Protein AF-0000000075774257 (afdb_homodimer)

Sequence (800 aa):
MEYDNDENTWRRPSTPKMDNSKCHPIPKRSTTVAVIVLGLAVLSCLLGYCVLSESLPYESKTLRLVIILFRHGARTPTHTYKSDPYKNYQWPDGLGSLTNTGKLQLYELGKKYRSYYANFIPEEYYEKDVYIRSSDASRCLMSAYTFLAGLYPPTERQMWHPEMSWQPIPVHSLPRQLDNVVAATKSCKLWSAMYNEVKAEVDAQPKFSELFDYLTKHTNQSMRSVLNVDFLYSSLLIQRETGLKLPEWTKNVFPNKMRLPFMLSLALLSYNETLQRLQVGPLLNEIKQNFDKSVSHENIDRSLYLYSGHDVNVVSLWRALGFQELLEPEYGASIALELHEEVEQDNFFVKAFYRNNTKIEVPMELKLTFCSDPCPYTEFKHHLEKLIPTDWEAECQNDVMEYDNDENTWRRPSTPKMDNSKCHPIPKRSTTVAVIVLGLAVLSCLLGYCVLSESLPYESKTLRLVIILFRHGARTPTHTYKSDPYKNYQWPDGLGSLTNTGKLQLYELGKKYRSYYANFIPEEYYEKDVYIRSSDASRCLMSAYTFLAGLYPPTERQMWHPEMSWQPIPVHSLPRQLDNVVAATKSCKLWSAMYNEVKAEVDAQPKFSELFDYLTKHTNQSMRSVLNVDFLYSSLLIQRETGLKLPEWTKNVFPNKMRLPFMLSLALLSYNETLQRLQVGPLLNEIKQNFDKSVSHENIDRSLYLYSGHDVNVVSLWRALGFQELLEPEYGASIALELHEEVEQDNFFVKAFYRNNTKIEVPMELKLTFCSDPCPYTEFKHHLEKLIPTDWEAECQNDV

Organism: Galleria mellonella (NCBI:txid7137)

Solvent-accessible surface area (backbone atoms only — not comparable to full-atom values): 43147 Å² total; per-residue (Å²): 137,83,78,85,78,82,81,82,79,79,78,81,81,80,74,75,84,80,78,85,75,83,82,72,82,74,75,79,67,61,60,60,56,47,52,48,51,48,46,49,50,48,48,51,53,53,59,56,64,62,57,65,75,66,66,69,49,49,81,62,95,30,64,60,35,38,39,38,40,31,20,25,32,41,48,41,42,78,57,82,52,77,59,42,90,59,69,80,57,85,50,75,80,35,72,44,22,55,35,50,66,7,38,42,39,19,20,48,36,18,35,49,51,34,45,41,33,50,77,70,51,69,70,65,83,39,72,69,34,46,49,41,40,23,17,59,48,53,35,16,36,26,19,44,49,28,18,44,41,32,46,35,47,48,47,79,90,56,49,52,45,99,77,36,77,55,56,74,71,60,67,42,40,41,50,59,76,70,16,42,42,57,63,37,53,29,85,35,53,47,50,52,52,53,41,51,51,54,49,51,57,57,45,66,39,69,89,48,48,65,56,24,52,54,47,19,65,69,31,68,43,91,32,76,34,36,60,51,43,28,51,47,51,52,27,51,50,43,40,47,76,72,69,45,84,72,63,76,74,46,69,80,37,56,63,72,73,44,45,58,40,26,24,46,41,47,40,49,62,31,64,47,68,71,36,26,21,69,39,40,7,52,35,49,46,51,54,49,50,54,50,50,33,46,75,69,56,74,41,73,62,42,37,35,38,38,34,22,26,41,53,55,46,53,46,34,51,45,34,72,58,68,44,79,76,79,58,80,63,39,54,31,11,33,39,38,39,36,36,30,44,41,73,93,72,75,40,46,31,45,50,38,32,42,28,56,29,51,82,58,85,72,62,43,74,54,82,51,78,88,42,57,91,74,21,39,37,71,52,53,49,53,58,49,55,76,32,33,58,91,48,60,64,67,71,17,58,55,76,126,134,84,78,78,78,80,82,78,77,91,78,83,82,78,78,76,82,79,75,89,74,84,82,71,83,75,75,80,66,64,59,61,56,48,52,48,51,49,46,48,49,48,49,50,52,54,60,58,64,62,58,65,77,67,65,69,48,49,82,60,96,30,65,60,35,39,38,37,42,30,20,27,32,41,48,41,43,77,56,81,53,78,61,42,91,60,69,79,56,83,51,75,80,35,70,45,22,57,37,51,69,7,39,42,39,20,20,47,36,17,35,49,53,34,43,41,34,49,78,70,52,67,68,64,83,41,71,69,34,44,47,42,40,24,17,60,49,54,36,16,36,27,19,46,49,28,18,44,40,32,45,36,47,48,49,80,88,55,50,51,46,97,78,36,76,53,55,73,71,59,66,43,41,40,50,58,75,69,16,43,42,59,64,38,54,30,86,36,53,47,50,52,54,52,43,51,50,55,50,50,57,58,45,65,38,71,88,49,49,65,57,25,53,53,47,19,66,68,33,67,44,90,33,77,34,36,60,52,44,29,51,49,51,51,27,54,51,42,40,46,75,71,68,46,83,72,64,75,75,44,68,80,37,55,62,73,73,45,43,58,42,25,24,46,41,48,42,48,62,31,63,46,67,70,35,27,21,69,38,39,7,53,37,49,44,50,52,50,51,53,50,49,34,45,76,68,57,75,42,72,60,43,37,36,38,40,34,24,26,42,55,54,46,53,46,33,50,45,34,70,59,68,45,79,74,79,57,79,61,41,52,31,12,32,41,39,40,36,37,29,44,42,74,91,71,73,40,45,28,45,49,40,31,42,28,57,27,51,81,57,86,71,64,43,73,53,82,50,79,87,41,56,90,74,22,40,39,71,52,51,49,52,57,48,53,75,30,32,57,92,48,58,63,67,71,19,58,54,77,124

InterPro domains:
  IPR000560 Histidine phosphatase superfamily, clade-2 [PF00328] (62-354)
  IPR000560 Histidine phosphatase superfamily, clade-2 [cd07061] (62-355)
  IPR029033 Histidine phosphatase superfamily [G3DSA:3.40.50.1240] (62-400)
  IPR029033 Histidine phosphatase superfamily [SSF53254] (62-397)
  IPR033379 Histidine acid phosphatase active site [PS00616] (63-77)
  IPR050645 Histidine Acid Phosphatase [PTHR11567] (57-398)

Secondary structure (DSSP, 8-state):
---------------------------TTHHHHHHHHHHHHHHHHHHHHT----------SSEEEEEEEEE---B--S---TT-TTTT---TTSTTPBPHHHHHHHHHHHHHHHHHTTTTS-SS--GGGEEEEEESSHHHHHHHHHHHHHH----TTT--STT--------EEE-GGG-SSSS--S--HHHHHHHHHHHHHHHT-GGGHHHHHHHHHHHTS---SHHHHHHHHHHHHHHHHTTPPPPGGGGGTTTHHHHHHHHHHHHHTT-SHHHHHHHTHHHHHHHHHHHHHHHTTS--S--EEEEEE-HHHHHHHHHHTT--S-----TT-EEEEEEEEEGGGTEEEEEEEEESSTT-SSPEEE--TTS-SSEEHHHHHHHHHHHS-SSHHHHHT---/---------------------------TTHHHHHHHHHHHHHHHHHHHHT----------SSEEEEEEEEE---B--S---TT-TTTT---TTSTTPBPHHHHHHHHHHHHHHHHHTTTTS-SS--GGGEEEEEESSHHHHHHHHHHHHHH----TTT--STT--------EEE-GGG-SSSS--S--HHHHHHHHHHHHHHHT-GGGHHHHHHHHHHHTS---SHHHHHHHHHHHHHHHHTTPPPPGGGGGTTTHHHHHHHHHHHHHTT-SHHHHHHHTHHHHHHHHHHHHHHHTTS--S--EEEEEE-HHHHHHHHHHTT--S-----TT-EEEEEEEEEGGGTEEEEEEEEESSTT-SSPEEE--TTS-SSEEHHHHHHHHHHHS-SSHHHHHT---

Structure (mmCIF, N/CA/C/O backbone):
data_AF-0000000075774257-model_v1
#
loop_
_entity.id
_entity.type
_entity.pdbx_description
1 polymer 'acid phosphatase'
#
loop_
_atom_site.group_PDB
_atom_site.id
_atom_site.type_symbol
_atom_site.label_atom_id
_atom_site.label_alt_id
_atom_site.label_comp_id
_atom_site.label_asym_id
_atom_site.label_entity_id
_atom_site.label_seq_id
_atom_site.pdbx_PDB_ins_code
_atom_site.Cartn_x
_atom_site.Cartn_y
_atom_site.Cartn_z
_atom_site.occupancy
_atom_site.B_iso_or_equiv
_atom_site.auth_seq_id
_atom_site.auth_comp_id
_atom_site.auth_asym_id
_atom_site.auth_atom_id
_atom_site.pdbx_PDB_model_num
ATOM 1 N N . MET A 1 1 ? -60.906 74.188 9.438 1 20.73 1 MET A N 1
ATOM 2 C CA . MET A 1 1 ? -60.312 75.125 8.516 1 20.73 1 MET A CA 1
ATOM 3 C C . MET A 1 1 ? -59.812 74.438 7.262 1 20.73 1 MET A C 1
ATOM 5 O O . MET A 1 1 ? -59.469 73.25 7.297 1 20.73 1 MET A O 1
ATOM 9 N N . GLU A 1 2 ? -59.812 75.125 6.059 1 19.44 2 GLU A N 1
ATOM 10 C CA . GLU A 1 2 ? -60.094 75.062 4.629 1 19.44 2 GLU A CA 1
ATOM 11 C C . GLU A 1 2 ? -58.875 74.625 3.834 1 19.44 2 GLU A C 1
ATOM 13 O O . GLU A 1 2 ? -58.188 75.5 3.268 1 19.44 2 GLU A O 1
ATOM 18 N N . TYR A 1 3 ? -57.875 73.938 4.43 1 21.44 3 TYR A N 1
ATOM 19 C CA . TYR A 1 3 ? -56.5 74.125 4.008 1 21.44 3 TYR A CA 1
ATOM 20 C C . TYR A 1 3 ? -56.312 73.75 2.533 1 21.44 3 TYR A C 1
ATOM 22 O O . TYR A 1 3 ? -56.906 72.812 2.033 1 21.44 3 TYR A O 1
ATOM 30 N N . ASP A 1 4 ? -55.656 74.688 1.791 1 20 4 ASP A N 1
ATOM 31 C CA . ASP A 1 4 ? -55.594 75.125 0.397 1 20 4 ASP A CA 1
ATOM 32 C C . ASP A 1 4 ? -54.906 74.062 -0.464 1 20 4 ASP A C 1
ATOM 34 O O . ASP A 1 4 ? -53.781 73.625 -0.147 1 20 4 ASP A O 1
ATOM 38 N N . ASN A 1 5 ? -55.562 73.25 -1.275 1 19.83 5 ASN A N 1
ATOM 39 C CA . ASN A 1 5 ? -55.531 72 -2.098 1 19.83 5 ASN A CA 1
ATOM 40 C C . ASN A 1 5 ? -54.594 72.188 -3.283 1 19.83 5 ASN A C 1
ATOM 42 O O . ASN A 1 5 ? -54.094 71.188 -3.818 1 19.83 5 ASN A O 1
ATOM 46 N N . ASP A 1 6 ? -54.438 73.5 -3.924 1 20.27 6 ASP A N 1
ATOM 47 C CA . ASP A 1 6 ? -54.656 73.312 -5.355 1 20.27 6 ASP A CA 1
ATOM 48 C C . ASP A 1 6 ? -53.438 72.75 -6.051 1 20.27 6 ASP A C 1
ATOM 50 O O . ASP A 1 6 ? -52.344 72.75 -5.516 1 20.27 6 ASP A O 1
ATOM 54 N N . GLU A 1 7 ? -53.562 72.25 -7.406 1 21.02 7 GLU A N 1
ATOM 55 C CA . GLU A 1 7 ? -53.344 71.375 -8.539 1 21.02 7 GLU A CA 1
ATOM 56 C C . GLU A 1 7 ? -52.188 71.812 -9.422 1 21.02 7 GLU A C 1
ATOM 58 O O . GLU A 1 7 ? -52.344 72.75 -10.203 1 21.02 7 GLU A O 1
ATOM 63 N N . ASN A 1 8 ? -51 72.25 -8.766 1 19.95 8 ASN A N 1
ATOM 64 C CA . ASN A 1 8 ? -50 73.062 -9.453 1 19.95 8 ASN A CA 1
ATOM 65 C C . ASN A 1 8 ? -49.469 72.375 -10.711 1 19.95 8 ASN A C 1
ATOM 67 O O . ASN A 1 8 ? -49.031 71.25 -10.672 1 19.95 8 ASN A O 1
ATOM 71 N N . THR A 1 9 ? -49.906 72.875 -11.977 1 20.38 9 THR A N 1
ATOM 72 C CA . THR A 1 9 ? -49.969 72.5 -13.391 1 20.38 9 THR A CA 1
ATOM 73 C C . THR A 1 9 ? -48.594 72.562 -14.039 1 20.38 9 THR A C 1
ATOM 75 O O . THR A 1 9 ? -48.094 73.688 -14.336 1 20.38 9 THR A O 1
ATOM 78 N N . TRP A 1 10 ? -47.531 71.938 -13.445 1 19.11 10 TRP A N 1
ATOM 79 C CA . TRP A 1 10 ? -46.156 72.188 -13.812 1 19.11 10 TRP A CA 1
ATOM 80 C C . TRP A 1 10 ? -45.938 71.938 -15.297 1 19.11 10 TRP A C 1
ATOM 82 O O . TRP A 1 10 ? -46.281 70.875 -15.812 1 19.11 10 TRP A O 1
ATOM 92 N N . ARG A 1 11 ? -45.812 73 -16.047 1 19.83 11 ARG A N 1
ATOM 93 C CA . ARG A 1 11 ? -45.719 73.25 -17.484 1 19.83 11 ARG A CA 1
ATOM 94 C C . ARG A 1 11 ? -44.531 72.438 -18.078 1 19.83 11 ARG A C 1
ATOM 96 O O . ARG A 1 11 ? -43.5 72.312 -17.438 1 19.83 11 ARG A O 1
ATOM 103 N N . ARG A 1 12 ? -44.844 71.688 -19.156 1 20.45 12 ARG A N 1
ATOM 104 C CA . ARG A 1 12 ? -44.219 70.625 -20.016 1 20.45 12 ARG A CA 1
ATOM 105 C C . ARG A 1 12 ? -42.969 71.188 -20.703 1 20.45 12 ARG A C 1
ATOM 107 O O . ARG A 1 12 ? -43.031 72.25 -21.344 1 20.45 12 ARG A O 1
ATOM 114 N N . PRO A 1 13 ? -41.719 71 -20.156 1 21.77 13 PRO A N 1
ATOM 115 C CA . PRO A 1 13 ? -40.438 71.562 -20.594 1 21.77 13 PRO A CA 1
ATOM 116 C C . PRO A 1 13 ? -40.156 71.25 -22.062 1 21.77 13 PRO A C 1
ATOM 118 O O . PRO A 1 13 ? -40.406 70.125 -22.531 1 21.77 13 PRO A O 1
ATOM 121 N N . SER A 1 14 ? -40.312 72.312 -22.906 1 22.08 14 SER A N 1
ATOM 122 C CA . SER A 1 14 ? -40.25 72.312 -24.375 1 22.08 14 SER A CA 1
ATOM 123 C C . SER A 1 14 ? -38.906 71.75 -24.859 1 22.08 14 SER A C 1
ATOM 125 O O . SER A 1 14 ? -37.875 71.938 -24.219 1 22.08 14 SER A O 1
ATOM 127 N N . THR A 1 15 ? -38.875 70.688 -25.719 1 23.48 15 THR A N 1
ATOM 128 C CA . THR A 1 15 ? -38.031 69.688 -26.297 1 23.48 15 THR A CA 1
ATOM 129 C C . THR A 1 15 ? -37 70.312 -27.266 1 23.48 15 THR A C 1
ATOM 131 O O . THR A 1 15 ? -36.25 69.562 -27.891 1 23.48 15 THR A O 1
ATOM 134 N N . PRO A 1 16 ? -36.406 71.5 -26.953 1 22.83 16 PRO A N 1
ATOM 135 C CA . PRO A 1 16 ? -36 72 -28.281 1 22.83 16 PRO A CA 1
ATOM 136 C C . PRO A 1 16 ? -35.094 71.062 -29.016 1 22.83 16 PRO A C 1
ATOM 138 O O . PRO A 1 16 ? -34.406 70.25 -28.406 1 22.83 16 PRO A O 1
ATOM 141 N N . LYS A 1 17 ? -35.125 71.25 -30.438 1 26.12 17 LYS A N 1
ATOM 142 C CA . LYS A 1 17 ? -34.719 70.625 -31.703 1 26.12 17 LYS A CA 1
ATOM 143 C C . LYS A 1 17 ? -33.219 70.812 -31.938 1 26.12 17 LYS A C 1
ATOM 145 O O . LYS A 1 17 ? -32.75 71.938 -32.188 1 26.12 17 LYS A O 1
ATOM 150 N N . MET A 1 18 ? -32.281 70.25 -31 1 20.67 18 MET A N 1
ATOM 151 C CA . MET A 1 18 ? -30.859 70.562 -31.125 1 20.67 18 MET A CA 1
ATOM 152 C C . MET A 1 18 ? -30.359 70.312 -32.531 1 20.67 18 MET A C 1
ATOM 154 O O . MET A 1 18 ? -30.734 69.312 -33.125 1 20.67 18 MET A O 1
ATOM 158 N N . ASP A 1 19 ? -29.734 71.312 -33.125 1 22.08 19 ASP A N 1
ATOM 159 C CA . ASP A 1 19 ? -29.188 71.625 -34.438 1 22.08 19 ASP A CA 1
ATOM 160 C C . ASP A 1 19 ? -28.109 70.625 -34.844 1 22.08 19 ASP A C 1
ATOM 162 O O . ASP A 1 19 ? -27.375 70.125 -34 1 22.08 19 ASP A O 1
ATOM 166 N N . ASN A 1 20 ? -28.234 70.062 -36.062 1 24.47 20 ASN A N 1
ATOM 167 C CA . ASN A 1 20 ? -27.688 69 -36.875 1 24.47 20 ASN A CA 1
ATOM 168 C C . ASN A 1 20 ? -26.219 69.25 -37.219 1 24.47 20 ASN A C 1
ATOM 170 O O . ASN A 1 20 ? -25.891 69.75 -38.25 1 24.47 20 ASN A O 1
ATOM 174 N N . SER A 1 21 ? -25.375 69.75 -36.188 1 23.53 21 SER A N 1
ATOM 175 C CA . SER A 1 21 ? -24.062 70.188 -36.625 1 23.53 21 SER A CA 1
ATOM 176 C C . SER A 1 21 ? -23.328 69.062 -37.375 1 23.53 21 SER A C 1
ATOM 178 O O . SER A 1 21 ? -23.625 67.875 -37.219 1 23.53 21 SER A O 1
ATOM 180 N N . LYS A 1 22 ? -22.266 69.562 -38.281 1 26.03 22 LYS A N 1
ATOM 181 C CA . LYS A 1 22 ? -21.453 69.188 -39.438 1 26.03 22 LYS A CA 1
ATOM 182 C C . LYS A 1 22 ? -20.531 68 -39.094 1 26.03 22 LYS A C 1
ATOM 184 O O . LYS A 1 22 ? -19.797 68.062 -38.125 1 26.03 22 LYS A O 1
ATOM 189 N N . CYS A 1 23 ? -20.812 66.625 -39.5 1 26 23 CYS A N 1
ATOM 190 C CA . CYS A 1 23 ? -20.219 65.312 -39.406 1 26 23 CYS A CA 1
ATOM 191 C C . CYS A 1 23 ? -18.797 65.312 -39.969 1 26 23 CYS A C 1
ATOM 193 O O . CYS A 1 23 ? -18.609 65.375 -41.188 1 26 23 CYS A O 1
ATOM 195 N N . HIS A 1 24 ? -17.828 66.125 -39.438 1 26.03 24 HIS A N 1
ATOM 196 C CA . HIS A 1 24 ? -16.5 66.062 -40.031 1 26.03 24 HIS A CA 1
ATOM 197 C C . HIS A 1 24 ? -15.961 64.625 -40.031 1 26.03 24 HIS A C 1
ATOM 199 O O . HIS A 1 24 ? -16.172 63.875 -39.062 1 26.03 24 HIS A O 1
ATOM 205 N N . PRO A 1 25 ? -15.672 64.125 -41.281 1 26.19 25 PRO A N 1
ATOM 206 C CA . PRO A 1 25 ? -15.273 62.719 -41.5 1 26.19 25 PRO A CA 1
ATOM 207 C C . PRO A 1 25 ? -14.008 62.344 -40.75 1 26.19 25 PRO A C 1
ATOM 209 O O . PRO A 1 25 ? -13.094 63.156 -40.594 1 26.19 25 PRO A O 1
ATOM 212 N N . ILE A 1 26 ? -14.172 61.719 -39.594 1 31.28 26 ILE A N 1
ATOM 213 C CA . ILE A 1 26 ? -13.07 61.219 -38.781 1 31.28 26 ILE A CA 1
ATOM 214 C C . ILE A 1 26 ? -12.133 60.344 -39.625 1 31.28 26 ILE A C 1
ATOM 216 O O . ILE A 1 26 ? -12.586 59.406 -40.281 1 31.28 26 ILE A O 1
ATOM 220 N N . PRO A 1 27 ? -10.977 60.906 -39.938 1 28.61 27 PRO A N 1
ATOM 221 C CA . PRO A 1 27 ? -10.023 60.188 -40.781 1 28.61 27 PRO A CA 1
ATOM 222 C C . PRO A 1 27 ? -9.688 58.812 -40.25 1 28.61 27 PRO A C 1
ATOM 224 O O . PRO A 1 27 ? -9.766 58.562 -39.031 1 28.61 27 PRO A O 1
ATOM 227 N N . LYS A 1 28 ? -9.711 57.781 -41.156 1 32.66 28 LYS A N 1
ATOM 228 C CA . LYS A 1 28 ? -9.547 56.344 -41.125 1 32.66 28 LYS A CA 1
ATOM 229 C C . LYS A 1 28 ? -8.195 55.938 -40.531 1 32.66 28 LYS A C 1
ATOM 231 O O . LYS A 1 28 ? -7.801 54.781 -40.562 1 32.66 28 LYS A O 1
ATOM 236 N N . ARG A 1 29 ? -7.418 57 -40.219 1 32.53 29 ARG A N 1
ATOM 237 C CA . ARG A 1 29 ? -6.055 56.5 -40.094 1 32.53 29 ARG A CA 1
ATOM 238 C C . ARG A 1 29 ? -5.91 55.594 -38.844 1 32.53 29 ARG A C 1
ATOM 240 O O . ARG A 1 29 ? -4.902 54.906 -38.688 1 32.53 29 ARG A O 1
ATOM 247 N N . SER A 1 30 ? -6.711 55.938 -37.781 1 35.62 30 SER A N 1
ATOM 248 C CA . SER A 1 30 ? -6.117 55.531 -36.5 1 35.62 30 SER A CA 1
ATOM 249 C C . SER A 1 30 ? -6.281 54.062 -36.219 1 35.62 30 SER A C 1
ATOM 251 O O . SER A 1 30 ? -5.934 53.562 -35.156 1 35.62 30 SER A O 1
ATOM 253 N N . THR A 1 31 ? -7.109 53.438 -37.125 1 40.59 31 THR A N 1
ATOM 254 C CA . THR A 1 31 ? -7.465 52.125 -36.625 1 40.59 31 THR A CA 1
ATOM 255 C C . THR A 1 31 ? -6.289 51.156 -36.75 1 40.59 31 THR A C 1
ATOM 257 O O . THR A 1 31 ? -6.227 50.156 -36.062 1 40.59 31 THR A O 1
ATOM 260 N N . THR A 1 32 ? -5.426 51.531 -37.812 1 43.09 32 THR A N 1
ATOM 261 C CA . THR A 1 32 ? -4.395 50.531 -38.062 1 43.09 32 THR A CA 1
ATOM 262 C C . THR A 1 32 ? -3.34 50.562 -36.969 1 43.09 32 THR A C 1
ATOM 264 O O . THR A 1 32 ? -2.842 49.531 -36.531 1 43.09 32 THR A O 1
ATOM 267 N N . VAL A 1 33 ? -3.078 51.812 -36.469 1 46.5 33 VAL A N 1
ATOM 268 C CA . VAL A 1 33 ? -2.031 51.875 -35.438 1 46.5 33 VAL A CA 1
ATOM 269 C C . VAL A 1 33 ? -2.521 51.25 -34.156 1 46.5 33 VAL A C 1
ATOM 271 O O . VAL A 1 33 ? -1.741 50.625 -33.438 1 46.5 33 VAL A O 1
ATOM 274 N N . ALA A 1 34 ? -3.916 51.281 -33.969 1 46.12 34 ALA A N 1
ATOM 275 C CA . ALA A 1 34 ? -4.383 50.688 -32.719 1 46.12 34 ALA A CA 1
ATOM 276 C C . ALA A 1 34 ? -4.27 49.188 -32.75 1 46.12 34 ALA A C 1
ATOM 278 O O . ALA A 1 34 ? -3.947 48.562 -31.734 1 46.12 34 ALA A O 1
ATOM 279 N N . VAL A 1 35 ? -4.504 48.719 -33.938 1 51.28 35 VAL A N 1
ATOM 280 C CA . VAL A 1 35 ? -4.426 47.25 -34 1 51.28 35 VAL A CA 1
ATOM 281 C C . VAL A 1 35 ? -2.977 46.812 -33.844 1 51.28 35 VAL A C 1
ATOM 283 O O . VAL A 1 35 ? -2.705 45.812 -33.156 1 51.28 35 VAL A O 1
ATOM 286 N N . ILE A 1 36 ? -2.031 47.688 -34.344 1 50.53 36 ILE A N 1
ATOM 287 C CA . ILE A 1 36 ? -0.636 47.281 -34.219 1 50.53 36 ILE A CA 1
ATOM 288 C C . ILE A 1 36 ? -0.16 47.469 -32.781 1 50.53 36 ILE A C 1
ATOM 290 O O . ILE A 1 36 ? 0.516 46.594 -32.219 1 50.53 36 ILE A O 1
ATOM 294 N N . VAL A 1 37 ? -0.579 48.594 -32.125 1 51.06 37 VAL A N 1
ATOM 295 C CA . VAL A 1 37 ? -0.144 48.781 -30.766 1 51.06 37 VAL A CA 1
ATOM 296 C C . VAL A 1 37 ? -0.81 47.75 -29.844 1 51.06 37 VAL A C 1
ATOM 298 O O . VAL A 1 37 ? -0.179 47.219 -28.938 1 51.06 37 VAL A O 1
ATOM 301 N N . LEU A 1 38 ? -2.096 47.406 -30.203 1 49.88 38 LEU A N 1
ATOM 302 C CA . LEU A 1 38 ? -2.703 46.375 -29.391 1 49.88 38 LEU A CA 1
ATOM 303 C C . LEU A 1 38 ? -2.066 45 -29.688 1 49.88 38 LEU A C 1
ATOM 305 O O . LEU A 1 38 ? -1.872 44.188 -28.781 1 49.88 38 LEU A O 1
ATOM 309 N N . GLY A 1 39 ? -1.694 44.844 -30.953 1 47.78 39 GLY A N 1
ATOM 310 C CA . GLY A 1 39 ? -1.001 43.594 -31.266 1 47.78 39 GLY A CA 1
ATOM 311 C C . GLY A 1 39 ? 0.362 43.5 -30.609 1 47.78 39 GLY A C 1
ATOM 312 O O . GLY A 1 39 ? 0.738 42.438 -30.109 1 47.78 39 GLY A O 1
ATOM 313 N N . LEU A 1 40 ? 1.088 44.656 -30.625 1 50.16 40 LEU A N 1
ATOM 314 C CA . LEU A 1 40 ? 2.391 44.625 -29.984 1 50.16 40 LEU A CA 1
ATOM 315 C C . LEU A 1 40 ? 2.236 44.562 -28.469 1 50.16 40 LEU A C 1
ATOM 317 O O . LEU A 1 40 ? 3.037 43.906 -27.781 1 50.16 40 LEU A O 1
ATOM 321 N N . ALA A 1 41 ? 1.203 45.219 -27.844 1 48.75 41 ALA A N 1
ATOM 322 C CA . ALA A 1 41 ? 0.979 45.062 -26.406 1 48.75 41 ALA A CA 1
ATOM 323 C C . ALA A 1 41 ? 0.562 43.625 -26.078 1 48.75 41 ALA A C 1
ATOM 325 O O . ALA A 1 41 ? 0.987 43.062 -25.062 1 48.75 41 ALA A O 1
ATOM 326 N N . VAL A 1 42 ? -0.259 43.031 -26.953 1 49 42 VAL A N 1
ATOM 327 C CA . VAL A 1 42 ? -0.609 41.656 -26.703 1 49 42 VAL A CA 1
ATOM 328 C C . VAL A 1 42 ? 0.61 40.75 -26.938 1 49 42 VAL A C 1
ATOM 330 O O . VAL A 1 42 ? 0.848 39.812 -26.188 1 49 42 VAL A O 1
ATOM 333 N N . LEU A 1 43 ? 1.43 41.125 -27.953 1 46.03 43 LEU A N 1
ATOM 334 C CA . LEU A 1 43 ? 2.637 40.312 -28.141 1 46.03 43 LEU A CA 1
ATOM 335 C C . LEU A 1 43 ? 3.619 40.531 -27 1 46.03 43 LEU A C 1
ATOM 337 O O . LEU A 1 43 ? 4.27 39.594 -26.531 1 46.03 43 LEU A O 1
ATOM 341 N N . SER A 1 44 ? 3.748 41.781 -26.469 1 44.91 44 SER A N 1
ATOM 342 C CA . SER A 1 44 ? 4.625 41.969 -25.312 1 44.91 44 SER A CA 1
ATOM 343 C C . SER A 1 44 ? 4.051 41.312 -24.062 1 44.91 44 SER A C 1
ATOM 345 O O . SER A 1 44 ? 4.801 40.781 -23.234 1 44.91 44 SER A O 1
ATOM 347 N N . CYS A 1 45 ? 2.701 41.344 -23.875 1 42.12 45 CYS A N 1
ATOM 348 C CA . CYS A 1 45 ? 2.154 40.656 -22.703 1 42.12 45 CYS A CA 1
ATOM 349 C C . CYS A 1 45 ? 2.252 39.125 -22.891 1 42.12 45 CYS A C 1
ATOM 351 O O . CYS A 1 45 ? 2.217 38.375 -21.906 1 42.12 45 CYS A O 1
ATOM 353 N N . LEU A 1 46 ? 2.088 38.656 -24.125 1 41.56 46 LEU A N 1
ATOM 354 C CA . LEU A 1 46 ? 2.27 37.219 -24.281 1 41.56 46 LEU A CA 1
ATOM 355 C C . LEU A 1 46 ? 3.736 36.844 -24.109 1 41.56 46 LEU A C 1
ATOM 357 O O . LEU A 1 46 ? 4.043 35.75 -23.594 1 41.56 46 LEU A O 1
ATOM 361 N N . LEU A 1 47 ? 4.66 37.719 -24.562 1 41.31 47 LEU A N 1
ATOM 362 C CA . LEU A 1 47 ? 6.051 37.344 -24.312 1 41.31 47 LEU A CA 1
ATOM 363 C C . LEU A 1 47 ? 6.383 37.406 -22.828 1 41.31 47 LEU A C 1
ATOM 365 O O . LEU A 1 47 ? 7.312 36.75 -22.375 1 41.31 47 LEU A O 1
ATOM 369 N N . GLY A 1 48 ? 5.719 38.344 -22.062 1 38.81 48 GLY A N 1
ATOM 370 C CA . GLY A 1 48 ? 6.051 38.375 -20.656 1 38.81 48 GLY A CA 1
ATOM 371 C C . GLY A 1 48 ? 5.562 37.156 -19.891 1 38.81 48 GLY A C 1
ATOM 372 O O . GLY A 1 48 ? 6.074 36.844 -18.812 1 38.81 48 GLY A O 1
ATOM 373 N N . TYR A 1 49 ? 4.344 36.688 -20.234 1 38.12 49 TYR A N 1
ATOM 374 C CA . TYR A 1 49 ? 3.816 35.625 -19.375 1 38.12 49 TYR A CA 1
ATOM 375 C C . TYR A 1 49 ? 4.578 34.344 -19.562 1 38.12 49 TYR A C 1
ATOM 377 O O . TYR A 1 49 ? 4.367 33.375 -18.844 1 38.12 49 TYR A O 1
ATOM 385 N N . CYS A 1 50 ? 5.16 34.188 -20.734 1 36.06 50 CYS A N 1
ATOM 386 C CA . CYS A 1 50 ? 5.84 32.875 -20.781 1 36.06 50 CYS A CA 1
ATOM 387 C C . CYS A 1 50 ? 7.125 32.938 -19.953 1 36.06 50 CYS A C 1
ATOM 389 O O . CYS A 1 50 ? 8.195 32.562 -20.453 1 36.06 50 CYS A O 1
ATOM 391 N N . VAL A 1 51 ? 7.324 33.938 -19.188 1 36.25 51 VAL A N 1
ATOM 392 C CA . VAL A 1 51 ? 8.398 33.562 -18.266 1 36.25 51 VAL A CA 1
ATOM 393 C C . VAL A 1 51 ? 8.016 32.312 -17.5 1 36.25 51 VAL A C 1
ATOM 395 O O . VAL A 1 51 ? 7.246 32.375 -16.547 1 36.25 51 VAL A O 1
ATOM 398 N N . LEU A 1 52 ? 7.734 31.203 -18.141 1 39 52 LEU A N 1
ATOM 399 C CA . LEU A 1 52 ? 7.973 29.969 -17.406 1 39 52 LEU A CA 1
ATOM 400 C C . LEU A 1 52 ? 9.219 30.078 -16.531 1 39 52 LEU A C 1
ATOM 402 O O . LEU A 1 52 ? 10.328 30.25 -17.047 1 39 52 LEU A O 1
ATOM 406 N N . SER A 1 53 ? 9.18 30.828 -15.523 1 37.19 53 SER A N 1
ATOM 407 C CA . SER A 1 53 ? 10.227 30.609 -14.539 1 37.19 53 SER A CA 1
ATOM 408 C C . SER A 1 53 ? 10.672 29.141 -14.531 1 37.19 53 SER A C 1
ATOM 410 O O . SER A 1 53 ? 9.984 28.281 -13.984 1 37.19 53 SER A O 1
ATOM 412 N N . GLU A 1 54 ? 11.164 28.609 -15.578 1 41.53 54 GLU A N 1
ATOM 413 C CA . GLU A 1 54 ? 11.938 27.375 -15.484 1 41.53 54 GLU A CA 1
ATOM 414 C C . GLU A 1 54 ? 12.867 27.391 -14.273 1 41.53 54 GLU A C 1
ATOM 416 O O . GLU A 1 54 ? 13.781 28.219 -14.203 1 41.53 54 GLU A O 1
ATOM 421 N N . SER A 1 55 ? 12.398 27.266 -13.078 1 46.09 55 SER A N 1
ATOM 422 C CA . SER A 1 55 ? 13.32 27.016 -11.984 1 46.09 55 SER A CA 1
ATOM 423 C C . SER A 1 55 ? 14.531 26.203 -12.445 1 46.09 55 SER A C 1
ATOM 425 O O . SER A 1 55 ? 14.375 25.234 -13.195 1 46.09 55 SER A O 1
ATOM 427 N N . LEU A 1 56 ? 15.609 26.859 -12.719 1 48.81 56 LEU A N 1
ATOM 428 C CA . LEU A 1 56 ? 16.859 26.203 -13.062 1 48.81 56 LEU A CA 1
ATOM 429 C C . LEU A 1 56 ? 17.078 24.953 -12.211 1 48.81 56 LEU A C 1
ATOM 431 O O . LEU A 1 56 ? 16.781 24.953 -11.016 1 48.81 56 LEU A O 1
ATOM 435 N N . PRO A 1 57 ? 17.188 23.828 -12.961 1 58.12 57 PRO A N 1
ATOM 436 C CA . PRO A 1 57 ? 17.469 22.578 -12.242 1 58.12 57 PRO A CA 1
ATOM 437 C C . PRO A 1 57 ? 18.594 22.719 -11.227 1 58.12 57 PRO A C 1
ATOM 439 O O . PRO A 1 57 ? 19.531 23.484 -11.445 1 58.12 57 PRO A O 1
ATOM 442 N N . TYR A 1 58 ? 18.312 22.422 -10.062 1 61.81 58 TYR A N 1
ATOM 443 C CA . TYR A 1 58 ? 19.328 22.312 -9.016 1 61.81 58 TYR A CA 1
ATOM 444 C C . TYR A 1 58 ? 20.531 21.516 -9.508 1 61.81 58 TYR A C 1
ATOM 446 O O . TYR A 1 58 ? 20.375 20.406 -10.039 1 61.81 58 TYR A O 1
ATOM 454 N N . GLU A 1 59 ? 21.578 22.141 -9.883 1 63.78 59 GLU A N 1
ATOM 455 C CA . GLU A 1 59 ? 22.797 21.438 -10.25 1 63.78 59 GLU A CA 1
ATOM 456 C C . GLU A 1 59 ? 23.719 21.25 -9.047 1 63.78 59 GLU A C 1
ATOM 458 O O . GLU A 1 59 ? 24.016 22.219 -8.328 1 63.78 59 GLU A O 1
ATOM 463 N N . SER A 1 60 ? 23.625 20.016 -8.484 1 71.62 60 SER A N 1
ATOM 464 C CA . SER A 1 60 ? 24.594 19.781 -7.406 1 71.62 60 SER A CA 1
ATOM 465 C C . SER A 1 60 ? 25.484 18.578 -7.715 1 71.62 60 SER A C 1
ATOM 467 O O . SER A 1 60 ? 24.984 17.5 -8.062 1 71.62 60 SER A O 1
ATOM 469 N N . LYS A 1 61 ? 26.766 18.844 -7.754 1 82.38 61 LYS A N 1
ATOM 470 C CA . LYS A 1 61 ? 27.75 17.766 -7.887 1 82.38 61 LYS A CA 1
ATOM 471 C C . LYS A 1 61 ? 27.922 17.016 -6.57 1 82.38 61 LYS A C 1
ATOM 473 O O . LYS A 1 61 ? 28.484 15.922 -6.539 1 82.38 61 LYS A O 1
ATOM 478 N N . THR A 1 62 ? 27.281 17.5 -5.559 1 91.94 62 THR A N 1
ATOM 479 C CA . THR A 1 62 ? 27.562 16.938 -4.242 1 91.94 62 THR A CA 1
ATOM 480 C C . THR A 1 62 ? 26.344 16.156 -3.73 1 91.94 62 THR A C 1
ATOM 482 O O . THR A 1 62 ? 26.453 15.406 -2.76 1 91.94 62 THR A O 1
ATOM 485 N N . LEU A 1 63 ? 25.219 16.281 -4.375 1 95.62 63 LEU A N 1
ATOM 486 C CA . LEU A 1 63 ? 23.984 15.664 -3.9 1 95.62 63 LEU A CA 1
ATOM 487 C C . LEU A 1 63 ? 24.047 14.141 -4.043 1 95.62 63 LEU A C 1
ATOM 489 O O . LEU A 1 63 ? 24.406 13.633 -5.102 1 95.62 63 LEU A O 1
ATOM 493 N N . ARG A 1 64 ? 23.703 13.398 -2.945 1 95.56 64 ARG A N 1
ATOM 494 C CA . ARG A 1 64 ? 23.812 11.945 -2.977 1 95.56 64 ARG A CA 1
ATOM 495 C C . ARG A 1 64 ? 22.453 11.297 -2.682 1 95.56 64 ARG A C 1
ATOM 497 O O . ARG A 1 64 ? 22.172 10.188 -3.154 1 95.56 64 ARG A O 1
ATOM 504 N N . LEU A 1 65 ? 21.641 11.969 -1.857 1 97.44 65 LEU A N 1
ATOM 505 C CA . LEU A 1 65 ? 20.359 11.406 -1.458 1 97.44 65 LEU A CA 1
ATOM 506 C C . LEU A 1 65 ? 19.359 12.516 -1.124 1 97.44 65 LEU A C 1
ATOM 508 O O . LEU A 1 65 ? 19.734 13.516 -0.51 1 97.44 65 LEU A O 1
ATOM 512 N N . VAL A 1 66 ? 18.172 12.312 -1.544 1 98.12 66 VAL A N 1
ATOM 513 C CA . VAL A 1 66 ? 17.078 13.203 -1.187 1 98.12 66 VAL A CA 1
ATOM 514 C C . VAL A 1 66 ? 15.977 12.422 -0.481 1 98.12 66 VAL A C 1
ATOM 516 O O . VAL A 1 66 ? 15.594 11.336 -0.926 1 98.12 66 VAL A O 1
ATOM 519 N N . ILE A 1 67 ? 15.484 12.922 0.638 1 98.69 67 ILE A N 1
ATOM 520 C CA . ILE A 1 67 ? 14.336 12.391 1.367 1 98.69 67 ILE A CA 1
ATOM 521 C C . ILE A 1 67 ? 13.242 13.453 1.45 1 98.69 67 ILE A C 1
ATOM 523 O O . ILE A 1 67 ? 13.484 14.57 1.917 1 98.69 67 ILE A O 1
ATOM 527 N N . ILE A 1 68 ? 12.078 13.141 0.996 1 98.88 68 ILE A N 1
ATOM 528 C CA . ILE A 1 68 ? 10.984 14.109 0.994 1 98.88 68 ILE A CA 1
ATOM 529 C C . ILE A 1 68 ? 9.812 13.555 1.795 1 98.88 68 ILE A C 1
ATOM 531 O O . ILE A 1 68 ? 9.383 12.414 1.581 1 98.88 68 ILE A O 1
ATOM 535 N N . LEU A 1 69 ? 9.312 14.297 2.727 1 98.88 69 LEU A N 1
ATOM 536 C CA . LEU A 1 69 ? 8.055 14.055 3.424 1 98.88 69 LEU A CA 1
ATOM 537 C C . LEU A 1 69 ? 7.012 15.102 3.043 1 98.88 69 LEU A C 1
ATOM 539 O O . LEU A 1 69 ? 7.273 16.297 3.125 1 98.88 69 LEU A O 1
ATOM 543 N N . PHE A 1 70 ? 5.852 14.625 2.6 1 98.94 70 PHE A N 1
ATOM 544 C CA . PHE A 1 70 ? 4.855 15.609 2.207 1 98.94 70 PHE A CA 1
ATOM 545 C C . PHE A 1 70 ? 3.486 15.25 2.77 1 98.94 70 PHE A C 1
ATOM 547 O O . PHE A 1 70 ? 3.191 14.078 2.996 1 98.94 70 PHE A O 1
ATOM 554 N N . ARG A 1 71 ? 2.662 16.297 3.004 1 98.94 71 ARG A N 1
ATOM 555 C CA . ARG A 1 71 ? 1.269 16.188 3.42 1 98.94 71 ARG A CA 1
ATOM 556 C C . ARG A 1 71 ? 0.364 15.875 2.23 1 98.94 71 ARG A C 1
ATOM 558 O O . ARG A 1 71 ? 0.605 16.359 1.122 1 98.94 71 ARG A O 1
ATOM 565 N N . HIS A 1 72 ? -0.651 15.133 2.432 1 98.88 72 HIS A N 1
ATOM 566 C CA . HIS A 1 72 ? -1.646 14.852 1.403 1 98.88 72 HIS A CA 1
ATOM 567 C C . HIS A 1 72 ? -2.285 16.125 0.887 1 98.88 72 HIS A C 1
ATOM 569 O O . HIS A 1 72 ? -2.059 17.203 1.441 1 98.88 72 HIS A O 1
ATOM 575 N N . GLY A 1 73 ? -3.055 16 -0.211 1 98.75 73 GLY A N 1
ATOM 576 C CA . GLY A 1 73 ? -3.746 17.125 -0.823 1 98.75 73 GLY A CA 1
ATOM 577 C C . GLY A 1 73 ? -5.074 17.453 -0.161 1 98.75 73 GLY A C 1
ATOM 578 O O . GLY A 1 73 ? -5.434 16.828 0.845 1 98.75 73 GLY A O 1
ATOM 579 N N . ALA A 1 74 ? -5.758 18.375 -0.815 1 98.56 74 ALA A N 1
ATOM 580 C CA . ALA A 1 74 ? -7.027 18.844 -0.281 1 98.56 74 ALA A CA 1
ATOM 581 C C . ALA A 1 74 ? -8.023 17.703 -0.115 1 98.56 74 ALA A C 1
ATOM 583 O O . ALA A 1 74 ? -8.117 16.828 -0.977 1 98.56 74 ALA A O 1
ATOM 584 N N . ARG A 1 75 ? -8.766 17.75 0.941 1 98.31 75 ARG A N 1
ATOM 585 C CA . ARG A 1 75 ? -9.719 16.703 1.28 1 98.31 75 ARG A CA 1
ATOM 586 C C . ARG A 1 75 ? -11.031 17.297 1.777 1 98.31 75 ARG A C 1
ATOM 588 O O . ARG A 1 75 ? -11.109 18.5 2.045 1 98.31 75 ARG A O 1
ATOM 595 N N . THR A 1 76 ? -12.07 16.484 1.859 1 97.75 76 THR A N 1
ATOM 596 C CA . THR A 1 76 ? -13.312 16.859 2.518 1 97.75 76 THR A CA 1
ATOM 597 C C . THR A 1 76 ? -13.148 16.844 4.035 1 97.75 76 THR A C 1
ATOM 599 O O . THR A 1 76 ? -12.141 16.359 4.551 1 97.75 76 THR A O 1
ATOM 602 N N . PRO A 1 77 ? -14.086 17.484 4.758 1 97.69 77 PRO A N 1
ATOM 603 C CA . PRO A 1 77 ? -13.961 17.484 6.219 1 97.69 77 PRO A CA 1
ATOM 604 C C . PRO A 1 77 ? -13.953 16.078 6.812 1 97.69 77 PRO A C 1
ATOM 606 O O . PRO A 1 77 ? -14.625 15.188 6.297 1 97.69 77 PRO A O 1
ATOM 609 N N . THR A 1 78 ? -13.195 15.938 7.859 1 96.25 78 THR A N 1
ATOM 610 C CA . THR A 1 78 ? -13.188 14.656 8.562 1 96.25 78 THR A CA 1
ATOM 611 C C . THR A 1 78 ? -14.234 14.641 9.672 1 96.25 78 THR A C 1
ATOM 613 O O . THR A 1 78 ? -14.633 13.578 10.141 1 96.25 78 THR A O 1
ATOM 616 N N . HIS A 1 79 ? -14.602 15.867 10.117 1 94.19 79 HIS A N 1
ATOM 617 C CA . HIS A 1 79 ? -15.531 16.047 11.227 1 94.19 79 HIS A CA 1
ATOM 618 C C . HIS A 1 79 ? -16.578 17.094 10.906 1 94.19 79 HIS A C 1
ATOM 620 O O . HIS A 1 79 ? -16.359 17.953 10.039 1 94.19 79 HIS A O 1
ATOM 626 N N . THR A 1 80 ? -17.688 16.906 11.578 1 95.06 80 THR A N 1
ATOM 627 C CA . THR A 1 80 ? -18.719 17.938 11.656 1 95.06 80 THR A CA 1
ATOM 628 C C . THR A 1 80 ? -18.953 18.359 13.102 1 95.06 80 THR A C 1
ATOM 630 O O . THR A 1 80 ? -18.188 17.984 13.992 1 95.06 80 THR A O 1
ATOM 633 N N . TYR A 1 81 ? -19.781 19.328 13.273 1 97.12 81 TYR A N 1
ATOM 634 C CA . TYR A 1 81 ? -20.141 19.766 14.609 1 97.12 81 TYR A CA 1
ATOM 635 C C . TYR A 1 81 ? -21.656 19.844 14.766 1 97.12 81 TYR A C 1
ATOM 637 O O . TYR A 1 81 ? -22.391 19.797 13.781 1 97.12 81 TYR A O 1
ATOM 645 N N . LYS A 1 82 ? -22.094 19.891 15.906 1 97.56 82 LYS A N 1
ATOM 646 C CA . LYS A 1 82 ? -23.5 19.641 16.219 1 97.56 82 LYS A CA 1
ATOM 647 C C . LYS A 1 82 ? -24.406 20.641 15.484 1 97.56 82 LYS A C 1
ATOM 649 O O . LYS A 1 82 ? -25.438 20.25 14.914 1 97.56 82 LYS A O 1
ATOM 654 N N . SER A 1 83 ? -24.125 21.891 15.461 1 98.06 83 SER A N 1
ATOM 655 C CA . SER A 1 83 ? -24.969 22.906 14.852 1 98.06 83 SER A CA 1
ATOM 656 C C . SER A 1 83 ? -24.547 23.188 13.414 1 98.06 83 SER A C 1
ATOM 658 O O . SER A 1 83 ? -24.922 24.203 12.836 1 98.06 83 SER A O 1
ATOM 660 N N . ASP A 1 84 ? -23.75 22.312 12.852 1 98 84 ASP A N 1
ATOM 661 C CA . ASP A 1 84 ? -23.234 22.484 11.492 1 98 84 ASP A CA 1
ATOM 662 C C . ASP A 1 84 ? -24.391 22.5 10.484 1 98 84 ASP A C 1
ATOM 664 O O . ASP A 1 84 ? -25.094 21.5 10.312 1 98 84 ASP A O 1
ATOM 668 N N . PRO A 1 85 ? -24.609 23.609 9.789 1 97.88 85 PRO A N 1
ATOM 669 C CA . PRO A 1 85 ? -25.688 23.641 8.789 1 97.88 85 PRO A CA 1
ATOM 670 C C . PRO A 1 85 ? -25.438 22.672 7.629 1 97.88 85 PRO A C 1
ATOM 672 O O . PRO A 1 85 ? -26.344 22.391 6.852 1 97.88 85 PRO A O 1
ATOM 675 N N . TYR A 1 86 ? -24.25 22.188 7.52 1 97.06 86 TYR A N 1
ATOM 676 C CA . TYR A 1 86 ? -23.891 21.312 6.41 1 97.06 86 TYR A CA 1
ATOM 677 C C . TYR A 1 86 ? -23.641 19.891 6.887 1 97.06 86 TYR A C 1
ATOM 679 O O . TYR A 1 86 ? -22.906 19.141 6.262 1 97.06 86 TYR A O 1
ATOM 687 N N . LYS A 1 87 ? -24.172 19.516 7.984 1 94.69 87 LYS A N 1
ATOM 688 C CA . LYS A 1 87 ? -24 18.188 8.555 1 94.69 87 LYS A CA 1
ATOM 689 C C . LYS A 1 87 ? -24.469 17.109 7.582 1 94.69 87 LYS A C 1
ATOM 691 O O . LYS A 1 87 ? -23.938 15.992 7.594 1 94.69 87 LYS A O 1
ATOM 696 N N . ASN A 1 88 ? -25.422 17.484 6.699 1 93.62 88 ASN A N 1
ATOM 697 C CA . ASN A 1 88 ? -25.969 16.516 5.762 1 93.62 88 ASN A CA 1
ATOM 698 C C . ASN A 1 88 ? -25.516 16.797 4.332 1 93.62 88 ASN A C 1
ATOM 700 O O . ASN A 1 88 ? -26.062 16.234 3.379 1 93.62 88 ASN A O 1
ATOM 704 N N . TYR A 1 89 ? -24.594 17.734 4.301 1 94.62 89 TYR A N 1
ATOM 705 C CA . TYR A 1 89 ? -24.031 18.016 2.984 1 94.62 89 TYR A CA 1
ATOM 706 C C . TYR A 1 89 ? -23.422 16.75 2.385 1 94.62 89 TYR A C 1
ATOM 708 O O . TYR A 1 89 ? -22.719 16 3.08 1 94.62 89 TYR A O 1
ATOM 716 N N . GLN A 1 90 ? -23.688 16.484 1.129 1 93.06 90 GLN A N 1
ATOM 717 C CA . GLN A 1 90 ? -23.125 15.312 0.458 1 93.06 90 GLN A CA 1
ATOM 718 C C . GLN A 1 90 ? -21.75 15.609 -0.125 1 93.06 90 GLN A C 1
ATOM 720 O O . GLN A 1 90 ? -21.625 16 -1.289 1 93.06 90 GLN A O 1
ATOM 725 N N . TRP A 1 91 ? -20.828 15.344 0.687 1 94.06 91 TRP A N 1
ATOM 726 C CA . TRP A 1 91 ? -19.453 15.531 0.221 1 94.06 91 TRP A CA 1
ATOM 727 C C . TRP A 1 91 ? -19.078 14.477 -0.81 1 94.06 91 TRP A C 1
ATOM 729 O O . TRP A 1 91 ? -19.359 13.289 -0.627 1 94.06 91 TRP A O 1
ATOM 739 N N . PRO A 1 92 ? -18.391 14.93 -1.861 1 88.75 92 PRO A N 1
ATOM 740 C CA . PRO A 1 92 ? -17.953 13.938 -2.844 1 88.75 92 PRO A CA 1
ATOM 741 C C . PRO A 1 92 ? -17.062 12.859 -2.232 1 88.75 92 PRO A C 1
ATOM 743 O O . PRO A 1 92 ? -16.078 13.172 -1.558 1 88.75 92 PRO A O 1
ATOM 746 N N . ASP A 1 93 ? -17.422 11.586 -2.408 1 90.44 93 ASP A N 1
ATOM 747 C CA . ASP A 1 93 ? -16.688 10.398 -1.968 1 90.44 93 ASP A CA 1
ATOM 748 C C . ASP A 1 93 ? -16.688 10.297 -0.444 1 90.44 93 ASP A C 1
ATOM 750 O O . ASP A 1 93 ? -15.922 9.516 0.127 1 90.44 93 ASP A O 1
ATOM 754 N N . GLY A 1 94 ? -17.375 11.195 0.262 1 92.5 94 GLY A N 1
ATOM 755 C CA . GLY A 1 94 ? -17.562 11.07 1.699 1 92.5 94 GLY A CA 1
ATOM 756 C C . GLY A 1 94 ? -16.609 11.938 2.5 1 92.5 94 GLY A C 1
ATOM 757 O O . GLY A 1 94 ? -15.828 12.695 1.931 1 92.5 94 GLY A O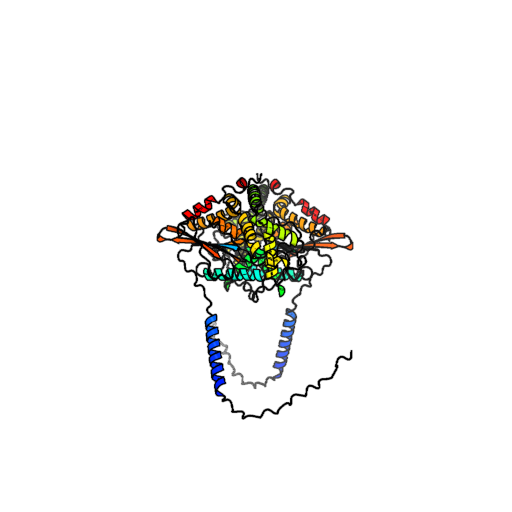 1
ATOM 758 N N . LEU A 1 95 ? -16.641 11.82 3.834 1 94.62 95 LEU A N 1
ATOM 759 C CA . LEU A 1 95 ? -15.844 12.617 4.758 1 94.62 95 LEU A CA 1
ATOM 760 C C . LEU A 1 95 ? -14.383 12.172 4.734 1 94.62 95 LEU A C 1
ATOM 762 O O . LEU A 1 95 ? -14.102 10.977 4.68 1 94.62 95 LEU A O 1
ATOM 766 N N . GLY A 1 96 ? -13.508 13.148 4.746 1 96.56 96 GLY A N 1
ATOM 767 C CA . GLY A 1 96 ? -12.078 12.891 4.82 1 96.56 96 GLY A CA 1
ATOM 768 C C . GLY A 1 96 ? -11.484 12.422 3.502 1 96.56 96 GLY A C 1
ATOM 769 O O . GLY A 1 96 ? -10.32 12.031 3.445 1 96.56 96 GLY A O 1
ATOM 770 N N . SER A 1 97 ? -12.25 12.523 2.414 1 97.31 97 SER A N 1
ATOM 771 C CA . SER A 1 97 ? -11.828 11.984 1.125 1 97.31 97 SER A CA 1
ATOM 772 C C . SER A 1 97 ? -11.016 13.008 0.336 1 97.31 97 SER A C 1
ATOM 774 O O . SER A 1 97 ? -11.328 14.203 0.356 1 97.31 97 SER A O 1
ATOM 776 N N . LEU A 1 98 ? -9.984 12.484 -0.347 1 98.44 98 LEU A N 1
ATOM 777 C CA . LEU A 1 98 ? -9.188 13.336 -1.229 1 98.44 98 LEU A CA 1
ATOM 778 C C . LEU A 1 98 ? -10.039 13.883 -2.367 1 98.44 98 LEU A C 1
ATOM 780 O O . LEU A 1 98 ? -10.789 13.141 -3.008 1 98.44 98 LEU A O 1
ATOM 784 N N . THR A 1 99 ? -9.977 15.164 -2.633 1 97.69 99 THR A N 1
ATOM 785 C CA . THR A 1 99 ? -10.742 15.805 -3.699 1 97.69 99 THR A CA 1
ATOM 786 C C . THR A 1 99 ? -9.938 15.836 -4.996 1 97.69 99 THR A C 1
ATOM 788 O O . THR A 1 99 ? -8.734 15.539 -4.996 1 97.69 99 THR A O 1
ATOM 791 N N . ASN A 1 100 ? -10.586 16.219 -6.117 1 97.62 100 ASN A N 1
ATOM 792 C CA . ASN A 1 100 ? -9.875 16.406 -7.375 1 97.62 100 ASN A CA 1
ATOM 793 C C . ASN A 1 100 ? -8.82 17.5 -7.254 1 97.62 100 ASN A C 1
ATOM 795 O O . ASN A 1 100 ? -7.73 17.391 -7.82 1 97.62 100 ASN A O 1
ATOM 799 N N . THR A 1 101 ? -9.188 18.531 -6.477 1 97.5 101 THR A N 1
ATOM 800 C CA . THR A 1 101 ? -8.219 19.594 -6.207 1 97.5 101 THR A CA 1
ATOM 801 C C . THR A 1 101 ? -6.984 19.031 -5.516 1 97.5 101 THR A C 1
ATOM 803 O O . THR A 1 101 ? -5.855 19.375 -5.859 1 97.5 101 THR A O 1
ATOM 806 N N . GLY A 1 102 ? -7.223 18.172 -4.527 1 98.5 102 GLY A N 1
ATOM 807 C CA . GLY A 1 102 ? -6.117 17.531 -3.82 1 98.5 102 GLY A CA 1
ATOM 808 C C . GLY A 1 102 ? -5.254 16.672 -4.719 1 98.5 102 GLY A C 1
ATOM 809 O O . GLY A 1 102 ? -4.027 16.688 -4.613 1 98.5 102 GLY A O 1
ATOM 810 N N . LYS A 1 103 ? -5.867 15.891 -5.586 1 98.81 103 LYS A N 1
ATOM 811 C CA . LYS A 1 103 ? -5.141 15.062 -6.547 1 98.81 103 LYS A CA 1
ATOM 812 C C . LYS A 1 103 ? -4.242 15.922 -7.434 1 98.81 103 LYS A C 1
ATOM 814 O O . LYS A 1 103 ? -3.066 15.609 -7.625 1 98.81 103 LYS A O 1
ATOM 819 N N . LEU A 1 104 ? -4.773 16.984 -7.895 1 98.5 104 LEU A N 1
ATOM 820 C CA . LEU A 1 104 ? -4.035 17.859 -8.781 1 98.5 104 LEU A CA 1
ATOM 821 C C . LEU A 1 104 ? -2.881 18.531 -8.047 1 98.5 104 LEU A C 1
ATOM 823 O O . LEU A 1 104 ? -1.792 18.703 -8.602 1 98.5 104 LEU A O 1
ATOM 827 N N . GLN A 1 105 ? -3.145 18.953 -6.848 1 98.62 105 GLN A N 1
ATOM 828 C CA . GLN A 1 105 ? -2.107 19.578 -6.031 1 98.62 105 GLN A CA 1
ATOM 829 C C . GLN A 1 105 ? -0.875 18.688 -5.926 1 98.62 105 GLN A C 1
ATOM 831 O O . GLN A 1 105 ? 0.249 19.141 -6.145 1 98.62 105 GLN A O 1
ATOM 836 N N . LEU A 1 106 ? -1.065 17.438 -5.645 1 98.88 106 LEU A N 1
ATOM 837 C CA . LEU A 1 106 ? 0.086 16.578 -5.438 1 98.88 106 LEU A CA 1
ATOM 838 C C . LEU A 1 106 ? 0.713 16.188 -6.773 1 98.88 106 LEU A C 1
ATOM 840 O O . LEU A 1 106 ? 1.928 15.984 -6.859 1 98.88 106 LEU A O 1
ATOM 844 N N . TYR A 1 107 ? -0.086 16.078 -7.82 1 98.69 107 TYR A N 1
ATOM 845 C CA . TYR A 1 107 ? 0.484 15.93 -9.156 1 98.69 107 TYR A CA 1
ATOM 846 C C . TYR A 1 107 ? 1.439 17.078 -9.469 1 98.69 107 TYR A C 1
ATOM 848 O O . TYR A 1 107 ? 2.562 16.844 -9.922 1 98.69 107 TYR A O 1
ATOM 856 N N . GLU A 1 108 ? 1.029 18.266 -9.164 1 98.19 108 GLU A N 1
ATOM 857 C CA . GLU A 1 108 ? 1.839 19.453 -9.414 1 98.19 108 GLU A CA 1
ATOM 858 C C . GLU A 1 108 ? 3.082 19.484 -8.531 1 98.19 108 GLU A C 1
ATOM 860 O O . GLU A 1 108 ? 4.152 19.906 -8.961 1 98.19 108 GLU A O 1
ATOM 865 N N . LEU A 1 109 ? 2.885 19.078 -7.34 1 98.69 109 LEU A N 1
ATOM 866 C CA . LEU A 1 109 ? 4.047 19 -6.461 1 98.69 109 LEU A CA 1
ATOM 867 C C . LEU A 1 109 ? 5.078 18.016 -7.008 1 98.69 109 LEU A C 1
ATOM 869 O O . LEU A 1 109 ? 6.281 18.297 -6.992 1 98.69 109 LEU A O 1
ATOM 873 N N . GLY A 1 110 ? 4.59 16.812 -7.457 1 98.5 110 GLY A N 1
ATOM 874 C CA . GLY A 1 110 ? 5.484 15.875 -8.109 1 98.5 110 GLY A CA 1
ATOM 875 C C . GLY A 1 110 ? 6.238 16.484 -9.281 1 98.5 110 GLY A C 1
ATOM 876 O O . GLY A 1 110 ? 7.453 16.312 -9.398 1 98.5 110 GLY A O 1
ATOM 877 N N . LYS A 1 111 ? 5.562 17.234 -10.086 1 97.5 111 LYS A N 1
ATOM 878 C CA . LYS A 1 111 ? 6.172 17.891 -11.234 1 97.5 111 LYS A CA 1
ATOM 879 C C . LYS A 1 111 ? 7.223 18.906 -10.789 1 97.5 111 LYS A C 1
ATOM 881 O O . LYS A 1 111 ? 8.273 19.047 -11.422 1 97.5 111 LYS A O 1
ATOM 886 N N . LYS A 1 112 ? 6.918 19.609 -9.766 1 97.38 112 LYS A N 1
ATOM 887 C CA . LYS A 1 112 ? 7.84 20.625 -9.258 1 97.38 112 LYS A CA 1
ATOM 888 C C . LYS A 1 112 ? 9.141 19.984 -8.781 1 97.38 112 LYS A C 1
ATOM 890 O O . LYS A 1 112 ? 10.227 20.5 -9.055 1 97.38 112 LYS A O 1
ATOM 895 N N . TYR A 1 113 ? 9.008 18.922 -8.055 1 97.44 113 TYR A N 1
ATOM 896 C CA . TYR A 1 113 ? 10.211 18.25 -7.582 1 97.44 113 TYR A CA 1
ATOM 897 C C . TYR A 1 113 ? 10.977 17.625 -8.742 1 97.44 113 TYR A C 1
ATOM 899 O O . TYR A 1 113 ? 12.211 17.562 -8.719 1 97.44 113 TYR A O 1
ATOM 907 N N . ARG A 1 114 ? 10.289 17.109 -9.781 1 96.69 114 ARG A N 1
ATOM 908 C CA . ARG A 1 114 ? 10.953 16.625 -10.984 1 96.69 114 ARG A CA 1
ATOM 909 C C . ARG A 1 114 ? 11.797 17.719 -11.625 1 96.69 114 ARG A C 1
ATOM 911 O O . ARG A 1 114 ? 12.961 17.5 -11.961 1 96.69 114 ARG A O 1
ATOM 918 N N . SER A 1 115 ? 11.211 18.828 -11.727 1 95.12 115 SER A N 1
ATOM 919 C CA . SER A 1 115 ? 11.914 19.953 -12.336 1 95.12 115 SER A CA 1
ATOM 920 C C . SER A 1 115 ? 13.07 20.422 -11.461 1 95.12 115 SER A C 1
ATOM 922 O O . SER A 1 115 ? 14.172 20.672 -11.961 1 95.12 115 SER A O 1
ATOM 924 N N . TYR A 1 116 ? 12.812 20.516 -10.211 1 94.56 116 TYR A N 1
ATOM 925 C CA . TYR A 1 116 ? 13.812 21.016 -9.266 1 94.56 116 TYR A CA 1
ATOM 926 C C . TYR A 1 116 ? 15.031 20.109 -9.227 1 94.56 116 TYR A C 1
ATOM 928 O O . TYR A 1 116 ? 16.172 20.578 -9.156 1 94.56 116 TYR A O 1
ATOM 936 N N . TYR A 1 117 ? 14.812 18.766 -9.281 1 95.62 117 TYR A N 1
ATOM 937 C CA . TYR A 1 117 ? 15.891 17.781 -9.195 1 95.62 117 TYR A CA 1
ATOM 938 C C . TYR A 1 117 ? 16.141 17.125 -10.539 1 95.62 117 TYR A C 1
ATOM 940 O O . TYR A 1 117 ? 16.516 15.953 -10.602 1 95.62 117 TYR A O 1
ATOM 948 N N . ALA A 1 118 ? 15.914 17.75 -11.625 1 93.38 118 ALA A N 1
ATOM 949 C CA . ALA A 1 118 ? 15.961 17.203 -12.977 1 93.38 118 ALA A CA 1
ATOM 950 C C . ALA A 1 118 ? 17.312 16.562 -13.266 1 93.38 118 ALA A C 1
ATOM 952 O O . ALA A 1 118 ? 17.391 15.57 -13.992 1 93.38 118 ALA A O 1
ATOM 953 N N . ASN A 1 119 ? 18.375 17.047 -12.656 1 92.75 119 ASN A N 1
ATOM 954 C CA . ASN A 1 119 ? 19.719 16.547 -12.938 1 92.75 119 ASN A CA 1
ATOM 955 C C . ASN A 1 119 ? 20.156 15.508 -11.914 1 92.75 119 ASN A C 1
ATOM 957 O O . ASN A 1 119 ? 21.266 15.008 -11.969 1 92.75 119 ASN A O 1
ATOM 961 N N . PHE A 1 120 ? 19.312 15.203 -11.023 1 94.69 120 PHE A N 1
ATOM 962 C CA . PHE A 1 120 ? 19.688 14.281 -9.953 1 94.69 120 PHE A CA 1
ATOM 963 C C . PHE A 1 120 ? 18.781 13.055 -9.961 1 94.69 120 PHE A C 1
ATOM 965 O O . PHE A 1 120 ? 19.266 11.922 -9.883 1 94.69 120 PHE A O 1
ATOM 972 N N . ILE A 1 121 ? 17.516 13.297 -10.047 1 94.19 121 ILE A N 1
ATOM 973 C CA . ILE A 1 121 ? 16.547 12.203 -10.125 1 94.19 121 ILE A CA 1
ATOM 974 C C . ILE A 1 121 ? 16.469 11.703 -11.57 1 94.19 121 ILE A C 1
ATOM 976 O O . ILE A 1 121 ? 16.156 12.477 -12.484 1 94.19 121 ILE A O 1
ATOM 980 N N . PRO A 1 122 ? 16.719 10.391 -11.773 1 93.25 122 PRO A N 1
ATOM 981 C CA . PRO A 1 122 ? 16.625 9.867 -13.141 1 93.25 122 PRO A CA 1
ATOM 982 C C . PRO A 1 122 ? 15.25 10.086 -13.766 1 93.25 122 PRO A C 1
ATOM 984 O O . PRO A 1 122 ? 14.234 9.977 -13.086 1 93.25 122 PRO A O 1
ATOM 987 N N . GLU A 1 123 ? 15.312 10.273 -15.008 1 93.56 123 GLU A N 1
ATOM 988 C CA . GLU A 1 123 ? 14.07 10.523 -15.742 1 93.56 123 GLU A CA 1
ATOM 989 C C . GLU A 1 123 ? 13.156 9.305 -15.711 1 93.56 123 GLU A C 1
ATOM 991 O O . GLU A 1 123 ? 11.945 9.438 -15.508 1 93.56 123 GLU A O 1
ATOM 996 N N . GLU A 1 124 ? 13.797 8.188 -15.875 1 95.31 124 GLU A N 1
ATOM 997 C CA . GLU A 1 124 ? 13.023 6.953 -15.891 1 95.31 124 GLU A CA 1
ATOM 998 C C . GLU A 1 124 ? 12.898 6.367 -14.484 1 95.31 124 GLU A C 1
ATOM 1000 O O . GLU A 1 124 ? 13.867 6.336 -13.727 1 95.31 124 GLU A O 1
ATOM 1005 N N . TYR A 1 125 ? 11.719 5.926 -14.227 1 96.06 125 TYR A N 1
ATOM 1006 C CA . TYR A 1 125 ? 11.523 5.227 -12.961 1 96.06 125 TYR A CA 1
ATOM 1007 C C . TYR A 1 125 ? 12.227 3.873 -12.977 1 96.06 125 TYR A C 1
ATOM 1009 O O . TYR A 1 125 ? 12.055 3.086 -13.906 1 96.06 125 TYR A O 1
ATOM 1017 N N . TYR A 1 126 ? 12.953 3.666 -11.977 1 94.62 126 TYR A N 1
ATOM 1018 C CA . TYR A 1 126 ? 13.508 2.365 -11.617 1 94.62 126 TYR A CA 1
ATOM 1019 C C . TYR A 1 126 ? 13.344 2.092 -10.133 1 94.62 126 TYR A C 1
ATOM 1021 O O . TYR A 1 126 ? 13.617 2.961 -9.297 1 94.62 126 TYR A O 1
ATOM 1029 N N . GLU A 1 127 ? 12.852 0.932 -9.867 1 92.88 127 GLU A N 1
ATOM 1030 C CA . GLU A 1 127 ? 12.531 0.587 -8.484 1 92.88 127 GLU A CA 1
ATOM 1031 C C . GLU A 1 127 ? 13.734 0.777 -7.57 1 92.88 127 GLU A C 1
ATOM 1033 O O . GLU A 1 127 ? 13.594 1.174 -6.414 1 92.88 127 GLU A O 1
ATOM 1038 N N . LYS A 1 128 ? 14.906 0.487 -8.047 1 92.25 128 LYS A N 1
ATOM 1039 C CA . LYS A 1 128 ? 16.109 0.557 -7.219 1 92.25 128 LYS A CA 1
ATOM 1040 C C . LYS A 1 128 ? 16.438 2 -6.855 1 92.25 128 LYS A C 1
ATOM 1042 O O . LYS A 1 128 ? 17.172 2.252 -5.895 1 92.25 128 LYS A O 1
ATOM 1047 N N . ASP A 1 129 ? 15.906 2.996 -7.617 1 94.38 129 ASP A N 1
ATOM 1048 C CA . ASP A 1 129 ? 16.297 4.395 -7.461 1 94.38 129 ASP A CA 1
ATOM 1049 C C . ASP A 1 129 ? 15.43 5.094 -6.414 1 94.38 129 ASP A C 1
ATOM 1051 O O . ASP A 1 129 ? 15.836 6.102 -5.832 1 94.38 129 ASP A O 1
ATOM 1055 N N . VAL A 1 130 ? 14.242 4.559 -6.191 1 96.38 130 VAL A N 1
ATOM 1056 C CA . VAL A 1 130 ? 13.297 5.312 -5.371 1 96.38 130 VAL A CA 1
ATOM 1057 C C . VAL A 1 130 ? 12.492 4.352 -4.496 1 96.38 130 VAL A C 1
ATOM 1059 O O . VAL A 1 130 ? 12.156 3.244 -4.922 1 96.38 130 VAL A O 1
ATOM 1062 N N . TYR A 1 131 ? 12.266 4.742 -3.309 1 97.12 131 TYR A N 1
ATOM 1063 C CA . TYR A 1 131 ? 11.406 4.023 -2.373 1 97.12 131 TYR A CA 1
ATOM 1064 C C . TYR A 1 131 ? 10.375 4.957 -1.754 1 97.12 131 TYR A C 1
ATOM 1066 O O . TYR A 1 131 ? 10.703 6.062 -1.315 1 97.12 131 TYR A O 1
ATOM 1074 N N . ILE A 1 132 ? 9.102 4.512 -1.723 1 98.31 132 ILE A N 1
ATOM 1075 C CA . ILE A 1 132 ? 8.039 5.371 -1.217 1 98.31 132 ILE A CA 1
ATOM 1076 C C . ILE A 1 132 ? 7.254 4.637 -0.132 1 98.31 132 ILE A C 1
ATOM 1078 O O . ILE A 1 132 ? 6.836 3.494 -0.326 1 98.31 132 ILE A O 1
ATOM 1082 N N . ARG A 1 133 ? 7.016 5.305 0.934 1 98.25 133 ARG A N 1
ATOM 1083 C CA . ARG A 1 133 ? 6.164 4.832 2.02 1 98.25 133 ARG A CA 1
ATOM 1084 C C . ARG A 1 133 ? 5.066 5.844 2.334 1 98.25 133 ARG A C 1
ATOM 1086 O O . ARG A 1 133 ? 5.336 7.043 2.455 1 98.25 133 ARG A O 1
ATOM 1093 N N . SER A 1 134 ? 3.867 5.348 2.465 1 98.75 134 SER A N 1
ATOM 1094 C CA . SER A 1 134 ? 2.729 6.207 2.762 1 98.75 134 SER A CA 1
ATOM 1095 C C . SER A 1 134 ? 2.021 5.77 4.039 1 98.75 134 SER A C 1
ATOM 1097 O O . SER A 1 134 ? 2.094 4.598 4.426 1 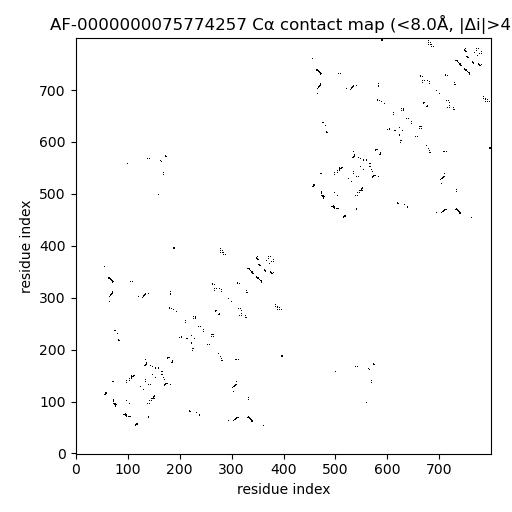98.75 134 SER A O 1
ATOM 1099 N N . SER A 1 135 ? 1.44 6.832 4.707 1 98.56 135 SER A N 1
ATOM 1100 C CA . SER A 1 135 ? 0.343 6.469 5.598 1 98.56 135 SER A CA 1
ATOM 1101 C C . SER A 1 135 ? -0.704 5.629 4.871 1 98.56 135 SER A C 1
ATOM 1103 O O . SER A 1 135 ? -0.964 5.844 3.684 1 98.56 135 SER A O 1
ATOM 1105 N N . ASP A 1 136 ? -1.307 4.746 5.598 1 98.12 136 ASP A N 1
ATOM 1106 C CA . ASP A 1 136 ? -2.275 3.838 4.992 1 98.12 136 ASP A CA 1
ATOM 1107 C C . ASP A 1 136 ? -3.617 4.531 4.777 1 98.12 136 ASP A C 1
ATOM 1109 O O . ASP A 1 136 ? -4.559 3.926 4.262 1 98.12 136 ASP A O 1
ATOM 1113 N N . ALA A 1 137 ? -3.756 5.762 5.18 1 98.06 137 ALA A N 1
ATOM 1114 C CA . ALA A 1 137 ? -4.973 6.516 4.887 1 98.06 137 ALA A CA 1
ATOM 1115 C C . ALA A 1 137 ? -5.164 6.68 3.383 1 98.06 137 ALA A C 1
ATOM 1117 O O . ALA A 1 137 ? -4.211 6.965 2.656 1 98.06 137 ALA A O 1
ATOM 1118 N N . SER A 1 138 ? -6.406 6.57 2.949 1 97.94 138 SER A N 1
ATOM 1119 C CA . SER A 1 138 ? -6.715 6.609 1.523 1 97.94 138 SER A CA 1
ATOM 1120 C C . SER A 1 138 ? -6.227 7.906 0.887 1 97.94 138 SER A C 1
ATOM 1122 O O . SER A 1 138 ? -5.648 7.891 -0.202 1 97.94 138 SER A O 1
ATOM 1124 N N . ARG A 1 139 ? -6.465 8.992 1.546 1 98.44 139 ARG A N 1
ATOM 1125 C CA . ARG A 1 139 ? -6.082 10.289 0.986 1 98.44 139 ARG A CA 1
ATOM 1126 C C . ARG A 1 139 ? -4.566 10.391 0.839 1 98.44 139 ARG A C 1
ATOM 1128 O O . ARG A 1 139 ? -4.07 11.039 -0.088 1 98.44 139 ARG A O 1
ATOM 1135 N N . CYS A 1 140 ? -3.795 9.773 1.745 1 98.81 140 CYS A N 1
ATOM 1136 C CA . CYS A 1 140 ? -2.34 9.797 1.649 1 98.81 140 CYS A CA 1
ATOM 1137 C C . CYS A 1 140 ? -1.85 8.875 0.537 1 98.81 140 CYS A C 1
ATOM 1139 O O . CYS A 1 140 ? -0.958 9.242 -0.23 1 98.81 140 CYS A O 1
ATOM 1141 N N . LEU A 1 141 ? -2.424 7.703 0.423 1 98.88 141 LEU A N 1
ATOM 1142 C CA . LEU A 1 141 ? -2.074 6.777 -0.649 1 98.88 141 LEU A CA 1
ATOM 1143 C C . LEU A 1 141 ? -2.361 7.395 -2.014 1 98.88 141 LEU A C 1
ATOM 1145 O O . LEU A 1 141 ? -1.492 7.41 -2.889 1 98.88 141 LEU A O 1
ATOM 1149 N N . MET A 1 142 ? -3.504 7.941 -2.164 1 98.88 142 MET A N 1
ATOM 1150 C CA . MET A 1 142 ? -3.906 8.547 -3.428 1 98.88 142 MET A CA 1
ATOM 1151 C C . MET A 1 142 ? -3.018 9.742 -3.762 1 98.88 142 MET A C 1
ATOM 1153 O O . MET A 1 142 ? -2.662 9.953 -4.922 1 98.88 142 MET A O 1
ATOM 1157 N N . SER A 1 143 ? -2.691 10.508 -2.727 1 98.94 143 SER A N 1
ATOM 1158 C CA . SER A 1 143 ? -1.781 11.633 -2.924 1 98.94 143 SER A CA 1
ATOM 1159 C C . SER A 1 143 ? -0.406 11.164 -3.383 1 98.94 143 SER A C 1
ATOM 1161 O O . SER A 1 143 ? 0.208 11.773 -4.258 1 98.94 143 SER A O 1
ATOM 1163 N N . ALA A 1 144 ? 0.058 10.07 -2.803 1 98.94 144 ALA A N 1
ATOM 1164 C CA . ALA A 1 144 ? 1.332 9.5 -3.232 1 98.94 144 ALA A CA 1
ATOM 1165 C C . ALA A 1 144 ? 1.283 9.102 -4.703 1 98.94 144 ALA A C 1
ATOM 1167 O O . ALA A 1 144 ? 2.227 9.352 -5.457 1 98.94 144 ALA A O 1
ATOM 1168 N N . TYR A 1 145 ? 0.18 8.5 -5.113 1 98.88 145 TYR A N 1
ATOM 1169 C CA . TYR A 1 145 ? 0.03 8.047 -6.492 1 98.88 145 TYR A CA 1
ATOM 1170 C C . TYR A 1 145 ? 0.087 9.227 -7.461 1 98.88 145 TYR A C 1
ATOM 1172 O O . TYR A 1 145 ? 0.783 9.164 -8.477 1 98.88 145 TYR A O 1
ATOM 1180 N N . THR A 1 146 ? -0.601 10.266 -7.148 1 98.88 146 THR A N 1
ATOM 1181 C CA . THR A 1 146 ? -0.651 11.406 -8.062 1 98.88 146 THR A CA 1
ATOM 1182 C C . THR A 1 146 ? 0.669 12.172 -8.039 1 98.88 146 THR A C 1
ATOM 1184 O O . THR A 1 146 ? 1.113 12.68 -9.078 1 98.88 146 THR A O 1
ATOM 1187 N N . PHE A 1 147 ? 1.271 12.266 -6.859 1 98.94 147 PHE A N 1
ATOM 1188 C CA . PHE A 1 147 ? 2.613 12.828 -6.766 1 98.94 147 PHE A CA 1
ATOM 1189 C C . PHE A 1 147 ? 3.57 12.102 -7.703 1 98.94 147 PHE A C 1
ATOM 1191 O O . PHE A 1 147 ? 4.305 12.734 -8.469 1 98.94 147 PHE A O 1
ATOM 1198 N N . LEU A 1 148 ? 3.514 10.805 -7.684 1 98.88 148 LEU A N 1
ATOM 1199 C CA . LEU A 1 148 ? 4.414 9.977 -8.477 1 98.88 148 LEU A CA 1
ATOM 1200 C C . LEU A 1 148 ? 4.094 10.094 -9.961 1 98.88 148 LEU A C 1
ATOM 1202 O O . LEU A 1 148 ? 4.996 10.023 -10.805 1 98.88 148 LEU A O 1
ATOM 1206 N N . ALA A 1 149 ? 2.844 10.266 -10.289 1 98.62 149 ALA A N 1
ATOM 1207 C CA . ALA A 1 149 ? 2.471 10.492 -11.688 1 98.62 149 ALA A CA 1
ATOM 1208 C C . ALA A 1 149 ? 3.127 11.758 -12.227 1 98.62 149 ALA A C 1
ATOM 1210 O O . ALA A 1 149 ? 3.49 11.82 -13.406 1 98.62 149 ALA A O 1
ATOM 1211 N N . GLY A 1 150 ? 3.223 12.742 -11.367 1 98.38 150 GLY A N 1
ATOM 1212 C CA . GLY A 1 150 ? 3.896 13.977 -11.758 1 98.38 150 GLY A CA 1
ATOM 1213 C C . GLY A 1 150 ? 5.406 13.844 -11.781 1 98.38 150 GLY A C 1
ATOM 1214 O O . GLY A 1 150 ? 6.07 14.422 -12.648 1 98.38 150 GLY A O 1
ATOM 1215 N N . LEU A 1 151 ? 5.941 13.094 -10.891 1 98.5 151 LEU A N 1
ATOM 1216 C CA . LEU A 1 151 ? 7.387 12.953 -10.734 1 98.5 151 LEU A CA 1
ATOM 1217 C C . LEU A 1 151 ? 7.965 12.062 -11.828 1 98.5 151 LEU A C 1
ATOM 1219 O O . LEU A 1 151 ? 9.078 12.305 -12.305 1 98.5 151 LEU A O 1
ATOM 1223 N N . TYR A 1 152 ? 7.195 10.984 -12.211 1 98.06 152 TYR A N 1
ATOM 1224 C CA . TYR A 1 152 ? 7.703 9.992 -13.148 1 98.06 152 TYR A CA 1
ATOM 1225 C C . TYR A 1 152 ? 6.699 9.734 -14.266 1 98.06 152 TYR A C 1
ATOM 1227 O O . TYR A 1 152 ? 6.184 8.625 -14.398 1 98.06 152 TYR A O 1
ATOM 1235 N N . PRO A 1 153 ? 6.477 10.734 -15.109 1 96.75 153 PRO A N 1
ATOM 1236 C CA . PRO A 1 153 ? 5.738 10.375 -16.312 1 96.75 153 PRO A CA 1
ATOM 1237 C C . PRO A 1 153 ? 6.453 9.312 -17.141 1 96.75 153 PRO A C 1
ATOM 1239 O O . PRO A 1 153 ? 7.684 9.305 -17.234 1 96.75 153 PRO A O 1
ATOM 1242 N N . PRO A 1 154 ? 5.672 8.375 -17.719 1 96.88 154 PRO A N 1
ATOM 1243 C CA . PRO A 1 154 ? 6.332 7.301 -18.469 1 96.88 154 PRO A CA 1
ATOM 1244 C C . PRO A 1 154 ? 7.066 7.809 -19.703 1 96.88 154 PRO A C 1
ATOM 1246 O O . PRO A 1 154 ? 6.555 8.68 -20.422 1 96.88 154 PRO A O 1
ATOM 1249 N N . THR A 1 155 ? 8.312 7.316 -19.875 1 96.25 155 THR A N 1
ATOM 1250 C CA . THR A 1 155 ? 8.992 7.488 -21.156 1 96.25 155 THR A CA 1
ATOM 1251 C C . THR A 1 155 ? 8.375 6.594 -22.219 1 96.25 155 THR A C 1
ATOM 1253 O O . THR A 1 155 ? 7.488 5.789 -21.938 1 96.25 155 THR A O 1
ATOM 1256 N N . GLU A 1 156 ? 8.883 6.727 -23.391 1 95.12 156 GLU A N 1
ATOM 1257 C CA . GLU A 1 156 ? 8.375 5.902 -24.484 1 95.12 156 GLU A CA 1
ATOM 1258 C C . GLU A 1 156 ? 8.516 4.418 -24.156 1 95.12 156 GLU A C 1
ATOM 1260 O O . GLU A 1 156 ? 7.586 3.639 -24.375 1 95.12 156 GLU A O 1
ATOM 1265 N N . ARG A 1 157 ? 9.617 4.066 -23.609 1 94.5 157 ARG A N 1
ATOM 1266 C CA . ARG A 1 157 ? 9.883 2.672 -23.266 1 94.5 157 ARG A CA 1
ATOM 1267 C C . ARG A 1 157 ? 8.938 2.18 -22.188 1 94.5 157 ARG A C 1
ATOM 1269 O O . ARG A 1 157 ? 8.547 1.011 -22.172 1 94.5 157 ARG A O 1
ATOM 1276 N N . GLN A 1 158 ? 8.492 3.076 -21.328 1 96.31 158 GLN A N 1
ATOM 1277 C CA . GLN A 1 158 ? 7.711 2.709 -20.156 1 96.31 158 GLN A CA 1
ATOM 1278 C C . GLN A 1 158 ? 6.215 2.855 -20.422 1 96.31 158 GLN A C 1
ATOM 1280 O O . GLN A 1 158 ? 5.391 2.502 -19.578 1 96.31 158 GLN A O 1
ATOM 1285 N N . MET A 1 159 ? 5.902 3.346 -21.609 1 96.62 159 MET A N 1
ATOM 1286 C CA . MET A 1 159 ? 4.496 3.475 -21.969 1 96.62 159 MET A CA 1
ATOM 1287 C C . MET A 1 159 ? 3.871 2.105 -22.219 1 96.62 159 MET A C 1
ATOM 1289 O O . MET A 1 159 ? 4.184 1.443 -23.203 1 96.62 159 MET A O 1
ATOM 1293 N N . TRP A 1 160 ? 3.029 1.679 -21.344 1 97.38 160 TRP A N 1
ATOM 1294 C CA . TRP A 1 160 ? 2.447 0.343 -21.406 1 97.38 160 TRP A CA 1
ATOM 1295 C C . TRP A 1 160 ? 1.065 0.387 -22.062 1 97.38 160 TRP A C 1
ATOM 1297 O O . TRP A 1 160 ? 0.539 -0.644 -22.484 1 97.38 160 TRP A O 1
ATOM 1307 N N . HIS A 1 161 ? 0.483 1.534 -22.078 1 96.12 161 HIS A N 1
ATOM 1308 C CA . HIS A 1 161 ? -0.799 1.802 -22.719 1 96.12 161 HIS A CA 1
ATOM 1309 C C . HIS A 1 161 ? -0.731 3.053 -23.578 1 96.12 161 HIS A C 1
ATOM 1311 O O . HIS A 1 161 ? -0.255 4.098 -23.141 1 96.12 161 HIS A O 1
ATOM 1317 N N . PRO A 1 162 ? -1.199 3.021 -24.781 1 91.56 162 PRO A N 1
ATOM 1318 C CA . PRO A 1 162 ? -1.006 4.129 -25.719 1 91.56 162 PRO A CA 1
ATOM 1319 C C . PRO A 1 162 ? -1.769 5.387 -25.312 1 91.56 162 PRO A C 1
ATOM 1321 O O . PRO A 1 162 ? -1.368 6.496 -25.656 1 91.56 162 PRO A O 1
ATOM 1324 N N . GLU A 1 163 ? -2.811 5.246 -24.516 1 90.69 163 GLU A N 1
ATOM 1325 C CA . GLU A 1 163 ? -3.656 6.398 -24.219 1 90.69 163 GLU A CA 1
ATOM 1326 C C . GLU A 1 163 ? -3.545 6.805 -22.75 1 90.69 163 GLU A C 1
ATOM 1328 O O . GLU A 1 163 ? -4.336 7.613 -22.266 1 90.69 163 GLU A O 1
ATOM 1333 N N . MET A 1 164 ? -2.654 6.27 -22.062 1 93.44 164 MET A N 1
ATOM 1334 C CA . MET A 1 164 ? -2.529 6.586 -20.641 1 93.44 164 MET A CA 1
ATOM 1335 C C . MET A 1 164 ? -1.106 7.02 -20.312 1 93.44 164 MET A C 1
ATOM 1337 O O . MET A 1 164 ? -0.229 6.18 -20.109 1 93.44 164 MET A O 1
ATOM 1341 N N . SER A 1 165 ? -0.98 8.281 -20.203 1 94.06 165 SER A N 1
ATOM 1342 C CA . SER A 1 165 ? 0.328 8.812 -19.844 1 94.06 165 SER A CA 1
ATOM 1343 C C . SER A 1 165 ? 0.576 8.695 -18.344 1 94.06 165 SER A C 1
ATOM 1345 O O . SER A 1 165 ? 0.778 9.695 -17.656 1 94.06 165 SER A O 1
ATOM 1347 N N . TRP A 1 166 ? 0.471 7.562 -17.859 1 97.62 166 TRP A N 1
ATOM 1348 C CA . TRP A 1 166 ? 0.646 7.188 -16.453 1 97.62 166 TRP A CA 1
ATOM 1349 C C . TRP A 1 166 ? 1.273 5.801 -16.328 1 97.62 166 TRP A C 1
ATOM 1351 O O . TRP A 1 166 ? 1.073 4.945 -17.203 1 97.62 166 TRP A O 1
ATOM 1361 N N . GLN A 1 167 ? 2.066 5.555 -15.344 1 97.94 167 GLN A N 1
ATOM 1362 C CA . GLN A 1 167 ? 2.588 4.227 -15.039 1 97.94 167 GLN A CA 1
ATOM 1363 C C . GLN A 1 167 ? 2.443 3.906 -13.555 1 97.94 167 GLN A C 1
ATOM 1365 O O . GLN A 1 167 ? 2.527 4.801 -12.711 1 97.94 167 GLN A O 1
ATOM 1370 N N . PRO A 1 168 ? 2.178 2.633 -13.227 1 98.5 168 PRO A N 1
ATOM 1371 C CA . PRO A 1 168 ? 2.086 2.221 -11.82 1 98.5 168 PRO A CA 1
ATOM 1372 C C . PRO A 1 168 ? 3.439 2.227 -11.117 1 98.5 168 PRO A C 1
ATOM 1374 O O . PRO A 1 168 ? 4.434 1.754 -11.672 1 98.5 168 PRO A O 1
ATOM 1377 N N . ILE A 1 169 ? 3.518 2.793 -9.977 1 98.62 169 ILE A N 1
ATOM 1378 C CA . ILE A 1 169 ? 4.699 2.797 -9.117 1 98.62 169 ILE A CA 1
ATOM 1379 C C . ILE A 1 169 ? 4.32 2.336 -7.715 1 98.62 169 ILE A C 1
ATOM 1381 O O . ILE A 1 169 ? 3.385 2.865 -7.113 1 98.62 169 ILE A O 1
ATOM 1385 N N . PRO A 1 170 ? 5.027 1.351 -7.191 1 98.38 170 PRO A N 1
ATOM 1386 C CA . PRO A 1 170 ? 4.637 0.771 -5.906 1 98.38 170 PRO A CA 1
ATOM 1387 C C . PRO A 1 170 ? 4.758 1.764 -4.75 1 98.38 170 PRO A C 1
ATOM 1389 O O . PRO A 1 170 ? 5.754 2.48 -4.652 1 98.38 170 PRO A O 1
ATOM 1392 N N . VAL A 1 171 ? 3.742 1.788 -3.943 1 98.75 171 VAL A N 1
ATOM 1393 C CA . VAL A 1 171 ? 3.725 2.551 -2.699 1 98.75 171 VAL A CA 1
ATOM 1394 C C . VAL A 1 171 ? 3.484 1.61 -1.521 1 98.75 171 VAL A C 1
ATOM 1396 O O . VAL A 1 171 ? 2.477 0.899 -1.48 1 98.75 171 VAL A O 1
ATOM 1399 N N . HIS A 1 172 ? 4.418 1.637 -0.608 1 98.25 172 HIS A N 1
ATOM 1400 C CA . HIS A 1 172 ? 4.324 0.752 0.548 1 98.25 172 HIS A CA 1
ATOM 1401 C C . HIS A 1 172 ? 3.682 1.46 1.734 1 98.25 172 HIS A C 1
ATOM 1403 O O . HIS A 1 172 ? 3.727 2.689 1.829 1 98.25 172 HIS A O 1
ATOM 1409 N N . SER A 1 173 ? 3.01 0.721 2.596 1 97.56 173 SER A N 1
ATOM 1410 C CA . SER A 1 173 ? 2.387 1.303 3.779 1 97.56 173 SER A CA 1
ATOM 1411 C C . SER A 1 173 ? 2.264 0.275 4.902 1 97.56 173 SER A C 1
ATOM 1413 O O . SER A 1 173 ? 2.502 -0.915 4.688 1 97.56 173 SER A O 1
ATOM 1415 N N . LEU A 1 174 ? 2.002 0.792 6.082 1 96.75 174 LEU A N 1
ATOM 1416 C CA . LEU A 1 174 ? 1.621 -0.013 7.238 1 96.75 174 LEU A CA 1
ATOM 1417 C C . LEU A 1 174 ? 0.206 0.326 7.695 1 96.75 174 LEU A C 1
ATOM 1419 O O . LEU A 1 174 ? -0.187 1.495 7.695 1 96.75 174 LEU A O 1
ATOM 1423 N N . PRO A 1 175 ? -0.512 -0.758 8.086 1 95.81 175 PRO A N 1
ATOM 1424 C CA . PRO A 1 175 ? -1.805 -0.453 8.703 1 95.81 175 PRO A CA 1
ATOM 1425 C C . PRO A 1 175 ? -1.678 0.473 9.914 1 95.81 175 PRO A C 1
ATOM 1427 O O . PRO A 1 175 ? -0.687 0.408 10.641 1 95.81 175 PRO A O 1
ATOM 1430 N N . ARG A 1 176 ? -2.723 1.201 10.117 1 95.62 176 ARG A N 1
ATOM 1431 C CA . ARG A 1 176 ? -2.736 2.252 11.133 1 95.62 176 ARG A CA 1
ATOM 1432 C C . ARG A 1 176 ? -2.303 1.711 12.492 1 95.62 176 ARG A C 1
ATOM 1434 O O . ARG A 1 176 ? -1.546 2.363 13.211 1 95.62 176 ARG A O 1
ATOM 1441 N N . GLN A 1 177 ? -2.674 0.555 12.852 1 95.5 177 GLN A N 1
ATOM 1442 C CA . GLN A 1 177 ? -2.443 0.004 14.18 1 95.5 177 GLN A CA 1
ATOM 1443 C C . GLN A 1 177 ? -1.005 -0.48 14.336 1 95.5 177 GLN A C 1
ATOM 1445 O O . GLN A 1 177 ? -0.545 -0.729 15.453 1 95.5 177 GLN A O 1
ATOM 1450 N N . LEU A 1 178 ? -0.33 -0.536 13.195 1 96.12 178 LEU A N 1
ATOM 1451 C CA . LEU A 1 178 ? 1.039 -1.037 13.227 1 96.12 178 LEU A CA 1
ATOM 1452 C C . LEU A 1 178 ? 2.031 0.072 12.891 1 96.12 178 LEU A C 1
ATOM 1454 O O . LEU A 1 178 ? 3.242 -0.112 13.023 1 96.12 178 LEU A O 1
ATOM 1458 N N . ASP A 1 179 ? 1.593 1.199 12.484 1 97.62 179 ASP A N 1
ATOM 1459 C CA . ASP A 1 179 ? 2.455 2.215 11.891 1 97.62 179 ASP A CA 1
ATOM 1460 C C . ASP A 1 179 ? 2.979 3.184 12.945 1 97.62 179 ASP A C 1
ATOM 1462 O O . ASP A 1 179 ? 2.279 4.121 13.336 1 97.62 179 ASP A O 1
ATOM 1466 N N . ASN A 1 180 ? 4.172 3.047 13.336 1 97.38 180 ASN A N 1
ATOM 1467 C CA . ASN A 1 180 ? 4.82 4.027 14.203 1 97.38 180 ASN A CA 1
ATOM 1468 C C . ASN A 1 180 ? 5.812 4.887 13.422 1 97.38 180 ASN A C 1
ATOM 1470 O O . ASN A 1 180 ? 6.66 5.555 14.023 1 97.38 180 ASN A O 1
ATOM 1474 N N . VAL A 1 181 ? 5.734 4.855 12.117 1 97.38 181 VAL A N 1
ATOM 1475 C CA . VAL A 1 181 ? 6.73 5.539 11.305 1 97.38 181 VAL A CA 1
ATOM 1476 C C . VAL A 1 181 ? 6.094 6.73 10.594 1 97.38 181 VAL A C 1
ATOM 1478 O O . VAL A 1 181 ? 6.309 7.879 10.984 1 97.38 181 VAL A O 1
ATOM 1481 N N . VAL A 1 182 ? 5.145 6.457 9.68 1 97.12 182 VAL A N 1
ATOM 1482 C CA . VAL A 1 182 ? 4.609 7.551 8.875 1 97.12 182 VAL A CA 1
ATOM 1483 C C . VAL A 1 182 ? 3.396 8.164 9.578 1 97.12 182 VAL A C 1
ATOM 1485 O O . VAL A 1 182 ? 3.484 9.25 10.148 1 97.12 182 VAL A O 1
ATOM 1488 N N . ALA A 1 183 ? 2.363 7.301 9.711 1 95.12 183 ALA A N 1
ATOM 1489 C CA . ALA A 1 183 ? 1.169 7.812 10.383 1 95.12 183 ALA A CA 1
ATOM 1490 C C . ALA A 1 183 ? 1.415 8.016 11.875 1 95.12 183 ALA A C 1
ATOM 1492 O O . ALA A 1 183 ? 0.748 8.828 12.516 1 95.12 183 ALA A O 1
ATOM 1493 N N . ALA A 1 184 ? 2.301 7.211 12.414 1 96.81 184 ALA A N 1
ATOM 1494 C CA . ALA A 1 184 ? 2.678 7.27 13.828 1 96.81 184 ALA A CA 1
ATOM 1495 C C . ALA A 1 184 ? 1.46 7.086 14.727 1 96.81 184 ALA A C 1
ATOM 1497 O O . ALA A 1 184 ? 1.271 7.84 15.68 1 96.81 184 ALA A O 1
ATOM 1498 N N . THR A 1 185 ? 0.629 6.125 14.352 1 96.25 185 THR A N 1
ATOM 1499 C CA . THR A 1 185 ? -0.617 5.934 15.086 1 96.25 185 THR A CA 1
ATOM 1500 C C . THR A 1 185 ? -0.569 4.648 15.906 1 96.25 185 THR A C 1
ATOM 1502 O O . THR A 1 185 ? -1.531 4.312 16.594 1 96.25 185 THR A O 1
ATOM 1505 N N . LYS A 1 186 ? 0.487 3.883 15.75 1 97.06 186 LYS A N 1
ATOM 1506 C CA . LYS A 1 186 ? 0.622 2.717 16.609 1 97.06 186 LYS A CA 1
ATOM 1507 C C . LYS A 1 186 ? 0.515 3.111 18.094 1 97.06 186 LYS A C 1
ATOM 1509 O O . LYS A 1 186 ? 1.103 4.105 18.516 1 97.06 186 LYS A O 1
ATOM 1514 N N . SER A 1 187 ? -0.167 2.326 18.844 1 97.06 187 SER A N 1
ATOM 1515 C CA . SER A 1 187 ? -0.456 2.688 20.234 1 97.06 187 SER A CA 1
ATOM 1516 C C . SER A 1 187 ? 0.819 2.74 21.062 1 97.06 187 SER A C 1
ATOM 1518 O O . SER A 1 187 ? 1.686 1.872 20.938 1 97.06 187 SER A O 1
ATOM 1520 N N . CYS A 1 188 ? 0.942 3.756 21.828 1 98.06 188 CYS A N 1
ATOM 1521 C CA . CYS A 1 188 ? 2.008 3.98 22.797 1 98.06 188 CYS A CA 1
ATOM 1522 C C . CYS A 1 188 ? 1.454 4.582 24.078 1 98.06 188 CYS A C 1
ATOM 1524 O O . CYS A 1 188 ? 1.068 5.754 24.109 1 98.06 188 CYS A O 1
ATOM 1526 N N . LYS A 1 189 ? 1.501 3.77 25.141 1 97.56 189 LYS A N 1
ATOM 1527 C CA . LYS A 1 189 ? 0.859 4.141 26.391 1 97.56 189 LYS A CA 1
ATOM 1528 C C . LYS A 1 189 ? 1.516 5.379 27 1 97.56 189 LYS A C 1
ATOM 1530 O O . LYS A 1 189 ? 0.826 6.312 27.422 1 97.56 189 LYS A O 1
ATOM 1535 N N . LEU A 1 190 ? 2.787 5.363 27.078 1 97.88 190 LEU A N 1
ATOM 1536 C CA . LEU A 1 190 ? 3.5 6.48 27.688 1 97.88 190 LEU A CA 1
ATOM 1537 C C . LEU A 1 190 ? 3.279 7.766 26.891 1 97.88 190 LEU A C 1
ATOM 1539 O O . LEU A 1 190 ? 3.039 8.82 27.484 1 97.88 190 LEU A O 1
ATOM 1543 N N . TRP A 1 191 ? 3.369 7.691 25.609 1 98.25 191 TRP A N 1
ATOM 1544 C CA . TRP A 1 191 ? 3.129 8.867 24.781 1 98.25 191 TRP A CA 1
ATOM 1545 C C . TRP A 1 191 ? 1.737 9.438 25.031 1 98.25 191 TRP A C 1
ATOM 1547 O O . TRP A 1 191 ? 1.577 10.648 25.188 1 98.25 191 TRP A O 1
ATOM 1557 N N . SER A 1 192 ? 0.745 8.562 25.047 1 98.19 192 SER A N 1
ATOM 1558 C CA . SER A 1 192 ? -0.636 8.992 25.234 1 98.19 192 SER A CA 1
ATOM 1559 C C . SER A 1 192 ? -0.81 9.711 26.562 1 98.19 192 SER A C 1
ATOM 1561 O O . SER A 1 192 ? -1.495 10.734 26.641 1 98.19 192 SER A O 1
ATOM 1563 N N . ALA A 1 193 ? -0.187 9.148 27.547 1 98 193 ALA A N 1
ATOM 1564 C CA . ALA A 1 193 ? -0.277 9.758 28.875 1 98 193 ALA A CA 1
ATOM 1565 C C . ALA A 1 193 ? 0.357 11.148 28.891 1 98 193 ALA A C 1
ATOM 1567 O O . ALA A 1 193 ? -0.229 12.102 29.406 1 98 193 ALA A O 1
ATOM 1568 N N . MET A 1 194 ? 1.52 11.266 28.359 1 98.38 194 MET A N 1
ATOM 1569 C CA . MET A 1 194 ? 2.246 12.531 28.328 1 98.38 194 MET A CA 1
ATOM 1570 C C . MET A 1 194 ? 1.514 13.555 27.469 1 98.38 194 MET A C 1
ATOM 1572 O O . MET A 1 194 ? 1.406 14.727 27.844 1 98.38 194 MET A O 1
ATOM 1576 N N . TYR A 1 195 ? 1.013 13.133 26.375 1 98.5 195 TYR A N 1
ATOM 1577 C CA . TYR A 1 195 ? 0.242 14 25.484 1 98.5 195 TYR A CA 1
ATOM 1578 C C . TYR A 1 195 ? -0.984 14.555 26.203 1 98.5 195 TYR A C 1
ATOM 1580 O O . TYR A 1 195 ? -1.256 15.758 26.141 1 98.5 195 TYR A O 1
ATOM 1588 N N . ASN A 1 196 ? -1.674 13.68 26.828 1 98.5 196 ASN A N 1
ATOM 1589 C CA . ASN A 1 196 ? -2.883 14.102 27.531 1 98.5 196 ASN A CA 1
ATOM 1590 C C . ASN A 1 196 ? -2.57 15.102 28.641 1 98.5 196 ASN A C 1
ATOM 1592 O O . ASN A 1 196 ? -3.338 16.031 28.875 1 98.5 196 ASN A O 1
ATOM 1596 N N . GLU A 1 197 ? -1.499 14.883 29.266 1 98.38 197 GLU A N 1
ATOM 1597 C CA . GLU A 1 197 ? -1.09 15.797 30.328 1 98.38 197 GLU A CA 1
ATOM 1598 C C . GLU A 1 197 ? -0.776 17.188 29.766 1 98.38 197 GLU A C 1
ATOM 1600 O O . GLU A 1 197 ? -1.268 18.188 30.281 1 98.38 197 GLU A O 1
ATOM 1605 N N . VAL A 1 198 ? 0.019 17.25 28.75 1 98.38 198 VAL A N 1
ATOM 1606 C CA . VAL A 1 198 ? 0.411 18.531 28.172 1 98.38 198 VAL A CA 1
ATOM 1607 C C . VAL A 1 198 ? -0.807 19.219 27.547 1 98.38 198 VAL A C 1
ATOM 1609 O O . VAL A 1 198 ? -0.97 20.422 27.656 1 98.38 198 VAL A O 1
ATOM 1612 N N . LYS A 1 199 ? -1.636 18.453 26.906 1 98.62 199 LYS A N 1
ATOM 1613 C CA . LYS A 1 199 ? -2.859 19 26.328 1 98.62 199 LYS A CA 1
ATOM 1614 C C . LYS A 1 199 ? -3.756 19.594 27.406 1 98.62 199 LYS A C 1
ATOM 1616 O O . LYS A 1 199 ? -4.316 20.672 27.219 1 98.62 199 LYS A O 1
ATOM 1621 N N . ALA A 1 200 ? -3.855 18.875 28.516 1 98.44 200 ALA A N 1
ATOM 1622 C CA . ALA A 1 200 ? -4.672 19.375 29.609 1 98.44 200 ALA A CA 1
ATOM 1623 C C . ALA A 1 200 ? -4.137 20.688 30.141 1 98.44 200 ALA A C 1
ATOM 1625 O O . ALA A 1 200 ? -4.91 21.594 30.484 1 98.44 200 ALA A O 1
ATOM 1626 N N . GLU A 1 201 ? -2.883 20.781 30.25 1 98.31 201 GLU A N 1
ATOM 1627 C CA . GLU A 1 201 ? -2.246 22.016 30.703 1 98.31 201 GLU A CA 1
ATOM 1628 C C . GLU A 1 201 ? -2.537 23.156 29.75 1 98.31 201 GLU A C 1
ATOM 1630 O O . GLU A 1 201 ? -2.844 24.266 30.172 1 98.31 201 GLU A O 1
ATOM 1635 N N . VAL A 1 202 ? -2.453 22.891 28.484 1 98.25 202 VAL A N 1
ATOM 1636 C CA . VAL A 1 202 ? -2.699 23.922 27.469 1 98.25 202 VAL A CA 1
ATOM 1637 C C . VAL A 1 202 ? -4.176 24.312 27.484 1 98.25 202 VAL A C 1
ATOM 1639 O O . VAL A 1 202 ? -4.512 25.484 27.422 1 98.25 202 VAL A O 1
ATOM 1642 N N . ASP A 1 203 ? -5.012 23.344 27.578 1 98.44 203 ASP A N 1
ATOM 1643 C CA . ASP A 1 203 ? -6.453 23.578 27.578 1 98.44 203 ASP A CA 1
ATOM 1644 C C . ASP A 1 203 ? -6.879 24.453 28.75 1 98.44 203 ASP A C 1
ATOM 1646 O O . ASP A 1 203 ? -7.887 25.156 28.672 1 98.44 203 ASP A O 1
ATOM 1650 N N . ALA A 1 204 ? -6.129 24.438 29.812 1 98.12 204 ALA A N 1
ATOM 1651 C CA . ALA A 1 204 ? -6.488 25.156 31.031 1 98.12 204 ALA A CA 1
ATOM 1652 C C . ALA A 1 204 ? -5.996 26.594 31 1 98.12 204 ALA A C 1
ATOM 1654 O O . ALA A 1 204 ? -6.289 27.391 31.906 1 98.12 204 ALA A O 1
ATOM 1655 N N . GLN A 1 205 ? -5.281 26.984 30.016 1 98.06 205 GLN A N 1
ATOM 1656 C CA . GLN A 1 205 ? -4.75 28.344 29.938 1 98.06 205 GLN A CA 1
ATOM 1657 C C . GLN A 1 205 ? -5.875 29.359 29.812 1 98.06 205 GLN A C 1
ATOM 1659 O O . GLN A 1 205 ? -6.785 29.188 28.984 1 98.06 205 GLN A O 1
ATOM 1664 N N . PRO A 1 206 ? -5.816 30.438 30.469 1 97.75 206 PRO A N 1
ATOM 1665 C CA . PRO A 1 206 ? -6.895 31.438 30.484 1 97.75 206 PRO A CA 1
ATOM 1666 C C . PRO A 1 206 ? -7.102 32.125 29.141 1 97.75 206 PRO A C 1
ATOM 1668 O O . PRO A 1 206 ? -8.227 32.5 28.812 1 97.75 206 PRO A O 1
ATOM 1671 N N . LYS A 1 207 ? -6.137 32.219 28.344 1 97.5 207 LYS A N 1
ATOM 1672 C CA . LYS A 1 207 ? -6.219 32.938 27.078 1 97.5 207 LYS A CA 1
ATOM 1673 C C . LYS A 1 207 ? -7.207 32.281 26.125 1 97.5 207 LYS A C 1
ATOM 1675 O O . LYS A 1 207 ? -7.68 32.906 25.188 1 97.5 207 LYS A O 1
ATOM 1680 N N . PHE A 1 208 ? -7.578 31.016 26.391 1 98.12 208 PHE A N 1
ATOM 1681 C CA . PHE A 1 208 ? -8.461 30.297 25.469 1 98.12 208 PHE A CA 1
ATOM 1682 C C . PHE A 1 208 ? -9.883 30.25 26.031 1 98.12 208 PHE A C 1
ATOM 1684 O O . PHE A 1 208 ? -10.812 29.828 25.328 1 98.12 208 PHE A O 1
ATOM 1691 N N . SER A 1 209 ? -10.094 30.672 27.219 1 97.69 209 SER A N 1
ATOM 1692 C CA . SER A 1 209 ? -11.367 30.5 27.906 1 97.69 209 SER A CA 1
ATOM 1693 C C . SER A 1 209 ? -12.5 31.188 27.156 1 97.69 209 SER A C 1
ATOM 1695 O O . SER A 1 209 ? -13.562 30.594 26.938 1 97.69 209 SER A O 1
ATOM 1697 N N . GLU A 1 210 ? -12.266 32.469 26.766 1 98.06 210 GLU A N 1
ATOM 1698 C CA . GLU A 1 210 ? -13.297 33.219 26.062 1 98.06 210 GLU A CA 1
ATOM 1699 C C . GLU A 1 210 ? -13.656 32.531 24.734 1 98.06 210 GLU A C 1
ATOM 1701 O O . GLU A 1 210 ? -14.828 32.438 24.375 1 98.06 210 GLU A O 1
ATOM 1706 N N . LEU A 1 211 ? -12.648 32.125 24.016 1 98.69 211 LEU A N 1
ATOM 1707 C CA . LEU A 1 211 ? -12.875 31.453 22.75 1 98.69 211 LEU A CA 1
ATOM 1708 C C . LEU A 1 211 ? -13.648 30.156 22.953 1 98.69 211 LEU A C 1
ATOM 1710 O O . LEU A 1 211 ? -14.609 29.875 22.234 1 98.69 211 LEU A O 1
ATOM 1714 N N . PHE A 1 212 ? -13.258 29.328 23.938 1 98.75 212 PHE A N 1
ATOM 1715 C CA . PHE A 1 212 ? -13.906 28.062 24.234 1 98.75 212 PHE A CA 1
ATOM 1716 C C . PHE A 1 212 ? -15.383 28.266 24.562 1 98.75 212 PHE A C 1
ATOM 1718 O O . PHE A 1 212 ? -16.25 27.547 24.062 1 98.75 212 PHE A O 1
ATOM 1725 N N . ASP A 1 213 ? -15.68 29.281 25.359 1 98.56 213 ASP A N 1
ATOM 1726 C CA . ASP A 1 213 ? -17.062 29.594 25.719 1 98.56 213 ASP A CA 1
ATOM 1727 C C . ASP A 1 213 ? -17.875 29.984 24.484 1 98.56 213 ASP A C 1
ATOM 1729 O O . ASP A 1 213 ? -19 29.516 24.312 1 98.56 213 ASP A O 1
ATOM 1733 N N . TYR A 1 214 ? -17.281 30.844 23.688 1 98.69 214 TYR A N 1
ATOM 1734 C CA . TYR A 1 214 ? -17.953 31.312 22.469 1 98.69 214 TYR A CA 1
ATOM 1735 C C . TYR A 1 214 ? -18.266 30.156 21.531 1 98.69 214 TYR A C 1
ATOM 1737 O O . TYR A 1 214 ? -19.391 30.047 21.031 1 98.69 214 TYR A O 1
ATOM 1745 N N . LEU A 1 215 ? -17.297 29.266 21.328 1 98.81 215 LEU A N 1
ATOM 1746 C CA . LEU A 1 215 ? -17.453 28.141 20.422 1 98.81 215 LEU A CA 1
ATOM 1747 C C . LEU A 1 215 ? -18.453 27.141 20.984 1 98.81 215 LEU A C 1
ATOM 1749 O O . LEU A 1 215 ? -19.25 26.547 20.25 1 98.81 215 LEU A O 1
ATOM 1753 N N . THR A 1 216 ? -18.344 26.875 22.297 1 98.75 216 THR A N 1
ATOM 1754 C CA . THR A 1 216 ? -19.297 25.969 22.938 1 98.75 216 THR A CA 1
ATOM 1755 C C . THR A 1 216 ? -20.734 26.438 22.719 1 98.75 216 THR A C 1
ATOM 1757 O O . THR A 1 216 ? -21.594 25.641 22.359 1 98.75 216 THR A O 1
ATOM 1760 N N . LYS A 1 217 ? -20.953 27.688 22.844 1 98.56 217 LYS A N 1
ATOM 1761 C CA . LYS A 1 217 ? -22.281 28.266 22.688 1 98.56 217 LYS A CA 1
ATOM 1762 C C . LYS A 1 217 ? -22.797 28.094 21.25 1 98.56 217 LYS A C 1
ATOM 1764 O O . LYS A 1 217 ? -23.922 27.641 21.031 1 98.56 217 LYS A O 1
ATOM 1769 N N . HIS A 1 218 ? -21.984 28.359 20.312 1 98.62 218 HIS A N 1
ATOM 1770 C CA . HIS A 1 218 ? -22.469 28.484 18.938 1 98.62 218 HIS A CA 1
ATOM 1771 C C . HIS A 1 218 ? -22.453 27.141 18.219 1 98.62 218 HIS A C 1
ATOM 1773 O O . HIS A 1 218 ? -23.188 26.938 17.25 1 98.62 218 HIS A O 1
ATOM 1779 N N . THR A 1 219 ? -21.578 26.188 18.672 1 98.56 219 THR A N 1
ATOM 1780 C CA . THR A 1 219 ? -21.547 24.859 18.062 1 98.56 219 THR A CA 1
ATOM 1781 C C . THR A 1 219 ? -22.531 23.922 18.766 1 98.56 219 THR A C 1
ATOM 1783 O O . THR A 1 219 ? -22.812 22.828 18.281 1 98.56 219 THR A O 1
ATOM 1786 N N . ASN A 1 220 ? -23.016 24.375 19.875 1 98.19 220 ASN A N 1
ATOM 1787 C CA . ASN A 1 220 ? -23.938 23.609 20.703 1 98.19 220 ASN A CA 1
ATOM 1788 C C . ASN A 1 220 ? -23.312 22.297 21.172 1 98.19 220 ASN A C 1
ATOM 1790 O O . ASN A 1 220 ? -23.984 21.25 21.172 1 98.19 220 ASN A O 1
ATOM 1794 N N . GLN A 1 221 ? -22.016 22.312 21.422 1 98 221 GLN A N 1
ATOM 1795 C CA . GLN A 1 221 ? -21.266 21.203 22 1 98 221 GLN A CA 1
ATOM 1796 C C . GLN A 1 221 ? -20.047 21.703 22.766 1 98 221 GLN A C 1
ATOM 1798 O O . GLN A 1 221 ? -19.594 22.828 22.562 1 98 221 GLN A O 1
ATOM 1803 N N . SER A 1 222 ? -19.578 20.906 23.656 1 97.25 222 SER A N 1
ATOM 1804 C CA . SER A 1 222 ? -18.422 21.312 24.453 1 97.25 222 SER A CA 1
ATOM 1805 C C . SER A 1 222 ? -17.188 21.5 23.578 1 97.25 222 SER A C 1
ATOM 1807 O O . SER A 1 222 ? -16.797 20.594 22.844 1 97.25 222 SER A O 1
ATOM 1809 N N . MET A 1 223 ? -16.641 22.656 23.625 1 97.31 223 MET A N 1
ATOM 1810 C CA . MET A 1 223 ? -15.422 23 22.891 1 97.31 223 MET A CA 1
ATOM 1811 C C . MET A 1 223 ? -14.336 23.484 23.844 1 97.31 223 MET A C 1
ATOM 1813 O O . MET A 1 223 ? -13.844 24.609 23.719 1 97.31 223 MET A O 1
ATOM 1817 N N . ARG A 1 224 ? -13.859 22.609 24.719 1 97.06 224 ARG A N 1
ATOM 1818 C CA . ARG A 1 224 ? -12.961 23.078 25.781 1 97.06 224 ARG A CA 1
ATOM 1819 C C . ARG A 1 224 ? -11.57 22.469 25.625 1 97.06 224 ARG A C 1
ATOM 1821 O O . ARG A 1 224 ? -10.938 22.094 26.609 1 97.06 224 ARG A O 1
ATOM 1828 N N . SER A 1 225 ? -11.195 22.266 24.391 1 98.5 225 SER A N 1
ATOM 1829 C CA . SER A 1 225 ? -9.875 21.75 24.062 1 98.5 225 SER A CA 1
ATOM 1830 C C . SER A 1 225 ? -9.352 22.312 22.75 1 98.5 225 SER A C 1
ATOM 1832 O O . SER A 1 225 ? -10.117 22.5 21.797 1 98.5 225 SER A O 1
ATOM 1834 N N . VAL A 1 226 ? -8.086 22.516 22.734 1 98.69 226 VAL A N 1
ATOM 1835 C CA . VAL A 1 226 ? -7.465 22.984 21.5 1 98.69 226 VAL A CA 1
ATOM 1836 C C . VAL A 1 226 ? -7.645 21.938 20.406 1 98.69 226 VAL A C 1
ATOM 1838 O O . VAL A 1 226 ? -7.707 22.281 19.219 1 98.69 226 VAL A O 1
ATOM 1841 N N . LEU A 1 227 ? -7.758 20.656 20.766 1 98.38 227 LEU A N 1
ATOM 1842 C CA . LEU A 1 227 ? -7.996 19.594 19.812 1 98.38 227 LEU A CA 1
ATOM 1843 C C . LEU A 1 227 ? -9.344 19.766 19.125 1 98.38 227 LEU A C 1
ATOM 1845 O O . LEU A 1 227 ? -9.453 19.609 17.906 1 98.38 227 LEU A O 1
ATOM 1849 N N . ASN A 1 228 ? -10.32 20.078 19.922 1 98.19 228 ASN A N 1
ATOM 1850 C CA . ASN A 1 228 ? -11.641 20.328 19.359 1 98.19 228 ASN A CA 1
ATOM 1851 C C . ASN A 1 228 ? -11.625 21.547 18.422 1 98.19 228 ASN A C 1
ATOM 1853 O O . ASN A 1 228 ? -12.297 21.547 17.391 1 98.19 228 ASN A O 1
ATOM 1857 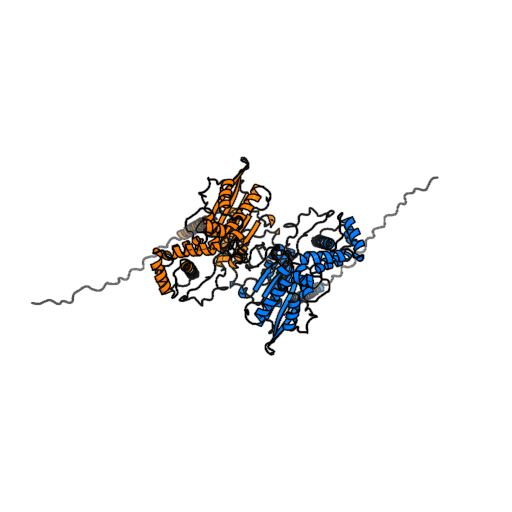N N . VAL A 1 229 ? -10.93 22.547 18.844 1 98.62 229 VAL A N 1
ATOM 1858 C CA . VAL A 1 229 ? -10.797 23.75 18.016 1 98.62 229 VAL A CA 1
ATOM 1859 C C . VAL A 1 229 ? -10.109 23.391 16.703 1 98.62 229 VAL A C 1
ATOM 1861 O O . VAL A 1 229 ? -10.484 23.891 15.641 1 98.62 229 VAL A O 1
ATOM 1864 N N . ASP A 1 230 ? -9.094 22.547 16.75 1 98.25 230 ASP A N 1
ATOM 1865 C CA . ASP A 1 230 ? -8.375 22.062 15.57 1 98.25 230 ASP A CA 1
ATOM 1866 C C . ASP A 1 230 ? -9.336 21.453 14.562 1 98.25 230 ASP A C 1
ATOM 1868 O O . ASP A 1 230 ? -9.359 21.844 13.391 1 98.25 230 ASP A O 1
ATOM 1872 N N . PHE A 1 231 ? -10.172 20.562 15.008 1 97.94 231 PHE A N 1
ATOM 1873 C CA . PHE A 1 231 ? -11.109 19.875 14.133 1 97.94 231 PHE A CA 1
ATOM 1874 C C . PHE A 1 231 ? -12.117 20.859 13.547 1 97.94 231 PHE A C 1
ATOM 1876 O O . PHE A 1 231 ? -12.445 20.797 12.359 1 97.94 231 PHE A O 1
ATOM 1883 N N . LEU A 1 232 ? -12.578 21.766 14.383 1 98.5 232 LEU A N 1
ATOM 1884 C CA . LEU A 1 232 ? -13.547 22.75 13.922 1 98.5 232 LEU A CA 1
ATOM 1885 C C . LEU A 1 232 ? -12.922 23.703 12.906 1 98.5 232 LEU A C 1
ATOM 1887 O O . LEU A 1 232 ? -13.523 24 11.875 1 98.5 232 LEU A O 1
ATOM 1891 N N . TYR A 1 233 ? -11.758 24.188 13.242 1 98.44 233 TYR A N 1
ATOM 1892 C CA . TYR A 1 233 ? -11.031 25.078 12.344 1 98.44 233 TYR A CA 1
ATOM 1893 C C . TYR A 1 233 ? -10.883 24.453 10.961 1 98.44 233 TYR A C 1
ATOM 1895 O O . TYR A 1 233 ? -11.156 25.094 9.945 1 98.44 233 TYR A O 1
ATOM 1903 N N . SER A 1 234 ? -10.469 23.234 10.922 1 97.81 234 SER A N 1
ATOM 1904 C CA . SER A 1 234 ? -10.273 22.5 9.672 1 97.81 234 SER A CA 1
ATOM 1905 C C . SER A 1 234 ? -11.586 22.359 8.898 1 97.81 234 SER A C 1
ATOM 1907 O O . SER A 1 234 ? -11.609 22.562 7.68 1 97.81 234 SER A O 1
ATOM 1909 N N . SER A 1 235 ? -12.617 22.047 9.602 1 98 235 SER A N 1
ATOM 1910 C CA . SER A 1 235 ? -13.922 21.891 8.961 1 98 235 SER A CA 1
ATOM 1911 C C . SER A 1 235 ? -14.391 23.219 8.359 1 98 235 SER A C 1
ATOM 1913 O O . SER A 1 235 ? -14.867 23.25 7.219 1 98 235 SER A O 1
ATOM 1915 N N . LEU A 1 236 ? -14.281 24.312 9.102 1 98.44 236 LEU A N 1
ATOM 1916 C CA . LEU A 1 236 ? -14.695 25.625 8.633 1 98.44 236 LEU A CA 1
ATOM 1917 C C . LEU A 1 236 ? -13.867 26.062 7.426 1 98.44 236 LEU A C 1
ATOM 1919 O O . LEU A 1 236 ? -14.398 26.625 6.469 1 98.44 236 LEU A O 1
ATOM 1923 N N . LEU A 1 237 ? -12.602 25.781 7.492 1 98 237 LEU A N 1
ATOM 1924 C CA . LEU A 1 237 ? -11.711 26.125 6.391 1 98 237 LEU A CA 1
ATOM 1925 C C . LEU A 1 237 ? -12.125 25.422 5.105 1 98 237 LEU A C 1
ATOM 1927 O O . LEU A 1 237 ? -12.211 26.047 4.047 1 98 237 LEU A O 1
ATOM 1931 N N . ILE A 1 238 ? -12.406 24.188 5.164 1 98 238 ILE A N 1
ATOM 1932 C CA . ILE A 1 238 ? -12.773 23.375 4.008 1 98 238 ILE A CA 1
ATOM 1933 C C . ILE A 1 238 ? -14.125 23.828 3.469 1 98 238 ILE A C 1
ATOM 1935 O O . ILE A 1 238 ? -14.305 23.969 2.256 1 98 238 ILE A O 1
ATOM 1939 N N . GLN A 1 239 ? -15.07 24.062 4.395 1 97.88 239 GLN A N 1
ATOM 1940 C CA . GLN A 1 239 ? -16.375 24.547 3.977 1 97.88 239 GLN A CA 1
ATOM 1941 C C . GLN A 1 239 ? -16.25 25.875 3.227 1 97.88 239 GLN A C 1
ATOM 1943 O O . GLN A 1 239 ? -16.844 26.047 2.16 1 97.88 239 GLN A O 1
ATOM 1948 N N . ARG A 1 240 ? -15.445 26.734 3.727 1 97.25 240 ARG A N 1
ATOM 1949 C CA . ARG A 1 240 ? -15.211 28.016 3.068 1 97.25 240 ARG A CA 1
ATOM 1950 C C . ARG A 1 240 ? -14.562 27.828 1.702 1 97.25 240 ARG A C 1
ATOM 1952 O O . ARG A 1 240 ? -14.992 28.422 0.713 1 97.25 240 ARG A O 1
ATOM 1959 N N . GLU A 1 241 ? -13.578 27 1.616 1 95.06 241 GLU A N 1
ATOM 1960 C CA . GLU A 1 241 ? -12.82 26.781 0.387 1 95.06 241 GLU A CA 1
ATOM 1961 C C . GLU A 1 241 ? -13.672 26.109 -0.677 1 95.06 241 GLU A C 1
ATOM 1963 O O . GLU A 1 241 ? -13.398 26.234 -1.873 1 95.06 241 GLU A O 1
ATOM 1968 N N . THR A 1 242 ? -14.641 25.406 -0.202 1 94.44 242 THR A N 1
ATOM 1969 C CA . THR A 1 242 ? -15.523 24.719 -1.137 1 94.44 242 THR A CA 1
ATOM 1970 C C . THR A 1 242 ? -16.656 25.641 -1.585 1 94.44 242 THR A C 1
ATOM 1972 O O . THR A 1 242 ? -17.484 25.25 -2.41 1 94.44 242 THR A O 1
ATOM 1975 N N . GLY A 1 243 ? -16.781 26.828 -1 1 95.06 243 GLY A N 1
ATOM 1976 C CA . GLY A 1 243 ? -17.75 27.828 -1.436 1 95.06 243 GLY A CA 1
ATOM 1977 C C . GLY A 1 243 ? -19 27.859 -0.583 1 95.06 243 GLY A C 1
ATOM 1978 O O . GLY A 1 243 ? -19.969 28.562 -0.911 1 95.06 243 GLY A O 1
ATOM 1979 N N . LEU A 1 244 ? -18.953 27.125 0.423 1 97.25 244 LEU A N 1
ATOM 1980 C CA . LEU A 1 244 ? -20.109 27.156 1.321 1 97.25 244 LEU A CA 1
ATOM 1981 C C . LEU A 1 244 ? -20.078 28.375 2.219 1 97.25 244 LEU A C 1
ATOM 1983 O O . LEU A 1 244 ? -19.016 28.797 2.678 1 97.25 244 LEU A O 1
ATOM 1987 N N . LYS A 1 245 ? -21.25 28.969 2.455 1 97.94 245 LYS A N 1
ATOM 1988 C CA . LYS A 1 245 ? -21.344 30.141 3.336 1 97.94 245 LYS A CA 1
ATOM 1989 C C . LYS A 1 245 ? -21.266 29.719 4.801 1 97.94 245 LYS A C 1
ATOM 1991 O O . LYS A 1 245 ? -22.109 28.953 5.281 1 97.94 245 LYS A O 1
ATOM 1996 N N . LEU A 1 246 ? -20.375 30.266 5.48 1 98.38 246 LEU A N 1
ATOM 1997 C CA . LEU A 1 246 ? -20.234 29.938 6.895 1 98.38 246 LEU A CA 1
ATOM 1998 C C . LEU A 1 246 ? -21.25 30.703 7.73 1 98.38 246 LEU A C 1
ATOM 2000 O O . LEU A 1 246 ? -21.688 31.797 7.344 1 98.38 246 LEU A O 1
ATOM 2004 N N . PRO A 1 247 ? -21.625 30.156 8.867 1 98.31 247 PRO A N 1
ATOM 2005 C CA . PRO A 1 247 ? -22.516 30.891 9.766 1 98.31 247 PRO A CA 1
ATOM 2006 C C . PRO A 1 247 ? -21.922 32.25 10.203 1 98.31 247 PRO A C 1
ATOM 2008 O O . PRO A 1 247 ? -20.703 32.344 10.375 1 98.31 247 PRO A O 1
ATOM 2011 N N . GLU A 1 248 ? -22.781 33.156 10.523 1 98.31 248 GLU A N 1
ATOM 2012 C CA . GLU A 1 248 ? -22.375 34.531 10.828 1 98.31 248 GLU A CA 1
ATOM 2013 C C . GLU A 1 248 ? -21.484 34.562 12.062 1 98.31 248 GLU A C 1
ATOM 2015 O O . GLU A 1 248 ? -20.562 35.406 12.141 1 98.31 248 GLU A O 1
ATOM 2020 N N . TRP A 1 249 ? -21.766 33.719 12.938 1 98.38 249 TRP A N 1
ATOM 2021 C CA . TRP A 1 249 ? -21.031 33.75 14.203 1 98.38 249 TRP A CA 1
ATOM 2022 C C . TRP A 1 249 ? -19.547 33.469 13.977 1 98.38 249 TRP A C 1
ATOM 2024 O O . TRP A 1 249 ? -18.703 33.844 14.797 1 98.38 249 TRP A O 1
ATOM 2034 N N . THR A 1 250 ? -19.172 32.781 12.891 1 98.75 250 THR A N 1
ATOM 2035 C CA . THR A 1 250 ? -17.781 32.406 12.648 1 98.75 250 THR A CA 1
ATOM 2036 C C . THR A 1 250 ? -16.922 33.625 12.344 1 98.75 250 THR A C 1
ATOM 2038 O O . THR A 1 250 ? -15.703 33.594 12.539 1 98.75 250 THR A O 1
ATOM 2041 N N . LYS A 1 251 ? -17.484 34.719 11.922 1 98.19 251 LYS A N 1
ATOM 2042 C CA . LYS A 1 251 ? -16.766 35.938 11.57 1 98.19 251 LYS A CA 1
ATOM 2043 C C . LYS A 1 251 ? -15.992 36.469 12.766 1 98.19 251 LYS A C 1
ATOM 2045 O O . LYS A 1 251 ? -14.969 37.156 12.602 1 98.19 251 LYS A O 1
ATOM 2050 N N . ASN A 1 252 ? -16.438 36.219 13.906 1 98 252 ASN A N 1
ATOM 2051 C CA . ASN A 1 252 ? -15.859 36.781 15.125 1 98 252 ASN A CA 1
ATOM 2052 C C . ASN A 1 252 ? -14.617 36 15.555 1 98 252 ASN A C 1
ATOM 2054 O O . ASN A 1 252 ? -13.82 36.5 16.359 1 98 252 ASN A O 1
ATOM 2058 N N . VAL A 1 253 ? -14.477 34.812 15.039 1 98.5 253 VAL A N 1
ATOM 2059 C CA . VAL A 1 253 ? -13.445 33.969 15.656 1 98.5 253 VAL A CA 1
ATOM 2060 C C . VAL A 1 253 ? -12.602 33.312 14.578 1 98.5 253 VAL A C 1
ATOM 2062 O O . VAL A 1 253 ? -11.453 32.938 14.812 1 98.5 253 VAL A O 1
ATOM 2065 N N . PHE A 1 254 ? -13.117 33.031 13.383 1 98.56 254 PHE A N 1
ATOM 2066 C CA . PHE A 1 254 ? -12.445 32.281 12.32 1 98.56 254 PHE A CA 1
ATOM 2067 C C . PHE A 1 254 ? -12 33.219 11.203 1 98.56 254 PHE A C 1
ATOM 2069 O O . PHE A 1 254 ? -12.781 34.062 10.734 1 98.56 254 PHE A O 1
ATOM 2076 N N . PRO A 1 255 ? -10.828 33.188 10.734 1 97.69 255 PRO A N 1
ATOM 2077 C CA . PRO A 1 255 ? -9.812 32.219 11.141 1 97.69 255 PRO A CA 1
ATOM 2078 C C . PRO A 1 255 ? -8.945 32.719 12.297 1 97.69 255 PRO A C 1
ATOM 2080 O O . PRO A 1 255 ? -8.273 31.922 12.953 1 97.69 255 PRO A O 1
ATOM 2083 N N . ASN A 1 256 ? -8.922 33.969 12.609 1 96.5 256 ASN A N 1
ATOM 2084 C CA . ASN A 1 256 ? -7.863 34.656 13.352 1 96.5 256 ASN A CA 1
ATOM 2085 C C . ASN A 1 256 ? -7.742 34.094 14.773 1 96.5 256 ASN A C 1
ATOM 2087 O O . ASN A 1 256 ? -6.684 33.594 15.172 1 96.5 256 ASN A O 1
ATOM 2091 N N . LYS A 1 257 ? -8.773 34.094 15.539 1 98.12 257 LYS A N 1
ATOM 2092 C CA . LYS A 1 257 ? -8.703 33.688 16.938 1 98.12 257 LYS A CA 1
ATOM 2093 C C . LYS A 1 257 ? -8.547 32.188 17.078 1 98.12 257 LYS A C 1
ATOM 2095 O O . LYS A 1 257 ? -8.094 31.703 18.125 1 98.12 257 LYS A O 1
ATOM 2100 N N . MET A 1 258 ? -8.883 31.453 16.031 1 98.69 258 MET A N 1
ATOM 2101 C CA . MET A 1 258 ? -8.867 30 16.094 1 98.69 258 MET A CA 1
ATOM 2102 C C . MET A 1 258 ? -7.531 29.453 15.594 1 98.69 258 MET A C 1
ATOM 2104 O O . MET A 1 258 ? -7.199 28.297 15.852 1 98.69 258 MET A O 1
ATOM 2108 N N . ARG A 1 259 ? -6.828 30.188 14.922 1 98.38 259 ARG A N 1
ATOM 2109 C CA . ARG A 1 259 ? -5.625 29.734 14.242 1 98.38 259 ARG A CA 1
ATOM 2110 C C . ARG A 1 259 ? -4.559 29.297 15.242 1 98.38 259 ARG A C 1
ATOM 2112 O O . ARG A 1 259 ? -3.918 28.266 15.07 1 98.38 259 ARG A O 1
ATOM 2119 N N . LEU A 1 260 ? -4.359 30.078 16.266 1 98.19 260 LEU A N 1
ATOM 2120 C CA . LEU A 1 260 ? -3.33 29.766 17.25 1 98.19 260 LEU A CA 1
ATOM 2121 C C . LEU A 1 260 ? -3.619 28.438 17.938 1 98.19 260 LEU A C 1
ATOM 2123 O O . LEU A 1 260 ? -2.754 27.562 17.984 1 98.19 260 LEU A O 1
ATOM 2127 N N . PRO A 1 261 ? -4.812 28.234 18.484 1 98.56 261 PRO A N 1
ATOM 2128 C CA . PRO A 1 261 ? -5.062 26.922 19.109 1 98.56 261 PRO A CA 1
ATOM 2129 C C . PRO A 1 261 ? -5 25.781 18.109 1 98.56 261 PRO A C 1
ATOM 2131 O O . PRO A 1 261 ? -4.613 24.656 18.453 1 98.56 261 PRO A O 1
ATOM 2134 N N . PHE A 1 262 ? -5.355 26.047 16.906 1 98.31 262 PHE A N 1
ATOM 2135 C CA . PHE A 1 262 ? -5.203 25.047 15.852 1 98.31 262 PHE A CA 1
ATOM 2136 C C . PHE A 1 262 ? -3.742 24.641 15.703 1 98.31 262 PHE A C 1
ATOM 2138 O O . PHE A 1 262 ? -3.414 23.453 15.781 1 98.31 262 PHE A O 1
ATOM 2145 N N . MET A 1 263 ? -2.881 25.562 15.516 1 98.56 263 MET A N 1
ATOM 2146 C CA . MET A 1 263 ? -1.457 25.297 15.328 1 98.56 263 MET A CA 1
ATOM 2147 C C . MET A 1 263 ? -0.859 24.641 16.578 1 98.56 263 MET A C 1
ATOM 2149 O O . MET A 1 263 ? 0.004 23.781 16.469 1 98.56 263 MET A O 1
ATOM 2153 N N . LEU A 1 264 ? -1.32 25.109 17.688 1 98.44 264 LEU A N 1
ATOM 2154 C CA . LEU A 1 264 ? -0.84 24.531 18.938 1 98.44 264 LEU A CA 1
ATOM 2155 C C . LEU A 1 264 ? -1.246 23.062 19.062 1 98.44 264 LEU A C 1
ATOM 2157 O O . LEU A 1 264 ? -0.458 22.234 19.516 1 98.44 264 LEU A O 1
ATOM 2161 N N . SER A 1 265 ? -2.461 22.797 18.688 1 98.69 265 SER A N 1
ATOM 2162 C CA . SER A 1 265 ? -2.939 21.406 18.719 1 98.69 265 SER A CA 1
ATOM 2163 C C . SER A 1 265 ? -2.029 20.5 17.891 1 98.69 265 SER A C 1
ATOM 2165 O O . SER A 1 265 ? -1.683 19.406 18.344 1 98.69 265 SER A O 1
ATOM 2167 N N . LEU A 1 266 ? -1.613 20.922 16.734 1 98.5 266 LEU A N 1
ATOM 2168 C CA . LEU A 1 266 ? -0.701 20.156 15.891 1 98.5 266 LEU A CA 1
ATOM 2169 C C . LEU A 1 266 ? 0.655 19.984 16.578 1 98.5 266 LEU A C 1
ATOM 2171 O O . LEU A 1 266 ? 1.229 18.891 16.562 1 98.5 266 LEU A O 1
ATOM 2175 N N . ALA A 1 267 ? 1.104 21 17.172 1 98.56 267 ALA A N 1
ATOM 2176 C CA . ALA A 1 267 ? 2.43 21.016 17.781 1 98.56 267 ALA A CA 1
ATOM 2177 C C . ALA A 1 267 ? 2.48 20.109 19 1 98.56 267 ALA A C 1
ATOM 2179 O O . ALA A 1 267 ? 3.523 19.531 19.312 1 98.56 267 ALA A O 1
ATOM 2180 N N . LEU A 1 268 ? 1.359 19.953 19.703 1 98.56 268 LEU A N 1
ATOM 2181 C CA . LEU A 1 268 ? 1.313 19.234 20.969 1 98.56 268 LEU A CA 1
ATOM 2182 C C . LEU A 1 268 ? 1.681 17.766 20.781 1 98.56 268 LEU A C 1
ATOM 2184 O O . LEU A 1 268 ? 2.17 17.109 21.703 1 98.56 268 LEU A O 1
ATOM 2188 N N . LEU A 1 269 ? 1.509 17.219 19.625 1 98.12 269 LEU A N 1
ATOM 2189 C CA . LEU A 1 269 ? 1.794 15.812 19.375 1 98.12 269 LEU A CA 1
ATOM 2190 C C . LEU A 1 269 ? 3.287 15.531 19.516 1 98.12 269 LEU A C 1
ATOM 2192 O O . LEU A 1 269 ? 3.686 14.391 19.766 1 98.12 269 LEU A O 1
ATOM 2196 N N . SER A 1 270 ? 4.074 16.562 19.297 1 98.12 270 SER A N 1
ATOM 2197 C CA . SER A 1 270 ? 5.527 16.484 19.406 1 98.12 270 SER A CA 1
ATOM 2198 C C . SER A 1 270 ? 6.09 17.703 20.141 1 98.12 270 SER A C 1
ATOM 2200 O O . SER A 1 270 ? 7.09 18.281 19.719 1 98.12 270 SER A O 1
ATOM 2202 N N . TYR A 1 271 ? 5.492 18.016 21.188 1 97.38 271 TYR A N 1
ATOM 2203 C CA . TYR A 1 271 ? 5.68 19.312 21.859 1 97.38 271 TYR A CA 1
ATOM 2204 C C . TYR A 1 271 ? 7.047 19.391 22.516 1 97.38 271 TYR A C 1
ATOM 2206 O O . TYR A 1 271 ? 7.68 20.453 22.516 1 97.38 271 TYR A O 1
ATOM 2214 N N . ASN A 1 272 ? 7.488 18.359 23.141 1 96.31 272 ASN A N 1
ATOM 2215 C CA . ASN A 1 272 ? 8.789 18.297 23.797 1 96.31 272 ASN A CA 1
ATOM 2216 C C . ASN A 1 272 ? 9.594 17.078 23.359 1 96.31 272 ASN A C 1
ATOM 2218 O O . ASN A 1 272 ? 9.117 16.281 22.547 1 96.31 272 ASN A O 1
ATOM 2222 N N . GLU A 1 273 ? 10.758 16.953 23.828 1 95.81 273 GLU A N 1
ATOM 2223 C CA . GLU A 1 273 ? 11.688 15.945 23.328 1 95.81 273 GLU A CA 1
ATOM 2224 C C . GLU A 1 273 ? 11.164 14.531 23.594 1 95.81 273 GLU A C 1
ATOM 2226 O O . GLU A 1 273 ? 11.32 13.641 22.766 1 95.81 273 GLU A O 1
ATOM 2231 N N . THR A 1 274 ? 10.562 14.312 24.734 1 95.62 274 THR A N 1
ATOM 2232 C CA . THR A 1 274 ? 10.062 12.984 25.062 1 95.62 274 THR A CA 1
ATOM 2233 C C . THR A 1 274 ? 8.938 12.578 24.125 1 95.62 274 THR A C 1
ATOM 2235 O O . THR A 1 274 ? 8.891 11.438 23.656 1 95.62 274 THR A O 1
ATOM 2238 N N . LEU A 1 275 ? 8.047 13.523 23.875 1 98.12 275 LEU A N 1
ATOM 2239 C CA . LEU A 1 275 ? 6.98 13.258 22.906 1 98.12 275 LEU A CA 1
ATOM 2240 C C . LEU A 1 275 ? 7.551 13.047 21.516 1 98.12 275 LEU A C 1
ATOM 2242 O O . LEU A 1 275 ? 7.09 12.172 20.781 1 98.12 275 LEU A O 1
ATOM 2246 N N . GLN A 1 276 ? 8.547 13.828 21.156 1 98.25 276 GLN A N 1
ATOM 2247 C CA . GLN A 1 276 ? 9.172 13.688 19.844 1 98.25 276 GLN A CA 1
ATOM 2248 C C . GLN A 1 276 ? 9.797 12.305 19.672 1 98.25 276 GLN A C 1
ATOM 2250 O O . GLN A 1 276 ? 9.633 11.664 18.641 1 98.25 276 GLN A O 1
ATOM 2255 N N . ARG A 1 277 ? 10.43 11.797 20.688 1 97.94 277 ARG A N 1
ATOM 2256 C CA . ARG A 1 277 ? 11.109 10.508 20.672 1 97.94 277 ARG A CA 1
ATOM 2257 C C . ARG A 1 277 ? 10.141 9.383 20.312 1 97.94 277 ARG A C 1
ATOM 2259 O O . ARG A 1 277 ? 10.477 8.477 19.562 1 97.94 277 ARG A O 1
ATOM 2266 N N . LEU A 1 278 ? 8.969 9.516 20.844 1 98.06 278 LEU A N 1
ATOM 2267 C CA . LEU A 1 278 ? 8.023 8.422 20.688 1 98.06 278 LEU A CA 1
ATOM 2268 C C . LEU A 1 278 ? 7.117 8.641 19.484 1 98.06 278 LEU A C 1
ATOM 2270 O O . LEU A 1 278 ? 6.621 7.676 18.891 1 98.06 278 LEU A O 1
ATOM 2274 N N . GLN A 1 279 ? 6.93 9.867 19.094 1 98.12 279 GLN A N 1
ATOM 2275 C CA . GLN A 1 279 ? 6.02 10.203 18.016 1 98.12 279 GLN A CA 1
ATOM 2276 C C . GLN A 1 279 ? 6.734 10.172 16.672 1 98.12 279 GLN A C 1
ATOM 2278 O O . GLN A 1 279 ? 6.227 9.602 15.695 1 98.12 279 GLN A O 1
ATOM 2283 N N . VAL A 1 280 ? 7.906 10.797 16.562 1 98.31 280 VAL A N 1
ATOM 2284 C CA . VAL A 1 280 ? 8.57 10.969 15.266 1 98.31 280 VAL A CA 1
ATOM 2285 C C . VAL A 1 280 ? 9.906 10.219 15.273 1 98.31 280 VAL A C 1
ATOM 2287 O O . VAL A 1 280 ? 10.508 10.016 14.219 1 98.31 280 VAL A O 1
ATOM 2290 N N . GLY A 1 281 ? 10.328 9.656 16.391 1 98.69 281 GLY A N 1
ATOM 2291 C CA . GLY A 1 281 ? 11.594 8.961 16.547 1 98.69 281 GLY A CA 1
ATOM 2292 C C . GLY A 1 281 ? 11.781 7.832 15.539 1 98.69 281 GLY A C 1
ATOM 2293 O O . GLY A 1 281 ? 12.836 7.73 14.906 1 98.69 281 GLY A O 1
ATOM 2294 N N . PRO A 1 282 ? 10.805 6.98 15.414 1 98.56 282 PRO A N 1
ATOM 2295 C CA . PRO A 1 282 ? 10.945 5.887 14.445 1 98.56 282 PRO A CA 1
ATOM 2296 C C . PRO A 1 282 ? 11.188 6.379 13.023 1 98.56 282 PRO A C 1
ATOM 2298 O O . PRO A 1 282 ? 11.984 5.789 12.289 1 98.56 282 PRO A O 1
ATOM 2301 N N . LEU A 1 283 ? 10.523 7.41 12.578 1 98.69 283 LEU A N 1
ATOM 2302 C CA . LEU A 1 283 ? 10.773 7.996 11.266 1 98.69 283 LEU A CA 1
ATOM 2303 C C . LEU A 1 283 ? 12.195 8.547 11.172 1 98.69 283 LEU A C 1
ATOM 2305 O O . LEU A 1 283 ? 12.875 8.352 10.164 1 98.69 283 LEU A O 1
ATOM 2309 N N . LEU A 1 284 ? 12.641 9.234 12.203 1 98.81 284 LEU A N 1
ATOM 2310 C CA . LEU A 1 284 ? 14 9.766 12.242 1 98.81 284 LEU A CA 1
ATOM 2311 C C . LEU A 1 284 ? 15.023 8.648 12.133 1 98.81 284 LEU A C 1
ATOM 2313 O O . LEU A 1 284 ? 16.062 8.812 11.5 1 98.81 284 LEU A O 1
ATOM 2317 N N . ASN A 1 285 ? 14.719 7.582 12.797 1 98.75 285 ASN A N 1
ATOM 2318 C CA . ASN A 1 285 ? 15.609 6.434 12.695 1 98.75 285 ASN A CA 1
ATOM 2319 C C . ASN A 1 285 ? 15.727 5.941 11.258 1 98.75 285 ASN A C 1
ATOM 2321 O O . ASN A 1 285 ? 16.812 5.586 10.805 1 98.75 285 ASN A O 1
ATOM 2325 N N . GLU A 1 286 ? 14.633 5.855 10.562 1 97.88 286 GLU A N 1
ATOM 2326 C CA . GLU A 1 286 ? 14.672 5.453 9.164 1 97.88 286 GLU A CA 1
ATOM 2327 C C . GLU A 1 286 ? 15.492 6.434 8.328 1 97.88 286 GLU A C 1
ATOM 2329 O O . GLU A 1 286 ? 16.266 6.023 7.457 1 97.88 286 GLU A O 1
ATOM 2334 N N . ILE A 1 287 ? 15.266 7.691 8.547 1 98.5 287 ILE A N 1
ATOM 2335 C CA . ILE A 1 287 ? 16.016 8.727 7.844 1 98.5 287 ILE A CA 1
ATOM 2336 C C . ILE A 1 287 ? 17.516 8.547 8.094 1 98.5 287 ILE A C 1
ATOM 2338 O O . ILE A 1 287 ? 18.312 8.531 7.156 1 98.5 287 ILE A O 1
ATOM 2342 N N . LYS A 1 288 ? 17.875 8.359 9.32 1 98.56 288 LYS A N 1
ATOM 2343 C CA . LYS A 1 288 ? 19.266 8.148 9.695 1 98.56 288 LYS A CA 1
ATOM 2344 C C . LYS A 1 288 ? 19.844 6.918 9 1 98.56 288 LYS A C 1
ATOM 2346 O O . LYS A 1 288 ? 20.953 6.965 8.453 1 98.56 288 LYS A O 1
ATOM 2351 N N . GLN A 1 289 ? 19.109 5.836 9.031 1 97.75 289 GLN A N 1
ATOM 2352 C CA . GLN A 1 289 ? 19.562 4.598 8.406 1 97.75 289 GLN A CA 1
ATOM 2353 C C . GLN A 1 289 ? 19.797 4.789 6.91 1 97.75 289 GLN A C 1
ATOM 2355 O O . GLN A 1 289 ? 20.781 4.293 6.359 1 97.75 289 GLN A O 1
ATOM 2360 N N . ASN A 1 290 ? 18.906 5.461 6.285 1 97.25 290 ASN A N 1
ATOM 2361 C CA . ASN A 1 290 ? 19.031 5.707 4.855 1 97.25 290 ASN A CA 1
ATOM 2362 C C . ASN A 1 290 ? 20.234 6.598 4.551 1 97.25 290 ASN A C 1
ATOM 2364 O O . ASN A 1 290 ? 20.969 6.348 3.594 1 97.25 290 ASN A O 1
ATOM 2368 N N . PHE A 1 291 ? 20.453 7.629 5.34 1 97.94 291 PHE A N 1
ATOM 2369 C CA . PHE A 1 291 ? 21.625 8.469 5.184 1 97.94 291 PHE A CA 1
ATOM 2370 C C . PHE A 1 291 ? 22.906 7.66 5.426 1 97.94 291 PHE A C 1
ATOM 2372 O O . PHE A 1 291 ? 23.859 7.773 4.668 1 97.94 291 PHE A O 1
ATOM 2379 N N . ASP A 1 292 ? 22.875 6.812 6.469 1 97.44 292 ASP A N 1
ATOM 2380 C CA . ASP A 1 292 ? 24.031 5.992 6.793 1 97.44 292 ASP A CA 1
ATOM 2381 C C . ASP A 1 292 ? 24.406 5.078 5.625 1 97.44 292 ASP A C 1
ATOM 2383 O O . ASP A 1 292 ? 25.578 4.926 5.293 1 97.44 292 ASP A O 1
ATOM 2387 N N . LYS A 1 293 ? 23.422 4.445 5.055 1 96.62 293 LYS A N 1
ATOM 2388 C CA . LYS A 1 293 ? 23.656 3.559 3.918 1 96.62 293 LYS A CA 1
ATOM 2389 C C . LYS A 1 293 ? 24.281 4.32 2.748 1 96.62 293 LYS A C 1
ATOM 2391 O O . LYS A 1 293 ? 25.094 3.77 2.006 1 96.62 293 LYS A O 1
ATOM 2396 N N . SER A 1 294 ? 23.859 5.535 2.557 1 94.31 294 SER A N 1
ATOM 2397 C CA . SER A 1 294 ? 24.422 6.371 1.501 1 94.31 294 SER A CA 1
ATOM 2398 C C . SER A 1 294 ? 25.844 6.793 1.832 1 94.31 294 SER A C 1
ATOM 2400 O O . SER A 1 294 ? 26.719 6.754 0.971 1 94.31 294 SER A O 1
ATOM 2402 N N . VAL A 1 295 ? 26.109 7.176 3.029 1 94.94 295 VAL A N 1
ATOM 2403 C CA . VAL A 1 295 ? 27.422 7.633 3.49 1 94.94 295 VAL A CA 1
ATOM 2404 C C . VAL A 1 295 ? 28.438 6.5 3.377 1 94.94 295 VAL A C 1
ATOM 2406 O O . VAL A 1 295 ? 29.594 6.73 3.006 1 94.94 295 VAL A O 1
ATOM 2409 N N . SER A 1 296 ? 27.984 5.293 3.629 1 93.25 296 SER A N 1
ATOM 2410 C CA . SER A 1 296 ? 28.891 4.145 3.568 1 93.25 296 SER A CA 1
ATOM 2411 C C . SER A 1 296 ? 28.969 3.578 2.154 1 93.25 296 SER A C 1
ATOM 2413 O O . SER A 1 296 ? 29.656 2.584 1.913 1 93.25 296 SER A O 1
ATOM 2415 N N . HIS A 1 297 ? 28.188 4.078 1.273 1 89.06 297 HIS A N 1
ATOM 2416 C CA . HIS A 1 297 ? 28.156 3.668 -0.127 1 89.06 297 HIS A CA 1
ATOM 2417 C C . HIS A 1 297 ? 27.641 2.242 -0.271 1 89.06 297 HIS A C 1
ATOM 2419 O O . HIS A 1 297 ? 28.031 1.522 -1.191 1 89.06 297 HIS A O 1
ATOM 2425 N N . GLU A 1 298 ? 26.906 1.786 0.708 1 84.38 298 GLU A N 1
ATOM 2426 C CA . GLU A 1 298 ? 26.266 0.475 0.643 1 84.38 298 GLU A CA 1
ATOM 2427 C C . GLU A 1 298 ? 25.109 0.475 -0.353 1 84.38 298 GLU A C 1
ATOM 2429 O O . GLU A 1 298 ? 24.859 -0.528 -1.024 1 84.38 298 GLU A O 1
ATOM 2434 N N . ASN A 1 299 ? 24.359 1.519 -0.434 1 75.88 299 ASN A N 1
ATOM 2435 C CA . ASN A 1 299 ? 23.219 1.647 -1.333 1 75.88 299 ASN A CA 1
ATOM 2436 C C . ASN A 1 299 ? 23.328 2.889 -2.213 1 75.88 299 ASN A C 1
ATOM 2438 O O . ASN A 1 299 ? 22.547 3.828 -2.076 1 75.88 299 ASN A O 1
ATOM 2442 N N . ILE A 1 300 ? 24.062 2.742 -3.223 1 78.31 300 ILE A N 1
ATOM 2443 C CA . ILE A 1 300 ? 24.406 3.922 -4.008 1 78.31 300 ILE A CA 1
ATOM 2444 C C . ILE A 1 300 ? 23.344 4.16 -5.078 1 78.31 300 ILE A C 1
ATOM 2446 O O . ILE A 1 300 ? 23.234 5.27 -5.605 1 78.31 300 ILE A O 1
ATO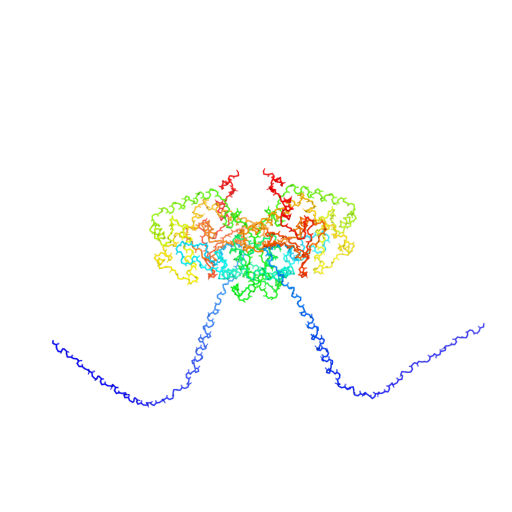M 2450 N N . ASP A 1 301 ? 22.578 3.193 -5.23 1 84.88 301 ASP A N 1
ATOM 2451 C CA . ASP A 1 301 ? 21.609 3.324 -6.305 1 84.88 301 ASP A CA 1
ATOM 2452 C C . ASP A 1 301 ? 20.391 4.121 -5.848 1 84.88 301 ASP A C 1
ATOM 2454 O O . ASP A 1 301 ? 19.828 4.914 -6.609 1 84.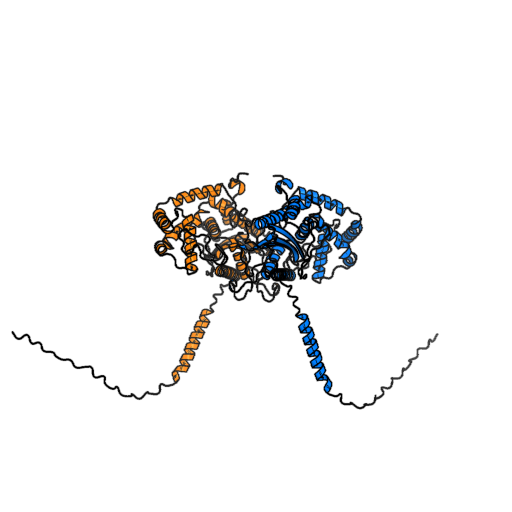88 301 ASP A O 1
ATOM 2458 N N . ARG A 1 302 ? 19.984 3.969 -4.613 1 92.75 302 ARG A N 1
ATOM 2459 C CA . ARG A 1 302 ? 18.797 4.641 -4.098 1 92.75 302 ARG A CA 1
ATOM 2460 C C . ARG A 1 302 ? 19.062 6.129 -3.889 1 92.75 302 ARG A C 1
ATOM 2462 O O . ARG A 1 302 ? 19.844 6.512 -3.023 1 92.75 302 ARG A O 1
ATOM 2469 N N . SER A 1 303 ? 18.391 6.953 -4.641 1 94.12 303 SER A N 1
ATOM 2470 C CA . SER A 1 303 ? 18.672 8.383 -4.598 1 94.12 303 SER A CA 1
ATOM 2471 C C . SER A 1 303 ? 17.516 9.156 -3.977 1 94.12 303 SER A C 1
ATOM 2473 O O . SER A 1 303 ? 17.641 10.328 -3.639 1 94.12 303 SER A O 1
ATOM 2475 N N . LEU A 1 304 ? 16.391 8.438 -3.824 1 97.88 304 LEU A N 1
ATOM 2476 C CA . LEU A 1 304 ? 15.195 9.18 -3.406 1 97.88 304 LEU A CA 1
ATOM 2477 C C . LEU A 1 304 ? 14.328 8.328 -2.48 1 97.88 304 LEU A C 1
ATOM 2479 O O . LEU A 1 304 ? 14.031 7.172 -2.787 1 97.88 304 LEU A O 1
ATOM 2483 N N . TYR A 1 305 ? 14.039 8.852 -1.31 1 98.38 305 TYR A N 1
ATOM 2484 C CA . TYR A 1 305 ? 13.008 8.32 -0.421 1 98.38 305 TYR A CA 1
ATOM 2485 C C . TYR A 1 305 ? 11.844 9.289 -0.286 1 98.38 305 TYR A C 1
ATOM 2487 O O . TYR A 1 305 ? 12.047 10.492 -0.127 1 98.38 305 TYR A O 1
ATOM 2495 N N . LEU A 1 306 ? 10.656 8.75 -0.382 1 98.81 306 LEU A N 1
ATOM 2496 C CA . LEU A 1 306 ? 9.453 9.57 -0.277 1 98.81 306 LEU A CA 1
ATOM 2497 C C . LEU A 1 306 ? 8.547 9.07 0.848 1 98.81 306 LEU A C 1
ATOM 2499 O O . LEU A 1 306 ? 8.391 7.863 1.029 1 98.81 306 LEU A O 1
ATOM 2503 N N . TYR A 1 307 ? 8.008 10 1.618 1 98.88 307 TYR A N 1
ATOM 2504 C CA . TYR A 1 307 ? 7.016 9.711 2.65 1 98.88 307 TYR A CA 1
ATOM 2505 C C . TYR A 1 307 ? 5.754 10.539 2.445 1 98.88 307 TYR A C 1
ATOM 2507 O O . TYR A 1 307 ? 5.812 11.766 2.406 1 98.88 307 TYR A O 1
ATOM 2515 N N . SER A 1 308 ? 4.652 9.867 2.256 1 98.94 308 SER A N 1
ATOM 2516 C CA . SER A 1 308 ? 3.355 10.523 2.129 1 98.94 308 SER A CA 1
ATOM 2517 C C . SER A 1 308 ? 2.576 10.469 3.439 1 98.94 308 SER A C 1
ATOM 2519 O O . SER A 1 308 ? 2.232 9.383 3.914 1 98.94 308 SER A O 1
ATOM 2521 N N . GLY A 1 309 ? 2.33 11.625 3.984 1 98.75 309 GLY A N 1
ATOM 2522 C CA . GLY A 1 309 ? 1.697 11.625 5.293 1 98.75 309 GLY A CA 1
ATOM 2523 C C . GLY A 1 309 ? 0.733 12.781 5.488 1 98.75 309 GLY A C 1
ATOM 2524 O O . GLY A 1 309 ? -0.001 13.148 4.566 1 98.75 309 GLY A O 1
ATOM 2525 N N . HIS A 1 310 ? 0.648 13.234 6.727 1 98.62 310 HIS A N 1
ATOM 2526 C CA . HIS A 1 310 ? -0.325 14.219 7.184 1 98.62 310 HIS A CA 1
ATOM 2527 C C . HIS A 1 310 ? 0.363 15.492 7.656 1 98.62 310 HIS A C 1
ATOM 2529 O O . HIS A 1 310 ? 1.594 15.57 7.684 1 98.62 310 HIS A O 1
ATOM 2535 N N . ASP A 1 311 ? -0.455 16.516 7.949 1 98.31 311 ASP A N 1
ATOM 2536 C CA . ASP A 1 311 ? 0.068 17.766 8.492 1 98.31 311 ASP A CA 1
ATOM 2537 C C . ASP A 1 311 ? 0.822 17.516 9.797 1 98.31 311 ASP A C 1
ATOM 2539 O O . ASP A 1 311 ? 1.896 18.078 10.016 1 98.31 311 ASP A O 1
ATOM 2543 N N . VAL A 1 312 ? 0.305 16.594 10.594 1 97.88 312 VAL A N 1
ATOM 2544 C CA . VAL A 1 312 ? 0.917 16.344 11.891 1 97.88 312 VAL A CA 1
ATOM 2545 C C . VAL A 1 312 ? 2.314 15.758 11.695 1 97.88 312 VAL A C 1
ATOM 2547 O O . VAL A 1 312 ? 3.213 16 12.5 1 97.88 312 VAL A O 1
ATOM 2550 N N . ASN A 1 313 ? 2.547 15.031 10.625 1 98.38 313 ASN A N 1
ATOM 2551 C CA . ASN A 1 313 ? 3.867 14.484 10.328 1 98.38 313 ASN A CA 1
ATOM 2552 C C . ASN A 1 313 ? 4.848 15.586 9.93 1 98.38 313 ASN A C 1
ATOM 2554 O O . ASN A 1 313 ? 6.012 15.562 10.336 1 98.38 313 ASN A O 1
ATOM 2558 N N . VAL A 1 314 ? 4.371 16.5 9.148 1 98.75 314 VAL A N 1
ATOM 2559 C CA . VAL A 1 314 ? 5.188 17.656 8.758 1 98.75 314 VAL A CA 1
ATOM 2560 C C . VAL A 1 314 ? 5.594 18.438 9.992 1 98.75 314 VAL A C 1
ATOM 2562 O O . VAL A 1 314 ? 6.766 18.781 10.172 1 98.75 314 VAL A O 1
ATOM 2565 N N . VAL A 1 315 ? 4.621 18.703 10.867 1 98.69 315 VAL A N 1
ATOM 2566 C CA . VAL A 1 315 ? 4.867 19.484 12.07 1 98.69 315 VAL A CA 1
ATOM 2567 C C . VAL A 1 315 ? 5.836 18.734 12.984 1 98.69 315 VAL A C 1
ATOM 2569 O O . VAL A 1 315 ? 6.746 19.344 13.562 1 98.69 315 VAL A O 1
ATOM 2572 N N . SER A 1 316 ? 5.629 17.438 13.109 1 98.44 316 SER A N 1
ATOM 2573 C CA . SER A 1 316 ? 6.496 16.641 13.977 1 98.44 316 SER A CA 1
ATOM 2574 C C . SER A 1 316 ? 7.938 16.656 13.484 1 98.44 316 SER A C 1
ATOM 2576 O O . SER A 1 316 ? 8.867 16.781 14.281 1 98.44 316 SER A O 1
ATOM 2578 N N . LEU A 1 317 ? 8.117 16.5 12.203 1 98.56 317 LEU A N 1
ATOM 2579 C CA . LEU A 1 317 ? 9.469 16.547 11.656 1 98.56 317 LEU A CA 1
ATOM 2580 C C . LEU A 1 317 ? 10.062 17.953 11.805 1 98.56 317 LEU A C 1
ATOM 2582 O O . LEU A 1 317 ? 11.234 18.094 12.164 1 98.56 317 LEU A O 1
ATOM 2586 N N . TRP A 1 318 ? 9.266 18.953 11.555 1 98.19 318 TRP A N 1
ATOM 2587 C CA . TRP A 1 318 ? 9.648 20.359 11.742 1 98.19 318 TRP A CA 1
ATOM 2588 C C . TRP A 1 318 ? 10.195 20.578 13.148 1 98.19 318 TRP A C 1
ATOM 2590 O O . TRP A 1 318 ? 11.281 21.141 13.312 1 98.19 318 TRP A O 1
ATOM 2600 N N . ARG A 1 319 ? 9.484 20.125 14.07 1 98 319 ARG A N 1
ATOM 2601 C CA . ARG A 1 319 ? 9.859 20.344 15.461 1 98 319 ARG A CA 1
ATOM 2602 C C . ARG A 1 319 ? 11.07 19.5 15.836 1 98 319 ARG A C 1
ATOM 2604 O O . ARG A 1 319 ? 11.953 19.953 16.578 1 98 319 ARG A O 1
ATOM 2611 N N . ALA A 1 320 ? 11.133 18.266 15.328 1 98.06 320 ALA A N 1
ATOM 2612 C CA . ALA A 1 320 ? 12.273 17.406 15.586 1 98.06 320 ALA A CA 1
ATOM 2613 C C . ALA A 1 320 ? 13.555 18 15.008 1 98.06 320 ALA A C 1
ATOM 2615 O O . ALA A 1 320 ? 14.656 17.688 15.477 1 98.06 320 ALA A O 1
ATOM 2616 N N . LEU A 1 321 ? 13.43 18.828 13.961 1 97.88 321 LEU A N 1
ATOM 2617 C CA . LEU A 1 321 ? 14.578 19.469 13.336 1 97.88 321 LEU A CA 1
ATOM 2618 C C . LEU A 1 321 ? 14.977 20.734 14.102 1 97.88 321 LEU A C 1
ATOM 2620 O O . LEU A 1 321 ? 15.828 21.5 13.641 1 97.88 321 LEU A O 1
ATOM 2624 N N . GLY A 1 322 ? 14.336 21.016 15.156 1 96.31 322 GLY A N 1
ATOM 2625 C CA . GLY A 1 322 ? 14.797 22.062 16.062 1 96.31 322 GLY A CA 1
ATOM 2626 C C . GLY A 1 322 ? 13.984 23.328 15.977 1 96.31 322 GLY A C 1
ATOM 2627 O O . GLY A 1 322 ? 14.281 24.312 16.656 1 96.31 322 GLY A O 1
ATOM 2628 N N . PHE A 1 323 ? 12.961 23.328 15.219 1 96.75 323 PHE A N 1
ATOM 2629 C CA . PHE A 1 323 ? 12.164 24.531 15.039 1 96.75 323 PHE A CA 1
ATOM 2630 C C . PHE A 1 323 ? 11.008 24.562 16.031 1 96.75 323 PHE A C 1
ATOM 2632 O O . PHE A 1 323 ? 10.242 23.594 16.141 1 96.75 323 PHE A O 1
ATOM 2639 N N . GLN A 1 324 ? 10.844 25.641 16.672 1 93.94 324 GLN A N 1
ATOM 2640 C CA . GLN A 1 324 ? 9.836 25.766 17.719 1 93.94 324 GLN A CA 1
ATOM 2641 C C . GLN A 1 324 ? 8.641 26.578 17.25 1 93.94 324 GLN A C 1
ATOM 2643 O O . GLN A 1 324 ? 7.586 26.578 17.891 1 93.94 324 GLN A O 1
ATOM 2648 N N . GLU A 1 325 ? 8.836 27.297 16.172 1 95.75 325 GLU A N 1
ATOM 2649 C CA . GLU A 1 325 ? 7.727 28.078 15.625 1 95.75 325 GLU A CA 1
ATOM 2650 C C . GLU A 1 325 ? 6.531 27.188 15.289 1 95.75 325 GLU A C 1
ATOM 2652 O O . GLU A 1 325 ? 6.699 26.078 14.781 1 95.75 325 GLU A O 1
ATOM 2657 N N . LEU A 1 326 ? 5.355 27.688 15.641 1 97.69 326 LEU A N 1
ATOM 2658 C CA . LEU A 1 326 ? 4.141 26.953 15.297 1 97.69 326 LEU A CA 1
ATOM 2659 C C . LEU A 1 326 ? 3.891 27 13.797 1 97.69 326 LEU A C 1
ATOM 2661 O O . LEU A 1 326 ? 4.094 28.031 13.156 1 97.69 326 LEU A O 1
ATOM 2665 N N . LEU A 1 327 ? 3.535 25.875 13.273 1 96.94 327 LEU A N 1
ATOM 2666 C CA . LEU A 1 327 ? 3.395 25.734 11.828 1 96.94 327 LEU A CA 1
ATOM 2667 C C . LEU A 1 327 ? 1.968 25.344 11.461 1 96.94 327 LEU A C 1
ATOM 2669 O O . LEU A 1 327 ? 1.327 24.562 12.172 1 96.94 327 LEU A O 1
ATOM 2673 N N . GLU A 1 328 ? 1.46 25.891 10.391 1 97.75 328 GLU A N 1
ATOM 2674 C CA . GLU A 1 328 ? 0.228 25.469 9.727 1 97.75 328 GLU A CA 1
ATOM 2675 C C . GLU A 1 328 ? 0.507 24.969 8.312 1 97.75 328 GLU A C 1
ATOM 2677 O O . GLU A 1 328 ? 0.373 25.719 7.34 1 97.75 328 GLU A O 1
ATOM 2682 N N . PRO A 1 329 ? 0.938 23.734 8.219 1 98.44 329 PRO A N 1
ATOM 2683 C CA . PRO A 1 329 ? 1.187 23.203 6.875 1 98.44 329 PRO A CA 1
ATOM 2684 C C . PRO A 1 329 ? -0.074 23.172 6.016 1 98.44 329 PRO A C 1
ATOM 2686 O O . PRO A 1 329 ? -1.059 22.516 6.387 1 98.44 329 PRO A O 1
ATOM 2689 N N . GLU A 1 330 ? -0.014 23.766 4.918 1 98.31 330 GLU A N 1
ATOM 2690 C CA . GLU A 1 330 ? -1.116 23.672 3.967 1 98.31 330 GLU A CA 1
ATOM 2691 C C . GLU A 1 330 ? -1.096 22.344 3.223 1 98.31 330 GLU A C 1
ATOM 2693 O O . GLU A 1 330 ? -0.218 21.516 3.453 1 98.31 330 GLU A O 1
ATOM 2698 N N . TYR A 1 331 ? -2.113 22.141 2.424 1 98.5 331 TYR A N 1
ATOM 2699 C CA . TYR A 1 331 ? -2.152 20.922 1.631 1 98.5 331 TYR A CA 1
ATOM 2700 C C . TYR A 1 331 ? -0.967 20.844 0.675 1 98.5 331 TYR A C 1
ATOM 2702 O O . TYR A 1 331 ? -0.653 21.828 -0.005 1 98.5 331 TYR A O 1
ATOM 2710 N N . GLY A 1 332 ? -0.306 19.672 0.697 1 98.62 332 GLY A N 1
ATOM 2711 C CA . GLY A 1 332 ? 0.853 19.469 -0.16 1 98.62 332 GLY A CA 1
ATOM 2712 C C . GLY A 1 332 ? 2.125 20.078 0.411 1 98.62 332 GLY A C 1
ATOM 2713 O O . GLY A 1 332 ? 3.146 20.141 -0.275 1 98.62 332 GLY A O 1
ATOM 2714 N N . ALA A 1 333 ? 2.068 20.578 1.659 1 98.81 333 ALA A N 1
ATOM 2715 C CA . ALA A 1 333 ? 3.305 21 2.307 1 98.81 333 ALA A CA 1
ATOM 2716 C C . ALA A 1 333 ? 4.324 19.875 2.35 1 98.81 333 ALA A C 1
ATOM 2718 O O . ALA A 1 333 ? 3.957 18.703 2.422 1 98.81 333 ALA A O 1
ATOM 2719 N N . SER A 1 334 ? 5.652 20.25 2.32 1 98.81 334 SER A N 1
ATOM 2720 C CA . SER A 1 334 ? 6.664 19.188 2.266 1 98.81 334 SER A CA 1
ATOM 2721 C C . SER A 1 334 ? 7.984 19.656 2.859 1 98.81 334 SER A C 1
ATOM 2723 O O . SER A 1 334 ? 8.297 20.859 2.834 1 98.81 334 SER A O 1
ATOM 2725 N N . ILE A 1 335 ? 8.68 18.766 3.457 1 98.75 335 ILE A N 1
ATOM 2726 C CA . ILE A 1 335 ? 10.055 18.938 3.914 1 98.75 335 ILE A CA 1
ATOM 2727 C C . ILE A 1 335 ? 10.984 18.016 3.117 1 98.75 335 ILE A C 1
ATOM 2729 O O . ILE A 1 335 ? 10.695 16.828 2.947 1 98.75 335 ILE A O 1
ATOM 2733 N N . ALA A 1 336 ? 12.023 18.594 2.592 1 98.62 336 ALA A N 1
ATOM 2734 C CA . ALA A 1 336 ? 13.047 17.812 1.883 1 98.62 336 ALA A CA 1
ATOM 2735 C C . ALA A 1 336 ? 14.375 17.875 2.623 1 98.62 336 ALA A C 1
ATOM 2737 O O . ALA A 1 336 ? 14.812 18.938 3.062 1 98.62 336 ALA A O 1
ATOM 2738 N N . LEU A 1 337 ? 14.992 16.766 2.818 1 98.69 337 LEU A N 1
ATOM 2739 C CA . LEU A 1 337 ? 16.344 16.625 3.346 1 98.69 337 LEU A CA 1
ATOM 2740 C C . LEU A 1 337 ? 17.297 16.141 2.264 1 98.69 337 LEU A C 1
ATOM 2742 O O . LEU A 1 337 ? 17.016 15.156 1.57 1 98.69 337 LEU A O 1
ATOM 2746 N N . GLU A 1 338 ? 18.391 16.828 2.148 1 97.88 338 GLU A N 1
ATOM 2747 C CA . GLU A 1 338 ? 19.422 16.484 1.167 1 97.88 338 GLU A CA 1
ATOM 2748 C C . GLU A 1 338 ? 20.719 16.062 1.851 1 97.88 338 GLU A C 1
ATOM 2750 O O . GLU A 1 338 ? 21.188 16.75 2.758 1 97.88 338 GLU A O 1
ATOM 2755 N N . LEU A 1 339 ? 21.203 14.953 1.422 1 97.69 339 LEU A N 1
ATOM 2756 C CA . LEU A 1 339 ? 22.547 14.555 1.811 1 97.69 339 LEU A CA 1
ATOM 2757 C C . LEU A 1 339 ? 23.547 14.875 0.705 1 97.69 339 LEU A C 1
ATOM 2759 O O . LEU A 1 339 ? 23.375 14.445 -0.438 1 97.69 339 LEU A O 1
ATOM 2763 N N . HIS A 1 340 ? 24.578 15.602 1.082 1 96.44 340 HIS A N 1
ATOM 2764 C CA . HIS A 1 340 ? 25.625 16 0.156 1 96.44 340 HIS A CA 1
ATOM 2765 C C . HIS A 1 340 ? 26.969 15.414 0.563 1 96.44 340 HIS A C 1
ATOM 2767 O O . HIS A 1 340 ? 27.25 15.258 1.754 1 96.44 340 HIS A O 1
ATOM 2773 N N . GLU A 1 341 ? 27.734 15.133 -0.442 1 94.75 341 GLU A N 1
ATOM 2774 C CA . GLU A 1 341 ? 29.094 14.633 -0.209 1 94.75 341 GLU A CA 1
ATOM 2775 C C . GLU A 1 341 ? 30.141 15.602 -0.748 1 94.75 341 GLU A C 1
ATOM 2777 O O . GLU A 1 341 ? 30.094 15.977 -1.92 1 94.75 341 GLU A O 1
ATOM 2782 N N . GLU A 1 342 ? 31.016 16.047 0.1 1 91.19 342 GLU A N 1
ATOM 2783 C CA . GLU A 1 342 ? 32.219 16.734 -0.329 1 91.19 342 GLU A CA 1
ATOM 2784 C C . GLU A 1 342 ? 33.375 15.758 -0.535 1 91.19 342 GLU A C 1
ATOM 2786 O O . GLU A 1 342 ? 34.094 15.438 0.408 1 91.19 342 GLU A O 1
ATOM 2791 N N . VAL A 1 343 ? 33.625 15.438 -1.713 1 82.19 343 VAL A N 1
ATOM 2792 C CA . VAL A 1 343 ? 34.531 14.352 -2.053 1 82.19 343 VAL A CA 1
ATOM 2793 C C . VAL A 1 343 ? 35.938 14.719 -1.646 1 82.19 343 VAL A C 1
ATOM 2795 O O . VAL A 1 343 ? 36.688 13.883 -1.113 1 82.19 343 VAL A O 1
ATOM 2798 N N . GLU A 1 344 ? 36.25 15.891 -1.847 1 83.31 344 GLU A N 1
ATOM 2799 C CA . GLU A 1 344 ? 37.625 16.312 -1.562 1 83.31 344 GLU A CA 1
ATOM 2800 C C . GLU A 1 344 ? 37.938 16.234 -0.069 1 83.31 344 GLU A C 1
ATOM 2802 O O . GLU A 1 344 ? 39.062 15.938 0.327 1 83.31 344 GLU A O 1
ATOM 2807 N N . GLN A 1 345 ? 36.969 16.406 0.712 1 83.5 345 GLN A N 1
ATOM 2808 C CA . GLN A 1 345 ? 37.156 16.438 2.158 1 83.5 345 GLN A CA 1
ATOM 2809 C C . GLN A 1 345 ? 36.625 15.18 2.824 1 83.5 345 GLN A C 1
ATOM 2811 O O . GLN A 1 345 ? 36.75 15.023 4.043 1 83.5 345 GLN A O 1
ATOM 2816 N N . ASP A 1 346 ? 36.094 14.297 2.027 1 83.75 346 ASP A N 1
ATOM 2817 C CA . ASP A 1 346 ? 35.531 13.055 2.523 1 83.75 346 ASP A CA 1
ATOM 2818 C C . ASP A 1 346 ? 34.531 13.32 3.646 1 83.75 346 ASP A C 1
ATOM 2820 O O . ASP A 1 346 ? 34.594 12.727 4.723 1 83.75 346 ASP A O 1
ATOM 2824 N N . ASN A 1 347 ? 33.812 14.359 3.438 1 92.5 347 ASN A N 1
ATOM 2825 C CA . ASN A 1 347 ? 32.812 14.758 4.43 1 92.5 347 ASN A CA 1
ATOM 2826 C C . ASN A 1 347 ? 31.422 14.875 3.818 1 92.5 347 ASN A C 1
ATOM 2828 O O . ASN A 1 347 ? 31.297 15.055 2.607 1 92.5 347 ASN A O 1
ATOM 2832 N N . PHE A 1 348 ? 30.453 14.625 4.656 1 96.69 348 PHE A N 1
ATOM 2833 C CA . PHE A 1 348 ? 29.047 14.742 4.25 1 96.69 348 PHE A CA 1
ATOM 2834 C C . PHE A 1 348 ? 28.359 15.852 5.023 1 96.69 348 PHE A C 1
ATOM 2836 O O . PHE A 1 348 ? 28.688 16.125 6.176 1 96.69 348 PHE A O 1
ATOM 2843 N N . PHE A 1 349 ? 27.406 16.531 4.371 1 97.19 349 PHE A N 1
ATOM 2844 C CA . PHE A 1 349 ? 26.594 17.516 5.066 1 97.19 349 PHE A CA 1
ATOM 2845 C C . PHE A 1 349 ? 25.141 17.422 4.621 1 97.19 349 PHE A C 1
ATOM 2847 O O . PHE A 1 349 ? 24.828 16.797 3.605 1 97.19 349 PHE A O 1
ATOM 2854 N N . VAL A 1 350 ? 24.266 18 5.438 1 98.12 350 VAL A N 1
ATOM 2855 C CA . VAL A 1 350 ? 22.828 17.891 5.219 1 98.12 350 VAL A CA 1
ATOM 2856 C C . VAL A 1 350 ? 22.219 19.281 5.031 1 98.12 350 VAL A C 1
ATOM 2858 O O . VAL A 1 350 ? 22.594 20.219 5.723 1 98.12 350 VAL A O 1
ATOM 2861 N N . LYS A 1 351 ? 21.344 19.391 4.051 1 97.38 351 LYS A N 1
ATOM 2862 C CA . LYS A 1 351 ? 20.484 20.562 3.879 1 97.38 351 LYS A CA 1
ATOM 2863 C C . LYS A 1 351 ? 19.016 20.203 4.035 1 97.38 351 LYS A C 1
ATOM 2865 O O . LYS A 1 351 ? 18.609 19.078 3.738 1 97.38 351 LYS A O 1
ATOM 2870 N N . ALA A 1 352 ? 18.266 21.125 4.559 1 98.12 352 ALA A N 1
ATOM 2871 C CA . ALA A 1 352 ? 16.828 20.938 4.738 1 98.12 352 ALA A CA 1
ATOM 2872 C C . ALA A 1 352 ? 16.047 22.062 4.066 1 98.12 352 ALA A C 1
ATOM 2874 O O . ALA A 1 352 ? 16.453 23.219 4.105 1 98.12 352 ALA A O 1
ATOM 2875 N N . PHE A 1 353 ? 14.961 21.703 3.469 1 98.12 353 PHE A N 1
ATOM 2876 C CA . PHE A 1 353 ? 14.117 22.656 2.76 1 98.12 353 PHE A CA 1
ATOM 2877 C C . PHE A 1 353 ? 12.648 22.469 3.137 1 98.12 353 PHE A C 1
ATOM 2879 O O . PHE A 1 353 ? 12.219 21.359 3.447 1 98.12 353 PHE A O 1
ATOM 2886 N N . TYR A 1 354 ? 11.875 23.594 3.105 1 98.25 354 TYR A N 1
ATOM 2887 C CA . TYR A 1 354 ? 10.445 23.562 3.414 1 98.25 354 TYR A CA 1
ATOM 2888 C C . TYR A 1 354 ? 9.641 24.266 2.326 1 98.25 354 TYR A C 1
ATOM 2890 O O . TYR A 1 354 ? 10.039 25.328 1.836 1 98.25 354 TYR A O 1
ATOM 2898 N N . ARG A 1 355 ? 8.609 23.578 1.857 1 97.69 355 ARG A N 1
ATOM 2899 C CA . ARG A 1 355 ? 7.539 24.125 1.023 1 97.69 355 ARG A CA 1
ATOM 2900 C C . ARG A 1 355 ? 6.195 24.062 1.742 1 97.69 355 ARG A C 1
ATOM 2902 O O . ARG A 1 355 ? 5.707 22.969 2.057 1 97.69 355 ARG A O 1
ATOM 2909 N N . ASN A 1 356 ? 5.562 25.203 1.917 1 97.75 356 ASN A N 1
ATOM 2910 C CA . ASN A 1 356 ? 4.332 25.203 2.703 1 97.75 356 ASN A CA 1
ATOM 2911 C C . ASN A 1 356 ? 3.152 24.672 1.896 1 97.75 356 ASN A C 1
ATOM 2913 O O . ASN A 1 356 ? 2.141 24.266 2.469 1 97.75 356 ASN A O 1
ATOM 2917 N N . ASN A 1 357 ? 3.242 24.766 0.621 1 97.31 357 ASN A N 1
ATOM 2918 C CA . ASN A 1 357 ? 2.201 24.25 -0.261 1 97.31 357 ASN A CA 1
ATOM 2919 C C . ASN A 1 357 ? 2.729 24.016 -1.674 1 97.31 357 ASN A C 1
ATOM 2921 O O . ASN A 1 357 ? 3.924 24.172 -1.927 1 97.31 357 ASN A O 1
ATOM 2925 N N . THR A 1 358 ? 1.83 23.672 -2.592 1 96.69 358 THR A N 1
ATOM 2926 C CA . THR A 1 358 ? 2.238 23.234 -3.922 1 96.69 358 THR A CA 1
ATOM 2927 C C . THR A 1 358 ? 2.424 24.422 -4.852 1 96.69 358 THR A C 1
ATOM 2929 O O . THR A 1 358 ? 2.875 24.266 -5.988 1 96.69 358 THR A O 1
ATOM 2932 N N . LYS A 1 359 ? 2.078 25.609 -4.391 1 94.94 359 LYS A N 1
ATOM 2933 C CA . LYS A 1 359 ? 2.199 26.797 -5.223 1 94.94 359 LYS A CA 1
ATOM 2934 C C . LYS A 1 359 ? 3.596 27.406 -5.117 1 94.94 359 LYS A C 1
ATOM 2936 O O . LYS A 1 359 ? 3.98 28.234 -5.941 1 94.94 359 LYS A O 1
ATOM 2941 N N . ILE A 1 360 ? 4.324 27.016 -4.105 1 93 360 ILE A N 1
ATOM 2942 C CA . ILE A 1 360 ? 5.664 27.547 -3.881 1 93 360 ILE A CA 1
ATOM 2943 C C . ILE A 1 360 ? 6.641 26.906 -4.867 1 93 360 ILE A C 1
ATOM 2945 O O . ILE A 1 360 ? 6.855 25.688 -4.844 1 93 360 ILE A O 1
ATOM 2949 N N . GLU A 1 361 ? 7.316 27.672 -5.648 1 90.5 361 GLU A N 1
ATOM 2950 C CA . GLU A 1 361 ? 8.203 27.172 -6.695 1 90.5 361 GLU A CA 1
ATOM 2951 C C . GLU A 1 361 ? 9.57 26.797 -6.129 1 90.5 361 GLU A C 1
ATOM 2953 O O . GLU A 1 361 ? 10.102 25.719 -6.453 1 90.5 361 GLU A O 1
ATOM 2958 N N . VAL A 1 362 ? 10.102 27.703 -5.309 1 90.81 362 VAL A N 1
ATOM 2959 C CA . VAL A 1 362 ? 11.422 27.469 -4.73 1 90.81 362 VAL A CA 1
ATOM 2960 C C . VAL A 1 362 ? 11.297 27.188 -3.234 1 90.81 362 VAL A C 1
ATOM 2962 O O . VAL A 1 362 ? 10.797 28.031 -2.488 1 90.81 362 VAL A O 1
ATOM 2965 N N . PRO A 1 363 ? 11.734 26.031 -2.877 1 94.25 363 PRO A N 1
ATOM 2966 C CA . PRO A 1 363 ? 11.609 25.734 -1.446 1 94.25 363 PRO A CA 1
ATOM 2967 C C . PRO A 1 363 ? 12.508 26.625 -0.584 1 94.25 363 PRO A C 1
ATOM 2969 O O . PRO A 1 363 ? 13.57 27.062 -1.037 1 94.25 363 PRO A O 1
ATOM 2972 N N . MET A 1 364 ? 12.07 26.891 0.619 1 96.31 364 MET A N 1
ATOM 2973 C CA . MET A 1 364 ? 12.836 27.672 1.588 1 96.31 364 MET A CA 1
ATOM 2974 C C . MET A 1 364 ? 13.867 26.797 2.289 1 96.31 364 MET A C 1
ATOM 2976 O O . MET A 1 364 ? 13.523 25.797 2.902 1 96.31 364 MET A O 1
ATOM 2980 N N . GLU A 1 365 ? 15.102 27.188 2.199 1 96.62 365 GLU A N 1
ATOM 2981 C CA . GLU A 1 365 ? 16.125 26.453 2.945 1 96.62 365 GLU A CA 1
ATOM 2982 C C . GLU A 1 365 ? 16 26.719 4.441 1 96.62 365 GLU A C 1
ATOM 2984 O O . GLU A 1 365 ? 15.852 27.875 4.863 1 96.62 365 GLU A O 1
ATOM 2989 N N . LEU A 1 366 ? 16.016 25.703 5.176 1 97.12 366 LEU A N 1
ATOM 2990 C CA . LEU A 1 366 ? 15.914 25.797 6.629 1 97.12 366 LEU A CA 1
ATOM 2991 C C . LEU A 1 366 ? 17.297 25.859 7.273 1 97.12 366 LEU A C 1
ATOM 2993 O O . LEU A 1 366 ? 18.172 25.062 6.938 1 97.12 366 LEU A O 1
ATOM 2997 N N . LYS A 1 367 ? 17.469 26.797 8.156 1 95.88 367 LYS A N 1
ATOM 2998 C CA . LYS A 1 367 ? 18.703 26.859 8.945 1 95.88 367 LYS A CA 1
ATOM 2999 C C . LYS A 1 367 ? 18.594 26 10.195 1 95.88 367 LYS A C 1
ATOM 3001 O O . LYS A 1 367 ? 17.906 26.359 11.148 1 95.88 367 LYS A O 1
ATOM 3006 N N . LEU A 1 368 ? 19.328 24.938 10.188 1 96.81 368 LEU A N 1
ATOM 3007 C CA . LEU A 1 368 ? 19.328 24.016 11.32 1 96.81 368 LEU A CA 1
ATOM 3008 C C . LEU A 1 368 ? 20.125 24.578 12.484 1 96.81 368 LEU A C 1
ATOM 3010 O O . LEU A 1 368 ? 21.359 24.672 12.398 1 96.81 368 LEU A O 1
ATOM 3014 N N . THR A 1 369 ? 19.531 24.875 13.586 1 92.44 369 THR A N 1
ATOM 3015 C CA . THR A 1 369 ? 20.141 25.656 14.648 1 92.44 369 THR A CA 1
ATOM 3016 C C . THR A 1 369 ? 21.078 24.797 15.5 1 92.44 369 THR A C 1
ATOM 3018 O O . THR A 1 369 ? 21.906 25.328 16.234 1 92.44 369 THR A O 1
ATOM 3021 N N . PHE A 1 370 ? 20.984 23.547 15.352 1 94.94 370 PHE A N 1
ATOM 3022 C CA . PHE A 1 370 ? 21.781 22.672 16.188 1 94.94 370 PHE A CA 1
ATOM 3023 C C . PHE A 1 370 ? 23.094 22.312 15.508 1 94.94 370 PHE A C 1
ATOM 3025 O O . PHE A 1 370 ? 23.891 21.547 16.047 1 94.94 370 PHE A O 1
ATOM 3032 N N . CYS A 1 371 ? 23.281 22.812 14.359 1 93.94 371 CYS A N 1
ATOM 3033 C CA . CYS A 1 371 ? 24.469 22.484 13.586 1 93.94 371 CYS A CA 1
ATOM 3034 C C . CYS A 1 371 ? 25.094 23.734 12.961 1 93.94 371 CYS A C 1
ATOM 3036 O O . CYS A 1 371 ? 24.453 24.781 12.914 1 93.94 371 CYS A O 1
ATOM 3038 N N . SER A 1 372 ? 26.359 23.578 12.547 1 92.69 372 SER A N 1
ATOM 3039 C CA . SER A 1 372 ? 27.016 24.609 11.734 1 92.69 372 SER A CA 1
ATOM 3040 C C . SER A 1 372 ? 26.453 24.641 10.32 1 92.69 372 SER A C 1
ATOM 3042 O O . SER A 1 372 ? 25.672 23.75 9.938 1 92.69 372 SER A O 1
ATOM 3044 N N . ASP A 1 373 ? 26.766 25.656 9.602 1 89.69 373 ASP A N 1
ATOM 3045 C CA . ASP A 1 373 ? 26.312 25.797 8.227 1 89.69 373 ASP A CA 1
ATOM 3046 C C . ASP A 1 373 ? 27.484 25.75 7.246 1 89.69 373 ASP A C 1
ATOM 3048 O O . ASP A 1 373 ? 28.375 26.609 7.277 1 89.69 373 ASP A O 1
ATOM 3052 N N . PRO A 1 374 ? 27.531 24.766 6.426 1 90 374 PRO A N 1
ATOM 3053 C CA . PRO A 1 374 ? 26.594 23.672 6.246 1 90 374 PRO A CA 1
ATOM 3054 C C . PRO A 1 374 ? 26.625 22.672 7.398 1 90 374 PRO A C 1
ATOM 3056 O O . PRO A 1 374 ? 27.641 22.547 8.078 1 90 374 PRO A O 1
ATOM 3059 N N . CYS A 1 375 ? 25.562 22 7.547 1 96.94 375 CYS A N 1
ATOM 3060 C CA . CYS A 1 375 ? 25.406 21.094 8.68 1 96.94 375 CYS A CA 1
ATOM 3061 C C . CYS A 1 375 ? 26.125 19.781 8.43 1 96.94 375 CYS A C 1
ATOM 3063 O O . CYS A 1 375 ? 25.625 18.938 7.672 1 96.94 375 CYS A O 1
ATOM 3065 N N . PRO A 1 376 ? 27.266 19.562 9.078 1 97.12 376 PRO A N 1
ATOM 3066 C CA . PRO A 1 376 ? 27.922 18.266 8.891 1 97.12 376 PRO A CA 1
ATOM 3067 C C . PRO A 1 376 ? 27.016 17.094 9.281 1 97.12 376 PRO A C 1
ATOM 3069 O O . PRO A 1 376 ? 26.281 17.172 10.266 1 97.12 376 PRO A O 1
ATOM 3072 N N . TYR A 1 377 ? 27.078 16 8.547 1 97.5 377 TYR A N 1
ATOM 3073 C CA . TYR A 1 377 ? 26.188 14.875 8.812 1 97.5 377 TYR A CA 1
ATOM 3074 C C . TYR A 1 377 ? 26.422 14.32 10.219 1 97.5 377 TYR A C 1
ATOM 3076 O O . TYR A 1 377 ? 25.484 13.875 10.883 1 97.5 377 TYR A O 1
ATOM 3084 N N . THR A 1 378 ? 27.672 14.344 10.664 1 96.75 378 THR A N 1
ATOM 3085 C CA . THR A 1 378 ? 27.984 13.836 12 1 96.75 378 THR A CA 1
ATOM 3086 C C . THR A 1 378 ? 27.188 14.578 13.062 1 96.75 378 THR A C 1
ATOM 3088 O O . THR A 1 378 ? 26.641 13.953 13.984 1 96.75 378 THR A O 1
ATOM 3091 N N . GLU A 1 379 ? 27.094 15.922 12.93 1 97.69 379 GLU A N 1
ATOM 3092 C CA . GLU A 1 379 ? 26.297 16.703 13.867 1 97.69 379 GLU A CA 1
ATOM 3093 C C . GLU A 1 379 ? 24.812 16.438 13.711 1 97.69 379 GLU A C 1
ATOM 3095 O O . GLU A 1 379 ? 24.094 16.312 14.703 1 97.69 379 GLU A O 1
ATOM 3100 N N . PHE A 1 380 ? 24.422 16.391 12.508 1 98.31 380 PHE A N 1
ATOM 3101 C CA . PHE A 1 380 ? 23.031 16.078 12.211 1 98.31 380 PHE A CA 1
ATOM 3102 C C . PHE A 1 380 ? 22.625 14.734 12.82 1 98.31 380 PHE A C 1
ATOM 3104 O O . PHE A 1 380 ? 21.594 14.625 13.484 1 98.31 380 PHE A O 1
ATOM 3111 N N . LYS A 1 381 ? 23.438 13.727 12.594 1 98.25 381 LYS A N 1
ATOM 3112 C CA . LYS A 1 381 ? 23.219 12.375 13.094 1 98.25 381 LYS A CA 1
ATOM 3113 C C . LYS A 1 381 ? 23.141 12.359 14.617 1 98.25 381 LYS A C 1
ATOM 3115 O O . LYS A 1 381 ? 22.281 11.695 15.195 1 98.25 381 LYS A O 1
ATOM 3120 N N . HIS A 1 382 ? 24 13.078 15.211 1 97.88 382 HIS A N 1
ATOM 3121 C CA . HIS A 1 382 ? 24.016 13.164 16.672 1 97.88 382 HIS A CA 1
ATOM 3122 C C . HIS A 1 382 ? 22.703 13.742 17.203 1 97.88 382 HIS A C 1
ATOM 3124 O O . HIS A 1 382 ? 22.156 13.258 18.188 1 97.88 382 HIS A O 1
ATOM 3130 N N . HIS A 1 383 ? 22.281 14.758 16.562 1 98.19 383 HIS A N 1
ATOM 3131 C CA . HIS A 1 383 ? 21 15.359 16.953 1 98.19 383 HIS A CA 1
ATOM 3132 C C . HIS A 1 383 ? 19.859 14.352 16.844 1 98.19 383 HIS A C 1
ATOM 3134 O O . HIS A 1 383 ? 19.031 14.227 17.75 1 98.19 383 HIS A O 1
ATOM 3140 N N . LEU A 1 384 ? 19.75 13.633 15.703 1 98.44 384 LEU A N 1
ATOM 3141 C CA . LEU A 1 384 ? 18.688 12.648 15.5 1 98.44 384 LEU A CA 1
ATOM 3142 C C . LEU A 1 384 ? 18.75 11.562 16.562 1 98.44 384 LEU A C 1
ATOM 3144 O O . LEU A 1 384 ? 17.719 11.109 17.062 1 98.44 384 LEU A O 1
ATOM 3148 N N . GLU A 1 385 ? 19.922 11.125 16.875 1 98.31 385 GLU A N 1
ATOM 3149 C CA . GLU A 1 385 ? 20.109 10.008 17.797 1 98.31 385 GLU A CA 1
ATOM 3150 C C . GLU A 1 385 ? 19.547 10.32 19.172 1 98.31 385 GLU A C 1
ATOM 3152 O O . GLU A 1 385 ? 19.094 9.422 19.891 1 98.31 385 GLU A O 1
ATOM 3157 N N . LYS A 1 386 ? 19.516 11.578 19.531 1 97.5 386 LYS A N 1
ATOM 3158 C CA . LYS A 1 386 ? 18.938 11.992 20.797 1 97.5 386 LYS A CA 1
ATOM 3159 C C . LYS A 1 386 ? 17.422 11.734 20.812 1 97.5 386 LYS A C 1
ATOM 3161 O O . LYS A 1 386 ? 16.828 11.555 21.875 1 97.5 386 LYS A O 1
ATOM 3166 N N . LEU A 1 387 ? 16.859 11.711 19.641 1 98.44 387 LEU A N 1
ATOM 3167 C CA . LEU A 1 387 ? 15.406 11.633 19.531 1 98.44 387 LEU A CA 1
ATOM 3168 C C . LEU A 1 387 ? 14.977 10.234 19.094 1 98.44 387 LEU A C 1
ATOM 3170 O O . LEU A 1 387 ? 13.773 9.961 18.984 1 98.44 387 LEU A O 1
ATOM 3174 N N . ILE A 1 388 ? 15.836 9.328 18.812 1 98.69 388 ILE A N 1
ATOM 3175 C CA . ILE A 1 388 ? 15.516 7.984 18.344 1 98.69 388 ILE A CA 1
ATOM 3176 C C . ILE A 1 388 ? 15.453 7.031 19.547 1 98.69 388 ILE A C 1
ATOM 3178 O O . ILE A 1 388 ? 16.422 6.914 20.297 1 98.69 388 ILE A O 1
ATOM 3182 N N . PRO A 1 389 ? 14.328 6.383 19.672 1 97.69 389 PRO A N 1
ATOM 3183 C CA . PRO A 1 389 ? 14.258 5.402 20.766 1 97.69 389 PRO A CA 1
ATOM 3184 C C . PRO A 1 389 ? 15.188 4.211 20.531 1 97.69 389 PRO A C 1
ATOM 3186 O O . PRO A 1 389 ? 15.383 3.783 19.391 1 97.69 389 PRO A O 1
ATOM 3189 N N . THR A 1 390 ? 15.695 3.682 21.641 1 95.94 390 THR A N 1
ATOM 3190 C CA . THR A 1 390 ? 16.484 2.459 21.562 1 95.94 390 THR A CA 1
ATOM 3191 C C . THR A 1 390 ? 15.586 1.246 21.328 1 95.94 390 THR A C 1
ATOM 3193 O O . THR A 1 390 ? 15.898 0.388 20.5 1 95.94 390 THR A O 1
ATOM 3196 N N . ASP A 1 391 ? 14.555 1.201 22.078 1 95.94 391 ASP A N 1
ATOM 3197 C CA . ASP A 1 391 ? 13.5 0.201 21.953 1 95.94 391 ASP A CA 1
ATOM 3198 C C . ASP A 1 391 ? 12.117 0.839 22.094 1 95.94 391 ASP A C 1
ATOM 3200 O O . ASP A 1 391 ? 11.609 0.991 23.203 1 95.94 391 ASP A O 1
ATOM 3204 N N . TRP A 1 392 ? 11.539 1.14 20.969 1 97.38 392 TRP A N 1
ATOM 3205 C CA . TRP A 1 392 ? 10.297 1.903 20.953 1 97.38 392 TRP A CA 1
ATOM 3206 C C . TRP A 1 392 ? 9.211 1.2 21.75 1 97.38 392 TRP A C 1
ATOM 3208 O O . TRP A 1 392 ? 8.484 1.838 22.531 1 97.38 392 TRP A O 1
ATOM 3218 N N . GLU A 1 393 ? 9.07 -0.116 21.609 1 95.94 393 GLU A N 1
ATOM 3219 C CA . GLU A 1 393 ? 8.039 -0.865 22.312 1 95.94 393 GLU A CA 1
ATOM 3220 C C . GLU A 1 393 ? 8.234 -0.789 23.828 1 95.94 393 GLU A C 1
ATOM 3222 O O . GLU A 1 393 ? 7.285 -0.564 24.578 1 95.94 393 GLU A O 1
ATOM 3227 N N . ALA A 1 394 ? 9.445 -0.967 24.25 1 95.88 394 ALA A N 1
ATOM 3228 C CA . ALA A 1 394 ? 9.766 -0.924 25.672 1 95.88 394 ALA A CA 1
ATOM 3229 C C . ALA A 1 394 ? 9.547 0.473 26.25 1 95.88 394 ALA A C 1
ATOM 3231 O O . ALA A 1 394 ? 9 0.623 27.344 1 95.88 394 ALA A O 1
ATOM 3232 N N . GLU A 1 395 ? 9.992 1.474 25.484 1 96.38 395 GLU A N 1
ATOM 3233 C CA . GLU A 1 395 ? 9.875 2.85 25.953 1 96.38 395 GLU A CA 1
ATOM 3234 C C . GLU A 1 395 ? 8.422 3.303 25.984 1 96.38 395 GLU A C 1
ATOM 3236 O O . GLU A 1 395 ? 8.047 4.164 26.781 1 96.38 395 GLU A O 1
ATOM 3241 N N . CYS A 1 396 ? 7.602 2.678 25.125 1 96.44 396 CYS A N 1
ATOM 3242 C CA . CYS A 1 396 ? 6.176 2.982 25.094 1 96.44 396 CYS A CA 1
ATOM 3243 C C . CYS A 1 396 ? 5.449 2.312 26.25 1 96.44 396 CYS A C 1
ATOM 3245 O O . CYS A 1 396 ? 4.297 2.645 26.547 1 96.44 396 CYS A O 1
ATOM 3247 N N . GLN A 1 397 ? 6.125 1.323 26.953 1 93.19 397 GLN A N 1
ATOM 3248 C CA . GLN A 1 397 ? 5.547 0.603 28.078 1 93.19 397 GLN A CA 1
ATOM 3249 C C . GLN A 1 397 ? 4.25 -0.094 27.672 1 93.19 397 GLN A C 1
ATOM 3251 O O . GLN A 1 397 ? 3.268 -0.072 28.422 1 93.19 397 GLN A O 1
ATOM 3256 N N . ASN A 1 398 ? 4.195 -0.554 26.406 1 85.19 398 ASN A N 1
ATOM 3257 C CA . ASN A 1 398 ? 3.018 -1.291 25.969 1 85.19 398 ASN A CA 1
ATOM 3258 C C . ASN A 1 398 ? 2.918 -2.654 26.641 1 85.19 398 ASN A C 1
ATOM 3260 O O . ASN A 1 398 ? 3.928 -3.342 26.812 1 85.19 398 ASN A O 1
ATOM 3264 N N . ASP A 1 399 ? 2.75 -2.879 27.875 1 63.72 399 ASP A N 1
ATOM 3265 C CA . ASP A 1 399 ? 2.738 -4.109 28.656 1 63.72 399 ASP A CA 1
ATOM 3266 C C . ASP A 1 399 ? 2.625 -5.336 27.75 1 63.72 399 ASP A C 1
ATOM 3268 O O . ASP A 1 399 ? 1.729 -5.406 26.906 1 63.72 399 ASP A O 1
ATOM 3272 N N . VAL A 1 400 ? 3.623 -5.809 27.266 1 46.22 400 VAL A N 1
ATOM 3273 C CA . VAL A 1 400 ? 3.371 -7.203 26.906 1 46.22 400 VAL A CA 1
ATOM 3274 C C . VAL A 1 400 ? 2.99 -7.996 28.156 1 46.22 400 VAL A C 1
ATOM 3276 O O . VAL A 1 400 ? 3.479 -7.715 29.25 1 46.22 400 VAL A O 1
ATOM 3279 N N . MET B 1 1 ? 32.312 -61.125 -83.562 1 19.11 1 MET B N 1
ATOM 3280 C CA . MET B 1 1 ? 32.156 -60.312 -84.75 1 19.11 1 MET B CA 1
ATOM 3281 C C . MET B 1 1 ? 31.859 -58.844 -84.438 1 19.11 1 MET B C 1
ATOM 3283 O O . MET B 1 1 ? 31.531 -58.531 -83.25 1 19.11 1 MET B O 1
ATOM 3287 N N . GLU B 1 2 ? 31.234 -58.062 -85.25 1 18.8 2 GLU B N 1
ATOM 3288 C CA . GLU B 1 2 ? 31.359 -56.75 -85.875 1 18.8 2 GLU B CA 1
ATOM 3289 C C . GLU B 1 2 ? 30.594 -55.688 -85.062 1 18.8 2 GLU B C 1
ATOM 3291 O O . GLU B 1 2 ? 29.375 -55.562 -85.188 1 18.8 2 GLU B O 1
ATOM 3296 N N . TYR B 1 3 ? 30.797 -55.562 -83.75 1 21.67 3 TYR B N 1
ATOM 3297 C CA . TYR B 1 3 ? 29.891 -54.969 -82.812 1 21.67 3 TYR B CA 1
ATOM 3298 C C . TYR B 1 3 ? 29.688 -53.469 -83.062 1 21.67 3 TYR B C 1
ATOM 3300 O O . TYR B 1 3 ? 30.609 -52.688 -82.938 1 21.67 3 TYR B O 1
ATOM 3308 N N . ASP B 1 4 ? 28.734 -53.219 -84 1 19.5 4 ASP B N 1
ATOM 3309 C CA . ASP B 1 4 ? 28.391 -52.062 -84.812 1 19.5 4 ASP B CA 1
ATOM 3310 C C . ASP B 1 4 ? 28.047 -50.844 -83.938 1 19.5 4 ASP B C 1
ATOM 3312 O O . ASP B 1 4 ? 27.234 -50.938 -83.062 1 19.5 4 ASP B O 1
ATOM 3316 N N . ASN B 1 5 ? 28.891 -49.844 -83.812 1 20.98 5 ASN B N 1
ATOM 3317 C CA . ASN B 1 5 ? 29.234 -48.656 -83 1 20.98 5 ASN B CA 1
ATOM 3318 C C . ASN B 1 5 ? 28.156 -47.562 -83.188 1 20.98 5 ASN B C 1
ATOM 3320 O O . ASN B 1 5 ? 28.297 -46.469 -82.625 1 20.98 5 ASN B O 1
ATOM 3324 N N . ASP B 1 6 ? 27.188 -47.688 -84.25 1 20.42 6 ASP B N 1
ATOM 3325 C CA . ASP B 1 6 ? 26.984 -46.438 -84.938 1 20.42 6 ASP B CA 1
ATOM 3326 C C . ASP B 1 6 ? 26.188 -45.469 -84.062 1 20.42 6 ASP B C 1
ATOM 3328 O O . ASP B 1 6 ? 25.422 -45.875 -83.188 1 20.42 6 ASP B O 1
ATOM 3332 N N . GLU B 1 7 ? 26.438 -44.094 -84.125 1 22.62 7 GLU B N 1
ATOM 3333 C CA . GLU B 1 7 ? 26.516 -42.719 -83.625 1 22.62 7 GLU B CA 1
ATOM 3334 C C . GLU B 1 7 ? 25.156 -42.031 -83.75 1 22.62 7 GLU B C 1
ATOM 3336 O O . GLU B 1 7 ? 25.078 -40.781 -83.875 1 22.62 7 GLU B O 1
ATOM 3341 N N . ASN B 1 8 ? 23.984 -42.906 -83.688 1 18.61 8 ASN B N 1
ATOM 3342 C CA . ASN B 1 8 ? 22.797 -42.438 -84.375 1 18.61 8 ASN B CA 1
ATOM 3343 C C . ASN B 1 8 ? 22.406 -41.031 -84 1 18.61 8 ASN B C 1
ATOM 3345 O O . ASN B 1 8 ? 22.984 -40.469 -83.062 1 18.61 8 ASN B O 1
ATOM 3349 N N . THR B 1 9 ? 21.109 -40.719 -83.562 1 19.16 9 THR B N 1
ATOM 3350 C CA . THR B 1 9 ? 19.969 -40.25 -84.312 1 19.16 9 THR B CA 1
ATOM 3351 C C . THR B 1 9 ? 19.625 -38.812 -83.938 1 19.16 9 THR B C 1
ATOM 3353 O O . THR B 1 9 ? 19.406 -37.938 -84.812 1 19.16 9 THR B O 1
ATOM 3356 N N . TRP B 1 10 ? 18.906 -38.531 -82.688 1 20.17 10 TRP B N 1
ATOM 3357 C CA . TRP B 1 10 ? 17.594 -37.938 -82.875 1 20.17 10 TRP B CA 1
ATOM 3358 C C . TRP B 1 10 ? 17.688 -36.406 -82.75 1 20.17 10 TRP B C 1
ATOM 3360 O O . TRP B 1 10 ? 18.281 -35.875 -81.812 1 20.17 10 TRP B O 1
ATOM 3370 N N . ARG B 1 11 ? 17.516 -35.719 -83.812 1 20.36 11 ARG B N 1
ATOM 3371 C CA . ARG B 1 11 ? 17.656 -34.344 -84.25 1 20.36 11 ARG B CA 1
ATOM 3372 C C . ARG B 1 11 ? 16.812 -33.406 -83.375 1 20.36 11 ARG B C 1
ATOM 3374 O O . ARG B 1 11 ? 15.766 -33.812 -82.875 1 20.36 11 ARG B O 1
ATOM 3381 N N . ARG B 1 12 ? 17.406 -32.25 -83.125 1 22.59 12 ARG B N 1
ATOM 3382 C CA . ARG B 1 12 ? 17.266 -31.078 -82.25 1 22.59 12 ARG B CA 1
ATOM 3383 C C . ARG B 1 12 ? 15.938 -30.375 -82.562 1 22.59 12 ARG B C 1
ATOM 3385 O O . ARG B 1 12 ? 15.492 -30.297 -83.688 1 22.59 12 ARG B O 1
ATOM 3392 N N . PRO B 1 13 ? 15.078 -30 -81.562 1 24.12 13 PRO B N 1
ATOM 3393 C CA . PRO B 1 13 ? 13.711 -29.609 -81.188 1 24.12 13 PRO B CA 1
ATOM 3394 C C . PRO B 1 13 ? 13.305 -28.266 -81.812 1 24.12 13 PRO B C 1
ATOM 3396 O O . PRO B 1 13 ? 13.977 -27.25 -81.562 1 24.12 13 PRO B O 1
ATOM 3399 N N . SER B 1 14 ? 12.914 -28.188 -83.062 1 23.56 14 SER B N 1
ATOM 3400 C CA . SER B 1 14 ? 12.773 -26.953 -83.812 1 23.56 14 SER B CA 1
ATOM 3401 C C . SER B 1 14 ? 11.789 -26 -83.188 1 23.56 14 SER B C 1
ATOM 3403 O O . SER B 1 14 ? 10.688 -26.391 -82.812 1 23.56 14 SER B O 1
ATOM 3405 N N . THR B 1 15 ? 12.188 -24.922 -82.562 1 25.34 15 THR B N 1
ATOM 3406 C CA . THR B 1 15 ? 11.633 -23.891 -81.688 1 25.34 15 THR B CA 1
ATOM 3407 C C . THR B 1 15 ? 10.562 -23.078 -82.438 1 25.34 15 THR B C 1
ATOM 3409 O O . THR B 1 15 ? 10.883 -22.203 -83.25 1 25.34 15 THR B O 1
ATOM 3412 N N . PRO B 1 16 ? 9.453 -23.766 -82.938 1 27.28 16 PRO B N 1
ATOM 3413 C CA . PRO B 1 16 ? 8.75 -23 -84 1 27.28 16 PRO B CA 1
ATOM 3414 C C . PRO B 1 16 ? 8.25 -21.641 -83.438 1 27.28 16 PRO B C 1
ATOM 3416 O O . PRO B 1 16 ? 8.062 -21.469 -82.25 1 27.28 16 PRO B O 1
ATOM 3419 N N . LYS B 1 17 ? 8.258 -20.578 -84.312 1 28.94 17 LYS B N 1
ATOM 3420 C CA . LYS B 1 17 ? 8.055 -19.125 -84.312 1 28.94 17 LYS B CA 1
ATOM 3421 C C . LYS B 1 17 ? 6.59 -18.781 -84.062 1 28.94 17 LYS B C 1
ATOM 3423 O O . LYS B 1 17 ? 5.75 -18.953 -84.938 1 28.94 17 LYS B O 1
ATOM 3428 N N . MET B 1 18 ? 5.957 -19.156 -82.875 1 24.11 18 MET B N 1
ATOM 3429 C CA . MET B 1 18 ? 4.504 -19.156 -82.75 1 24.11 18 MET B CA 1
ATOM 3430 C C . MET B 1 18 ? 3.938 -17.766 -83 1 24.11 18 MET B C 1
ATOM 3432 O O . MET B 1 18 ? 4.496 -16.75 -82.562 1 24.11 18 MET B O 1
ATOM 3436 N N . ASP B 1 19 ? 3.043 -17.672 -84 1 23.41 19 ASP B N 1
ATOM 3437 C CA . ASP B 1 19 ? 2.312 -16.641 -84.688 1 23.41 19 ASP B CA 1
ATOM 3438 C C . ASP B 1 19 ? 1.511 -15.766 -83.75 1 23.41 19 ASP B C 1
ATOM 3440 O O . ASP B 1 19 ? 1.083 -16.219 -82.688 1 23.41 19 ASP B O 1
ATOM 3444 N N . ASN B 1 20 ? 1.506 -14.398 -83.938 1 25.88 20 ASN B N 1
ATOM 3445 C CA . ASN B 1 20 ? 1.15 -13.141 -83.25 1 25.88 20 ASN B CA 1
ATOM 3446 C C . ASN B 1 20 ? -0.352 -13.047 -83 1 25.88 20 ASN B C 1
ATOM 3448 O O . ASN B 1 20 ? -1.108 -12.641 -83.875 1 25.88 20 ASN B O 1
ATOM 3452 N N . SER B 1 21 ? -0.973 -14.117 -82.312 1 24.75 21 SER B N 1
ATOM 3453 C CA . SER B 1 21 ? -2.426 -14.258 -82.312 1 24.75 21 SER B CA 1
ATOM 3454 C C . SER B 1 21 ? -3.094 -13.023 -81.75 1 24.75 21 SER B C 1
ATOM 3456 O O . SER B 1 21 ? -2.543 -12.383 -80.812 1 24.75 21 SER B O 1
ATOM 3458 N N . LYS B 1 22 ? -4.242 -12.562 -82.375 1 26.66 22 LYS B N 1
ATOM 3459 C CA . LYS B 1 22 ? -5.195 -11.461 -82.438 1 26.66 22 LYS B CA 1
ATOM 3460 C C . LYS B 1 22 ? -5.875 -11.305 -81.062 1 26.66 22 LYS B C 1
ATOM 3462 O O . LYS B 1 22 ? -6.539 -12.227 -80.562 1 26.66 22 LYS B O 1
ATOM 3467 N N . CYS B 1 23 ? -5.277 -10.492 -80 1 26.48 23 CYS B N 1
ATOM 3468 C CA . CYS B 1 23 ? -5.691 -10.164 -78.625 1 26.48 23 CYS B CA 1
ATOM 3469 C C . CYS B 1 23 ? -7.129 -9.656 -78.562 1 26.48 23 CYS B C 1
ATOM 3471 O O . CYS B 1 23 ? -7.445 -8.633 -79.188 1 26.48 23 CYS B O 1
ATOM 3473 N N . HIS B 1 24 ? -8.156 -10.586 -78.625 1 26.42 24 HIS B N 1
ATOM 3474 C CA . HIS B 1 24 ? -9.562 -10.242 -78.438 1 26.42 24 HIS B CA 1
ATOM 3475 C C . HIS B 1 24 ? -9.797 -9.406 -77.188 1 26.42 24 HIS B C 1
ATOM 3477 O O . HIS B 1 24 ? -9.172 -9.633 -76.188 1 26.42 24 HIS B O 1
ATOM 3483 N N . PRO B 1 25 ? -10.461 -8.188 -77.375 1 27.44 25 PRO B N 1
ATOM 3484 C CA . PRO B 1 25 ? -10.625 -7.148 -76.312 1 27.44 25 PRO B CA 1
ATOM 3485 C C . PRO B 1 25 ? -11.406 -7.641 -75.125 1 27.44 25 PRO B C 1
ATOM 3487 O O . PRO B 1 25 ? -12.383 -8.375 -75.25 1 27.44 25 PRO B O 1
ATOM 3490 N N . ILE B 1 26 ? -10.727 -8.047 -74.062 1 32.59 26 ILE B N 1
ATOM 3491 C CA . ILE B 1 26 ? -11.305 -8.555 -72.812 1 32.59 26 ILE B CA 1
ATOM 3492 C C . ILE B 1 26 ? -12.289 -7.527 -72.25 1 32.59 26 ILE B C 1
ATOM 3494 O O . ILE B 1 26 ? -11.938 -6.355 -72.125 1 32.59 26 ILE B O 1
ATOM 3498 N N . PRO B 1 27 ? -13.578 -7.848 -72.375 1 29.69 27 PRO B N 1
ATOM 3499 C CA . PRO B 1 27 ? -14.617 -6.895 -71.938 1 29.69 27 PRO B CA 1
ATOM 3500 C C . PRO B 1 27 ? -14.484 -6.453 -70.5 1 29.69 27 PRO B C 1
ATOM 3502 O O . PRO B 1 27 ? -13.969 -7.207 -69.688 1 29.69 27 PRO B O 1
ATOM 3505 N N . LYS B 1 28 ? -14.594 -5.121 -70.25 1 34.47 28 LYS B N 1
ATOM 3506 C CA . LYS B 1 28 ? -14.414 -4.27 -69.062 1 34.47 28 LYS B CA 1
ATOM 3507 C C . LYS B 1 28 ? -15.383 -4.648 -67.938 1 34.47 28 LYS B C 1
ATOM 3509 O O . LYS B 1 28 ? -15.531 -3.918 -66.938 1 34.47 28 LYS B O 1
ATOM 3514 N N . ARG B 1 29 ? -16.188 -5.707 -68.188 1 33.84 29 ARG B N 1
ATOM 3515 C CA . ARG B 1 29 ? -17.312 -5.672 -67.25 1 33.84 29 ARG B CA 1
ATOM 3516 C C . ARG B 1 29 ? -16.859 -6.023 -65.875 1 33.84 29 ARG B C 1
ATOM 3518 O O . ARG B 1 29 ? -17.609 -5.852 -64.875 1 33.84 29 ARG B O 1
ATOM 3525 N N . SER B 1 30 ? -15.797 -6.918 -65.75 1 37.56 30 SER B N 1
ATOM 3526 C CA . SER B 1 30 ? -15.812 -7.727 -64.5 1 37.56 30 SER B CA 1
ATOM 3527 C C . SER B 1 30 ? -15.312 -6.93 -63.312 1 37.56 30 SER B C 1
ATOM 3529 O O . SER B 1 30 ? -15.148 -7.48 -62.219 1 37.56 30 SER B O 1
ATOM 3531 N N . THR B 1 31 ? -14.812 -5.723 -63.656 1 42.66 31 THR B N 1
ATOM 3532 C CA . THR B 1 31 ? -14.07 -5.164 -62.531 1 42.66 31 THR B CA 1
ATOM 3533 C C . THR B 1 31 ? -15.023 -4.645 -61.469 1 42.66 31 THR B C 1
ATOM 3535 O O . THR B 1 31 ? -14.648 -4.523 -60.281 1 42.66 31 THR B O 1
ATOM 3538 N N . THR B 1 32 ? -16.266 -4.254 -62 1 44.69 32 THR B N 1
ATOM 3539 C CA . THR B 1 32 ? -17.109 -3.602 -61.031 1 44.69 32 THR B CA 1
ATOM 3540 C C . THR B 1 32 ? -17.688 -4.621 -60.031 1 44.69 32 THR B C 1
ATOM 3542 O O . THR B 1 32 ? -17.797 -4.344 -58.844 1 44.69 32 THR B O 1
ATOM 3545 N N . VAL B 1 33 ? -17.984 -5.844 -60.594 1 48.12 33 VAL B N 1
ATOM 3546 C CA . VAL B 1 33 ? -18.594 -6.828 -59.688 1 48.12 33 VAL B CA 1
ATOM 3547 C C . VAL B 1 33 ? -17.547 -7.301 -58.688 1 48.12 33 VAL B C 1
ATOM 3549 O O . VAL B 1 33 ? -17.891 -7.586 -57.531 1 48.12 33 VAL B O 1
ATOM 3552 N N . ALA B 1 34 ? -16.25 -7.281 -59.094 1 47.84 34 ALA B N 1
ATOM 3553 C CA . ALA B 1 34 ? -15.242 -7.754 -58.156 1 47.84 34 ALA B CA 1
ATOM 3554 C C . ALA B 1 34 ? -15.062 -6.777 -57 1 47.84 34 ALA B C 1
ATOM 3556 O O . ALA B 1 34 ? -14.867 -7.191 -55.875 1 47.84 34 ALA B O 1
ATOM 3557 N N . VAL B 1 35 ? -15.234 -5.52 -57.375 1 52.03 35 VAL B N 1
ATOM 3558 C CA . VAL B 1 35 ? -15.062 -4.543 -56.312 1 52.03 35 VAL B CA 1
ATOM 3559 C C . VAL B 1 35 ? -16.25 -4.633 -55.344 1 52.03 35 VAL B C 1
ATOM 3561 O O . VAL B 1 35 ? -16.062 -4.531 -54.125 1 52.03 35 VAL B O 1
ATOM 3564 N N . ILE B 1 36 ? -17.438 -5.004 -55.938 1 50.78 36 ILE B N 1
ATOM 3565 C CA . ILE B 1 36 ? -18.594 -5.086 -55.062 1 50.78 36 ILE B CA 1
ATOM 3566 C C . ILE B 1 36 ? -18.531 -6.363 -54.219 1 50.78 36 ILE B C 1
ATOM 3568 O O . ILE B 1 36 ? -18.797 -6.344 -53.031 1 50.78 36 ILE B O 1
ATOM 3572 N N . VAL B 1 37 ? -18.078 -7.469 -54.844 1 51.72 37 VAL B N 1
ATOM 3573 C CA . VAL B 1 37 ? -17.984 -8.703 -54.062 1 51.72 37 VAL B CA 1
ATOM 3574 C C . VAL B 1 37 ? -16.875 -8.594 -53.031 1 51.72 37 VAL B C 1
ATOM 3576 O O . VAL B 1 37 ? -17.016 -9.055 -51.906 1 51.72 37 VAL B O 1
ATOM 3579 N N . LEU B 1 38 ? -15.781 -7.891 -53.469 1 51.31 38 LEU B N 1
ATOM 3580 C CA . LEU B 1 38 ? -14.742 -7.688 -52.438 1 51.31 38 LEU B CA 1
ATOM 3581 C C . LEU B 1 38 ? -15.211 -6.711 -51.375 1 51.31 38 LEU B C 1
ATOM 3583 O O . LEU B 1 38 ? -14.906 -6.887 -50.188 1 51.31 38 LEU B O 1
ATOM 3587 N N . GLY B 1 39 ? -15.992 -5.746 -51.812 1 49.31 39 GLY B N 1
ATOM 3588 C CA . GLY B 1 39 ? -16.547 -4.84 -50.844 1 49.31 39 GLY B CA 1
ATOM 3589 C C . GLY B 1 39 ? -17.531 -5.516 -49.906 1 49.31 39 GLY B C 1
ATOM 3590 O O . GLY B 1 39 ? -17.516 -5.258 -48.688 1 49.31 39 GLY B O 1
ATOM 3591 N N . LEU B 1 40 ? -18.359 -6.387 -50.5 1 50.94 40 LEU B N 1
ATOM 3592 C CA . LEU B 1 40 ? -19.312 -7.094 -49.656 1 50.94 40 LEU B CA 1
ATOM 3593 C C . LEU B 1 40 ? -18.594 -8.133 -48.781 1 50.94 40 LEU B C 1
ATOM 3595 O O . LEU B 1 40 ? -18.969 -8.375 -47.656 1 50.94 40 LEU B O 1
ATOM 3599 N N . ALA B 1 41 ? -17.516 -8.82 -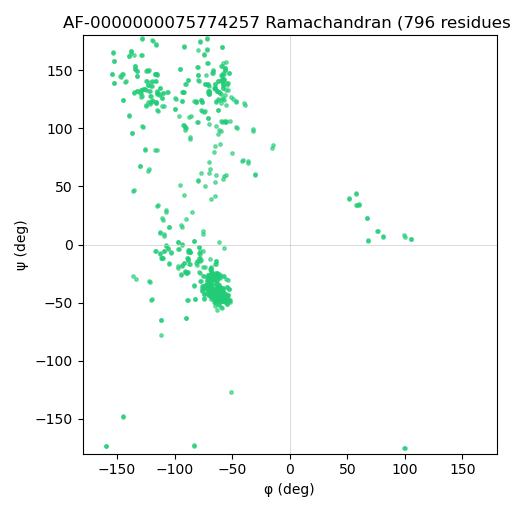49.312 1 49.97 41 ALA B N 1
ATOM 3600 C CA . ALA B 1 41 ? -16.75 -9.734 -48.469 1 49.97 41 ALA B CA 1
ATOM 3601 C C . ALA B 1 41 ? -16.016 -8.977 -47.344 1 49.97 41 ALA B C 1
ATOM 3603 O O . ALA B 1 41 ? -15.938 -9.453 -46.219 1 49.97 41 ALA B O 1
ATOM 3604 N N . VAL B 1 42 ? -15.508 -7.785 -47.719 1 50.22 42 VAL B N 1
ATOM 3605 C CA . VAL B 1 42 ? -14.867 -7 -46.688 1 50.22 42 VAL B CA 1
ATOM 3606 C C . VAL B 1 42 ? -15.922 -6.48 -45.688 1 50.22 42 VAL B C 1
ATOM 3608 O O . VAL B 1 42 ? -15.711 -6.465 -44.5 1 50.22 42 VAL B O 1
ATOM 3611 N N . LEU B 1 43 ? -17.109 -6.113 -46.25 1 47.03 43 LEU B N 1
ATOM 3612 C CA . LEU B 1 43 ? -18.156 -5.684 -45.344 1 47.03 43 LEU B CA 1
ATOM 3613 C C . LEU B 1 43 ? -18.672 -6.855 -44.5 1 47.03 43 LEU B C 1
ATOM 3615 O O . LEU B 1 43 ? -18.953 -6.711 -43.312 1 47.03 43 LEU B O 1
ATOM 3619 N N . SER B 1 44 ? -18.766 -8.062 -45.094 1 45.81 44 SER B N 1
ATOM 3620 C CA . SER B 1 44 ? -19.172 -9.203 -44.281 1 45.81 44 SER B CA 1
ATOM 3621 C C . SER B 1 44 ? -18.078 -9.594 -43.281 1 45.81 44 SER B C 1
ATOM 3623 O O . SER B 1 44 ? -18.391 -10.016 -42.156 1 45.81 44 SER B O 1
ATOM 3625 N N . CYS B 1 45 ? -16.781 -9.516 -43.656 1 43.03 45 CYS B N 1
ATOM 3626 C CA . CYS B 1 45 ? -15.734 -9.812 -42.688 1 43.03 45 CYS B CA 1
ATOM 3627 C C . CYS B 1 45 ? -15.656 -8.719 -41.625 1 43.03 45 CYS B C 1
ATOM 3629 O O . CYS B 1 45 ? -15.164 -8.961 -40.531 1 43.03 45 CYS B O 1
ATOM 3631 N N . LEU B 1 46 ? -15.867 -7.477 -42.031 1 42.09 46 LEU B N 1
ATOM 3632 C CA . LEU B 1 46 ? -15.875 -6.445 -41 1 42.09 46 LEU B CA 1
ATOM 3633 C C . LEU B 1 46 ? -17.109 -6.578 -40.094 1 42.09 46 LEU B C 1
ATOM 3635 O O . LEU B 1 46 ? -17.031 -6.312 -38.906 1 42.09 46 LEU B O 1
ATOM 3639 N N . LEU B 1 47 ? -18.25 -6.988 -40.688 1 41.5 47 LEU B N 1
ATOM 3640 C CA . LEU B 1 47 ? -19.391 -7.188 -39.812 1 41.5 47 LEU B CA 1
ATOM 3641 C C . LEU B 1 47 ? -19.172 -8.398 -38.906 1 41.5 47 LEU B C 1
ATOM 3643 O O . LEU B 1 47 ? -19.766 -8.484 -37.812 1 41.5 47 LEU B O 1
ATOM 3647 N N . GLY B 1 48 ? -18.406 -9.422 -39.375 1 39.28 48 GLY B N 1
ATOM 3648 C CA . GLY B 1 48 ? -18.188 -10.555 -38.5 1 39.28 48 GLY B CA 1
ATOM 3649 C C . GLY B 1 48 ? -17.281 -10.234 -37.312 1 39.28 48 GLY B C 1
ATOM 3650 O O . GLY B 1 48 ? -17.328 -10.922 -36.281 1 39.28 48 GLY B O 1
ATOM 3651 N N . TYR B 1 49 ? -16.219 -9.43 -37.594 1 38.84 49 TYR B N 1
ATOM 3652 C CA . TYR B 1 49 ? -15.273 -9.266 -36.5 1 38.84 49 TYR B CA 1
ATOM 3653 C C . TYR B 1 49 ? -15.859 -8.422 -35.375 1 38.84 49 TYR B C 1
ATOM 3655 O O . TYR B 1 49 ? -15.281 -8.312 -34.281 1 38.84 49 TYR B O 1
ATOM 3663 N N . CYS B 1 50 ? -16.797 -7.562 -35.719 1 36.03 50 CYS B N 1
ATOM 3664 C CA . CYS B 1 50 ? -17.25 -6.809 -34.562 1 36.03 50 CYS B CA 1
ATOM 3665 C C . CYS B 1 50 ? -18.156 -7.656 -33.688 1 36.03 50 CYS B C 1
ATOM 3667 O O . CYS B 1 50 ? -19.141 -7.156 -33.156 1 36.03 50 CYS B O 1
ATOM 3669 N N . VAL B 1 51 ? -18.25 -8.906 -33.969 1 36.28 51 VAL B N 1
ATOM 3670 C CA . VAL B 1 51 ? -18.875 -9.539 -32.812 1 36.28 51 VAL B CA 1
ATOM 3671 C C . VAL B 1 51 ? -18.031 -9.289 -31.547 1 36.28 51 VAL B C 1
ATOM 3673 O O . VAL B 1 51 ? -17.031 -9.969 -31.328 1 36.28 51 VAL B O 1
ATOM 3676 N N . LEU B 1 52 ? -17.75 -8.07 -31.188 1 39.06 52 LEU B N 1
ATOM 3677 C CA . LEU B 1 52 ? -17.484 -7.887 -29.766 1 39.06 52 LEU B CA 1
ATOM 3678 C C . LEU B 1 52 ? -18.375 -8.797 -28.922 1 39.06 52 LEU B C 1
ATOM 3680 O O . LEU B 1 52 ? -19.594 -8.672 -28.953 1 39.06 52 LEU B O 1
ATOM 3684 N N . SER B 1 53 ? -18.125 -10.016 -28.922 1 37.16 53 SER B N 1
ATOM 3685 C CA . SER B 1 53 ? -18.734 -10.781 -27.844 1 37.16 53 SER B CA 1
ATOM 3686 C C . SER B 1 53 ? -18.906 -9.922 -26.594 1 37.16 53 SER B C 1
ATOM 3688 O O . SER B 1 53 ? -17.953 -9.68 -25.859 1 37.16 53 SER B O 1
ATOM 3690 N N . GLU B 1 54 ? -19.625 -8.859 -26.625 1 41.66 54 GLU B N 1
ATOM 3691 C CA . GLU B 1 54 ? -20.109 -8.25 -25.391 1 41.66 54 GLU B CA 1
ATOM 3692 C C . GLU B 1 54 ? -20.594 -9.32 -24.406 1 41.66 54 GLU B C 1
ATOM 3694 O O . GLU B 1 54 ? -21.578 -10.016 -24.688 1 41.66 54 GLU B O 1
ATOM 3699 N N . SER B 1 55 ? -19.766 -10.086 -23.797 1 46.06 55 SER B N 1
ATOM 3700 C CA . SER B 1 55 ? -20.25 -10.898 -22.688 1 46.06 55 SER B CA 1
ATOM 3701 C C . SER B 1 55 ? -21.391 -10.203 -21.938 1 46.06 55 SER B C 1
ATOM 3703 O O . SER B 1 55 ? -21.312 -9 -21.656 1 46.06 55 SER B O 1
ATOM 3705 N N . LEU B 1 56 ? -22.594 -10.57 -22.219 1 48.66 56 LEU B N 1
ATOM 3706 C CA . LEU B 1 56 ? -23.766 -10.07 -21.516 1 48.66 56 LEU B CA 1
ATOM 3707 C C . LEU B 1 56 ? -23.469 -9.945 -20.016 1 48.66 56 LEU B C 1
ATOM 3709 O O . LEU B 1 56 ? -22.812 -10.797 -19.438 1 48.66 56 LEU B O 1
ATOM 3713 N N . PRO B 1 57 ? -23.641 -8.68 -19.562 1 58.31 57 PRO B N 1
ATOM 3714 C CA . PRO B 1 57 ? -23.469 -8.453 -18.125 1 58.31 57 PRO B CA 1
ATOM 3715 C C . PRO B 1 57 ? -24.203 -9.484 -17.266 1 58.31 57 PRO B C 1
ATOM 3717 O O . PRO B 1 57 ? -25.266 -9.969 -17.656 1 58.31 57 PRO B O 1
ATOM 3720 N N . TYR B 1 58 ? -23.5 -10.117 -16.469 1 62.34 58 TYR B N 1
ATOM 3721 C CA . TYR B 1 58 ? -24.078 -10.992 -15.445 1 62.34 58 TYR B CA 1
ATOM 3722 C C . TYR B 1 58 ? -25.219 -10.297 -14.727 1 62.34 58 TYR B C 1
ATOM 3724 O O . TYR B 1 58 ? -25.078 -9.164 -14.258 1 62.34 58 TYR B O 1
ATOM 3732 N N . GLU B 1 59 ? -26.422 -10.602 -15.055 1 64.25 59 GLU B N 1
ATOM 3733 C CA . GLU B 1 59 ? -27.562 -10.07 -14.336 1 64.25 59 GLU B CA 1
ATOM 3734 C C . GLU B 1 59 ? -27.969 -10.984 -13.188 1 64.25 59 GLU B C 1
ATOM 3736 O O . GLU B 1 59 ? -28.141 -12.195 -13.375 1 64.25 59 GLU B O 1
ATOM 3741 N N . SER B 1 60 ? -27.547 -10.57 -11.984 1 72.5 60 SER B N 1
ATOM 3742 C CA . SER B 1 60 ? -28.031 -11.359 -10.859 1 72.5 60 SER B CA 1
ATOM 3743 C C . SER B 1 60 ? -28.766 -10.492 -9.852 1 72.5 60 SER B C 1
ATOM 3745 O O . SER B 1 60 ? -28.281 -9.438 -9.438 1 72.5 60 SER B O 1
ATOM 3747 N N . LYS B 1 61 ? -30.016 -10.859 -9.602 1 82.56 61 LYS B N 1
ATOM 3748 C CA . LYS B 1 61 ? -30.797 -10.211 -8.555 1 82.56 61 LYS B CA 1
ATOM 3749 C C . LYS B 1 61 ? -30.391 -10.727 -7.176 1 82.56 61 LYS B C 1
ATOM 3751 O O . LYS B 1 61 ? -30.75 -10.133 -6.156 1 82.56 61 LYS B O 1
ATOM 3756 N N . THR B 1 62 ? -29.547 -11.695 -7.164 1 92 62 THR B N 1
ATOM 3757 C CA . THR B 1 62 ? -29.25 -12.344 -5.891 1 92 62 THR B CA 1
ATOM 3758 C C . THR B 1 62 ? -27.844 -12.031 -5.426 1 92 62 THR B C 1
ATOM 3760 O O . THR B 1 62 ? -27.484 -12.273 -4.27 1 92 62 THR B O 1
ATOM 3763 N N . LEU B 1 63 ? -27.031 -11.453 -6.277 1 95.62 63 LEU B N 1
ATOM 3764 C CA . LEU B 1 63 ? -25.625 -11.211 -5.965 1 95.62 63 LEU B CA 1
ATOM 3765 C C . LEU B 1 63 ? -25.484 -10.125 -4.902 1 95.62 63 LEU B C 1
ATOM 3767 O O . LEU B 1 63 ? -26.109 -9.062 -5.012 1 95.62 63 LEU B O 1
ATOM 3771 N N . ARG B 1 64 ? -24.688 -10.398 -3.812 1 95.56 64 ARG B N 1
ATOM 3772 C CA . ARG B 1 64 ? -24.562 -9.445 -2.715 1 95.56 64 ARG B CA 1
ATOM 3773 C C . ARG B 1 64 ? -23.109 -9.023 -2.518 1 95.56 64 ARG B C 1
ATOM 3775 O O . ARG B 1 64 ? -22.844 -7.906 -2.074 1 95.56 64 ARG B O 1
ATOM 3782 N N . LEU B 1 65 ? -22.188 -9.945 -2.807 1 97.44 65 LEU B N 1
ATOM 3783 C CA . LEU B 1 65 ? -20.781 -9.672 -2.592 1 97.44 65 LEU B CA 1
ATOM 3784 C C . LEU B 1 65 ? -19.906 -10.484 -3.555 1 97.44 65 LEU B C 1
ATOM 3786 O O . LEU B 1 65 ? -20.203 -11.656 -3.818 1 97.44 65 LEU B O 1
ATOM 3790 N N . VAL B 1 66 ? -18.922 -9.859 -4.051 1 98.12 66 VAL B N 1
ATOM 3791 C CA . VAL B 1 66 ? -17.922 -10.531 -4.879 1 98.12 66 VAL B CA 1
ATOM 3792 C C . VAL B 1 66 ? -16.531 -10.375 -4.258 1 98.12 66 VAL B C 1
ATOM 3794 O O . VAL B 1 66 ? -16.156 -9.273 -3.83 1 98.12 66 VAL B O 1
ATOM 3797 N N . ILE B 1 67 ? -15.781 -11.453 -4.141 1 98.69 67 ILE B N 1
ATOM 3798 C CA . ILE B 1 67 ? -14.383 -11.469 -3.715 1 98.69 67 ILE B CA 1
ATOM 3799 C C . ILE B 1 67 ? -13.508 -12.047 -4.824 1 98.69 67 ILE B C 1
ATOM 3801 O O . ILE B 1 67 ? -13.758 -13.164 -5.297 1 98.69 67 ILE B O 1
ATOM 3805 N N . ILE B 1 68 ? -12.547 -11.32 -5.258 1 98.88 68 ILE B N 1
ATOM 3806 C CA . ILE B 1 68 ? -11.68 -11.773 -6.344 1 98.88 68 ILE B CA 1
ATOM 3807 C C . ILE B 1 68 ? -10.234 -11.828 -5.863 1 98.88 68 ILE B C 1
ATOM 3809 O O . ILE B 1 68 ? -9.727 -10.859 -5.285 1 98.88 68 ILE B O 1
ATOM 3813 N N . LEU B 1 69 ? -9.57 -12.922 -6.039 1 98.88 69 LEU B N 1
ATOM 3814 C CA . LEU B 1 69 ? -8.125 -13.078 -5.879 1 98.88 69 LEU B CA 1
ATOM 3815 C C . LEU B 1 69 ? -7.453 -13.312 -7.227 1 98.88 69 LEU B C 1
ATOM 3817 O O . LEU B 1 69 ? -7.855 -14.203 -7.984 1 98.88 69 LEU B O 1
ATOM 3821 N N . PHE B 1 70 ? -6.453 -12.492 -7.523 1 98.94 70 PHE B N 1
ATOM 3822 C CA . PHE B 1 70 ? -5.816 -12.68 -8.82 1 98.94 70 PHE B CA 1
ATOM 3823 C C . PHE B 1 70 ? -4.301 -12.648 -8.688 1 98.94 70 PHE B C 1
ATOM 3825 O O . PHE B 1 70 ? -3.764 -12.008 -7.781 1 98.94 70 PHE B O 1
ATOM 3832 N N . ARG B 1 71 ? -3.617 -13.375 -9.609 1 98.94 71 ARG B N 1
ATOM 3833 C CA . ARG B 1 71 ? -2.166 -13.391 -9.758 1 98.94 71 ARG B CA 1
ATOM 3834 C C . ARG B 1 71 ? -1.679 -12.164 -10.523 1 98.94 71 ARG B C 1
ATOM 3836 O O . ARG B 1 71 ? -2.354 -11.688 -11.438 1 98.94 71 ARG B O 1
ATOM 3843 N N . HIS B 1 72 ? -0.553 -11.672 -10.195 1 98.88 72 HIS B N 1
ATOM 3844 C CA . HIS B 1 72 ? 0.069 -10.562 -10.914 1 98.88 72 HIS B CA 1
ATOM 3845 C C . HIS B 1 72 ? 0.283 -10.914 -12.383 1 98.88 72 HIS B C 1
ATOM 3847 O O . HIS B 1 72 ? 0.087 -12.062 -12.789 1 98.88 72 HIS B O 1
ATOM 3853 N N . GLY B 1 73 ? 0.65 -9.898 -13.188 1 98.75 73 GLY B N 1
ATOM 3854 C CA . GLY B 1 73 ? 0.909 -10.062 -14.609 1 98.75 73 GLY B CA 1
ATOM 3855 C C . GLY B 1 73 ? 2.314 -10.547 -14.906 1 98.75 73 GLY B C 1
ATOM 3856 O O . GLY B 1 73 ? 3.082 -10.852 -13.992 1 98.75 73 GLY B O 1
ATOM 3857 N N . ALA B 1 74 ? 2.59 -10.555 -16.203 1 98.56 74 ALA B N 1
ATOM 3858 C CA . ALA B 1 74 ? 3.873 -11.062 -16.688 1 98.56 74 ALA B CA 1
ATOM 3859 C C . ALA B 1 74 ? 5.031 -10.281 -16.062 1 98.56 74 ALA B C 1
ATOM 3861 O O . ALA B 1 74 ? 4.965 -9.055 -15.945 1 98.56 74 ALA B O 1
ATOM 3862 N N . ARG B 1 75 ? 6.07 -10.984 -15.734 1 98.38 75 ARG B N 1
ATOM 3863 C CA . ARG B 1 75 ? 7.238 -10.398 -15.086 1 98.38 75 ARG B CA 1
ATOM 3864 C C . ARG B 1 75 ? 8.531 -10.953 -15.688 1 98.38 75 ARG B C 1
ATOM 3866 O O . ARG B 1 75 ? 8.508 -11.922 -16.438 1 98.38 75 ARG B O 1
ATOM 3873 N N . THR B 1 76 ? 9.641 -10.312 -15.383 1 97.81 76 THR B N 1
ATOM 3874 C CA . THR B 1 76 ? 10.969 -10.844 -15.703 1 97.81 76 THR B CA 1
ATOM 3875 C C . THR B 1 76 ? 11.328 -11.984 -14.758 1 97.81 76 THR B C 1
ATOM 3877 O O . THR B 1 76 ? 10.648 -12.211 -13.758 1 97.81 76 THR B O 1
ATOM 3880 N N . PRO B 1 77 ? 12.336 -12.797 -15.125 1 97.69 77 PRO B N 1
ATOM 3881 C CA . PRO B 1 77 ? 12.711 -13.906 -14.25 1 97.69 77 PRO B CA 1
ATOM 3882 C C . PRO B 1 77 ? 13.125 -13.438 -12.852 1 97.69 77 PRO B C 1
ATOM 3884 O O . PRO B 1 77 ? 13.719 -12.367 -12.711 1 97.69 77 PRO B O 1
ATOM 3887 N N . THR B 1 78 ? 12.797 -14.242 -11.891 1 96.31 78 THR B N 1
ATOM 3888 C CA . THR B 1 78 ? 13.227 -13.945 -10.531 1 96.31 78 THR B CA 1
ATOM 3889 C C . THR B 1 78 ? 14.57 -14.594 -10.234 1 96.31 78 THR B C 1
ATOM 3891 O O . THR B 1 78 ? 15.273 -14.188 -9.297 1 96.31 78 THR B O 1
ATOM 3894 N N . HIS B 1 79 ? 14.875 -15.664 -11 1 94.19 79 HIS B N 1
ATOM 3895 C CA . HIS B 1 79 ? 16.078 -16.453 -10.805 1 94.19 79 HIS B CA 1
ATOM 3896 C C . HIS B 1 79 ? 16.781 -16.734 -12.133 1 94.19 79 HIS B C 1
ATOM 3898 O O . HIS B 1 79 ? 16.141 -16.688 -13.188 1 94.19 79 HIS B O 1
ATOM 3904 N N . THR B 1 80 ? 18.062 -16.922 -11.977 1 95.12 80 THR B N 1
ATOM 3905 C CA . THR B 1 80 ? 18.875 -17.5 -13.047 1 95.12 80 THR B CA 1
ATOM 3906 C C . THR B 1 80 ? 19.516 -18.812 -12.609 1 95.12 80 THR B C 1
ATOM 3908 O O . THR B 1 80 ? 19.172 -19.344 -11.555 1 95.12 80 THR B O 1
ATOM 3911 N N . TYR B 1 81 ? 20.172 -19.438 -13.5 1 97.12 81 TYR B N 1
ATOM 3912 C CA . TYR B 1 81 ? 20.906 -20.656 -13.172 1 97.12 81 TYR B CA 1
ATOM 3913 C C . TYR B 1 81 ? 22.344 -20.578 -13.648 1 97.12 81 TYR B C 1
ATOM 3915 O O . TYR B 1 81 ? 22.703 -19.703 -14.43 1 97.12 81 TYR B O 1
ATOM 3923 N N . LYS B 1 82 ? 23.141 -21.375 -13.164 1 97.62 82 LYS B N 1
ATOM 3924 C CA . LYS B 1 82 ? 24.594 -21.219 -13.281 1 97.62 82 LYS B CA 1
ATOM 3925 C C . LYS B 1 82 ? 25.016 -21.188 -14.75 1 97.62 82 LYS B C 1
ATOM 3927 O O . LYS B 1 82 ? 25.844 -20.344 -15.133 1 97.62 82 LYS B O 1
ATOM 3932 N N . SER B 1 83 ? 24.562 -22.031 -15.594 1 98.06 83 SER B N 1
ATOM 3933 C CA . SER B 1 83 ? 24.984 -22.094 -16.984 1 98.06 83 SER B CA 1
ATOM 3934 C C . SER B 1 83 ? 24.047 -21.281 -17.891 1 98.06 83 SER B C 1
ATOM 3936 O O . SER B 1 83 ? 24.047 -21.453 -19.109 1 98.06 83 SER B O 1
ATOM 3938 N N . ASP B 1 84 ? 23.266 -20.422 -17.297 1 98 84 ASP B N 1
ATOM 3939 C CA . ASP B 1 84 ? 22.312 -19.594 -18.047 1 98 84 ASP B CA 1
ATOM 3940 C C . ASP B 1 84 ? 23.031 -18.672 -19.016 1 98 84 ASP B C 1
ATOM 3942 O O . ASP B 1 84 ? 23.781 -17.797 -18.609 1 98 84 ASP B O 1
ATOM 3946 N N . PRO B 1 85 ? 22.828 -18.844 -20.328 1 97.88 85 PRO B N 1
ATOM 3947 C CA . PRO B 1 85 ? 23.484 -17.938 -21.281 1 97.88 85 PRO B CA 1
ATOM 3948 C C . PRO B 1 85 ? 23.016 -16.5 -21.141 1 97.88 85 PRO B C 1
ATOM 3950 O O . PRO B 1 85 ? 23.641 -15.586 -21.688 1 97.88 85 PRO B O 1
ATOM 3953 N N . TYR B 1 86 ? 21.953 -16.297 -20.453 1 97.06 86 TYR B N 1
ATOM 3954 C CA . TYR B 1 86 ? 21.375 -14.961 -20.328 1 97.06 86 TYR B CA 1
ATOM 3955 C C . TYR B 1 86 ? 21.547 -14.43 -18.906 1 97.06 86 TYR B C 1
ATOM 3957 O O . TYR B 1 86 ? 20.75 -13.594 -18.453 1 97.06 86 TYR B O 1
ATOM 3965 N N . LYS B 1 87 ? 22.453 -14.93 -18.172 1 94.69 87 LYS B N 1
ATOM 3966 C CA . LYS B 1 87 ? 22.703 -14.516 -16.781 1 94.69 87 LYS B CA 1
ATOM 3967 C C . LYS B 1 87 ? 22.984 -13.016 -16.703 1 94.69 87 LYS B C 1
ATOM 3969 O O . LYS B 1 87 ? 22.672 -12.383 -15.695 1 94.69 87 LYS B O 1
ATOM 3974 N N . ASN B 1 88 ? 23.516 -12.453 -17.812 1 93.81 88 ASN B N 1
ATOM 3975 C CA . ASN B 1 88 ? 23.875 -11.039 -17.828 1 93.81 88 ASN B CA 1
ATOM 3976 C C . ASN B 1 88 ? 22.922 -10.227 -18.703 1 93.81 88 ASN B C 1
ATOM 3978 O O . ASN B 1 88 ? 23.203 -9.07 -19.031 1 93.81 88 ASN B O 1
ATOM 3982 N N . TYR B 1 89 ? 21.906 -10.961 -19.109 1 94.69 89 TYR B N 1
ATOM 3983 C CA . TYR B 1 89 ? 20.891 -10.242 -19.891 1 94.69 89 TYR B CA 1
ATOM 3984 C C . TYR B 1 89 ? 20.312 -9.078 -19.094 1 94.69 89 TYR B C 1
ATOM 3986 O O . TYR B 1 89 ? 20.031 -9.219 -17.906 1 94.69 89 TYR B O 1
ATOM 3994 N N . GLN B 1 90 ? 20.188 -7.926 -19.703 1 93.19 90 GLN B N 1
ATOM 3995 C CA . GLN B 1 90 ? 19.625 -6.754 -19.031 1 93.19 90 GLN B CA 1
ATOM 3996 C C . GLN B 1 90 ? 18.109 -6.734 -19.141 1 93.19 90 GLN B C 1
ATOM 3998 O O . GLN B 1 90 ? 17.547 -6.141 -20.062 1 93.19 90 GLN B O 1
ATOM 4003 N N . TRP B 1 91 ? 17.562 -7.297 -18.156 1 94.12 91 TRP B N 1
ATOM 4004 C CA . TRP B 1 91 ? 16.094 -7.293 -18.109 1 94.12 91 TRP B CA 1
ATOM 4005 C C . TRP B 1 91 ? 15.57 -5.902 -17.797 1 94.12 91 TRP B C 1
ATOM 4007 O O . TRP B 1 91 ? 16.094 -5.223 -16.906 1 94.12 91 TRP B O 1
ATOM 4017 N N . PRO B 1 92 ? 14.516 -5.52 -18.5 1 88.75 92 PRO B N 1
ATOM 4018 C CA . PRO B 1 92 ? 13.93 -4.219 -18.188 1 88.75 92 PRO B CA 1
ATOM 4019 C C . PRO B 1 92 ? 13.477 -4.117 -16.719 1 88.75 92 PRO B C 1
ATOM 4021 O O . PRO B 1 92 ? 12.742 -4.984 -16.234 1 88.75 92 PRO B O 1
ATOM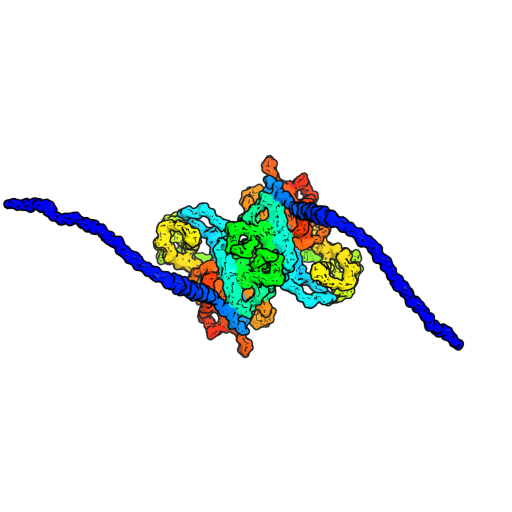 4024 N N . ASP B 1 93 ? 13.945 -3.102 -16.016 1 90.56 93 ASP B N 1
ATOM 4025 C CA . ASP B 1 93 ? 13.594 -2.781 -14.633 1 90.56 93 ASP B CA 1
ATOM 4026 C C . ASP B 1 93 ? 14.125 -3.842 -13.672 1 90.56 93 ASP B C 1
ATOM 4028 O O . ASP B 1 93 ? 13.727 -3.881 -12.5 1 90.56 93 ASP B O 1
ATOM 4032 N N . GLY B 1 94 ? 14.867 -4.844 -14.156 1 92.5 94 GLY B N 1
ATOM 4033 C CA . GLY B 1 94 ? 15.539 -5.801 -13.297 1 92.5 94 GLY B CA 1
ATOM 4034 C C . GLY B 1 94 ? 14.789 -7.113 -13.156 1 92.5 94 GLY B C 1
ATOM 4035 O O . GLY B 1 94 ? 13.75 -7.309 -13.789 1 92.5 94 GLY B O 1
ATOM 4036 N N . LEU B 1 95 ? 15.289 -8.016 -12.305 1 94.69 95 LEU B N 1
ATOM 4037 C CA . LEU B 1 95 ? 14.734 -9.352 -12.094 1 94.69 95 LEU B CA 1
ATOM 4038 C C . LEU B 1 95 ? 13.438 -9.273 -11.289 1 94.69 95 LEU B C 1
ATOM 4040 O O . LEU B 1 95 ? 13.344 -8.508 -10.328 1 94.69 95 LEU B O 1
ATOM 4044 N N . GLY B 1 96 ? 12.469 -10.062 -11.719 1 96.62 96 GLY B N 1
ATOM 4045 C CA . GLY B 1 96 ? 11.203 -10.18 -11.008 1 96.62 96 GLY B CA 1
ATOM 4046 C C . GLY B 1 96 ? 10.289 -8.992 -11.219 1 96.62 96 GLY B C 1
ATOM 4047 O O . GLY B 1 96 ? 9.25 -8.867 -10.562 1 96.62 96 GLY B O 1
ATOM 4048 N N . SER B 1 97 ? 10.617 -8.125 -12.18 1 97.38 97 SER B N 1
ATOM 4049 C CA . SER B 1 97 ? 9.883 -6.883 -12.383 1 97.38 97 SER B CA 1
ATOM 4050 C C . SER B 1 97 ? 8.703 -7.09 -13.328 1 97.38 97 SER B C 1
ATOM 4052 O O . SER B 1 97 ? 8.805 -7.828 -14.305 1 97.38 97 SER B O 1
ATOM 4054 N N . LEU B 1 98 ? 7.59 -6.41 -12.992 1 98.44 98 LEU B N 1
ATOM 4055 C CA . LEU B 1 98 ? 6.422 -6.434 -13.859 1 98.44 98 LEU B CA 1
ATOM 4056 C C . LEU B 1 98 ? 6.742 -5.805 -15.211 1 98.44 98 LEU B C 1
ATOM 4058 O O . LEU B 1 98 ? 7.332 -4.723 -15.281 1 98.44 98 LEU B O 1
ATOM 4062 N N . THR B 1 99 ? 6.395 -6.441 -16.297 1 97.75 99 THR B N 1
ATOM 4063 C CA . THR B 1 99 ? 6.645 -5.941 -17.641 1 97.75 99 THR B CA 1
ATOM 4064 C C . THR B 1 99 ? 5.457 -5.129 -18.156 1 97.75 99 THR B C 1
ATOM 4066 O O . THR B 1 99 ? 4.391 -5.129 -17.531 1 97.75 99 THR B O 1
ATOM 4069 N N . ASN B 1 100 ? 5.625 -4.445 -19.281 1 97.69 100 ASN B N 1
ATOM 4070 C CA . ASN B 1 100 ? 4.512 -3.75 -19.922 1 97.69 100 ASN B CA 1
ATOM 4071 C C . ASN B 1 100 ? 3.398 -4.719 -20.312 1 97.69 100 ASN B C 1
ATOM 4073 O O . ASN B 1 100 ? 2.215 -4.395 -20.188 1 97.69 100 ASN B O 1
ATOM 4077 N N . THR B 1 101 ? 3.828 -5.906 -20.75 1 97.5 101 THR B N 1
ATOM 4078 C CA . THR B 1 101 ? 2.85 -6.945 -21.062 1 97.5 101 THR B CA 1
ATOM 4079 C C . THR B 1 101 ? 2.027 -7.289 -19.812 1 97.5 101 THR B C 1
ATOM 4081 O O . THR B 1 101 ? 0.807 -7.438 -19.906 1 97.5 101 THR B O 1
ATOM 4084 N N . GLY B 1 102 ? 2.719 -7.434 -18.688 1 98.5 102 GLY B N 1
ATOM 4085 C CA . GLY B 1 102 ? 2.031 -7.719 -17.438 1 98.5 102 GLY B CA 1
ATOM 4086 C C . GLY B 1 102 ? 1.062 -6.625 -17.031 1 98.5 102 GLY B C 1
ATOM 4087 O O . GLY B 1 102 ? -0.046 -6.914 -16.562 1 98.5 102 GLY B O 1
ATOM 4088 N N . LYS B 1 103 ? 1.467 -5.371 -17.156 1 98.81 103 LYS B N 1
ATOM 4089 C CA . LYS B 1 103 ? 0.597 -4.238 -16.859 1 98.81 103 LYS B CA 1
ATOM 4090 C C . LYS B 1 103 ? -0.671 -4.277 -17.703 1 98.81 103 LYS B C 1
ATOM 4092 O O . LYS B 1 103 ? -1.777 -4.117 -17.188 1 98.81 103 LYS B O 1
ATOM 4097 N N . LEU B 1 104 ? -0.498 -4.547 -18.938 1 98.5 104 LEU B N 1
ATOM 4098 C CA . LEU B 1 104 ? -1.625 -4.582 -19.859 1 98.5 104 LEU B CA 1
ATOM 4099 C C . LEU B 1 104 ? -2.553 -5.75 -19.531 1 98.5 104 LEU B C 1
ATOM 4101 O O . LEU B 1 104 ? -3.777 -5.613 -19.609 1 98.5 104 LEU B O 1
ATOM 4105 N N . GLN B 1 105 ? -1.974 -6.863 -19.234 1 98.62 105 GLN B N 1
ATOM 4106 C CA . GLN B 1 105 ? -2.76 -8.039 -18.891 1 98.62 105 GLN B CA 1
ATOM 4107 C C . GLN B 1 105 ? -3.729 -7.73 -17.75 1 98.62 105 GLN B C 1
ATOM 4109 O O . GLN B 1 105 ? -4.918 -8.047 -17.828 1 98.62 105 GLN B O 1
ATOM 4114 N N . LEU B 1 106 ? -3.26 -7.105 -16.734 1 98.88 106 LEU B N 1
ATOM 4115 C CA . LEU B 1 106 ? -4.121 -6.875 -15.578 1 98.88 106 LEU B CA 1
ATOM 4116 C C . LEU B 1 106 ? -5.09 -5.727 -15.844 1 98.88 106 LEU B C 1
ATOM 4118 O O . LEU B 1 106 ? -6.219 -5.73 -15.344 1 98.88 106 LEU B O 1
ATOM 4122 N N . TYR B 1 107 ? -4.684 -4.758 -16.641 1 98.69 107 TYR B N 1
ATOM 4123 C CA . TYR B 1 107 ? -5.637 -3.76 -17.109 1 98.69 107 TYR B CA 1
ATOM 4124 C C . TYR B 1 107 ? -6.812 -4.422 -17.828 1 98.69 107 TYR B C 1
ATOM 4126 O O . TYR B 1 107 ? -7.973 -4.117 -17.531 1 98.69 107 TYR B O 1
ATOM 4134 N N . GLU B 1 108 ? -6.52 -5.355 -18.672 1 98.19 108 GLU B N 1
ATOM 4135 C CA . GLU B 1 108 ? -7.543 -6.074 -19.438 1 98.19 108 GLU B CA 1
ATOM 4136 C C . GLU B 1 108 ? -8.398 -6.938 -18.516 1 98.19 108 GLU B C 1
ATOM 4138 O O . GLU B 1 108 ? -9.609 -7.07 -18.719 1 98.19 108 GLU B O 1
ATOM 4143 N N . LEU B 1 109 ? -7.75 -7.543 -17.594 1 98.69 109 LEU B N 1
ATOM 4144 C CA . LEU B 1 109 ? -8.523 -8.328 -16.641 1 98.69 109 LEU B CA 1
ATOM 4145 C C . LEU B 1 109 ? -9.508 -7.449 -15.875 1 98.69 109 LEU B C 1
ATOM 4147 O O . LEU B 1 109 ? -10.664 -7.832 -15.672 1 98.69 109 LEU B O 1
ATOM 4151 N N . GLY B 1 110 ? -9.016 -6.254 -15.406 1 98.5 110 GLY B N 1
ATOM 4152 C CA . GLY B 1 110 ? -9.914 -5.297 -14.781 1 98.5 110 GLY B CA 1
ATOM 4153 C C . GLY B 1 110 ? -11.102 -4.949 -15.656 1 98.5 110 GLY B C 1
ATOM 4154 O O . GLY B 1 110 ? -12.242 -4.938 -15.18 1 98.5 110 GLY B O 1
ATOM 4155 N N . LYS B 1 111 ? -10.867 -4.727 -16.906 1 97.44 111 LYS B N 1
ATOM 4156 C CA . LYS B 1 111 ? -11.922 -4.406 -17.859 1 97.44 111 LYS B CA 1
ATOM 4157 C C . LYS B 1 111 ? -12.906 -5.562 -18 1 97.44 111 LYS B C 1
ATOM 4159 O O . LYS B 1 111 ? -14.117 -5.348 -18.109 1 97.44 111 LYS B O 1
ATOM 4164 N N . LYS B 1 112 ? -12.391 -6.73 -18.031 1 97.31 112 LYS B N 1
ATOM 4165 C CA . LYS B 1 112 ? -13.242 -7.91 -18.172 1 97.31 112 LYS B CA 1
ATOM 4166 C C . LYS B 1 112 ? -14.18 -8.062 -16.984 1 97.31 112 LYS B C 1
ATOM 4168 O O . LYS B 1 112 ? -15.367 -8.359 -17.156 1 97.31 112 LYS B O 1
ATOM 4173 N N . TYR B 1 113 ? -13.656 -7.887 -15.82 1 97.38 113 TYR B N 1
ATOM 4174 C CA . TYR B 1 113 ? -14.5 -7.988 -14.633 1 97.38 113 TYR B CA 1
ATOM 4175 C C . TYR B 1 113 ? -15.5 -6.836 -14.578 1 97.38 113 TYR B C 1
ATOM 4177 O O . TYR B 1 113 ? -16.625 -7.008 -14.109 1 97.38 113 TYR B O 1
ATOM 4185 N N . ARG B 1 114 ? -15.133 -5.629 -15.039 1 96.62 114 ARG B N 1
ATOM 4186 C CA . ARG B 1 114 ? -16.078 -4.523 -15.156 1 96.62 114 ARG B CA 1
ATOM 4187 C C . ARG B 1 114 ? -17.25 -4.898 -16.047 1 96.62 114 ARG B C 1
ATOM 4189 O O . ARG B 1 114 ? -18.406 -4.684 -15.688 1 96.62 114 ARG B O 1
ATOM 4196 N N . SER B 1 115 ? -16.906 -5.453 -17.141 1 95.06 115 SER B N 1
ATOM 4197 C CA . SER B 1 115 ? -17.953 -5.848 -18.094 1 95.06 115 SER B CA 1
ATOM 4198 C C . SER B 1 115 ? -18.797 -6.977 -17.531 1 95.06 115 SER B C 1
ATOM 4200 O O . SER B 1 115 ? -20.031 -6.945 -17.641 1 95.06 115 SER B O 1
ATOM 4202 N N . TYR B 1 116 ? -18.156 -7.93 -16.969 1 94.44 116 TYR B N 1
ATOM 4203 C CA . TYR B 1 116 ? -18.859 -9.109 -16.453 1 94.44 116 TYR B CA 1
ATOM 4204 C C . TYR B 1 116 ? -19.828 -8.734 -15.336 1 94.44 116 TYR B C 1
ATOM 4206 O O . TYR B 1 116 ? -20.938 -9.266 -15.266 1 94.44 116 TYR B O 1
ATOM 4214 N N . TYR B 1 117 ? -19.422 -7.781 -14.453 1 95.5 117 TYR B N 1
ATOM 4215 C CA . TYR B 1 117 ? -20.234 -7.383 -13.312 1 95.5 117 TYR B CA 1
ATOM 4216 C C . TYR B 1 117 ? -20.828 -5.992 -13.516 1 95.5 117 TYR B C 1
ATOM 4218 O O . TYR B 1 117 ? -21 -5.242 -12.555 1 95.5 117 TYR B O 1
ATOM 4226 N N . ALA B 1 118 ? -21.062 -5.555 -14.68 1 93.25 118 ALA B N 1
ATOM 4227 C CA . ALA B 1 118 ? -21.484 -4.203 -15.055 1 93.25 118 ALA B CA 1
ATOM 4228 C C . ALA B 1 118 ? -22.734 -3.783 -14.289 1 93.25 118 ALA B C 1
ATOM 4230 O O . ALA B 1 118 ? -22.891 -2.611 -13.938 1 93.25 118 ALA B O 1
ATOM 4231 N N . ASN B 1 119 ? -23.578 -4.73 -13.945 1 92.75 119 ASN B N 1
ATOM 4232 C CA . ASN B 1 119 ? -24.844 -4.402 -13.281 1 92.75 119 ASN B CA 1
ATOM 4233 C C . ASN B 1 119 ? -24.734 -4.559 -11.773 1 92.75 119 ASN B C 1
ATOM 4235 O O . ASN B 1 119 ? -25.719 -4.367 -11.055 1 92.75 119 ASN B O 1
ATOM 4239 N N . PHE B 1 120 ? -23.609 -4.895 -11.305 1 94.69 120 PHE B N 1
ATOM 4240 C CA . PHE B 1 120 ? -23.453 -5.145 -9.875 1 94.69 120 PHE B CA 1
ATOM 4241 C C . PHE B 1 120 ? -22.422 -4.195 -9.273 1 94.69 120 PHE B C 1
ATOM 4243 O O . PHE B 1 120 ? -22.672 -3.596 -8.227 1 94.69 120 PHE B O 1
ATOM 4250 N N . ILE B 1 121 ? -21.312 -4.086 -9.938 1 94.12 121 ILE B N 1
ATOM 4251 C CA . ILE B 1 121 ? -20.281 -3.162 -9.492 1 94.12 121 ILE B CA 1
ATOM 4252 C C . ILE B 1 121 ? -20.594 -1.753 -9.992 1 94.12 121 ILE B C 1
ATOM 4254 O O . ILE B 1 121 ? -20.75 -1.529 -11.195 1 94.12 121 ILE B O 1
ATOM 4258 N N . PRO B 1 122 ? -20.688 -0.779 -9.047 1 93.12 122 PRO B N 1
ATOM 4259 C CA . PRO B 1 122 ? -20.984 0.59 -9.469 1 93.12 122 PRO B CA 1
ATOM 4260 C C . PRO B 1 122 ? -19.969 1.135 -10.469 1 93.12 122 PRO B C 1
ATOM 4262 O O . PRO B 1 122 ? -18.766 0.858 -10.344 1 93.12 122 PRO B O 1
ATOM 4265 N N . GLU B 1 123 ? -20.469 1.92 -11.305 1 93.44 123 GLU B N 1
ATOM 4266 C CA . GLU B 1 123 ? -19.609 2.5 -12.336 1 93.44 123 GLU B CA 1
ATOM 4267 C C . GLU B 1 123 ? -18.562 3.418 -11.727 1 93.44 123 GLU B C 1
ATOM 4269 O O . GLU B 1 123 ? -17.391 3.379 -12.117 1 93.44 123 GLU B O 1
ATOM 4274 N N . GLU B 1 124 ? -19.031 4.168 -10.766 1 95.25 124 GLU B N 1
ATOM 4275 C CA . GLU B 1 124 ? -18.109 5.105 -10.125 1 95.25 124 GLU B CA 1
ATOM 4276 C C . GLU B 1 124 ? -17.438 4.465 -8.922 1 95.25 124 GLU B C 1
ATOM 4278 O O . GLU B 1 124 ? -18.078 3.771 -8.125 1 95.25 124 GLU B O 1
ATOM 4283 N N . TYR B 1 125 ? -16.188 4.746 -8.844 1 96 125 TYR B N 1
ATOM 4284 C CA . TYR B 1 125 ? -15.461 4.297 -7.66 1 96 125 TYR B CA 1
ATOM 4285 C C . TYR B 1 125 ? -15.898 5.074 -6.426 1 96 125 TYR B C 1
ATOM 4287 O O . TYR B 1 125 ? -15.938 6.305 -6.438 1 96 125 TYR B O 1
ATOM 4295 N N . TYR B 1 126 ? -16.203 4.352 -5.441 1 94.62 126 TYR B N 1
ATOM 4296 C CA . TYR B 1 126 ? -16.406 4.848 -4.082 1 94.62 126 TYR B CA 1
ATOM 4297 C C . TYR B 1 126 ? -15.703 3.945 -3.072 1 94.62 126 TYR B C 1
ATOM 4299 O O . TYR B 1 126 ? -15.812 2.719 -3.143 1 94.62 126 TYR B O 1
ATOM 4307 N N . GLU B 1 127 ? -14.969 4.57 -2.234 1 92.88 127 GLU B N 1
ATOM 4308 C CA . GLU B 1 127 ? -14.148 3.82 -1.288 1 92.88 127 GLU B CA 1
ATOM 4309 C C . GLU B 1 127 ? -14.992 2.83 -0.49 1 92.88 127 GLU B C 1
ATOM 4311 O O . GLU B 1 127 ? -14.531 1.734 -0.166 1 92.88 127 GLU B O 1
ATOM 4316 N N . LYS B 1 128 ? -16.188 3.199 -0.153 1 92.25 128 LYS B N 1
ATOM 4317 C CA . LYS B 1 128 ? -17.031 2.352 0.684 1 92.25 128 LYS B CA 1
ATOM 4318 C C . LYS B 1 128 ? -17.453 1.087 -0.06 1 92.25 128 LYS B C 1
ATOM 4320 O O . LYS B 1 128 ? -17.844 0.095 0.561 1 92.25 128 LYS B O 1
ATOM 4325 N N . ASP B 1 129 ? -17.375 1.08 -1.419 1 94.44 129 ASP B N 1
ATOM 4326 C CA . ASP B 1 129 ? -17.906 -0.01 -2.229 1 94.44 129 ASP B CA 1
ATOM 4327 C C . ASP B 1 129 ? -16.859 -1.104 -2.438 1 94.44 129 ASP B C 1
ATOM 4329 O O . ASP B 1 129 ? -17.203 -2.256 -2.709 1 94.44 129 ASP B O 1
ATOM 4333 N N . VAL B 1 130 ? -15.602 -0.736 -2.318 1 96.44 130 VAL B N 1
ATOM 4334 C CA . VAL B 1 130 ? -14.57 -1.683 -2.721 1 96.44 130 VAL B CA 1
ATOM 4335 C C . VAL B 1 130 ? -13.383 -1.588 -1.766 1 96.44 130 VAL B C 1
ATOM 4337 O O . VAL B 1 130 ? -13.039 -0.499 -1.297 1 96.44 130 VAL B O 1
ATOM 4340 N N . TYR B 1 131 ? -12.828 -2.689 -1.448 1 97.06 131 TYR B N 1
ATOM 4341 C CA . TYR B 1 131 ? -11.602 -2.785 -0.661 1 97.06 131 TYR B CA 1
ATOM 4342 C C . TYR B 1 131 ? -10.586 -3.689 -1.345 1 97.06 131 TYR B C 1
ATOM 4344 O O . TYR B 1 131 ? -10.922 -4.789 -1.794 1 97.06 131 TYR B O 1
ATOM 4352 N N . ILE B 1 132 ? -9.32 -3.221 -1.425 1 98.31 132 ILE B N 1
ATOM 4353 C CA . ILE B 1 132 ? -8.305 -3.992 -2.127 1 98.31 132 ILE B CA 1
ATOM 4354 C C . ILE B 1 132 ? -7.094 -4.191 -1.22 1 98.31 132 ILE B C 1
ATOM 4356 O O . ILE B 1 132 ? -6.586 -3.236 -0.629 1 98.31 132 ILE B O 1
ATOM 4360 N N . ARG B 1 133 ? -6.621 -5.383 -1.17 1 98.25 133 ARG B N 1
ATOM 4361 C CA . ARG B 1 133 ? -5.391 -5.746 -0.479 1 98.25 133 ARG B CA 1
ATOM 4362 C C . ARG B 1 133 ? -4.426 -6.465 -1.417 1 98.25 133 ARG B C 1
ATOM 4364 O O . ARG B 1 133 ? -4.824 -7.391 -2.133 1 98.25 133 ARG B O 1
ATOM 4371 N N . SER B 1 134 ? -3.191 -6.047 -1.39 1 98.75 134 SER B N 1
ATOM 4372 C CA . SER B 1 134 ? -2.174 -6.652 -2.24 1 98.75 134 SER B CA 1
ATOM 4373 C C . SER B 1 134 ? -1.019 -7.207 -1.413 1 98.75 134 SER B C 1
ATOM 4375 O O . SER B 1 134 ? -0.773 -6.746 -0.295 1 98.75 134 SER B O 1
ATOM 4377 N N . SER B 1 135 ? -0.423 -8.297 -2.01 1 98.56 135 SER B N 1
ATOM 4378 C CA . SER B 1 135 ? 0.954 -8.547 -1.597 1 98.56 135 SER B CA 1
ATOM 4379 C C . SER B 1 135 ? 1.812 -7.297 -1.748 1 98.56 135 SER B C 1
ATOM 4381 O O . SER B 1 135 ? 1.624 -6.52 -2.684 1 98.56 135 SER B O 1
ATOM 4383 N N . ASP B 1 136 ? 2.754 -7.164 -0.882 1 98.19 136 ASP B N 1
ATOM 4384 C CA . ASP B 1 136 ? 3.592 -5.969 -0.884 1 98.19 136 ASP B CA 1
ATOM 4385 C C . ASP B 1 136 ? 4.66 -6.051 -1.973 1 98.19 136 ASP B C 1
ATOM 4387 O O . ASP B 1 136 ? 5.457 -5.125 -2.137 1 98.19 136 ASP B O 1
ATOM 4391 N N . ALA B 1 137 ? 4.734 -7.121 -2.699 1 98.12 137 ALA B N 1
ATOM 4392 C CA . ALA B 1 137 ? 5.652 -7.199 -3.834 1 98.12 137 ALA B CA 1
ATOM 4393 C C . ALA B 1 137 ? 5.301 -6.16 -4.895 1 98.12 137 ALA B C 1
ATOM 4395 O O . ALA B 1 137 ? 4.125 -5.957 -5.207 1 98.12 137 ALA B O 1
ATOM 4396 N N . SER B 1 138 ? 6.316 -5.57 -5.473 1 98 138 SER B N 1
ATOM 4397 C CA . SER B 1 138 ? 6.121 -4.488 -6.43 1 98 138 SER B CA 1
ATOM 4398 C C . SER B 1 138 ? 5.246 -4.934 -7.598 1 98 138 SER B C 1
ATOM 4400 O O . SER B 1 138 ? 4.348 -4.207 -8.023 1 98 138 SER B O 1
ATOM 4402 N N . ARG B 1 139 ? 5.516 -6.094 -8.109 1 98.5 139 ARG B N 1
ATOM 4403 C CA . ARG B 1 139 ? 4.77 -6.578 -9.266 1 98.5 139 ARG B CA 1
ATOM 4404 C C . ARG B 1 139 ? 3.299 -6.777 -8.922 1 98.5 139 ARG B C 1
ATOM 4406 O O . ARG B 1 139 ? 2.424 -6.582 -9.766 1 98.5 139 ARG B O 1
ATOM 4413 N N . CYS B 1 140 ? 2.984 -7.172 -7.672 1 98.88 140 CYS B N 1
ATOM 4414 C CA . CYS B 1 140 ? 1.597 -7.348 -7.258 1 98.88 140 CYS B CA 1
ATOM 4415 C C . CYS B 1 140 ? 0.914 -6 -7.055 1 98.88 140 CYS B C 1
ATOM 4417 O O . CYS B 1 140 ? -0.231 -5.812 -7.469 1 98.88 140 CYS B O 1
ATOM 4419 N N . LEU B 1 141 ? 1.591 -5.066 -6.441 1 98.88 141 LEU B N 1
ATOM 4420 C CA . LEU B 1 141 ? 1.054 -3.723 -6.258 1 98.88 141 LEU B CA 1
ATOM 4421 C C . LEU B 1 141 ? 0.764 -3.064 -7.602 1 98.88 141 LEU B C 1
ATOM 4423 O O . LEU B 1 141 ? -0.34 -2.562 -7.828 1 98.88 141 LEU B O 1
ATOM 4427 N N . MET B 1 142 ? 1.69 -3.127 -8.477 1 98.88 142 MET B N 1
ATOM 4428 C CA . MET B 1 142 ? 1.54 -2.521 -9.797 1 98.88 142 MET B CA 1
ATOM 4429 C C . MET B 1 142 ? 0.414 -3.189 -10.578 1 98.88 142 MET B C 1
ATOM 4431 O O . MET B 1 142 ? -0.34 -2.52 -11.281 1 98.88 142 MET B O 1
ATOM 4435 N N . SER B 1 143 ? 0.342 -4.508 -10.438 1 98.94 143 SER B N 1
ATOM 4436 C CA . SER B 1 143 ? -0.748 -5.234 -11.078 1 98.94 143 SER B CA 1
ATOM 4437 C C . SER B 1 143 ? -2.102 -4.801 -10.523 1 98.94 143 SER B C 1
ATOM 4439 O O . SER B 1 143 ? -3.064 -4.648 -11.281 1 98.94 143 SER B O 1
ATOM 4441 N N . ALA B 1 144 ? -2.174 -4.598 -9.234 1 98.94 144 ALA B N 1
ATOM 4442 C CA . ALA B 1 144 ? -3.41 -4.109 -8.633 1 98.94 144 ALA B CA 1
ATOM 4443 C C . ALA B 1 144 ? -3.797 -2.748 -9.203 1 98.94 144 ALA B C 1
ATOM 4445 O O . ALA B 1 144 ? -4.965 -2.504 -9.508 1 98.94 144 ALA B O 1
ATOM 4446 N N . TYR B 1 145 ? -2.812 -1.887 -9.359 1 98.88 145 TYR B N 1
ATOM 4447 C CA . TYR B 1 145 ? -3.066 -0.544 -9.867 1 98.88 145 TYR B CA 1
ATOM 4448 C C . TYR B 1 145 ? -3.633 -0.596 -11.281 1 98.88 145 TYR B C 1
ATOM 4450 O O . TYR B 1 145 ? -4.609 0.087 -11.594 1 98.88 145 TYR B O 1
ATOM 4458 N N . THR B 1 146 ? -3.059 -1.392 -12.109 1 98.88 146 THR B N 1
ATOM 4459 C CA . THR B 1 146 ? -3.498 -1.447 -13.5 1 98.88 146 THR B CA 1
ATOM 4460 C C . THR B 1 146 ? -4.84 -2.168 -13.617 1 98.88 146 THR B C 1
ATOM 4462 O O . THR B 1 146 ? -5.68 -1.799 -14.438 1 98.88 146 THR B O 1
ATOM 4465 N N . PHE B 1 147 ? -5.016 -3.211 -12.797 1 98.94 147 PHE B N 1
ATOM 4466 C CA . PHE B 1 147 ? -6.32 -3.859 -12.711 1 98.94 147 PHE B CA 1
ATOM 4467 C C . PHE B 1 147 ? -7.41 -2.842 -12.391 1 98.94 147 PHE B C 1
ATOM 4469 O O . PHE B 1 147 ? -8.445 -2.805 -13.055 1 98.94 147 PHE B O 1
ATOM 4476 N N . LEU B 1 148 ? -7.145 -1.995 -11.438 1 98.88 148 LEU B N 1
ATOM 4477 C CA . LEU B 1 148 ? -8.117 -1.009 -10.977 1 98.88 148 LEU B CA 1
ATOM 4478 C C . LEU B 1 148 ? -8.344 0.067 -12.031 1 98.88 148 LEU B C 1
ATOM 4480 O O . LEU B 1 148 ? -9.445 0.597 -12.164 1 98.88 148 LEU B O 1
ATOM 4484 N N . ALA B 1 149 ? -7.316 0.402 -12.766 1 98.62 149 ALA B N 1
ATOM 4485 C CA . ALA B 1 149 ? -7.477 1.348 -13.867 1 98.62 149 ALA B CA 1
ATOM 4486 C C . ALA B 1 149 ? -8.469 0.822 -14.898 1 98.62 149 ALA B C 1
ATOM 4488 O O . ALA B 1 149 ? -9.211 1.597 -15.508 1 98.62 149 ALA B O 1
ATOM 4489 N N . GLY B 1 150 ? -8.422 -0.475 -15.109 1 98.38 150 GLY B N 1
ATOM 4490 C CA . GLY B 1 150 ? -9.367 -1.094 -16.016 1 98.38 150 GLY B CA 1
ATOM 4491 C C . GLY B 1 150 ? -10.758 -1.231 -15.43 1 98.38 150 GLY B C 1
ATOM 4492 O O . GLY B 1 150 ? -11.758 -1.07 -16.141 1 98.38 150 GLY B O 1
ATOM 4493 N N . LEU B 1 151 ? -10.836 -1.49 -14.164 1 98.5 151 LEU B N 1
ATOM 4494 C CA . LEU B 1 151 ? -12.102 -1.745 -13.484 1 98.5 151 LEU B CA 1
ATOM 4495 C C . LEU B 1 151 ? -12.875 -0.446 -13.266 1 98.5 151 LEU B C 1
ATOM 4497 O O . LEU B 1 151 ? -14.102 -0.426 -13.336 1 98.5 151 LEU B O 1
ATOM 4501 N N . TYR B 1 152 ? -12.117 0.661 -12.938 1 98.06 152 TYR B N 1
ATOM 4502 C CA . TYR B 1 152 ? -12.75 1.924 -12.578 1 98.06 152 TYR B CA 1
ATOM 4503 C C . TYR B 1 152 ? -12.156 3.082 -13.367 1 98.06 152 TYR B C 1
ATOM 4505 O O . TYR B 1 152 ? -11.547 3.986 -12.797 1 98.06 152 TYR B O 1
ATOM 4513 N N . PRO B 1 153 ? -12.391 3.096 -14.672 1 96.75 153 PRO B N 1
ATOM 4514 C CA . PRO B 1 153 ? -12.055 4.348 -15.359 1 96.75 153 PRO B CA 1
ATOM 4515 C C . PRO B 1 153 ? -12.828 5.547 -14.805 1 96.75 153 PRO B C 1
ATOM 4517 O O . PRO B 1 153 ? -14 5.414 -14.438 1 96.75 153 PRO B O 1
ATOM 4520 N N . PRO B 1 154 ? -12.148 6.695 -14.703 1 96.88 154 PRO B N 1
ATOM 4521 C CA . PRO B 1 154 ? -12.836 7.848 -14.117 1 96.88 154 PRO B CA 1
ATOM 4522 C C . PRO B 1 154 ? -14.016 8.32 -14.961 1 96.88 154 PRO B C 1
ATOM 4524 O O . PRO B 1 154 ? -13.922 8.359 -16.188 1 96.88 154 PRO B O 1
ATOM 4527 N N . THR B 1 155 ? -15.148 8.586 -14.289 1 96.19 155 THR B N 1
ATOM 4528 C CA . THR B 1 155 ? -16.234 9.32 -14.922 1 96.19 155 THR B CA 1
ATOM 4529 C C . THR B 1 155 ? -15.875 10.789 -15.086 1 96.19 155 THR B C 1
ATOM 4531 O O . THR B 1 155 ? -14.828 11.234 -14.617 1 96.19 155 THR B O 1
ATOM 4534 N N . GLU B 1 156 ? -16.75 11.492 -15.688 1 95.06 156 GLU B N 1
ATOM 4535 C CA . GLU B 1 156 ? -16.5 12.914 -15.875 1 95.06 156 GLU B CA 1
ATOM 4536 C C . GLU B 1 156 ? -16.297 13.625 -14.539 1 95.06 156 GLU B C 1
ATOM 4538 O O . GLU B 1 156 ? -15.383 14.438 -14.398 1 95.06 156 GLU B O 1
ATOM 4543 N N . ARG B 1 157 ? -17.078 13.273 -13.594 1 94.44 157 ARG B N 1
ATOM 4544 C CA . ARG B 1 157 ? -17 13.883 -12.273 1 94.44 157 ARG B CA 1
ATOM 4545 C C . ARG B 1 157 ? -15.672 13.539 -11.594 1 94.44 157 ARG B C 1
ATOM 4547 O O . ARG B 1 157 ? -15.125 14.359 -10.852 1 94.44 157 ARG B O 1
ATOM 4554 N N . GLN B 1 158 ? -15.125 12.398 -11.922 1 96.12 158 GLN B N 1
ATOM 4555 C CA . GLN B 1 158 ? -13.953 11.883 -11.227 1 96.12 158 GLN B CA 1
ATOM 4556 C C . GLN B 1 158 ? -12.672 12.219 -11.992 1 96.12 158 GLN B C 1
ATOM 4558 O O . GLN B 1 158 ? -11.57 11.938 -11.523 1 96.12 158 GLN B O 1
ATOM 4563 N N . MET B 1 159 ? -12.852 12.836 -13.156 1 96.56 159 MET B N 1
ATOM 4564 C CA . MET B 1 159 ? -11.688 13.242 -13.938 1 96.56 159 MET B CA 1
ATOM 4565 C C . MET B 1 159 ? -10.969 14.414 -13.266 1 96.56 159 MET B C 1
ATOM 4567 O O . MET B 1 159 ? -11.484 15.531 -13.25 1 96.56 159 MET B O 1
ATOM 4571 N N . TRP B 1 160 ? -9.828 14.164 -12.719 1 97.38 160 TRP B N 1
ATOM 4572 C CA . TRP B 1 160 ? -9.102 15.18 -11.961 1 97.38 160 TRP B CA 1
ATOM 4573 C C . TRP B 1 160 ? -8.039 15.844 -12.836 1 97.38 160 TRP B C 1
ATOM 4575 O O . TRP B 1 160 ? -7.52 16.906 -12.484 1 97.38 160 TRP B O 1
ATOM 4585 N N . HIS B 1 161 ? -7.691 15.203 -13.891 1 96.19 161 HIS B N 1
ATOM 4586 C CA . HIS B 1 161 ? -6.758 15.711 -14.891 1 96.19 161 HIS B CA 1
ATOM 4587 C C . HIS B 1 161 ? -7.309 15.523 -16.297 1 96.19 161 HIS B C 1
ATOM 4589 O O . HIS B 1 161 ? -7.758 14.43 -16.656 1 96.19 161 HIS B O 1
ATOM 4595 N N . PRO B 1 162 ? -7.273 16.516 -17.125 1 91.5 162 PRO B N 1
ATOM 4596 C CA . PRO B 1 162 ? -7.945 16.453 -18.422 1 91.5 162 PRO B CA 1
ATOM 4597 C C . PRO B 1 162 ? -7.289 15.461 -19.375 1 91.5 162 PRO B C 1
ATOM 4599 O O . PRO B 1 162 ? -7.953 14.93 -20.281 1 91.5 162 PRO B O 1
ATOM 4602 N N . GLU B 1 163 ? -6.031 15.133 -19.172 1 90.56 163 GLU B N 1
ATOM 4603 C CA . GLU B 1 163 ? -5.32 14.305 -20.141 1 90.56 163 GLU B CA 1
ATOM 4604 C C . GLU B 1 163 ? -4.996 12.93 -19.547 1 90.56 163 GLU B C 1
ATOM 4606 O O . GLU B 1 163 ? -4.215 12.172 -20.125 1 90.56 163 GLU B O 1
ATOM 4611 N N . MET B 1 164 ? -5.535 12.617 -18.453 1 93.38 164 MET B N 1
ATOM 4612 C CA . MET B 1 164 ? -5.227 11.336 -17.828 1 93.38 164 MET B CA 1
ATOM 4613 C C . MET B 1 164 ? -6.504 10.586 -17.484 1 93.38 164 MET B C 1
ATOM 4615 O O . MET B 1 164 ? -7.121 10.836 -16.438 1 93.38 164 MET B O 1
ATOM 4619 N N . SER B 1 165 ? -6.781 9.656 -18.312 1 94 165 SER B N 1
ATOM 4620 C CA . SER B 1 165 ? -7.961 8.828 -18.062 1 94 165 SER B CA 1
ATOM 4621 C C . SER B 1 165 ? -7.668 7.754 -17.016 1 94 165 SER B C 1
ATOM 4623 O O . SER B 1 165 ? -7.793 6.559 -17.297 1 94 165 SER B O 1
ATOM 4625 N N . TRP B 1 166 ? -7.23 8.148 -15.938 1 97.62 166 TRP B N 1
ATOM 4626 C CA . TRP B 1 166 ? -6.863 7.32 -14.789 1 97.62 166 TRP B CA 1
ATOM 4627 C C . TRP B 1 166 ? -7.18 8.031 -13.477 1 97.62 166 TRP B C 1
ATOM 4629 O O . TRP B 1 166 ? -7.148 9.266 -13.414 1 97.62 166 TRP B O 1
ATOM 4639 N N . GLN B 1 167 ? -7.543 7.328 -12.453 1 97.94 167 GLN B N 1
ATOM 4640 C CA . GLN B 1 167 ? -7.711 7.887 -11.117 1 97.94 167 GLN B CA 1
ATOM 4641 C C . GLN B 1 167 ? -7.027 7.016 -10.062 1 97.94 167 GLN B C 1
ATOM 4643 O O . GLN B 1 167 ? -6.969 5.793 -10.211 1 97.94 167 GLN B O 1
ATOM 4648 N N . PRO B 1 168 ? -6.473 7.637 -9.031 1 98.5 168 PRO B N 1
ATOM 4649 C CA . PRO B 1 168 ? -5.852 6.879 -7.941 1 98.5 168 PRO B CA 1
ATOM 4650 C C . PRO B 1 168 ? -6.871 6.137 -7.082 1 98.5 168 PRO B C 1
ATOM 4652 O O . PRO B 1 168 ? -7.906 6.703 -6.719 1 98.5 168 PRO B O 1
ATOM 4655 N N . ILE B 1 169 ? -6.648 4.91 -6.809 1 98.62 169 ILE B N 1
ATOM 4656 C CA . ILE B 1 169 ? -7.461 4.086 -5.918 1 98.62 169 ILE B CA 1
ATOM 4657 C C . ILE B 1 169 ? -6.562 3.402 -4.887 1 98.62 169 ILE B C 1
ATOM 4659 O O . ILE B 1 169 ? -5.578 2.752 -5.246 1 98.62 169 ILE B O 1
ATOM 4663 N N . PRO B 1 170 ? -6.879 3.547 -3.617 1 98.38 170 PRO B N 1
ATOM 4664 C CA . PRO B 1 170 ? -5.992 3.029 -2.574 1 98.38 170 PRO B CA 1
ATOM 4665 C C . PRO B 1 170 ? -5.875 1.507 -2.6 1 98.38 170 PRO B C 1
ATOM 4667 O O . PRO B 1 170 ? -6.883 0.809 -2.732 1 98.38 170 PRO B O 1
ATOM 4670 N N . VAL B 1 171 ? -4.664 1.05 -2.498 1 98.75 171 VAL B N 1
ATOM 4671 C CA . VAL B 1 171 ? -4.352 -0.367 -2.35 1 98.75 171 VAL B CA 1
ATOM 4672 C C . VAL B 1 171 ? -3.584 -0.593 -1.048 1 98.75 171 VAL B C 1
ATOM 4674 O O . VAL B 1 171 ? -2.523 -0.001 -0.835 1 98.75 171 VAL B O 1
ATOM 4677 N N . HIS B 1 172 ? -4.141 -1.438 -0.224 1 98.25 172 HIS B N 1
ATOM 4678 C CA . HIS B 1 172 ? -3.527 -1.705 1.072 1 98.25 172 HIS B CA 1
ATOM 4679 C C . HIS B 1 172 ? -2.641 -2.943 1.016 1 98.25 172 HIS B C 1
ATOM 4681 O O . HIS B 1 172 ? -2.844 -3.82 0.171 1 98.25 172 HIS B O 1
ATOM 4687 N N . SER B 1 173 ? -1.62 -2.998 1.832 1 97.56 173 SER B N 1
ATOM 4688 C CA . SER B 1 173 ? -0.735 -4.156 1.875 1 97.56 173 SER B CA 1
ATOM 4689 C C . SER B 1 173 ? -0.082 -4.305 3.246 1 97.56 173 SER B C 1
ATOM 4691 O O . SER B 1 173 ? -0.188 -3.412 4.09 1 97.56 173 SER B O 1
ATOM 4693 N N . LEU B 1 174 ? 0.496 -5.477 3.459 1 96.81 174 LEU B N 1
ATOM 4694 C CA . LEU B 1 174 ? 1.365 -5.754 4.598 1 96.81 174 LEU B CA 1
ATOM 4695 C C . LEU B 1 174 ? 2.779 -6.086 4.133 1 96.81 174 LEU B C 1
ATOM 4697 O O . LEU B 1 174 ? 2.959 -6.785 3.133 1 96.81 174 LEU B O 1
ATOM 4701 N N . PRO B 1 175 ? 3.746 -5.562 4.922 1 95.88 175 PRO B N 1
ATOM 4702 C CA . PRO B 1 175 ? 5.105 -6.012 4.617 1 95.88 175 PRO B CA 1
ATOM 4703 C C . PRO B 1 175 ? 5.25 -7.531 4.668 1 95.88 175 PRO B C 1
ATOM 4705 O O . PRO B 1 175 ? 4.586 -8.188 5.469 1 95.88 175 PRO B O 1
ATOM 4708 N N . ARG B 1 176 ? 6.176 -8 3.893 1 95.69 176 ARG B N 1
ATOM 4709 C CA . ARG B 1 176 ? 6.363 -9.43 3.689 1 95.69 176 ARG B CA 1
ATOM 4710 C C . ARG B 1 176 ? 6.5 -10.164 5.023 1 95.69 176 ARG B C 1
ATOM 4712 O O . ARG B 1 176 ? 5.93 -11.234 5.207 1 95.69 176 ARG B O 1
ATOM 4719 N N . GLN B 1 177 ? 7.148 -9.617 5.973 1 95.56 177 GLN B N 1
ATOM 4720 C CA . GLN B 1 177 ? 7.469 -10.289 7.227 1 95.56 177 GLN B CA 1
ATOM 4721 C C . GLN B 1 177 ? 6.258 -10.312 8.156 1 95.56 177 GLN B C 1
ATOM 4723 O O . GLN B 1 177 ? 6.246 -11.055 9.141 1 95.56 177 GLN B O 1
ATOM 4728 N N . LEU B 1 178 ? 5.262 -9.531 7.773 1 96.12 178 LEU B N 1
ATOM 4729 C CA . LEU B 1 178 ? 4.078 -9.438 8.625 1 96.12 178 LEU B CA 1
ATOM 4730 C C . LEU B 1 178 ? 2.871 -10.062 7.938 1 96.12 178 LEU B C 1
ATOM 4732 O O . LEU B 1 178 ? 1.818 -10.234 8.555 1 96.12 178 LEU B O 1
ATOM 4736 N N . ASP B 1 179 ? 2.959 -10.438 6.723 1 97.69 179 ASP B N 1
ATOM 4737 C CA . ASP B 1 179 ? 1.797 -10.789 5.91 1 97.69 179 ASP B CA 1
ATOM 4738 C C . ASP B 1 179 ? 1.514 -12.289 5.98 1 97.69 179 ASP B C 1
ATOM 4740 O O . ASP B 1 179 ? 2.148 -13.078 5.277 1 97.69 179 ASP B O 1
ATOM 4744 N N . ASN B 1 180 ? 0.558 -12.68 6.711 1 97.44 180 ASN B N 1
ATOM 4745 C CA . ASN B 1 180 ? 0.088 -14.062 6.703 1 97.44 180 ASN B CA 1
ATOM 4746 C C . ASN B 1 180 ? -1.234 -14.195 5.953 1 97.44 180 ASN B C 1
ATOM 4748 O O . ASN B 1 180 ? -1.926 -15.211 6.086 1 97.44 180 ASN B O 1
ATOM 4752 N N . VAL B 1 181 ? -1.594 -13.195 5.195 1 97.44 181 VAL B N 1
ATOM 4753 C CA . VAL B 1 181 ? -2.904 -13.195 4.555 1 97.44 181 VAL B CA 1
ATOM 4754 C C . VAL B 1 181 ? -2.742 -13.344 3.045 1 97.44 181 VAL B C 1
ATOM 4756 O O . VAL B 1 181 ? -3 -14.422 2.494 1 97.44 181 VAL B O 1
ATOM 4759 N N . VAL B 1 182 ? -2.125 -12.336 2.393 1 97.19 182 VAL B N 1
ATOM 4760 C CA . VAL B 1 182 ? -2.074 -12.375 0.935 1 97.19 182 VAL B CA 1
ATOM 4761 C C . VAL B 1 182 ? -0.811 -13.102 0.48 1 97.19 182 VAL B C 1
ATOM 4763 O O . VAL B 1 182 ? -0.874 -14.258 0.045 1 97.19 182 VAL B O 1
ATOM 4766 N N . ALA B 1 183 ? 0.34 -12.484 0.847 1 95.31 183 ALA B N 1
ATOM 4767 C CA . ALA B 1 183 ? 1.591 -13.125 0.447 1 95.31 183 ALA B CA 1
ATOM 4768 C C . ALA B 1 183 ? 1.836 -14.398 1.25 1 95.31 183 ALA B C 1
ATOM 4770 O O . ALA B 1 183 ? 2.543 -15.297 0.794 1 95.31 183 ALA B O 1
ATOM 4771 N N . ALA B 1 184 ? 1.322 -14.414 2.455 1 96.88 184 ALA B N 1
ATOM 4772 C CA . ALA B 1 184 ? 1.439 -15.555 3.359 1 96.88 184 ALA B CA 1
ATOM 4773 C C . ALA B 1 184 ? 2.902 -15.914 3.604 1 96.88 184 ALA B C 1
ATOM 4775 O O . ALA B 1 184 ? 3.281 -17.094 3.529 1 96.88 184 ALA B O 1
ATOM 4776 N N . THR B 1 185 ? 3.703 -14.883 3.828 1 96.38 185 THR B N 1
ATOM 4777 C CA . THR B 1 185 ? 5.137 -15.102 3.975 1 96.38 185 THR B CA 1
ATOM 4778 C C . THR B 1 185 ? 5.574 -14.883 5.422 1 96.38 185 THR B C 1
ATOM 4780 O O . THR B 1 185 ? 6.754 -15.023 5.746 1 96.38 185 THR B O 1
ATOM 4783 N N . LYS B 1 186 ? 4.656 -14.438 6.254 1 97.12 186 LYS B N 1
ATOM 4784 C CA . LYS B 1 186 ? 5.008 -14.336 7.668 1 97.12 186 LYS B CA 1
ATOM 4785 C C . LYS B 1 186 ? 5.535 -15.672 8.195 1 97.12 186 LYS B C 1
ATOM 4787 O O . LYS B 1 186 ? 4.977 -16.734 7.895 1 97.12 186 LYS B O 1
ATOM 4792 N N . SER B 1 187 ? 6.551 -15.609 8.984 1 97.06 187 SER B N 1
ATOM 4793 C CA . SER B 1 187 ? 7.23 -16.828 9.422 1 97.06 187 SER B CA 1
ATOM 4794 C C . SER B 1 187 ? 6.32 -17.688 10.289 1 97.06 187 SER B C 1
ATOM 4796 O O . SER B 1 187 ? 5.617 -17.172 11.164 1 97.06 187 SER B O 1
ATOM 4798 N N . CYS B 1 188 ? 6.305 -18.938 10.016 1 98.06 188 CYS B N 1
ATOM 4799 C CA . CYS B 1 188 ? 5.605 -19.984 10.766 1 98.06 188 CYS B CA 1
ATOM 4800 C C . CYS B 1 188 ? 6.457 -21.234 10.875 1 98.06 188 CYS B C 1
ATOM 4802 O O . CYS B 1 188 ? 6.641 -21.953 9.891 1 98.06 188 CYS B O 1
ATOM 4804 N N . LYS B 1 189 ? 6.898 -21.484 12.109 1 97.56 189 LYS B N 1
ATOM 4805 C CA . LYS B 1 189 ? 7.855 -22.562 12.344 1 97.56 189 LYS B CA 1
ATOM 4806 C C . LYS B 1 189 ? 7.25 -23.922 12 1 97.56 189 LYS B C 1
ATOM 4808 O O . LYS B 1 189 ? 7.883 -24.734 11.32 1 97.56 189 LYS B O 1
ATOM 4813 N N . LEU B 1 190 ? 6.094 -24.172 12.477 1 97.88 190 LEU B N 1
ATOM 4814 C CA . LEU B 1 190 ? 5.461 -25.469 12.242 1 97.88 190 LEU B CA 1
ATOM 4815 C C . LEU B 1 190 ? 5.199 -25.688 10.758 1 97.88 190 LEU B C 1
ATOM 4817 O O . LEU B 1 190 ? 5.453 -26.766 10.234 1 97.88 190 LEU B O 1
ATOM 4821 N N . TRP B 1 191 ? 4.695 -24.703 10.094 1 98.25 191 TRP B N 1
ATOM 4822 C CA . TRP B 1 191 ? 4.449 -24.797 8.656 1 98.25 191 TRP B CA 1
ATOM 4823 C C . TRP B 1 191 ? 5.734 -25.141 7.906 1 98.25 191 TRP B C 1
ATOM 4825 O O . TRP B 1 191 ? 5.75 -26.031 7.051 1 98.25 191 TRP B O 1
ATOM 4835 N N . SER B 1 192 ? 6.797 -24.422 8.234 1 98.19 192 SER B N 1
ATOM 4836 C CA . SER B 1 192 ? 8.078 -24.625 7.559 1 98.19 192 SER B CA 1
ATOM 4837 C C . SER B 1 192 ? 8.57 -26.062 7.734 1 98.19 192 SER B C 1
ATOM 4839 O O . SER B 1 192 ? 9.07 -26.672 6.789 1 98.19 192 SER B O 1
ATOM 4841 N N . ALA B 1 193 ? 8.422 -26.516 8.93 1 98 193 ALA B N 1
ATOM 4842 C CA . ALA B 1 193 ? 8.852 -27.891 9.211 1 98 193 ALA B CA 1
ATOM 4843 C C . ALA B 1 193 ? 8.047 -28.891 8.398 1 98 193 ALA B C 1
ATOM 4845 O O . ALA B 1 193 ? 8.617 -29.812 7.793 1 98 193 ALA B O 1
ATOM 4846 N N . MET B 1 194 ? 6.777 -28.766 8.398 1 98.38 194 MET B N 1
ATOM 4847 C CA . MET B 1 194 ? 5.891 -29.688 7.688 1 98.38 194 MET B CA 1
ATOM 4848 C C . MET B 1 194 ? 6.117 -29.594 6.184 1 98.38 194 MET B C 1
ATOM 4850 O O . MET B 1 194 ? 6.16 -30.609 5.496 1 98.38 194 MET B O 1
ATOM 4854 N N . TYR B 1 195 ? 6.27 -28.422 5.688 1 98.5 195 TYR B N 1
ATOM 4855 C CA . TYR B 1 195 ? 6.547 -28.203 4.273 1 98.5 195 TYR B CA 1
ATOM 4856 C C . TYR B 1 195 ? 7.836 -28.906 3.857 1 98.5 195 TYR B C 1
ATOM 4858 O O . TYR B 1 195 ? 7.875 -29.594 2.838 1 98.5 195 TYR B O 1
ATOM 4866 N N . ASN B 1 196 ? 8.836 -28.688 4.645 1 98.5 196 ASN B N 1
ATOM 4867 C CA . ASN B 1 196 ? 10.125 -29.297 4.328 1 98.5 196 ASN B CA 1
ATOM 4868 C C . ASN B 1 196 ? 10.055 -30.812 4.336 1 98.5 196 ASN B C 1
ATOM 4870 O O . ASN B 1 196 ? 10.695 -31.484 3.518 1 98.5 196 ASN B O 1
ATOM 4874 N N . GLU B 1 197 ? 9.305 -31.312 5.215 1 98.38 197 GLU B N 1
ATOM 4875 C CA . GLU B 1 197 ? 9.141 -32.75 5.289 1 98.38 197 GLU B CA 1
ATOM 4876 C C . GLU B 1 197 ? 8.438 -33.312 4.047 1 98.38 197 GLU B C 1
ATOM 4878 O O . GLU B 1 197 ? 8.906 -34.25 3.432 1 98.38 197 GLU B O 1
ATOM 4883 N N . VAL B 1 198 ? 7.352 -32.719 3.682 1 98.38 198 VAL B N 1
ATOM 4884 C CA . VAL B 1 198 ? 6.59 -33.188 2.527 1 98.38 198 VAL B CA 1
ATOM 4885 C C . VAL B 1 198 ? 7.398 -32.969 1.251 1 98.38 198 VAL B C 1
ATOM 4887 O O . VAL B 1 198 ? 7.395 -33.812 0.356 1 98.38 198 VAL B O 1
ATOM 4890 N N . LYS B 1 199 ? 8.062 -31.859 1.155 1 98.62 199 LYS B N 1
ATOM 4891 C CA . LYS B 1 199 ? 8.914 -31.594 -0 1 98.62 199 LYS B CA 1
ATOM 4892 C C . LYS B 1 199 ? 10.016 -32.656 -0.122 1 98.62 199 LYS B C 1
ATOM 4894 O O . LYS B 1 199 ? 10.305 -33.125 -1.22 1 98.62 199 LYS B O 1
ATOM 4899 N N . ALA B 1 200 ? 10.594 -33 1.025 1 98.44 200 ALA B N 1
ATOM 4900 C CA . ALA B 1 200 ? 11.641 -34 1.02 1 98.44 200 ALA B CA 1
ATOM 4901 C C . ALA B 1 200 ? 11.109 -35.344 0.523 1 98.44 200 ALA B C 1
ATOM 4903 O O . ALA B 1 200 ? 11.797 -36.062 -0.212 1 98.44 200 ALA B O 1
ATOM 4904 N N . GLU B 1 201 ? 9.977 -35.688 0.953 1 98.31 201 GLU B N 1
ATOM 4905 C CA . GLU B 1 201 ? 9.336 -36.906 0.51 1 98.31 201 GLU B CA 1
ATOM 4906 C C . GLU B 1 201 ? 9.102 -36.906 -0.998 1 98.31 201 GLU B C 1
ATOM 4908 O O . GLU B 1 201 ? 9.352 -37.906 -1.676 1 98.31 201 GLU B O 1
ATOM 4913 N N . VAL B 1 202 ? 8.656 -35.812 -1.501 1 98.19 202 VAL B N 1
ATOM 4914 C CA . VAL B 1 202 ? 8.375 -35.688 -2.928 1 98.19 202 VAL B CA 1
ATOM 4915 C C . VAL B 1 202 ? 9.688 -35.719 -3.713 1 98.19 202 VAL B C 1
ATOM 4917 O O . VAL B 1 202 ? 9.789 -36.375 -4.738 1 98.19 202 VAL B O 1
ATOM 4920 N N . ASP B 1 203 ? 10.648 -35.031 -3.225 1 98.38 203 ASP B N 1
ATOM 4921 C CA . ASP B 1 203 ? 11.945 -34.938 -3.879 1 98.38 203 ASP B CA 1
ATOM 4922 C C . ASP B 1 203 ? 12.602 -36.312 -3.99 1 98.38 203 ASP B C 1
ATOM 4924 O O . ASP B 1 203 ? 13.398 -36.562 -4.898 1 98.38 203 ASP B O 1
ATOM 4928 N N . ALA B 1 204 ? 12.258 -37.219 -3.121 1 98.12 204 ALA B N 1
ATOM 4929 C CA . ALA B 1 204 ? 12.891 -38.531 -3.059 1 98.12 204 ALA B CA 1
ATOM 4930 C C . ALA B 1 204 ? 12.195 -39.531 -3.99 1 98.12 204 ALA B C 1
ATOM 4932 O O . ALA B 1 204 ? 12.641 -40.656 -4.148 1 98.12 204 ALA B O 1
ATOM 4933 N N . GLN B 1 205 ? 11.141 -39.156 -4.613 1 98 205 GLN B N 1
ATOM 4934 C CA . GLN B 1 205 ? 10.414 -40.062 -5.488 1 98 205 GLN B CA 1
ATOM 4935 C C . GLN B 1 205 ? 11.25 -40.469 -6.707 1 98 205 GLN B C 1
ATOM 4937 O O . GLN B 1 205 ? 11.836 -39.594 -7.359 1 98 205 GLN B O 1
ATOM 4942 N N . PRO B 1 206 ? 11.242 -41.656 -7.102 1 97.75 206 PRO B N 1
ATOM 4943 C CA . PRO B 1 206 ? 12.094 -42.156 -8.188 1 97.75 206 PRO B CA 1
ATOM 4944 C C . PRO B 1 206 ? 11.727 -41.562 -9.547 1 97.75 206 PRO B C 1
ATOM 4946 O O . PRO B 1 206 ? 12.594 -41.406 -10.406 1 97.75 206 PRO B O 1
ATOM 4949 N N . LYS B 1 207 ? 10.555 -41.188 -9.75 1 97.5 207 LYS B N 1
ATOM 4950 C CA . LYS B 1 207 ? 10.094 -40.688 -11.047 1 97.5 207 LYS B CA 1
ATOM 4951 C C . LYS B 1 207 ? 10.789 -39.406 -11.43 1 97.5 207 LYS B C 1
ATOM 4953 O O . LYS B 1 207 ? 10.812 -39.031 -12.609 1 97.5 207 LYS B O 1
ATOM 4958 N N . PHE B 1 208 ? 11.422 -38.719 -10.477 1 98.12 208 PHE B N 1
ATOM 4959 C CA . PHE B 1 208 ? 12.047 -37.438 -10.766 1 98.12 208 PHE B CA 1
ATOM 4960 C C . PHE B 1 208 ? 13.562 -37.562 -10.883 1 98.12 208 PHE B C 1
ATOM 4962 O O . PHE B 1 208 ? 14.25 -36.656 -11.297 1 98.12 208 PHE B O 1
ATOM 4969 N N . SER B 1 209 ? 14.102 -38.719 -10.586 1 97.62 209 SER B N 1
ATOM 4970 C CA . SER B 1 209 ? 15.547 -38.906 -10.5 1 97.62 209 SER B CA 1
ATOM 4971 C C . SER B 1 209 ? 16.234 -38.594 -11.828 1 97.62 209 SER B C 1
ATOM 4973 O O . SER B 1 209 ? 17.234 -37.906 -11.867 1 97.62 209 SER B O 1
ATOM 4975 N N . GLU B 1 210 ? 15.68 -39.188 -12.906 1 98.06 210 GLU B N 1
ATOM 4976 C CA . GLU B 1 210 ? 16.281 -38.969 -14.227 1 98.06 210 GLU B CA 1
ATOM 4977 C C . GLU B 1 210 ? 16.266 -37.5 -14.617 1 98.06 210 GLU B C 1
ATOM 4979 O O . GLU B 1 210 ? 17.25 -37 -15.141 1 98.06 210 GLU B O 1
ATOM 4984 N N . LEU B 1 211 ? 15.156 -36.875 -14.383 1 98.69 211 LEU B N 1
ATOM 4985 C CA . LEU B 1 211 ? 15.039 -35.438 -14.688 1 98.69 211 LEU B CA 1
ATOM 4986 C C . LEU B 1 211 ? 16.031 -34.625 -13.867 1 98.69 211 LEU B C 1
ATOM 4988 O O . LEU B 1 211 ? 16.719 -33.75 -14.406 1 98.69 211 LEU B O 1
ATOM 4992 N N . PHE B 1 212 ? 16.141 -34.906 -12.555 1 98.75 212 PHE B N 1
ATOM 4993 C CA . PHE B 1 212 ? 17.047 -34.188 -11.656 1 98.75 212 PHE B CA 1
ATOM 4994 C C . PHE B 1 212 ? 18.484 -34.312 -12.117 1 98.75 212 PHE B C 1
ATOM 4996 O O . PHE B 1 212 ? 19.234 -33.344 -12.156 1 98.75 212 PHE B O 1
ATOM 5003 N N . ASP B 1 213 ? 18.859 -35.531 -12.516 1 98.5 213 ASP B N 1
ATOM 5004 C CA . ASP B 1 213 ? 20.219 -35.781 -13.008 1 98.5 213 ASP B CA 1
ATOM 5005 C C . ASP B 1 213 ? 20.5 -34.969 -14.281 1 98.5 213 ASP B C 1
ATOM 5007 O O . ASP B 1 213 ? 21.562 -34.375 -14.414 1 98.5 213 ASP B O 1
ATOM 5011 N N . TYR B 1 214 ? 19.531 -35.031 -15.188 1 98.69 214 TYR B N 1
ATOM 5012 C CA . TYR B 1 214 ? 19.672 -34.344 -16.469 1 98.69 214 TYR B CA 1
ATOM 5013 C C . TYR B 1 214 ? 19.828 -32.844 -16.25 1 98.69 214 TYR B C 1
ATOM 5015 O O . TYR B 1 214 ? 20.734 -32.219 -16.828 1 98.69 214 TYR B O 1
ATOM 5023 N N . LEU B 1 215 ? 19 -32.25 -15.391 1 98.81 215 LEU B N 1
ATOM 5024 C CA . LEU B 1 215 ? 19.031 -30.828 -15.125 1 98.81 215 LEU B CA 1
ATOM 5025 C C . LEU B 1 215 ? 20.312 -30.438 -14.383 1 98.81 215 LEU B C 1
ATOM 5027 O O . LEU B 1 215 ? 20.891 -29.375 -14.648 1 98.81 215 LEU B O 1
ATOM 5031 N N . THR B 1 216 ? 20.703 -31.266 -13.406 1 98.75 216 THR B N 1
ATOM 5032 C CA . THR B 1 216 ? 21.938 -31 -12.672 1 98.75 216 THR B CA 1
ATOM 5033 C C . THR B 1 216 ? 23.125 -30.922 -13.625 1 98.75 216 THR B C 1
ATOM 5035 O O . THR B 1 216 ? 23.938 -30 -13.531 1 98.75 216 THR B O 1
ATOM 5038 N N . LYS B 1 217 ? 23.172 -31.797 -14.562 1 98.56 217 LYS B N 1
ATOM 5039 C CA . LYS B 1 217 ? 24.266 -31.828 -15.531 1 98.56 217 LYS B CA 1
ATOM 5040 C C . LYS B 1 217 ? 24.281 -30.578 -16.406 1 98.56 217 LYS B C 1
ATOM 5042 O O . LYS B 1 217 ? 25.328 -29.953 -16.578 1 98.56 217 LYS B O 1
ATOM 5047 N N . HIS B 1 218 ? 23.172 -30.172 -16.875 1 98.62 218 HIS B N 1
ATOM 5048 C CA . HIS B 1 218 ? 23.141 -29.172 -17.922 1 98.62 218 HIS B CA 1
ATOM 5049 C C . HIS B 1 218 ? 23.094 -27.766 -17.328 1 98.62 218 HIS B C 1
ATOM 5051 O O . HIS B 1 218 ? 23.484 -26.797 -17.984 1 98.62 218 HIS B O 1
ATOM 5057 N N . THR B 1 219 ? 22.578 -27.609 -16.062 1 98.56 219 THR B N 1
ATOM 5058 C CA . THR B 1 219 ? 22.578 -26.312 -15.422 1 98.56 219 THR B CA 1
ATOM 5059 C C . THR B 1 219 ? 23.875 -26.062 -14.656 1 98.56 219 THR B C 1
ATOM 5061 O O . THR B 1 219 ? 24.141 -24.953 -14.219 1 98.56 219 THR B O 1
ATOM 5064 N N . ASN B 1 220 ? 24.625 -27.125 -14.508 1 98.19 220 ASN B N 1
ATOM 5065 C CA . ASN B 1 220 ? 25.875 -27.094 -13.773 1 98.19 220 ASN B CA 1
ATOM 5066 C C . ASN B 1 220 ? 25.672 -26.672 -12.32 1 98.19 220 ASN B C 1
ATOM 5068 O O . ASN B 1 220 ? 26.453 -25.906 -11.766 1 98.19 220 ASN B O 1
ATOM 5072 N N . GLN B 1 221 ? 24.547 -27.078 -11.734 1 98 221 GLN B N 1
ATOM 5073 C CA . GLN B 1 221 ? 24.203 -26.906 -10.32 1 98 221 GLN B CA 1
ATOM 5074 C C . GLN B 1 221 ? 23.25 -28 -9.844 1 98 221 GLN B C 1
ATOM 5076 O O . GLN B 1 221 ? 22.578 -28.641 -10.656 1 98 221 GLN B O 1
ATOM 5081 N N . SER B 1 222 ? 23.234 -28.219 -8.594 1 97.25 222 SER B N 1
ATOM 5082 C CA . SER B 1 222 ? 22.359 -29.25 -8.047 1 97.25 222 SER B CA 1
ATOM 5083 C C . SER B 1 222 ? 20.891 -28.906 -8.281 1 97.25 222 SER B C 1
ATOM 5085 O O . SER B 1 222 ? 20.438 -27.828 -7.902 1 97.25 222 SER B O 1
ATOM 5087 N N . MET B 1 223 ? 20.219 -29.781 -8.906 1 97.38 223 MET B N 1
ATOM 5088 C CA . MET B 1 223 ? 18.781 -29.656 -9.18 1 97.38 223 MET B CA 1
ATOM 5089 C C . MET B 1 223 ? 18.016 -30.844 -8.625 1 97.38 223 MET B C 1
ATOM 5091 O O . MET B 1 223 ? 17.281 -31.516 -9.359 1 97.38 223 MET B O 1
ATOM 5095 N N . ARG B 1 224 ? 18.031 -31.016 -7.316 1 96.94 224 ARG B N 1
ATOM 5096 C CA . ARG B 1 224 ? 17.469 -32.25 -6.75 1 96.94 224 ARG B CA 1
ATOM 5097 C C . ARG B 1 224 ? 16.234 -31.953 -5.914 1 96.94 224 ARG B C 1
ATOM 5099 O O . ARG B 1 224 ? 16.047 -32.531 -4.84 1 96.94 224 ARG B O 1
ATOM 5106 N N . SER B 1 225 ? 15.492 -30.953 -6.359 1 98.44 225 SER B N 1
ATOM 5107 C CA . SER B 1 225 ? 14.234 -30.594 -5.711 1 98.44 225 SER B CA 1
ATOM 5108 C C . SER B 1 225 ? 13.219 -30.062 -6.719 1 98.44 225 SER B C 1
ATOM 5110 O O . SER B 1 225 ? 13.586 -29.359 -7.66 1 98.44 225 SER B O 1
ATOM 5112 N N . VAL B 1 226 ? 12.008 -30.391 -6.449 1 98.69 226 VAL B N 1
ATOM 5113 C CA . VAL B 1 226 ? 10.938 -29.875 -7.305 1 98.69 226 VAL B CA 1
ATOM 5114 C C . VAL B 1 226 ? 10.906 -28.344 -7.219 1 98.69 226 VAL B C 1
ATOM 5116 O O . VAL B 1 226 ? 10.516 -27.672 -8.18 1 98.69 226 VAL B O 1
ATOM 5119 N N . LEU B 1 227 ? 11.344 -27.766 -6.094 1 98.38 227 LEU B N 1
ATOM 5120 C CA . LEU B 1 227 ? 11.406 -26.328 -5.934 1 98.38 227 LEU B CA 1
ATOM 5121 C C . LEU B 1 227 ? 12.406 -25.719 -6.918 1 98.38 227 LEU B C 1
ATOM 5123 O O . LEU B 1 227 ? 12.117 -24.688 -7.539 1 98.38 227 LEU B O 1
ATOM 5127 N N . ASN B 1 228 ? 13.523 -26.359 -7.023 1 98.19 228 ASN B N 1
ATOM 5128 C CA . ASN B 1 228 ? 14.516 -25.891 -7.988 1 98.19 228 ASN B CA 1
ATOM 5129 C C . ASN B 1 228 ? 13.992 -25.984 -9.422 1 98.19 228 ASN B C 1
ATOM 5131 O O . ASN B 1 228 ? 14.273 -25.125 -10.242 1 98.19 228 ASN B O 1
ATOM 5135 N N . VAL B 1 229 ? 13.328 -27.062 -9.695 1 98.62 229 VAL B N 1
ATOM 5136 C CA . VAL B 1 229 ? 12.734 -27.25 -11.016 1 98.62 229 VAL B CA 1
ATOM 5137 C C . VAL B 1 229 ? 11.711 -26.141 -11.273 1 98.62 229 VAL B C 1
ATOM 5139 O O . VAL B 1 229 ? 11.625 -25.625 -12.391 1 98.62 229 VAL B O 1
ATOM 5142 N N . ASP B 1 230 ? 10.93 -25.797 -10.281 1 98.25 230 ASP B N 1
ATOM 5143 C CA . ASP B 1 230 ? 9.945 -24.719 -10.359 1 98.25 230 ASP B CA 1
ATOM 5144 C C . ASP B 1 230 ? 10.594 -23.422 -10.805 1 98.25 230 ASP B C 1
ATOM 5146 O O . ASP B 1 230 ? 10.156 -22.797 -11.781 1 98.25 230 ASP B O 1
ATOM 5150 N N . PHE B 1 231 ? 11.656 -23.031 -10.172 1 97.94 231 PHE B N 1
ATOM 5151 C CA . PHE B 1 231 ? 12.344 -21.797 -10.484 1 97.94 231 PHE B CA 1
ATOM 5152 C C . PHE B 1 231 ? 12.93 -21.828 -11.891 1 97.94 231 PHE B C 1
ATOM 5154 O O . PHE B 1 231 ? 12.836 -20.859 -12.633 1 97.94 231 PHE B O 1
ATOM 5161 N N . LEU B 1 232 ? 13.484 -22.969 -12.242 1 98.56 232 LEU B N 1
ATOM 5162 C CA . LEU B 1 232 ? 14.078 -23.109 -13.562 1 98.56 232 LEU B CA 1
ATOM 5163 C C . LEU B 1 232 ? 13 -23.078 -14.648 1 98.56 232 LEU B C 1
ATOM 5165 O O . LEU B 1 232 ? 13.164 -22.422 -15.672 1 98.56 232 LEU B O 1
ATOM 5169 N N . TYR B 1 233 ? 11.961 -23.844 -14.422 1 98.44 233 TYR B N 1
ATOM 5170 C CA . TYR B 1 233 ? 10.836 -23.859 -15.352 1 98.44 233 TYR B CA 1
ATOM 5171 C C . TYR B 1 233 ? 10.336 -22.438 -15.633 1 98.44 233 TYR B C 1
ATOM 5173 O O . TYR B 1 233 ? 10.148 -22.062 -16.797 1 98.44 233 TYR B O 1
ATOM 5181 N N . SER B 1 234 ? 10.141 -21.672 -14.609 1 97.81 234 SER B N 1
ATOM 5182 C CA . SER B 1 234 ? 9.656 -20.312 -14.719 1 97.81 234 SER B CA 1
ATOM 5183 C C . SER B 1 234 ? 10.625 -19.438 -15.516 1 97.81 234 SER B C 1
ATOM 5185 O O . SER B 1 234 ? 10.211 -18.656 -16.375 1 97.81 234 SER B O 1
ATOM 5187 N N . SER B 1 235 ? 11.875 -19.594 -15.227 1 98 235 SER B N 1
ATOM 5188 C CA . SER B 1 235 ? 12.891 -18.812 -15.93 1 98 235 SER B CA 1
ATOM 5189 C C . SER B 1 235 ? 12.914 -19.141 -17.422 1 98 235 SER B C 1
ATOM 5191 O O . SER B 1 235 ? 12.961 -18.25 -18.25 1 98 235 SER B O 1
ATOM 5193 N N . LEU B 1 236 ? 12.891 -20.438 -17.75 1 98.44 236 LEU B N 1
ATOM 5194 C CA . LEU B 1 236 ? 12.906 -20.859 -19.156 1 98.44 236 LEU B CA 1
ATOM 5195 C C . LEU B 1 236 ? 11.656 -20.375 -19.891 1 98.44 236 LEU B C 1
ATOM 5197 O O . LEU B 1 236 ? 11.742 -19.953 -21.031 1 98.44 236 LEU B O 1
ATOM 5201 N N . LEU B 1 237 ? 10.555 -20.453 -19.219 1 98 237 LEU B N 1
ATOM 5202 C CA . LEU B 1 237 ? 9.305 -20 -19.812 1 98 237 LEU B CA 1
ATOM 5203 C C . LEU B 1 237 ? 9.367 -18.516 -20.172 1 98 237 LEU B C 1
ATOM 5205 O O . LEU B 1 237 ? 8.992 -18.125 -21.281 1 98 237 LEU B O 1
ATOM 5209 N N . ILE B 1 238 ? 9.844 -17.719 -19.312 1 98 238 ILE B N 1
ATOM 5210 C CA . ILE B 1 238 ? 9.922 -16.281 -19.5 1 98 238 ILE B CA 1
ATOM 5211 C C . ILE B 1 238 ? 10.922 -15.953 -20.609 1 98 238 ILE B C 1
ATOM 5213 O O . ILE B 1 238 ? 10.664 -15.102 -21.469 1 98 238 ILE B O 1
ATOM 5217 N N . GLN B 1 239 ? 12.086 -16.641 -20.562 1 97.88 239 GLN B N 1
ATOM 5218 C CA . GLN B 1 239 ? 13.078 -16.438 -21.609 1 97.88 239 GLN B CA 1
ATOM 5219 C C . GLN B 1 239 ? 12.492 -16.766 -22.984 1 97.88 239 GLN B C 1
ATOM 5221 O O . GLN B 1 239 ? 12.656 -15.984 -23.938 1 97.88 239 GLN B O 1
ATOM 5226 N N . ARG B 1 240 ? 11.766 -17.812 -23.062 1 97.25 240 ARG B N 1
ATOM 5227 C CA . ARG B 1 240 ? 11.125 -18.203 -24.312 1 97.25 240 ARG B CA 1
ATOM 5228 C C . ARG B 1 240 ? 10.094 -17.156 -24.734 1 97.25 240 ARG B C 1
ATOM 5230 O O . ARG B 1 240 ? 10.062 -16.734 -25.891 1 97.25 240 ARG B O 1
ATOM 5237 N N . GLU B 1 241 ? 9.281 -16.719 -23.844 1 95.06 241 GLU B N 1
ATOM 5238 C CA . GLU B 1 241 ? 8.195 -15.789 -24.141 1 95.06 241 GLU B CA 1
ATOM 5239 C C . GLU B 1 241 ? 8.742 -14.414 -24.531 1 95.06 241 GLU B C 1
ATOM 5241 O O . GLU B 1 241 ? 8.062 -13.648 -25.219 1 95.06 241 GLU B O 1
ATOM 5246 N N . THR B 1 242 ? 9.922 -14.156 -24.078 1 94.5 242 THR B N 1
ATOM 5247 C CA . THR B 1 242 ? 10.531 -12.867 -24.391 1 94.5 242 THR B CA 1
ATOM 5248 C C . THR B 1 242 ? 11.289 -12.953 -25.719 1 94.5 242 THR B C 1
ATOM 5250 O O . THR B 1 242 ? 11.844 -11.953 -26.188 1 94.5 242 THR B O 1
ATOM 5253 N N . GLY B 1 243 ? 11.414 -14.133 -26.312 1 95.12 243 GLY B N 1
ATOM 5254 C CA . GLY B 1 243 ? 12 -14.305 -27.625 1 95.12 243 GLY B CA 1
ATOM 5255 C C . GLY B 1 243 ? 13.453 -14.758 -27.578 1 95.12 243 GLY B C 1
ATOM 5256 O O . GLY B 1 243 ? 14.125 -14.812 -28.609 1 95.12 243 GLY B O 1
ATOM 5257 N N . LEU B 1 244 ? 13.867 -15.062 -26.438 1 97.25 244 LEU B N 1
ATOM 5258 C CA . LEU B 1 244 ? 15.234 -15.555 -26.328 1 97.25 244 LEU B CA 1
ATOM 5259 C C . LEU B 1 244 ? 15.312 -17.031 -26.719 1 97.25 244 LEU B C 1
ATOM 5261 O O . LEU B 1 244 ? 14.406 -17.812 -26.391 1 97.25 244 LEU B O 1
ATOM 5265 N N . LYS B 1 245 ? 16.375 -17.391 -27.406 1 97.94 245 LYS B N 1
ATOM 5266 C CA . LYS B 1 245 ? 16.578 -18.781 -27.797 1 97.94 245 LYS B CA 1
ATOM 5267 C C . LYS B 1 245 ? 17.062 -19.625 -26.609 1 97.94 245 LYS B C 1
ATOM 5269 O O . LYS B 1 245 ? 18.125 -19.344 -26.062 1 97.94 245 LYS B O 1
ATOM 5274 N N . LEU B 1 246 ? 16.391 -20.625 -26.328 1 98.38 246 LEU B N 1
ATOM 5275 C CA . LEU B 1 246 ? 16.781 -21.5 -25.234 1 98.38 246 LEU B CA 1
ATOM 5276 C C . LEU B 1 246 ? 17.891 -22.453 -25.656 1 98.38 246 LEU B C 1
ATOM 5278 O O . LEU B 1 246 ? 18 -22.797 -26.844 1 98.38 246 LEU B O 1
ATOM 5282 N N . PRO B 1 247 ? 18.703 -22.891 -24.719 1 98.31 247 PRO B N 1
ATOM 5283 C CA . PRO B 1 247 ? 19.719 -23.891 -25.047 1 98.31 247 PRO B CA 1
ATOM 5284 C C . PRO B 1 247 ? 19.109 -25.188 -25.594 1 98.31 247 PRO B C 1
ATOM 5286 O O . PRO B 1 247 ? 18.016 -25.578 -25.172 1 98.31 247 PRO B O 1
ATOM 5289 N N . GLU B 1 248 ? 19.859 -25.891 -26.375 1 98.31 248 GLU B N 1
ATOM 5290 C CA . GLU B 1 248 ? 19.359 -27.078 -27.078 1 98.31 248 GLU B CA 1
ATOM 5291 C C . GLU B 1 248 ? 18.938 -28.156 -26.109 1 98.31 248 GLU B C 1
ATOM 5293 O O . GLU B 1 248 ? 17.969 -28.891 -26.359 1 98.31 248 GLU B O 1
ATOM 5298 N N . TRP B 1 249 ? 19.625 -28.219 -25.047 1 98.38 249 TRP B N 1
ATOM 5299 C CA . TRP B 1 249 ? 19.359 -29.281 -24.094 1 98.38 249 TRP B CA 1
ATOM 5300 C C . TRP B 1 249 ? 17.953 -29.172 -23.531 1 98.38 249 TRP B C 1
ATOM 5302 O O . TRP B 1 249 ? 17.391 -30.156 -23.062 1 98.38 249 TRP B O 1
ATOM 5312 N N . THR B 1 250 ? 17.344 -27.969 -23.516 1 98.75 250 THR B N 1
ATOM 5313 C CA . THR B 1 250 ? 16.047 -27.766 -22.906 1 98.75 250 THR B CA 1
ATOM 5314 C C . THR B 1 250 ? 14.953 -28.469 -23.703 1 98.75 250 THR B C 1
ATOM 5316 O O . THR B 1 250 ? 13.891 -28.797 -23.156 1 98.75 250 THR B O 1
ATOM 5319 N N . LYS B 1 251 ? 15.156 -28.781 -24.938 1 98.19 251 LYS B N 1
ATOM 5320 C CA . LYS B 1 251 ? 14.18 -29.406 -25.797 1 98.19 251 LYS B CA 1
ATOM 5321 C C . LYS B 1 251 ? 13.781 -30.781 -25.266 1 98.19 251 LYS B C 1
ATOM 5323 O O . LYS B 1 251 ? 12.672 -31.25 -25.516 1 98.19 251 LYS B O 1
ATOM 5328 N N . ASN B 1 252 ? 14.625 -31.391 -24.562 1 98 252 ASN B N 1
ATOM 5329 C CA . ASN B 1 252 ? 14.406 -32.75 -24.078 1 98 252 ASN B CA 1
ATOM 5330 C C . ASN B 1 252 ? 13.531 -32.781 -22.828 1 98 252 ASN B C 1
ATOM 5332 O O . ASN B 1 252 ? 12.984 -33.812 -22.469 1 98 252 ASN B O 1
ATOM 5336 N N . VAL B 1 253 ? 13.398 -31.609 -22.203 1 98.56 253 VAL B N 1
ATOM 5337 C CA . VAL B 1 253 ? 12.773 -31.703 -20.891 1 98.56 253 VAL B CA 1
ATOM 5338 C C . VAL B 1 253 ? 11.734 -30.594 -20.719 1 98.56 253 VAL B C 1
ATOM 5340 O O . VAL B 1 253 ? 10.805 -30.734 -19.922 1 98.56 253 VAL B O 1
ATOM 5343 N N . PHE B 1 254 ? 11.852 -29.453 -21.375 1 98.56 254 PHE B N 1
ATOM 5344 C CA . PHE B 1 254 ? 10.984 -28.281 -21.203 1 98.56 254 PHE B CA 1
ATOM 5345 C C . PHE B 1 254 ? 10.047 -28.141 -22.406 1 98.56 254 PHE B C 1
ATOM 5347 O O . PHE B 1 254 ? 10.484 -28.188 -23.547 1 98.56 254 PHE B O 1
ATOM 5354 N N . PRO B 1 255 ? 8.812 -27.969 -22.25 1 97.69 255 PRO B N 1
ATOM 5355 C CA . PRO B 1 255 ? 8.164 -27.812 -20.938 1 97.69 255 PRO B CA 1
ATOM 5356 C C . PRO B 1 255 ? 7.672 -29.125 -20.359 1 97.69 255 PRO B C 1
ATOM 5358 O O . PRO B 1 255 ? 7.398 -29.219 -19.156 1 97.69 255 PRO B O 1
ATOM 5361 N N . ASN B 1 256 ? 7.555 -30.172 -21.094 1 96.5 256 ASN B N 1
ATOM 5362 C CA . ASN B 1 256 ? 6.715 -31.328 -20.812 1 96.5 256 ASN B CA 1
ATOM 5363 C C . ASN B 1 256 ? 7.168 -32.062 -19.562 1 96.5 256 ASN B C 1
ATOM 5365 O O . ASN B 1 256 ? 6.398 -32.188 -18.609 1 96.5 256 ASN B O 1
ATOM 5369 N N . LYS B 1 257 ? 8.383 -32.438 -19.453 1 98.06 257 LYS B N 1
ATOM 5370 C CA . LYS B 1 257 ? 8.852 -33.25 -18.328 1 98.06 257 LYS B CA 1
ATOM 5371 C C . LYS B 1 257 ? 8.992 -32.406 -17.078 1 98.06 257 LYS B C 1
ATOM 5373 O O . LYS B 1 257 ? 9.016 -32.938 -15.961 1 98.06 257 LYS B O 1
ATOM 5378 N N . MET B 1 258 ? 9.07 -31.094 -17.234 1 98.69 258 MET B N 1
ATOM 5379 C CA . MET B 1 258 ? 9.305 -30.203 -16.109 1 98.69 258 MET B CA 1
ATOM 5380 C C . MET B 1 258 ? 7.988 -29.688 -15.531 1 98.69 258 MET B C 1
ATOM 5382 O O . MET B 1 258 ? 7.949 -29.188 -14.414 1 98.69 258 MET B O 1
ATOM 5386 N N . ARG B 1 259 ? 6.984 -29.781 -16.234 1 98.38 259 ARG B N 1
ATOM 5387 C CA . ARG B 1 259 ? 5.715 -29.172 -15.875 1 98.38 259 ARG B CA 1
ATOM 5388 C C . ARG B 1 259 ? 5.133 -29.797 -14.617 1 98.38 259 ARG B C 1
ATOM 5390 O O . ARG B 1 259 ? 4.645 -29.094 -13.734 1 98.38 259 ARG B O 1
ATOM 5397 N N . LEU B 1 260 ? 5.168 -31.094 -14.539 1 98.19 260 LEU B N 1
ATOM 5398 C CA . LEU B 1 260 ? 4.594 -31.781 -13.391 1 98.19 260 LEU B CA 1
ATOM 5399 C C . LEU B 1 260 ? 5.305 -31.391 -12.102 1 98.19 260 LEU B C 1
ATOM 5401 O O . LEU B 1 260 ? 4.66 -30.984 -11.133 1 98.19 260 LEU B O 1
ATOM 5405 N N . PRO B 1 261 ? 6.629 -31.469 -12.031 1 98.56 261 PRO B N 1
ATOM 5406 C CA . PRO B 1 261 ? 7.277 -31.047 -10.789 1 98.56 261 PRO B CA 1
ATOM 5407 C C . PRO B 1 261 ? 7.066 -29.562 -10.5 1 98.56 261 PRO B C 1
ATOM 5409 O O . PRO B 1 261 ? 7.004 -29.156 -9.336 1 98.56 261 PRO B O 1
ATOM 5412 N N . PHE B 1 262 ? 6.957 -28.781 -11.508 1 98.31 262 PHE B N 1
ATOM 5413 C CA . PHE B 1 262 ? 6.621 -27.375 -11.32 1 98.31 262 PHE B CA 1
ATOM 5414 C C . PHE B 1 262 ? 5.277 -27.234 -10.609 1 98.31 262 PHE B C 1
ATOM 5416 O O . PHE B 1 262 ? 5.188 -26.578 -9.578 1 98.31 262 PHE B O 1
ATOM 5423 N N . MET B 1 263 ? 4.258 -27.828 -11.125 1 98.56 263 MET B N 1
ATOM 5424 C CA . MET B 1 263 ? 2.918 -27.734 -10.555 1 98.56 263 MET B CA 1
ATOM 5425 C C . MET B 1 263 ? 2.885 -28.344 -9.148 1 98.56 263 MET B C 1
ATOM 5427 O O . MET B 1 263 ? 2.189 -27.828 -8.266 1 98.56 263 MET B O 1
ATOM 5431 N N . LEU B 1 264 ? 3.607 -29.391 -9 1 98.44 264 LEU B N 1
ATOM 5432 C CA . LEU B 1 264 ? 3.674 -30.016 -7.684 1 98.44 264 LEU B CA 1
ATOM 5433 C C . LEU B 1 264 ? 4.324 -29.094 -6.664 1 98.44 264 LEU B C 1
ATOM 5435 O O . LEU B 1 264 ? 3.881 -29.016 -5.516 1 98.44 264 LEU B O 1
ATOM 5439 N N . SER B 1 265 ? 5.379 -28.453 -7.082 1 98.69 265 SER B N 1
ATOM 5440 C CA . SER B 1 265 ? 6.047 -27.5 -6.211 1 98.69 265 SER B CA 1
ATOM 5441 C C . SER B 1 265 ? 5.074 -26.438 -5.695 1 98.69 265 SER B C 1
ATOM 5443 O O . SER B 1 265 ? 5.078 -26.109 -4.508 1 98.69 265 SER B O 1
ATOM 5445 N N . LEU B 1 266 ? 4.23 -25.906 -6.543 1 98.5 266 LEU B N 1
ATOM 5446 C CA . LEU B 1 266 ? 3.221 -24.938 -6.148 1 98.5 266 LEU B CA 1
ATOM 5447 C C . LEU B 1 266 ? 2.219 -25.547 -5.176 1 98.5 266 LEU B C 1
ATOM 5449 O O . LEU B 1 266 ? 1.863 -24.922 -4.172 1 98.5 266 LEU B O 1
ATOM 5453 N N . ALA B 1 267 ? 1.845 -26.719 -5.438 1 98.56 267 ALA B N 1
ATOM 5454 C CA . ALA B 1 267 ? 0.817 -27.391 -4.648 1 98.56 267 ALA B CA 1
ATOM 5455 C C . ALA B 1 267 ? 1.327 -27.719 -3.25 1 98.56 267 ALA B C 1
ATOM 5457 O O . ALA B 1 267 ? 0.554 -27.734 -2.289 1 98.56 267 ALA B O 1
ATOM 5458 N N . LEU B 1 268 ? 2.623 -27.953 -3.107 1 98.5 268 LEU B N 1
ATOM 5459 C CA . LEU B 1 268 ? 3.209 -28.438 -1.858 1 98.5 268 LEU B CA 1
ATOM 5460 C C . LEU B 1 268 ? 3.039 -27.391 -0.752 1 98.5 268 LEU B C 1
ATOM 5462 O O . LEU B 1 268 ? 3.002 -27.75 0.43 1 98.5 268 LEU B O 1
ATOM 5466 N N . LEU B 1 269 ? 2.898 -26.156 -1.075 1 98.12 269 LEU B N 1
ATOM 5467 C CA . LEU B 1 269 ? 2.779 -25.109 -0.071 1 98.12 269 LEU B CA 1
ATOM 5468 C C . LEU B 1 269 ? 1.484 -25.266 0.721 1 98.12 269 LEU B C 1
ATOM 5470 O O . LEU B 1 269 ? 1.382 -24.766 1.849 1 98.12 269 LEU B O 1
ATOM 5474 N N . SER B 1 270 ? 0.516 -25.875 0.103 1 98.12 270 SER B N 1
ATOM 5475 C CA . SER B 1 270 ? -0.786 -26.141 0.707 1 98.12 270 SER B CA 1
ATOM 5476 C C . SER B 1 270 ? -1.254 -27.562 0.414 1 98.12 270 SER B C 1
ATOM 5478 O O . SER B 1 270 ? -2.418 -27.781 0.074 1 98.12 270 SER B O 1
ATOM 5480 N N . TYR B 1 271 ? -0.4 -28.469 0.595 1 97.44 271 TYR B N 1
ATOM 5481 C CA . TYR B 1 271 ? -0.555 -29.812 0.083 1 97.44 271 TYR B CA 1
ATOM 5482 C C . TYR B 1 271 ? -1.62 -30.578 0.865 1 97.44 271 TYR B C 1
ATOM 5484 O O . TYR B 1 271 ? -2.375 -31.375 0.292 1 97.44 271 TYR B O 1
ATOM 5492 N N . ASN B 1 272 ? -1.646 -30.438 2.146 1 96.25 272 ASN B N 1
ATOM 5493 C CA . ASN B 1 272 ? -2.621 -31.109 3.01 1 96.25 272 ASN B CA 1
ATOM 5494 C C . ASN B 1 272 ? -3.32 -30.109 3.93 1 96.25 272 ASN B C 1
ATOM 5496 O O . ASN B 1 272 ? -3.018 -28.906 3.902 1 96.25 272 ASN B O 1
ATOM 5500 N N . GLU B 1 273 ? -4.23 -30.562 4.684 1 95.75 273 GLU B N 1
ATOM 5501 C CA . GLU B 1 273 ? -5.098 -29.688 5.469 1 95.75 273 GLU B CA 1
ATOM 5502 C C . GLU B 1 273 ? -4.297 -28.891 6.488 1 95.75 273 GLU B C 1
ATOM 5504 O O . GLU B 1 273 ? -4.574 -27.703 6.719 1 95.75 273 GLU B O 1
ATOM 5509 N N . THR B 1 274 ? -3.318 -29.484 7.105 1 95.69 274 THR B N 1
ATOM 5510 C CA . THR B 1 274 ? -2.533 -28.781 8.117 1 95.69 274 THR B CA 1
ATOM 5511 C C . THR B 1 274 ? -1.746 -27.641 7.488 1 95.69 274 THR B C 1
ATOM 5513 O O . THR B 1 274 ? -1.671 -26.547 8.055 1 95.69 274 THR B O 1
ATOM 5516 N N . LEU B 1 275 ? -1.153 -27.922 6.34 1 98.12 275 LEU B N 1
ATOM 5517 C CA . LEU B 1 275 ? -0.445 -26.875 5.621 1 98.12 275 LEU B CA 1
ATOM 5518 C C . LEU B 1 275 ? -1.41 -25.781 5.16 1 98.12 275 LEU B C 1
ATOM 5520 O O . LEU B 1 275 ? -1.092 -24.594 5.234 1 98.12 275 LEU B O 1
ATOM 5524 N N . GLN B 1 276 ? -2.584 -26.188 4.707 1 98.25 276 GLN B N 1
ATOM 5525 C CA . GLN B 1 276 ? -3.59 -25.219 4.266 1 98.25 276 GLN B CA 1
ATOM 5526 C C . GLN B 1 276 ? -4.008 -24.297 5.41 1 98.25 276 GLN B C 1
ATOM 5528 O O . GLN B 1 276 ? -4.098 -23.078 5.23 1 98.25 276 GLN B O 1
ATOM 5533 N N . ARG B 1 277 ? -4.168 -24.812 6.582 1 97.88 277 ARG B N 1
ATOM 5534 C CA . ARG B 1 277 ? -4.605 -24.078 7.758 1 97.88 277 ARG B CA 1
ATOM 5535 C C . ARG B 1 277 ? -3.641 -22.938 8.07 1 97.88 277 ARG B C 1
ATOM 5537 O O . ARG B 1 277 ? -4.07 -21.828 8.414 1 97.88 277 ARG B O 1
ATOM 5544 N N . LEU B 1 278 ? -2.396 -23.219 7.879 1 98.12 278 LEU B N 1
ATOM 5545 C CA . LEU B 1 278 ? -1.391 -22.25 8.289 1 98.12 278 LEU B CA 1
ATOM 5546 C C . LEU B 1 278 ? -0.994 -21.344 7.125 1 98.12 278 LEU B C 1
ATOM 5548 O O . LEU B 1 278 ? -0.579 -20.203 7.332 1 98.12 278 LEU B O 1
ATOM 5552 N N . GLN B 1 279 ? -1.142 -21.828 5.926 1 98.19 279 GLN B N 1
ATOM 5553 C CA . GLN B 1 279 ? -0.716 -21.094 4.738 1 98.19 279 GLN B CA 1
ATOM 5554 C C . GLN B 1 279 ? -1.832 -20.188 4.227 1 98.19 279 GLN B C 1
ATOM 5556 O O . GLN B 1 279 ? -1.596 -19.016 3.916 1 98.19 279 GLN B O 1
ATOM 5561 N N . VAL B 1 280 ? -3.055 -20.703 4.09 1 98.31 280 VAL B N 1
ATOM 5562 C CA . VAL B 1 280 ? -4.129 -19.969 3.441 1 98.31 280 VAL B CA 1
ATOM 5563 C C . VAL B 1 280 ? -5.246 -19.688 4.445 1 98.31 280 VAL B C 1
ATOM 5565 O O . VAL B 1 280 ? -6.133 -18.875 4.191 1 98.31 280 VAL B O 1
ATOM 5568 N N . GLY B 1 281 ? -5.176 -20.203 5.652 1 98.69 281 GLY B N 1
ATOM 5569 C CA . GLY B 1 281 ? -6.188 -20.062 6.688 1 98.69 281 GLY B CA 1
ATOM 5570 C C . GLY B 1 281 ? -6.523 -18.625 7.008 1 98.69 281 GLY B C 1
ATOM 5571 O O . GLY B 1 281 ? -7.695 -18.25 7.07 1 98.69 281 GLY B O 1
ATOM 5572 N N . PRO B 1 282 ? -5.52 -17.828 7.234 1 98.56 282 PRO B N 1
ATOM 5573 C CA . PRO B 1 282 ? -5.797 -16.422 7.535 1 98.56 282 PRO B CA 1
ATOM 5574 C C . PRO B 1 282 ? -6.582 -15.719 6.426 1 98.56 282 PRO B C 1
ATOM 5576 O O . PRO B 1 282 ? -7.477 -14.922 6.711 1 98.56 282 PRO B O 1
ATOM 5579 N N . LEU B 1 283 ? -6.281 -15.953 5.18 1 98.69 283 LEU B N 1
ATOM 5580 C CA . LEU B 1 283 ? -7.047 -15.398 4.07 1 98.69 283 LEU B CA 1
ATOM 5581 C C . LEU B 1 283 ? -8.484 -15.914 4.09 1 98.69 283 LEU B C 1
ATOM 5583 O O . LEU B 1 283 ? -9.422 -15.148 3.881 1 98.69 283 LEU B O 1
ATOM 5587 N N . LEU B 1 284 ? -8.664 -17.203 4.32 1 98.81 284 LEU B N 1
ATOM 5588 C CA . LEU B 1 284 ? -9.992 -17.797 4.406 1 98.81 284 LEU B CA 1
ATOM 5589 C C . LEU B 1 284 ? -10.805 -17.141 5.52 1 98.81 284 LEU B C 1
ATOM 5591 O O . LEU B 1 284 ? -12.016 -16.938 5.379 1 98.81 284 LEU B O 1
ATOM 5595 N N . ASN B 1 285 ? -10.125 -16.891 6.598 1 98.75 285 ASN B N 1
ATOM 5596 C CA . ASN B 1 285 ? -10.812 -16.203 7.691 1 98.75 285 ASN B CA 1
ATOM 5597 C C . ASN B 1 285 ? -11.32 -14.836 7.266 1 98.75 285 ASN B C 1
ATOM 5599 O O . ASN B 1 285 ? -12.43 -14.445 7.633 1 98.75 285 ASN B O 1
ATOM 5603 N N . GLU B 1 286 ? -10.516 -14.094 6.562 1 97.88 286 GLU B N 1
ATOM 5604 C CA . GLU B 1 286 ? -10.969 -12.797 6.066 1 97.88 286 GLU B CA 1
ATOM 5605 C C . GLU B 1 286 ? -12.164 -12.945 5.133 1 97.88 286 GLU B C 1
ATOM 5607 O O . GLU B 1 286 ? -13.109 -12.156 5.195 1 97.88 286 GLU B O 1
ATOM 5612 N N . ILE B 1 287 ? -12.078 -13.891 4.246 1 98.5 287 ILE B N 1
ATOM 5613 C CA . ILE B 1 287 ? -13.172 -14.156 3.322 1 98.5 287 ILE B CA 1
ATOM 5614 C C . ILE B 1 287 ? -14.453 -14.469 4.105 1 98.5 287 ILE B C 1
ATOM 5616 O O . ILE B 1 287 ? -15.5 -13.883 3.842 1 98.5 287 ILE B O 1
ATOM 5620 N N . LYS B 1 288 ? -14.352 -15.312 5.078 1 98.56 288 LYS B N 1
ATOM 5621 C CA . LYS B 1 288 ? -15.484 -15.672 5.918 1 98.56 288 LYS B CA 1
ATOM 5622 C C . LYS B 1 288 ? -16.062 -14.445 6.629 1 98.56 288 LYS B C 1
ATOM 5624 O O . LYS B 1 288 ? -17.281 -14.242 6.641 1 98.56 288 LYS B O 1
ATOM 5629 N N . GLN B 1 289 ? -15.195 -13.648 7.203 1 97.75 289 GLN B N 1
ATOM 5630 C CA . GLN B 1 289 ? -15.641 -12.453 7.914 1 97.75 289 GLN B CA 1
ATOM 5631 C C . GLN B 1 289 ? -16.375 -11.5 6.984 1 97.75 289 GLN B C 1
ATOM 5633 O O . GLN B 1 289 ? -17.406 -10.922 7.359 1 97.75 289 GLN B O 1
ATOM 5638 N N . ASN B 1 290 ? -15.867 -11.336 5.824 1 97.19 290 ASN B N 1
ATOM 5639 C CA . ASN B 1 290 ? -16.516 -10.453 4.859 1 97.19 290 ASN B CA 1
ATOM 5640 C C . ASN B 1 290 ? -17.875 -10.992 4.426 1 97.19 290 ASN B C 1
ATOM 5642 O O . ASN B 1 290 ? -18.828 -10.234 4.305 1 97.19 290 ASN B O 1
ATOM 5646 N N . PHE B 1 291 ? -17.969 -12.281 4.188 1 97.94 291 PHE B N 1
ATOM 5647 C CA . PHE B 1 291 ? -19.25 -12.898 3.871 1 97.94 291 PHE B CA 1
ATOM 5648 C C . PHE B 1 291 ? -20.219 -12.75 5.035 1 97.94 291 PHE B C 1
ATOM 5650 O O . PHE B 1 291 ? -21.391 -12.414 4.84 1 97.94 291 PHE B O 1
ATOM 5657 N N . ASP B 1 292 ? -19.719 -12.977 6.254 1 97.44 292 ASP B N 1
ATOM 5658 C CA . ASP B 1 292 ? -20.547 -12.867 7.445 1 97.44 292 ASP B CA 1
ATOM 5659 C C . ASP B 1 292 ? -21.141 -11.461 7.57 1 97.44 292 ASP B C 1
ATOM 5661 O O . ASP B 1 292 ? -22.328 -11.305 7.891 1 97.44 292 ASP B O 1
ATOM 5665 N N . LYS B 1 293 ? -20.312 -10.477 7.383 1 96.56 293 LYS B N 1
ATOM 5666 C CA . LYS B 1 293 ? -20.781 -9.094 7.465 1 96.56 293 LYS B CA 1
ATOM 5667 C C . LYS B 1 293 ? -21.859 -8.812 6.434 1 96.56 293 LYS B C 1
ATOM 5669 O O . LYS B 1 293 ? -22.781 -8.031 6.688 1 96.56 293 LYS B O 1
ATOM 5674 N N . SER B 1 294 ? -21.734 -9.398 5.273 1 94.25 294 SER B N 1
ATOM 5675 C CA . SER B 1 294 ? -22.734 -9.25 4.23 1 94.25 294 SER B CA 1
ATOM 5676 C C . SER B 1 294 ? -24.031 -9.992 4.59 1 94.25 294 SER B C 1
ATOM 5678 O O . SER B 1 294 ? -25.125 -9.461 4.418 1 94.25 294 SER B O 1
ATOM 5680 N N . VAL B 1 295 ? -23.922 -11.164 5.09 1 94.88 295 VAL B N 1
ATOM 5681 C CA . VAL B 1 295 ? -25.062 -12.008 5.457 1 94.88 295 VAL B CA 1
ATOM 5682 C C . VAL B 1 295 ? -25.859 -11.344 6.574 1 94.88 295 VAL B C 1
ATOM 5684 O O . VAL B 1 295 ? -27.094 -11.398 6.578 1 94.88 295 VAL B O 1
ATOM 5687 N N . SER B 1 296 ? -25.172 -10.672 7.469 1 93.12 296 SER B N 1
ATOM 5688 C CA . SER B 1 296 ? -25.844 -10.016 8.586 1 93.12 296 SER B CA 1
ATOM 5689 C C . SER B 1 296 ? -26.297 -8.609 8.211 1 93.12 296 SER B C 1
ATOM 5691 O O . SER B 1 296 ? -26.844 -7.891 9.047 1 93.12 296 SER B O 1
ATOM 5693 N N . HIS B 1 297 ? -25.953 -8.164 7.07 1 88.94 297 HIS B N 1
ATOM 5694 C CA . HIS B 1 297 ? -26.328 -6.852 6.551 1 88.94 297 HIS B CA 1
ATOM 5695 C C . HIS B 1 297 ? -25.672 -5.734 7.348 1 88.94 297 HIS B C 1
ATOM 5697 O O . HIS B 1 297 ? -26.234 -4.648 7.488 1 88.94 297 HIS B O 1
ATOM 5703 N N . GLU B 1 298 ? -24.578 -6.047 8.008 1 84.19 298 GLU B N 1
ATOM 5704 C CA . GLU B 1 298 ? -23.797 -5.043 8.727 1 84.19 298 GLU B CA 1
ATOM 5705 C C . GLU B 1 298 ? -23.047 -4.125 7.758 1 84.19 298 GLU B C 1
ATOM 5707 O O . GLU B 1 298 ? -22.875 -2.934 8.031 1 84.19 298 GLU B O 1
ATOM 5712 N N . ASN B 1 299 ? -22.562 -4.629 6.68 1 75.56 299 ASN B N 1
ATOM 5713 C CA . ASN B 1 299 ? -21.828 -3.867 5.68 1 75.56 299 ASN B CA 1
ATOM 5714 C C . ASN B 1 299 ? -22.438 -4.035 4.289 1 75.56 299 ASN B C 1
ATOM 5716 O O . ASN B 1 299 ? -21.812 -4.633 3.406 1 75.56 299 ASN B O 1
ATOM 5720 N N . ILE B 1 300 ? -23.422 -3.301 4.062 1 78.19 300 ILE B N 1
ATOM 5721 C CA . ILE B 1 300 ? -24.203 -3.537 2.85 1 78.19 300 ILE B CA 1
ATOM 5722 C C . ILE B 1 300 ? -23.609 -2.732 1.694 1 78.19 300 ILE B C 1
ATOM 5724 O O . ILE B 1 300 ? -23.844 -3.045 0.526 1 78.19 300 ILE B O 1
ATOM 5728 N N . ASP B 1 301 ? -22.781 -1.867 2.068 1 85.06 301 ASP B N 1
ATOM 5729 C CA . ASP B 1 301 ? -22.266 -1 1.019 1 85.06 301 ASP B CA 1
ATOM 5730 C C . ASP B 1 301 ? -21.109 -1.67 0.284 1 85.06 301 ASP B C 1
ATOM 5732 O O . ASP B 1 301 ? -20.969 -1.532 -0.935 1 85.06 301 ASP B O 1
ATOM 5736 N N . ARG B 1 302 ? -20.312 -2.436 0.979 1 92.88 302 ARG B N 1
ATOM 5737 C CA . ARG B 1 302 ? -19.141 -3.068 0.378 1 92.88 302 ARG B CA 1
ATOM 5738 C C . ARG B 1 302 ? -19.547 -4.234 -0.515 1 92.88 302 ARG B C 1
ATOM 5740 O O . ARG B 1 302 ? -20.047 -5.25 -0.028 1 92.88 302 ARG B O 1
ATOM 5747 N N . SER B 1 303 ? -19.312 -4.105 -1.791 1 94.06 303 SER B N 1
ATOM 5748 C CA . SER B 1 303 ? -19.781 -5.113 -2.734 1 94.06 303 SER B CA 1
ATOM 5749 C C . SER B 1 303 ? -18.625 -5.891 -3.34 1 94.06 303 SER B C 1
ATOM 5751 O O . SER B 1 303 ? -18.828 -6.93 -3.971 1 94.06 303 SER B O 1
ATOM 5753 N N . LEU B 1 304 ? -17.406 -5.371 -3.102 1 97.88 304 LEU B N 1
ATOM 5754 C CA . LEU B 1 304 ? -16.281 -5.973 -3.807 1 97.88 304 LEU B CA 1
ATOM 5755 C C . LEU B 1 304 ? -15.031 -5.973 -2.934 1 97.88 304 LEU B C 1
ATOM 5757 O O . LEU B 1 304 ? -14.672 -4.945 -2.357 1 97.88 304 LEU B O 1
ATOM 5761 N N . TYR B 1 305 ? -14.453 -7.133 -2.742 1 98.38 305 TYR B N 1
ATOM 5762 C CA . TYR B 1 305 ? -13.117 -7.285 -2.176 1 98.38 305 TYR B CA 1
ATOM 5763 C C . TYR B 1 305 ? -12.141 -7.832 -3.213 1 98.38 305 TYR B C 1
ATOM 5765 O O . TYR B 1 305 ? -12.469 -8.766 -3.947 1 98.38 305 TYR B O 1
ATOM 5773 N N . LEU B 1 306 ? -10.984 -7.227 -3.27 1 98.81 306 LEU B N 1
ATOM 5774 C CA . LEU B 1 306 ? -9.961 -7.648 -4.219 1 98.81 306 LEU B CA 1
ATOM 5775 C C . LEU B 1 306 ? -8.672 -8.016 -3.5 1 98.81 306 LEU B C 1
ATOM 5777 O O . LEU B 1 306 ? -8.266 -7.34 -2.551 1 98.81 306 LEU B O 1
ATOM 5781 N N . TYR B 1 307 ? -8.055 -9.102 -3.924 1 98.88 307 TYR B N 1
ATOM 5782 C CA . TYR B 1 307 ? -6.742 -9.523 -3.445 1 98.88 307 TYR B CA 1
ATOM 5783 C C . TYR B 1 307 ? -5.773 -9.711 -4.605 1 98.88 307 TYR B C 1
ATOM 5785 O O . TYR B 1 307 ? -6.035 -10.484 -5.527 1 98.88 307 TYR B O 1
ATOM 5793 N N . SER B 1 308 ? -4.707 -8.961 -4.598 1 98.94 308 SER B N 1
ATOM 5794 C CA . SER B 1 308 ? -3.65 -9.086 -5.594 1 98.94 308 SER B CA 1
ATOM 5795 C C . SER B 1 308 ? -2.475 -9.898 -5.055 1 98.94 308 SER B C 1
ATOM 5797 O O . SER B 1 308 ? -1.82 -9.484 -4.094 1 98.94 308 SER B O 1
ATOM 5799 N N . GLY B 1 309 ? -2.246 -11.016 -5.684 1 98.75 309 GLY B N 1
ATOM 5800 C CA . GLY B 1 309 ? -1.22 -11.891 -5.141 1 98.75 309 GLY B CA 1
ATOM 5801 C C . GLY B 1 309 ? -0.442 -12.633 -6.211 1 98.75 309 GLY B C 1
ATOM 5802 O O . GLY B 1 309 ? -0.133 -12.07 -7.266 1 98.75 309 GLY B O 1
ATOM 5803 N N . HIS B 1 310 ? -0.017 -13.836 -5.859 1 98.62 310 HIS B N 1
ATOM 5804 C CA . HIS B 1 310 ? 0.886 -14.664 -6.652 1 98.62 310 HIS B CA 1
ATOM 5805 C C . HIS B 1 310 ? 0.206 -15.953 -7.094 1 98.62 310 HIS B C 1
ATOM 5807 O O . HIS B 1 310 ? -0.936 -16.219 -6.711 1 98.62 310 HIS B O 1
ATOM 5813 N N . ASP B 1 311 ? 0.901 -16.703 -7.969 1 98.31 311 ASP B N 1
ATOM 5814 C CA . ASP B 1 311 ? 0.403 -18 -8.406 1 98.31 311 ASP B CA 1
ATOM 5815 C C . ASP B 1 311 ? 0.184 -18.938 -7.211 1 98.31 311 ASP B C 1
ATOM 5817 O O . ASP B 1 311 ? -0.829 -19.641 -7.145 1 98.31 311 ASP B O 1
ATOM 5821 N N . VAL B 1 312 ? 1.077 -18.844 -6.242 1 97.88 312 VAL B N 1
ATOM 5822 C CA . VAL B 1 312 ? 0.992 -19.734 -5.086 1 97.88 312 VAL B CA 1
ATOM 5823 C C . VAL B 1 312 ? -0.279 -19.422 -4.297 1 97.88 312 VAL B C 1
ATOM 5825 O O . VAL B 1 312 ? -0.877 -20.328 -3.703 1 97.88 312 VAL B O 1
ATOM 5828 N N . ASN B 1 313 ? -0.743 -18.203 -4.297 1 98.38 313 ASN B N 1
ATOM 5829 C CA . ASN B 1 313 ? -1.982 -17.844 -3.617 1 98.38 313 ASN B CA 1
ATOM 5830 C C . ASN B 1 313 ? -3.201 -18.422 -4.332 1 98.38 313 ASN B C 1
ATOM 5832 O O . ASN B 1 313 ? -4.141 -18.891 -3.686 1 98.38 313 ASN B O 1
ATOM 5836 N N . VAL B 1 314 ? -3.168 -18.344 -5.641 1 98.75 314 VAL B N 1
ATOM 5837 C CA . VAL B 1 314 ? -4.242 -18.938 -6.438 1 98.75 314 VAL B CA 1
ATOM 5838 C C . VAL B 1 314 ? -4.324 -20.438 -6.176 1 98.75 314 VAL B C 1
ATOM 5840 O O . VAL B 1 314 ? -5.406 -20.969 -5.926 1 98.75 314 VAL B O 1
ATOM 5843 N N . VAL B 1 315 ? -3.174 -21.094 -6.188 1 98.69 315 VAL B N 1
ATOM 5844 C CA . VAL B 1 315 ? -3.119 -22.531 -5.988 1 98.69 315 VAL B CA 1
ATOM 5845 C C . VAL B 1 315 ? -3.59 -22.891 -4.578 1 98.69 315 VAL B C 1
ATOM 5847 O O . VAL B 1 315 ? -4.336 -23.844 -4.383 1 98.69 315 VAL B O 1
ATOM 5850 N N . SER B 1 316 ? -3.15 -22.094 -3.607 1 98.44 316 SER B N 1
ATOM 5851 C CA . SER B 1 316 ? -3.535 -22.359 -2.225 1 98.44 316 SER B CA 1
ATOM 5852 C C . SER B 1 316 ? -5.043 -22.234 -2.037 1 98.44 316 SER B C 1
ATOM 5854 O O . SER B 1 316 ? -5.66 -23.047 -1.353 1 98.44 316 SER B O 1
ATOM 5856 N N . LEU B 1 317 ? -5.613 -21.219 -2.6 1 98.56 317 LEU B N 1
ATOM 5857 C CA . LEU B 1 317 ? -7.059 -21.062 -2.494 1 98.56 317 LEU B CA 1
ATOM 5858 C C . LEU B 1 317 ? -7.785 -22.172 -3.244 1 98.56 317 LEU B C 1
ATOM 5860 O O . LEU B 1 317 ? -8.773 -22.719 -2.748 1 98.56 317 LEU B O 1
ATOM 5864 N N . TRP B 1 318 ? -7.285 -22.516 -4.414 1 98.19 318 TRP B N 1
ATOM 5865 C CA . TRP B 1 318 ? -7.805 -23.625 -5.207 1 98.19 318 TRP B CA 1
ATOM 5866 C C . TRP B 1 318 ? -7.871 -24.906 -4.383 1 98.19 318 TRP B C 1
ATOM 5868 O O . TRP B 1 318 ? -8.914 -25.562 -4.332 1 98.19 318 TRP B O 1
ATOM 5878 N N . ARG B 1 319 ? -6.832 -25.188 -3.752 1 98 319 ARG B N 1
ATOM 5879 C CA . ARG B 1 319 ? -6.742 -26.406 -2.973 1 98 319 ARG B CA 1
ATOM 5880 C C . ARG B 1 319 ? -7.605 -26.328 -1.719 1 98 319 ARG B C 1
ATOM 5882 O O . ARG B 1 319 ? -8.25 -27.312 -1.334 1 98 319 ARG B O 1
ATOM 5889 N N . ALA B 1 320 ? -7.637 -25.156 -1.089 1 98.06 320 ALA B N 1
ATOM 5890 C CA . ALA B 1 320 ? -8.477 -24.969 0.092 1 98.06 320 ALA B CA 1
ATOM 5891 C C . ALA B 1 320 ? -9.953 -25.125 -0.25 1 98.06 320 ALA B C 1
ATOM 5893 O O . ALA B 1 320 ? -10.766 -25.453 0.616 1 98.06 320 ALA B O 1
ATOM 5894 N N . LEU B 1 321 ? -10.312 -24.875 -1.517 1 97.88 321 LEU B N 1
ATOM 5895 C CA . LEU B 1 321 ? -11.695 -25.016 -1.967 1 97.88 321 LEU B CA 1
ATOM 5896 C C . LEU B 1 321 ? -12.008 -26.453 -2.324 1 97.88 321 LEU B C 1
ATOM 5898 O O . LEU B 1 321 ? -13.078 -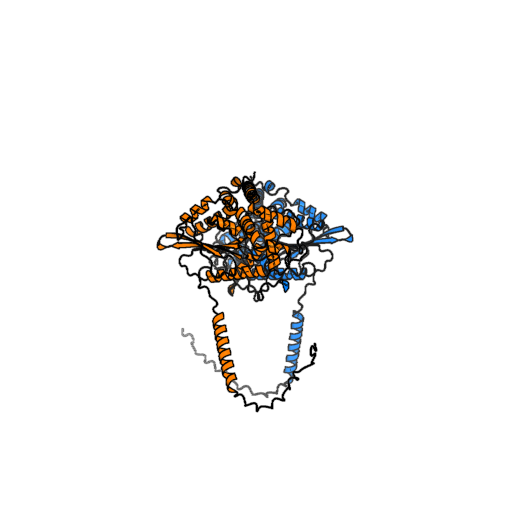26.75 -2.861 1 97.88 321 LEU B O 1
ATOM 5902 N N . GLY B 1 322 ? -11.102 -27.312 -2.143 1 96.25 322 GLY B N 1
ATOM 5903 C CA . GLY B 1 322 ? -11.383 -28.734 -2.225 1 96.25 322 GLY B CA 1
ATOM 5904 C C . GLY B 1 322 ? -10.867 -29.375 -3.498 1 96.25 322 GLY B C 1
ATOM 5905 O O . GLY B 1 322 ? -11.062 -30.578 -3.725 1 96.25 322 GLY B O 1
ATOM 5906 N N . PHE B 1 323 ? -10.18 -28.656 -4.285 1 96.75 323 PHE B N 1
ATOM 5907 C CA . PHE B 1 323 ? -9.695 -29.188 -5.555 1 96.75 323 PHE B CA 1
ATOM 5908 C C . PHE B 1 323 ? -8.289 -29.75 -5.398 1 96.75 323 PHE B C 1
ATOM 5910 O O . PHE B 1 323 ? -7.395 -29.078 -4.887 1 96.75 323 PHE B O 1
ATOM 5917 N N . GLN B 1 324 ? -8.086 -30.906 -5.867 1 93.88 324 GLN B N 1
ATOM 5918 C CA . GLN B 1 324 ? -6.82 -31.609 -5.695 1 93.88 324 GLN B CA 1
ATOM 5919 C C . GLN B 1 324 ? -6.004 -31.594 -6.984 1 93.88 324 GLN B C 1
ATOM 5921 O O . GLN B 1 324 ? -4.812 -31.906 -6.973 1 93.88 324 GLN B O 1
ATOM 5926 N N . GLU B 1 325 ? -6.66 -31.281 -8.07 1 95.75 325 GLU B N 1
ATOM 5927 C CA . GLU B 1 325 ? -5.941 -31.203 -9.344 1 95.75 325 GLU B CA 1
ATOM 5928 C C . GLU B 1 325 ? -4.805 -30.203 -9.273 1 95.75 325 GLU B C 1
ATOM 5930 O O . GLU B 1 325 ? -4.953 -29.125 -8.688 1 95.75 325 GLU B O 1
ATOM 5935 N N . LEU B 1 326 ? -3.672 -30.609 -9.852 1 97.62 326 LEU B N 1
ATOM 5936 C CA . LEU B 1 326 ? -2.545 -29.672 -9.914 1 97.62 326 LEU B CA 1
ATOM 5937 C C . LEU B 1 326 ? -2.826 -28.547 -10.898 1 97.62 326 LEU B C 1
ATOM 5939 O O . LEU B 1 326 ? -3.396 -28.766 -11.961 1 97.62 326 LEU B O 1
ATOM 5943 N N . LEU B 1 327 ? -2.488 -27.359 -10.492 1 96.88 327 LEU B N 1
ATOM 5944 C CA . LEU B 1 327 ? -2.826 -26.172 -11.258 1 96.88 327 LEU B CA 1
ATOM 5945 C C . LEU B 1 327 ? -1.567 -25.406 -11.664 1 96.88 327 LEU B C 1
ATOM 5947 O O . LEU B 1 327 ? -0.612 -25.328 -10.891 1 96.88 327 LEU B O 1
ATOM 5951 N N . GLU B 1 328 ? -1.545 -24.906 -12.867 1 97.69 328 GLU B N 1
ATOM 5952 C CA . GLU B 1 328 ? -0.562 -23.953 -13.352 1 97.69 328 GLU B CA 1
ATOM 5953 C C . GLU B 1 328 ? -1.219 -22.609 -13.695 1 97.69 328 GLU B C 1
ATOM 5955 O O . GLU B 1 328 ? -1.553 -22.359 -14.859 1 97.69 328 GLU B O 1
ATOM 5960 N N . PRO B 1 329 ? -1.445 -21.797 -12.688 1 98.44 329 PRO B N 1
ATOM 5961 C CA . PRO B 1 329 ? -2.047 -20.5 -12.992 1 98.44 329 PRO B CA 1
ATOM 5962 C C . PRO B 1 329 ? -1.161 -19.641 -13.891 1 98.44 329 PRO B C 1
ATOM 5964 O O . PRO B 1 329 ? -0.021 -19.328 -13.531 1 98.44 329 PRO B O 1
ATOM 5967 N N . GLU B 1 330 ? -1.672 -19.219 -14.953 1 98.31 330 GLU B N 1
ATOM 5968 C CA . GLU B 1 330 ? -0.956 -18.281 -15.812 1 98.31 330 GLU B CA 1
ATOM 5969 C C . GLU B 1 330 ? -1.012 -16.859 -15.25 1 98.31 330 GLU B C 1
ATOM 5971 O O . GLU B 1 330 ? -1.616 -16.625 -14.195 1 98.31 330 GLU B O 1
ATOM 5976 N N . TYR B 1 331 ? -0.308 -15.984 -15.891 1 98.5 331 TYR B N 1
ATOM 5977 C CA . TYR B 1 331 ? -0.344 -14.594 -15.453 1 98.5 331 TYR B CA 1
ATOM 5978 C C . TYR B 1 331 ? -1.756 -14.023 -15.555 1 98.5 331 TYR B C 1
ATOM 5980 O O . TYR B 1 331 ? -2.436 -14.211 -16.562 1 98.5 331 TYR B O 1
ATOM 5988 N N . GLY B 1 332 ? -2.172 -13.383 -14.445 1 98.62 332 GLY B N 1
ATOM 5989 C CA . GLY B 1 332 ? -3.506 -12.805 -14.398 1 98.62 332 GLY B CA 1
ATOM 5990 C C . GLY B 1 332 ? -4.59 -13.82 -14.086 1 98.62 332 GLY B C 1
ATOM 5991 O O . GLY B 1 332 ? -5.777 -13.516 -14.195 1 98.62 332 GLY B O 1
ATOM 5992 N N . ALA B 1 333 ? -4.199 -15.062 -13.766 1 98.81 333 ALA B N 1
ATOM 5993 C CA . ALA B 1 333 ? -5.199 -16.016 -13.297 1 98.81 333 ALA B CA 1
ATOM 5994 C C . ALA B 1 333 ? -5.953 -15.477 -12.086 1 98.81 333 ALA B C 1
ATOM 5996 O O . ALA B 1 333 ? -5.398 -14.711 -11.289 1 98.81 333 ALA B O 1
ATOM 5997 N N . SER B 1 334 ? -7.258 -15.906 -11.93 1 98.81 334 SER B N 1
ATOM 5998 C CA . SER B 1 334 ? -8.047 -15.344 -10.836 1 98.81 334 SER B CA 1
ATOM 5999 C C . SER B 1 334 ? -9.148 -16.297 -10.398 1 98.81 334 SER B C 1
ATOM 6001 O O . SER B 1 334 ? -9.633 -17.109 -11.203 1 98.81 334 SER B O 1
ATOM 6003 N N . ILE B 1 335 ? -9.445 -16.281 -9.156 1 98.75 335 ILE B N 1
ATOM 6004 C CA . ILE B 1 335 ? -10.594 -16.938 -8.555 1 98.75 335 ILE B CA 1
ATOM 6005 C C . ILE B 1 335 ? -11.578 -15.898 -8.023 1 98.75 335 ILE B C 1
ATOM 6007 O O . ILE B 1 335 ? -11.18 -14.953 -7.336 1 98.75 335 ILE B O 1
ATOM 6011 N N . ALA B 1 336 ? -12.812 -16.047 -8.391 1 98.62 336 ALA B N 1
ATOM 6012 C CA . ALA B 1 336 ? -13.875 -15.18 -7.887 1 98.62 336 ALA B CA 1
ATOM 6013 C C . ALA B 1 336 ? -14.867 -15.977 -7.047 1 98.62 336 ALA B C 1
ATOM 6015 O O . ALA B 1 336 ? -15.305 -17.062 -7.441 1 98.62 336 ALA B O 1
ATOM 6016 N N . LEU B 1 337 ? -15.195 -15.5 -5.902 1 98.69 337 LEU B N 1
ATOM 6017 C CA . LEU B 1 337 ? -16.25 -16.016 -5.043 1 98.69 337 LEU B CA 1
ATOM 6018 C C . LEU B 1 337 ? -17.422 -15.047 -4.984 1 98.69 337 LEU B C 1
ATOM 6020 O O . LEU B 1 337 ? -17.234 -13.852 -4.754 1 98.69 337 LEU B O 1
ATOM 6024 N N . GLU B 1 338 ? -18.594 -15.586 -5.203 1 97.88 338 GLU B N 1
ATOM 6025 C CA . GLU B 1 338 ? -19.812 -14.789 -5.164 1 97.88 338 GLU B CA 1
ATOM 6026 C C . GLU B 1 338 ? -20.719 -15.227 -4.023 1 97.88 338 GLU B C 1
ATOM 6028 O O . GLU B 1 338 ? -20.969 -16.422 -3.844 1 97.88 338 GLU B O 1
ATOM 6033 N N . LEU B 1 339 ? -21.141 -14.266 -3.275 1 97.69 339 LEU B N 1
ATOM 6034 C CA . LEU B 1 339 ? -22.203 -14.508 -2.303 1 97.69 339 LEU B CA 1
ATOM 6035 C C . LEU B 1 339 ? -23.562 -14.047 -2.842 1 97.69 339 LEU B C 1
ATOM 6037 O O . LEU B 1 339 ? -23.703 -12.891 -3.242 1 97.69 339 LEU B O 1
ATOM 6041 N N . HIS B 1 340 ? -24.484 -14.961 -2.822 1 96.38 340 HIS B N 1
ATOM 6042 C CA . HIS B 1 340 ? -25.844 -14.703 -3.301 1 96.38 340 HIS B CA 1
ATOM 6043 C C . HIS B 1 340 ? -26.859 -14.828 -2.172 1 96.38 340 HIS B C 1
ATOM 6045 O O . HIS B 1 340 ? -26.703 -15.664 -1.274 1 96.38 340 HIS B O 1
ATOM 6051 N N . GLU B 1 341 ? -27.859 -14.016 -2.283 1 94.69 341 GLU B N 1
ATOM 6052 C CA . GLU B 1 341 ? -28.953 -14.078 -1.321 1 94.69 341 GLU B CA 1
ATOM 6053 C C . GLU B 1 341 ? -30.266 -14.469 -1.999 1 94.69 341 GLU B C 1
ATOM 6055 O O . GLU B 1 341 ? -30.672 -13.836 -2.973 1 94.69 341 GLU B O 1
ATOM 6060 N N . GLU B 1 342 ? -30.859 -15.531 -1.546 1 91 342 GLU B N 1
ATOM 6061 C CA . GLU B 1 342 ? -32.25 -15.859 -1.898 1 91 342 GLU B CA 1
ATOM 6062 C C . GLU B 1 342 ? -33.219 -15.242 -0.903 1 91 342 GLU B C 1
ATOM 6064 O O . GLU B 1 342 ? -33.531 -15.852 0.128 1 91 342 GLU B O 1
ATOM 6069 N N . VAL B 1 343 ? -33.781 -14.188 -1.275 1 82.31 343 VAL B N 1
ATOM 6070 C CA . VAL B 1 343 ? -34.562 -13.367 -0.36 1 82.31 343 VAL B CA 1
ATOM 6071 C C . VAL B 1 343 ? -35.812 -14.133 0.085 1 82.31 343 VAL B C 1
ATOM 6073 O O . VAL B 1 343 ? -36.188 -14.102 1.262 1 82.31 343 VAL B O 1
ATOM 6076 N N . GLU B 1 344 ? -36.344 -14.805 -0.788 1 83.62 344 GLU B N 1
ATOM 6077 C CA . GLU B 1 344 ? -37.594 -15.508 -0.475 1 83.62 344 GLU B CA 1
ATOM 6078 C C . GLU B 1 344 ? -37.375 -16.609 0.551 1 83.62 344 GLU B C 1
ATOM 6080 O O . GLU B 1 344 ? -38.219 -16.875 1.388 1 83.62 344 GLU B O 1
ATOM 6085 N N . GLN B 1 345 ? -36.25 -17.141 0.562 1 83.62 345 GLN B N 1
ATOM 6086 C CA . GLN B 1 345 ? -35.938 -18.281 1.435 1 83.62 345 GLN B CA 1
ATOM 6087 C C . GLN B 1 345 ? -35.031 -17.859 2.584 1 83.62 345 GLN B C 1
ATOM 6089 O O . GLN B 1 345 ? -34.688 -18.688 3.445 1 83.62 345 GLN B O 1
ATOM 6094 N N . ASP B 1 346 ? -34.656 -16.609 2.598 1 83.62 346 ASP B N 1
ATOM 6095 C CA . ASP B 1 346 ? -33.75 -16.078 3.611 1 83.62 346 ASP B CA 1
ATOM 6096 C C . ASP B 1 346 ? -32.5 -16.938 3.721 1 83.62 346 ASP B C 1
ATOM 6098 O O . ASP B 1 346 ? -32.125 -17.359 4.816 1 83.62 346 ASP B O 1
ATOM 6102 N N . ASN B 1 347 ? -32.062 -17.344 2.584 1 92.44 347 ASN B N 1
ATOM 6103 C CA . ASN B 1 347 ? -30.891 -18.188 2.523 1 92.44 347 ASN B CA 1
ATOM 6104 C C . ASN B 1 347 ? -29.812 -17.594 1.615 1 92.44 347 ASN B C 1
ATOM 6106 O O . ASN B 1 347 ? -30.125 -16.781 0.732 1 92.44 347 ASN B O 1
ATOM 6110 N N . PHE B 1 348 ? -28.594 -17.891 1.955 1 96.69 348 PHE B N 1
ATOM 6111 C CA . PHE B 1 348 ? -27.453 -17.453 1.167 1 96.69 348 PHE B CA 1
ATOM 6112 C C . PHE B 1 348 ? -26.719 -18.641 0.555 1 96.69 348 PHE B C 1
ATOM 6114 O O . PHE B 1 348 ? -26.688 -19.719 1.138 1 96.69 348 PHE B O 1
ATOM 6121 N N . PHE B 1 349 ? -26.172 -18.453 -0.644 1 97.19 349 PHE B N 1
ATOM 6122 C CA . PHE B 1 349 ? -25.328 -19.484 -1.249 1 97.19 349 PHE B CA 1
ATOM 6123 C C . PHE B 1 349 ? -24.125 -18.859 -1.934 1 97.19 349 PHE B C 1
ATOM 6125 O O . PHE B 1 349 ? -24.078 -17.656 -2.16 1 97.19 349 PHE B O 1
ATOM 6132 N N . VAL B 1 350 ? -23.125 -19.703 -2.178 1 98.12 350 VAL B N 1
ATOM 6133 C CA . VAL B 1 350 ? -21.844 -19.25 -2.711 1 98.12 350 VAL B CA 1
ATOM 6134 C C . VAL B 1 350 ? -21.578 -19.922 -4.055 1 98.12 350 VAL B C 1
ATOM 6136 O O . VAL B 1 350 ? -21.844 -21.109 -4.227 1 98.12 350 VAL B O 1
ATOM 6139 N N . LYS B 1 351 ? -21.109 -19.125 -4.996 1 97.44 351 LYS B N 1
ATOM 6140 C CA . LYS B 1 351 ? -20.562 -19.625 -6.258 1 97.44 351 LYS B CA 1
ATOM 6141 C C . LYS B 1 351 ? -19.078 -19.266 -6.398 1 97.44 351 LYS B C 1
ATOM 6143 O O . LYS B 1 351 ? -18.625 -18.25 -5.875 1 97.44 351 LYS B O 1
ATOM 6148 N N . ALA B 1 352 ? -18.344 -20.141 -7.027 1 98.12 352 ALA B N 1
ATOM 6149 C CA . ALA B 1 352 ? -16.922 -19.922 -7.273 1 98.12 352 ALA B CA 1
ATOM 6150 C C . ALA B 1 352 ? -16.594 -20.031 -8.766 1 98.12 352 ALA B C 1
ATOM 6152 O O . ALA B 1 352 ? -17.156 -20.875 -9.461 1 98.12 352 ALA B O 1
ATOM 6153 N N . PHE B 1 353 ? -15.734 -19.188 -9.203 1 98.12 353 PHE B N 1
ATOM 6154 C CA . PHE B 1 353 ? -15.344 -19.141 -10.609 1 98.12 353 PHE B CA 1
ATOM 6155 C C . PHE B 1 353 ? -13.828 -19.078 -10.75 1 98.12 353 PHE B C 1
ATOM 6157 O O . PHE B 1 353 ? -13.148 -18.516 -9.883 1 98.12 353 PHE B O 1
ATOM 6164 N N . TYR B 1 354 ? -13.289 -19.656 -11.859 1 98.25 354 TYR B N 1
ATOM 6165 C CA . TYR B 1 354 ? -11.859 -19.641 -12.141 1 98.25 354 TYR B CA 1
ATOM 6166 C C . TYR B 1 354 ? -11.594 -19.156 -13.562 1 98.25 354 TYR B C 1
ATOM 6168 O O . TYR B 1 354 ? -12.289 -19.547 -14.5 1 98.25 354 TYR B O 1
ATOM 6176 N N . ARG B 1 355 ? -10.68 -18.203 -13.672 1 97.69 355 ARG B N 1
ATOM 6177 C CA . ARG B 1 355 ? -10.055 -17.766 -14.922 1 97.69 355 ARG B CA 1
ATOM 6178 C C . ARG B 1 355 ? -8.555 -18.047 -14.914 1 97.69 355 ARG B C 1
ATOM 6180 O O . ARG B 1 355 ? -7.824 -17.5 -14.086 1 97.69 355 ARG B O 1
ATOM 6187 N N . ASN B 1 356 ? -8.078 -18.812 -15.875 1 97.69 356 ASN B N 1
ATOM 6188 C CA . ASN B 1 356 ? -6.676 -19.203 -15.836 1 97.69 356 ASN B CA 1
ATOM 6189 C C . ASN B 1 356 ? -5.766 -18.078 -16.312 1 97.69 356 ASN B C 1
ATOM 6191 O O . ASN B 1 356 ? -4.566 -18.078 -16.016 1 97.69 356 ASN B O 1
ATOM 6195 N N . ASN B 1 357 ? -6.301 -17.203 -17.078 1 97.19 357 ASN B N 1
ATOM 6196 C CA . ASN B 1 357 ? -5.547 -16.047 -17.562 1 97.19 357 ASN B CA 1
ATOM 6197 C C . ASN B 1 357 ? -6.473 -14.93 -18.016 1 97.19 357 ASN B C 1
ATOM 6199 O O . ASN B 1 357 ? -7.691 -15.023 -17.875 1 97.19 357 ASN B O 1
ATOM 6203 N N . THR B 1 358 ? -5.895 -13.883 -18.594 1 96.56 358 THR B N 1
ATOM 6204 C CA . THR B 1 358 ? -6.652 -12.672 -18.906 1 96.56 358 THR B CA 1
ATOM 6205 C C . THR B 1 358 ? -7.324 -12.781 -20.266 1 96.56 358 THR B C 1
ATOM 6207 O O . THR B 1 358 ? -8.086 -11.898 -20.656 1 96.56 358 THR B O 1
ATOM 6210 N N . LYS B 1 359 ? -7.043 -13.844 -21 1 94.81 359 LYS B N 1
ATOM 6211 C CA . LYS B 1 359 ? -7.621 -14.023 -22.328 1 94.81 359 LYS B CA 1
ATOM 6212 C C . LYS B 1 359 ? -8.977 -14.719 -22.25 1 94.81 359 LYS B C 1
ATOM 6214 O O . LYS B 1 359 ? -9.742 -14.711 -23.219 1 94.81 359 LYS B O 1
ATOM 6219 N N . ILE B 1 360 ? -9.25 -15.328 -21.125 1 92.75 360 ILE B N 1
ATOM 6220 C CA . ILE B 1 360 ? -10.5 -16.047 -20.938 1 92.75 360 ILE B CA 1
ATOM 6221 C C . ILE B 1 360 ? -11.641 -15.062 -20.703 1 92.75 360 ILE B C 1
ATOM 6223 O O . ILE B 1 360 ? -11.641 -14.32 -19.719 1 92.75 360 ILE B O 1
ATOM 6227 N N . GLU B 1 361 ? -12.656 -15.086 -21.484 1 90.31 361 GLU B N 1
ATOM 6228 C CA . GLU B 1 361 ? -13.75 -14.125 -21.438 1 90.31 361 GLU B CA 1
ATOM 6229 C C . GLU B 1 361 ? -14.766 -14.508 -20.359 1 90.31 361 GLU B C 1
ATOM 6231 O O . GLU B 1 361 ? -15.195 -13.664 -19.578 1 90.31 361 GLU B O 1
ATOM 6236 N N . VAL B 1 362 ? -15.133 -15.797 -20.359 1 90.62 362 VAL B N 1
ATOM 6237 C CA . VAL B 1 362 ? -16.125 -16.281 -19.406 1 90.62 362 VAL B CA 1
ATOM 6238 C C . VAL B 1 362 ? -15.461 -17.203 -18.391 1 90.62 362 VAL B C 1
ATOM 6240 O O . VAL B 1 362 ? -14.883 -18.219 -18.75 1 90.62 362 VAL B O 1
ATOM 6243 N N . PRO B 1 363 ? -15.562 -16.781 -17.172 1 94.19 363 PRO B N 1
ATOM 6244 C CA . PRO B 1 363 ? -14.922 -17.641 -16.172 1 94.19 363 PRO B CA 1
ATOM 6245 C C . PRO B 1 363 ? -15.609 -19 -16.031 1 94.19 363 PRO B C 1
ATOM 6247 O O . PRO B 1 363 ? -16.812 -19.109 -16.25 1 94.19 363 PRO B O 1
ATOM 6250 N N . MET B 1 364 ? -14.828 -20 -15.688 1 96.25 364 MET B N 1
ATOM 6251 C CA . MET B 1 364 ? -15.344 -21.344 -15.445 1 96.25 364 MET B CA 1
ATOM 6252 C C . MET B 1 364 ? -15.93 -21.453 -14.039 1 96.25 364 MET B C 1
ATOM 6254 O O . MET B 1 364 ? -15.234 -21.203 -13.055 1 96.25 364 MET B O 1
ATOM 6258 N N . GLU B 1 365 ? -17.172 -21.828 -13.961 1 96.62 365 GLU B N 1
ATOM 6259 C CA . GLU B 1 365 ? -17.75 -22.078 -12.648 1 96.62 365 GLU B CA 1
ATOM 6260 C C . GLU B 1 365 ? -17.188 -23.344 -12.016 1 96.62 365 GLU B C 1
ATOM 6262 O O . GLU B 1 365 ? -17.078 -24.375 -12.68 1 96.62 365 GLU B O 1
ATOM 6267 N N . LEU B 1 366 ? -16.781 -23.234 -10.836 1 97.12 366 LEU B N 1
ATOM 6268 C CA . LEU B 1 366 ? -16.219 -24.359 -10.102 1 97.12 366 LEU B CA 1
ATOM 6269 C C . LEU B 1 366 ? -17.281 -25.094 -9.305 1 97.12 366 LEU B C 1
ATOM 6271 O O . LEU B 1 366 ? -18.094 -24.469 -8.609 1 97.12 366 LEU B O 1
ATOM 6275 N N . LYS B 1 367 ? -17.297 -26.391 -9.445 1 95.81 367 LYS B N 1
ATOM 6276 C CA . LYS B 1 367 ? -18.188 -27.203 -8.625 1 95.81 367 LYS B CA 1
ATOM 6277 C C . LYS B 1 367 ? -17.531 -27.547 -7.285 1 95.81 367 LYS B C 1
ATOM 6279 O O . LYS B 1 367 ? -16.625 -28.375 -7.23 1 95.81 367 LYS B O 1
ATOM 6284 N N . LEU B 1 368 ? -18.047 -26.984 -6.258 1 96.81 368 LEU B N 1
ATOM 6285 C CA . LEU B 1 368 ? -17.516 -27.219 -4.918 1 96.81 368 LEU B CA 1
ATOM 6286 C C . LEU B 1 368 ? -17.969 -28.578 -4.395 1 96.81 368 LEU B C 1
ATOM 6288 O O . LEU B 1 368 ? -19.141 -28.781 -4.109 1 96.81 368 LEU B O 1
ATOM 6292 N N . THR B 1 369 ? -17.094 -29.5 -4.168 1 92.44 369 THR B N 1
ATOM 6293 C CA . THR B 1 369 ? -17.422 -30.891 -3.93 1 92.44 369 THR B CA 1
ATOM 6294 C C . THR B 1 369 ? -17.859 -31.109 -2.48 1 92.44 369 THR B C 1
ATOM 6296 O O . THR B 1 369 ? -18.469 -32.125 -2.154 1 92.44 369 THR B O 1
ATOM 6299 N N . PHE B 1 370 ? -17.625 -30.188 -1.666 1 95 370 PHE B N 1
ATOM 6300 C CA . PHE B 1 370 ? -17.938 -30.359 -0.251 1 95 370 PHE B CA 1
ATOM 6301 C C . PHE B 1 370 ? -19.328 -29.812 0.063 1 95 370 PHE B C 1
ATOM 6303 O O . PHE B 1 370 ? -19.766 -29.859 1.215 1 95 370 PHE B O 1
ATOM 6310 N N . CYS B 1 371 ? -19.984 -29.328 -0.907 1 94 371 CYS B N 1
ATOM 6311 C CA . CYS B 1 371 ? -21.297 -28.734 -0.686 1 94 371 CYS B CA 1
ATOM 6312 C C . CYS B 1 371 ? -22.266 -29.156 -1.783 1 94 371 CYS B C 1
ATOM 6314 O O . CYS B 1 371 ? -21.859 -29.672 -2.818 1 94 371 CYS B O 1
ATOM 6316 N N . SER B 1 372 ? -23.562 -28.938 -1.509 1 92.75 372 SER B N 1
ATOM 6317 C CA . SER B 1 372 ? -24.594 -29.094 -2.518 1 92.75 372 SER B CA 1
ATOM 6318 C C . SER B 1 372 ? -24.547 -27.984 -3.551 1 92.75 372 SER B C 1
ATOM 6320 O O . SER B 1 372 ? -23.812 -27 -3.385 1 92.75 372 SER B O 1
ATOM 6322 N N . ASP B 1 373 ? -25.266 -28.172 -4.617 1 89.81 373 ASP B N 1
ATOM 6323 C CA . ASP B 1 373 ? -25.328 -27.172 -5.672 1 89.81 373 ASP B CA 1
ATOM 6324 C C . ASP B 1 373 ? -26.734 -26.594 -5.805 1 89.81 373 ASP B C 1
ATOM 6326 O O . ASP B 1 373 ? -27.688 -27.312 -6.129 1 89.81 373 ASP B O 1
ATOM 6330 N N . PRO B 1 374 ? -26.906 -25.359 -5.547 1 90.06 374 PRO B N 1
ATOM 6331 C CA . PRO B 1 374 ? -25.906 -24.359 -5.148 1 90.06 374 PRO B CA 1
ATOM 6332 C C . PRO B 1 374 ? -25.391 -24.562 -3.729 1 90.06 374 PRO B C 1
ATOM 6334 O O . PRO B 1 374 ? -26.094 -25.156 -2.898 1 90.06 374 PRO B O 1
ATOM 6337 N N . CYS B 1 375 ? -24.266 -24.078 -3.494 1 96.94 375 CYS B N 1
ATOM 6338 C CA . CYS B 1 375 ? -23.594 -24.312 -2.219 1 96.94 375 CYS B CA 1
ATOM 6339 C C . CYS B 1 375 ? -24.125 -23.375 -1.145 1 96.94 375 CYS B C 1
ATOM 6341 O O . CYS B 1 375 ? -23.781 -22.188 -1.127 1 96.94 375 CYS B O 1
ATOM 6343 N N . PRO B 1 376 ? -24.938 -23.891 -0.22 1 97.19 376 PRO B N 1
ATOM 6344 C CA . PRO B 1 376 ? -25.391 -23.016 0.86 1 97.19 376 PRO B CA 1
ATOM 6345 C C . PRO B 1 376 ? -24.234 -22.391 1.644 1 97.19 376 PRO B C 1
ATOM 6347 O O . PRO B 1 376 ? -23.234 -23.078 1.901 1 97.19 376 PRO B O 1
ATOM 6350 N N . TYR B 1 377 ? -24.359 -21.156 2.047 1 97.5 377 TYR B N 1
ATOM 6351 C CA . TYR B 1 377 ? -23.266 -20.484 2.744 1 97.5 377 TYR B CA 1
ATOM 6352 C C . TYR B 1 377 ? -22.922 -21.203 4.043 1 97.5 377 TYR B C 1
ATOM 6354 O O . TYR B 1 377 ? -21.75 -21.25 4.438 1 97.5 377 TYR B O 1
ATOM 6362 N N . THR B 1 378 ? -23.938 -21.75 4.707 1 96.75 378 THR B N 1
ATOM 6363 C CA . THR B 1 378 ? -23.703 -22.453 5.961 1 96.75 378 THR B CA 1
ATOM 6364 C C . THR B 1 378 ? -22.703 -23.609 5.758 1 96.75 378 THR B C 1
ATOM 6366 O O . THR B 1 378 ? -21.812 -23.812 6.574 1 96.75 378 THR B O 1
ATOM 6369 N N . GLU B 1 379 ? -22.891 -24.359 4.652 1 97.75 379 GLU B N 1
ATOM 6370 C CA . GLU B 1 379 ? -21.969 -25.453 4.344 1 97.75 379 GLU B CA 1
ATOM 6371 C C . GLU B 1 379 ? -20.594 -24.906 3.957 1 97.75 379 GLU B C 1
ATOM 6373 O O . GLU B 1 379 ? -19.562 -25.453 4.379 1 97.75 379 GLU B O 1
ATOM 6378 N N . PHE B 1 380 ? -20.625 -23.938 3.16 1 98.31 380 PHE B N 1
ATOM 6379 C CA . PHE B 1 380 ? -19.391 -23.281 2.748 1 98.31 380 PHE B CA 1
ATOM 6380 C C . PHE B 1 380 ? -18.594 -22.797 3.961 1 98.31 380 PHE B C 1
ATOM 6382 O O . PHE B 1 380 ? -17.406 -23.062 4.074 1 98.31 380 PHE B O 1
ATOM 6389 N N . LYS B 1 381 ? -19.266 -22.109 4.848 1 98.25 381 LYS B N 1
ATOM 6390 C CA . LYS B 1 381 ? -18.672 -21.578 6.066 1 98.25 381 LYS B CA 1
ATOM 6391 C C . LYS B 1 381 ? -18.094 -22.688 6.934 1 98.25 381 LYS B C 1
ATOM 6393 O O . LYS B 1 381 ? -16.984 -22.547 7.469 1 98.25 381 LYS B O 1
ATOM 6398 N N . HIS B 1 382 ? -18.797 -23.719 7.035 1 97.88 382 HIS B N 1
ATOM 6399 C CA . HIS B 1 382 ? -18.328 -24.859 7.82 1 97.88 382 HIS B CA 1
ATOM 6400 C C . HIS B 1 382 ? -17.031 -25.422 7.254 1 97.88 382 HIS B C 1
ATOM 6402 O O . HIS B 1 382 ? -16.125 -25.766 8.008 1 97.88 382 HIS B O 1
ATOM 6408 N N . HIS B 1 383 ? -17.016 -25.547 5.992 1 98.19 383 HIS B N 1
ATOM 6409 C CA . HIS B 1 383 ? -15.789 -26.031 5.348 1 98.19 383 HIS B CA 1
ATOM 6410 C C . HIS B 1 383 ? -14.617 -25.109 5.637 1 98.19 383 HIS B C 1
ATOM 6412 O O . HIS B 1 383 ? -13.523 -25.578 5.98 1 98.19 383 HIS B O 1
ATOM 6418 N N . LEU B 1 384 ? -14.789 -23.781 5.477 1 98.44 384 LEU B N 1
ATOM 6419 C CA . LEU B 1 384 ? -13.711 -22.812 5.73 1 98.44 384 LEU B CA 1
ATOM 6420 C C . LEU B 1 384 ? -13.234 -22.906 7.176 1 98.44 384 LEU B C 1
ATOM 6422 O O . LEU B 1 384 ? -12.039 -22.828 7.445 1 98.44 384 LEU B O 1
ATOM 6426 N N . GLU B 1 385 ? -14.141 -23.047 8.078 1 98.31 385 GLU B N 1
ATOM 6427 C CA . GLU B 1 385 ? -13.828 -23.031 9.508 1 98.31 385 GLU B CA 1
ATOM 6428 C C . GLU B 1 385 ? -12.898 -24.172 9.883 1 98.31 385 GLU B C 1
ATOM 6430 O O . GLU B 1 385 ? -12.094 -24.047 10.805 1 98.31 385 GLU B O 1
ATOM 6435 N N . LYS B 1 386 ? -12.953 -25.234 9.141 1 97.44 386 LYS B N 1
ATOM 6436 C CA . LYS B 1 386 ? -12.047 -26.359 9.367 1 97.44 386 LYS B CA 1
ATOM 6437 C C . LYS B 1 386 ? -10.602 -25.969 9.055 1 97.44 386 LYS B C 1
ATOM 6439 O O . LYS B 1 386 ? -9.664 -26.547 9.609 1 97.44 386 LYS B O 1
ATOM 6444 N N . LEU B 1 387 ? -10.477 -25 8.211 1 98.44 387 LEU B N 1
ATOM 6445 C CA . LEU B 1 387 ? -9.148 -24.625 7.719 1 98.44 387 LEU B CA 1
ATOM 6446 C C . LEU B 1 387 ? -8.672 -23.328 8.359 1 98.44 387 LEU B C 1
ATOM 6448 O O . LEU B 1 387 ? -7.559 -22.875 8.086 1 98.44 387 LEU B O 1
ATOM 6452 N N . ILE B 1 388 ? -9.422 -22.672 9.156 1 98.69 388 ILE B N 1
ATOM 6453 C CA . ILE B 1 388 ? -9.07 -21.406 9.781 1 98.69 388 ILE B CA 1
ATOM 6454 C C . ILE B 1 388 ? -8.461 -21.656 11.164 1 98.69 388 ILE B C 1
ATOM 6456 O O . ILE B 1 388 ? -9.086 -22.297 12.016 1 98.69 388 ILE B O 1
ATOM 6460 N N . PRO B 1 389 ? -7.262 -21.156 11.344 1 97.75 389 PRO B N 1
ATOM 6461 C CA . PRO B 1 389 ? -6.676 -21.312 12.68 1 97.75 389 PRO B CA 1
ATOM 6462 C C . PRO B 1 389 ? -7.422 -20.516 13.75 1 97.75 389 PRO B C 1
ATOM 6464 O O . PRO B 1 389 ? -7.922 -19.422 13.477 1 97.75 389 PRO B O 1
ATOM 6467 N N . THR B 1 390 ? -7.441 -21.062 14.945 1 95.94 390 THR B N 1
ATOM 6468 C CA . THR B 1 390 ? -8 -20.344 16.078 1 95.94 390 THR B CA 1
ATOM 6469 C C . THR B 1 390 ? -7.055 -19.234 16.547 1 95.94 390 THR B C 1
ATOM 6471 O O . THR B 1 390 ? -7.48 -18.109 16.812 1 95.94 390 THR B O 1
ATOM 6474 N N . ASP B 1 391 ? -5.836 -19.594 16.672 1 96 391 ASP B N 1
ATOM 6475 C CA . ASP B 1 391 ? -4.734 -18.688 16.984 1 96 391 ASP B CA 1
ATOM 6476 C C . ASP B 1 391 ? -3.51 -19 16.125 1 96 391 ASP B C 1
ATOM 6478 O O . ASP B 1 391 ? -2.691 -19.844 16.469 1 96 391 ASP B O 1
ATOM 6482 N N . TRP B 1 392 ? -3.398 -18.266 15.047 1 97.44 392 TRP B N 1
ATOM 6483 C CA . TRP B 1 392 ? -2.379 -18.547 14.047 1 97.44 392 TRP B CA 1
ATOM 6484 C C . TRP B 1 392 ? -0.984 -18.516 14.664 1 97.44 392 TRP B C 1
ATOM 6486 O O . TRP B 1 392 ? -0.158 -19.391 14.383 1 97.44 392 TRP B O 1
ATOM 6496 N N . GLU B 1 393 ? -0.689 -17.547 15.508 1 96 393 GLU B N 1
ATOM 6497 C CA . GLU B 1 393 ? 0.63 -17.422 16.125 1 96 393 GLU B CA 1
ATOM 6498 C C . GLU B 1 393 ? 0.939 -18.625 17 1 96 393 GLU B C 1
ATOM 6500 O O . GLU B 1 393 ? 2.039 -19.188 16.938 1 96 393 GLU B O 1
ATOM 6505 N N . ALA B 1 394 ? -0.008 -19.016 17.781 1 95.94 394 ALA B N 1
ATOM 6506 C CA . ALA B 1 394 ? 0.165 -20.156 18.688 1 95.94 394 ALA B CA 1
ATOM 6507 C C . ALA B 1 394 ? 0.338 -21.453 17.906 1 95.94 394 ALA B C 1
ATOM 6509 O O . ALA B 1 394 ? 1.189 -22.281 18.234 1 95.94 394 ALA B O 1
ATOM 6510 N N . GLU B 1 395 ? -0.496 -21.594 16.875 1 96.44 395 GLU B N 1
ATOM 6511 C CA . GLU B 1 395 ? -0.447 -22.828 16.078 1 96.44 395 GLU B CA 1
ATOM 6512 C C . GLU B 1 395 ? 0.845 -22.906 15.273 1 96.44 395 GLU B C 1
ATOM 6514 O O . GLU B 1 395 ? 1.326 -24 14.977 1 96.44 395 GLU B O 1
ATOM 6519 N N . CYS B 1 396 ? 1.413 -21.75 14.969 1 96.44 396 CYS B N 1
ATOM 6520 C CA . CYS B 1 396 ? 2.676 -21.688 14.234 1 96.44 396 CYS B CA 1
ATOM 6521 C C . CYS B 1 396 ? 3.852 -22 15.156 1 96.44 396 CYS B C 1
ATOM 6523 O O . CYS B 1 396 ? 4.965 -22.25 14.695 1 96.44 396 CYS B O 1
ATOM 6525 N N . GLN B 1 397 ? 3.619 -21.984 16.516 1 93.44 397 GLN B N 1
ATOM 6526 C CA . GLN B 1 397 ? 4.652 -22.266 17.5 1 93.44 397 GLN B CA 1
ATOM 6527 C C . GLN B 1 397 ? 5.832 -21.297 17.359 1 93.44 397 GLN B C 1
ATOM 6529 O O . GLN B 1 397 ? 6.988 -21.719 17.438 1 93.44 397 GLN B O 1
ATOM 6534 N N . ASN B 1 398 ? 5.512 -20.047 16.969 1 85.62 398 ASN B N 1
ATOM 6535 C CA . ASN B 1 398 ? 6.574 -19.047 16.859 1 85.62 398 ASN B CA 1
ATOM 6536 C C . ASN B 1 398 ? 7.109 -18.656 18.234 1 85.62 398 ASN B C 1
ATOM 6538 O O . ASN B 1 398 ? 6.352 -18.594 19.203 1 85.62 398 ASN B O 1
ATOM 6542 N N . ASP B 1 399 ? 7.805 -19.312 19.016 1 63.97 399 ASP B N 1
ATOM 6543 C CA . ASP B 1 399 ? 8.289 -19.094 20.375 1 63.97 399 ASP B CA 1
ATOM 6544 C C . ASP B 1 399 ? 8.141 -17.625 20.781 1 63.97 399 ASP B C 1
ATOM 6546 O O . ASP B 1 399 ? 8.594 -16.734 20.062 1 63.97 399 ASP B O 1
ATOM 6550 N N . VAL B 1 400 ? 7.082 -17.234 21.188 1 46.41 400 VAL B N 1
ATOM 6551 C CA . VAL B 1 400 ? 7.301 -16.031 21.969 1 46.41 400 VAL B CA 1
ATOM 6552 C C . VAL B 1 400 ? 8.195 -16.344 23.172 1 46.41 400 VAL B C 1
ATOM 6554 O O . VAL B 1 400 ? 8.117 -17.422 23.75 1 46.41 400 VAL B O 1
#

Radius of gyration: 36.27 Å; Cα contacts (8 Å, |Δi|>4): 1348; chains: 2; bounding box: 98×135×117 Å

pLDDT: mean 87.31, std 22.63, range [18.61, 98.94]

Foldseek 3Di:
DCPDDDDPPPDDPDPDDPDPDDCPPDDPPVPVVVVVVVVVVVVVVVVVVPCPVLVQAPDDPFFQAKEKEWEFFDFAAQDDFQLGPCPVPDDVVDHRGQDPRRLVFLLLLLQLVCSRNVVPQDQADDPLAEAEEEEPDPRLVSSVQSSVCNNHFDDPVQPPDPPDRGDDDDYHYDHQCPDCAFANNNDFQVLVVQLVVVQVVVLPDPLCVVVQVLCCVVSVHRRSTLVSLLSVLSNVVSCVVVPHDDDPSCVVCPPPVSVVSNLVNLCSCQVDLLSLLQRHQNNLVVVLVVLVCSLVVVRRNHHYYYYGHHPSNVSSVCVLLPDNDRDDQHHTKMKMKTWTADPVVSWIFIWMWIDSGSVDNDTHTDDRPQADVRRTVVSVSVSSVSSHDPDNCVSSVPPD/DCPDPDPDDDDDDPPDPDDPDDPDPDDPPVPVVVVVVVVVVVVVVVVVVPCPVLVQAPDDPFFQAKEKEWEFFDFAAQDDFQLGPCPVPDDVVDHRGQDPRRLVFLLLLLQLVCSRNVVPQDQADDLLAEAEEEEPDPRLVSSVQSSVLNNHFDDPVQPPDPPDRGDDDDYHYDHQCPDCAFANNNDFQVLVVQLVVVQVVVLPDPLCVVVQVLCCVVSVHGRSTLVSLLSVLSNVVSCVVVPHDDDPSCVVCPPPVSVVSNLVNLCSCQVDLLSLLQRHQNNLVVVLVVLVCSLVVVRRNHHYYYYGHHPSNVSSVCVLLPDNDRDDQHHTKMKMKTWTADPVVSWIFIWMWIDSGSVDNDTHTDDRPQADVRRTVVSVSVSSVSSHDPDNCVSSVPPD

Nearest PDB structures (foldseek):
  1rpt-assembly1_A-2  TM=9.355E-01  e=9.736E-28  Rattus norvegicus
  1nd5-assembly1_B  TM=9.344E-01  e=1.605E-27  Homo sapiens
  3it3-assembly1_B  TM=8.401E-01  e=7.130E-22  Francisella tularensis subsp. holarctica LVS
  3it3-assembly1_A  TM=8.328E-01  e=7.969E-22  Francisella tularensis subsp. holarctica LVS
  4job-assembly1_A  TM=8.028E-01  e=2.381E-18  Homo sapiens